Protein 8KH1 (pdb70)

Foldseek 3Di:
DKAWEKAFQAPVAPQPQLVQCVPVPDHDPQQWDKDHDHRMIIIIRHHVDDQPDRCPQPVCVVRVVCVVADVVRDPFQWDWDWTQAPHDPVSDIDTFIWGWDWDDGPRDTHTYTHGHD

B-factor: mean 0.78, std 0.84, range [0.13, 5.79]

Sequence (117 aa):
MIKAAVTKESLYRMNTLMEAFQGFLGLDLGEFTFKVKPGVFLLTDVKSYLIGDKYDDAFNALIDFVLRNDRDAVEGTETDVSIRLGLSPSDMVVKRQDKTFTFTHGDLEFEVHWINLMIKAAVTKESLYRMNTLMEAFQGFLGLDLGEFTFKVKPGVFLLTDVKSYLIGDKYDDAFNALIDFVLRNDRDAVEGTETDVSIRLGLSPSDMVVKRQDKTFTFTHGDLEFEVHWINLMIKAAVTKESLYRMNTLMEAFQGFLGLDLGEFTFKVKPGVFLLTDVKSYLIGDKYDDAFNALIDFVLRNDRDAVEGTETDVSIRLGLSPSDMVVKRQDKTFTFTHGDLEFEVHWINLMIKAAVTKESLYRMNTLMEAFQGFLGLDLGEFTFKVKPGVFLLTDVKSYLIGDKYDDAFNALIDFVLRNDRDAVEGTETDVSIRLGLSPSDMVVKRQDKTFTFTHGDLEFEVHWINLMIKAAVTKESLYRMNTLMEAFQGFLGLDLGEFTFKVKPGVFLLTDVKSYLIGDKYDDAFNALIDFVLRNDRDAVEGTETDVSIRLGLSPSDMVVKRQDKTFTFTHGDLEFEVHWINLMIKAAVTKESLYRMNTLMEAFQGFLGLDLGEFTFKVKPGVFLLTDVKSYLIGDKYDDAFNALIDFVLRNDRDAVEGTETDVSIRLGLSPSDMVVKRQDKTFTFTHGDLEFEVHWINLMIKAAVTKESLYRMNTLMEAFQGFLGLDLGEFTFKVKPGVFLLTDVKSYLIGDKYDDAFNALIDFVLRNDRDAVEGTETDVSIRLGLSPSDMVVKRQDKTFTFTHGDLEFEVHWINLMIKAAVTKESLYRMNTLMEAFQGFLGLDLGEFTFKVKPGVFLLTDVKSYLIGDKYDDAFNALIDFVLRNDRDAVEGTETDVSIRLGLSPSDMVVKRQDKTFTFTHGDLEFEVHWINLMIKAAVTKESLYRMNTLMEAFQGFLGLDLGEFTFKVKPGVFLLTDVKSYLIGDKYDDAFNALIDFVLRNDRDAVEGTETDVSIRLGLSPSDMVVKRQDKTFTFTHGDLEFEVHWINLMIKAAVTKESLYRMNTLMEAFQGFLGLDLGEFTFKVKPGVFLLTDVKSYLIGDKYDDAFNALIDFVLRNDRDAVEGTETDVSIRLGLSPSDMVVKRQDKTFTFTHGDLEFEVHWINL

Radius of gyration: 12.95 Å; Cα contacts (8 Å, |Δi|>4): 259; chains: 1; bounding box: 40×31×24 Å

Nearest PDB structures (foldseek):
  8kh1-assembly1_A  TM=9.881E-01  e=3.042E-22  Bacillus phage SPO1
  7uy5-assembly1_J  TM=4.232E-01  e=7.267E+00  Tetrahymena thermophila
  8kh1-assembly1_A  TM=9.812E-01  e=1.058E-20  Bacillus phage SPO1
  5jmv-assembly1_E  TM=4.314E-01  e=4.720E+00  Pyrococcus furiosus DSM 3638
  5jmv-assembly1_G  TM=4.301E-01  e=5.968E+00  Pyrococcus furiosus DSM 3638

Organism: Bacillus phage SP01 (NCBI:txid2884427)

Structure (mmCIF, N/CA/C/O backbone):
data_8KH1
#
_entry.id   8KH1
#
loop_
_atom_site.group_PDB
_atom_site.id
_atom_site.type_symbol
_atom_site.label_atom_id
_atom_site.label_alt_id
_atom_site.label_comp_id
_atom_site.label_asym_id
_atom_site.label_entity_id
_atom_site.label_seq_id
_atom_site.pdbx_PDB_ins_code
_atom_site.Cartn_x
_atom_site.Cartn_y
_atom_site.Cartn_z
_atom_site.occupancy
_atom_site.B_iso_or_equiv
_atom_site.auth_seq_id
_atom_site.auth_comp_id
_atom_site.auth_asym_id
_atom_site.auth_atom_id
_atom_site.pdbx_PDB_model_num
ATOM 1 N N . MET A 1 1 ? 9.679 -3.339 -11.354 1.00 1.46 1 MET A N 1
ATOM 2 C CA . MET A 1 1 ? 9.435 -4.721 -10.876 1.00 0.53 1 MET A CA 1
ATOM 3 C C . MET A 1 1 ? 8.500 -4.713 -9.677 1.00 0.43 1 MET A C 1
ATOM 4 O O . MET A 1 1 ? 7.417 -5.292 -9.717 1.00 0.55 1 MET A O 1
ATOM 20 N N . ILE A 1 2 ? 8.914 -4.038 -8.624 1.00 0.34 2 ILE A N 1
ATOM 21 C CA . ILE A 1 2 ? 8.134 -3.941 -7.403 1.00 0.30 2 ILE A CA 1
ATOM 22 C C . ILE A 1 2 ? 7.335 -2.646 -7.409 1.00 0.30 2 ILE A C 1
ATOM 23 O O . ILE A 1 2 ? 7.796 -1.618 -7.908 1.00 0.32 2 ILE A O 1
ATOM 39 N N . LYS A 1 3 ? 6.105 -2.733 -6.936 1.00 0.29 3 LYS A N 1
ATOM 40 C CA . LYS A 1 3 ? 5.202 -1.609 -6.896 1.00 0.34 3 LYS A CA 1
ATOM 41 C C . LYS A 1 3 ? 4.253 -1.773 -5.717 1.00 0.42 3 LYS A C 1
ATOM 42 O O . LYS A 1 3 ? 3.571 -2.788 -5.589 1.00 0.81 3 LYS A O 1
ATOM 61 N N . ALA A 1 4 ? 4.224 -0.777 -4.854 1.00 0.22 4 ALA A N 1
ATOM 62 C CA . ALA A 1 4 ? 3.481 -0.871 -3.609 1.00 0.19 4 ALA A CA 1
ATOM 63 C C . ALA A 1 4 ? 2.145 -0.152 -3.700 1.00 0.17 4 ALA A C 1
ATOM 64 O O . ALA A 1 4 ? 1.910 0.643 -4.610 1.00 0.19 4 ALA A O 1
ATOM 71 N N . ALA A 1 5 ? 1.283 -0.433 -2.742 1.00 0.16 5 ALA A N 1
ATOM 72 C CA . ALA A 1 5 ? 0.005 0.243 -2.624 1.00 0.17 5 ALA A CA 1
ATOM 73 C C . ALA A 1 5 ? -0.358 0.380 -1.137 1.00 0.27 5 ALA A C 1
ATOM 74 O O . ALA A 1 5 ? -0.217 -0.569 -0.386 1.00 0.51 5 ALA A O 1
ATOM 81 N N . VAL A 1 6 ? -0.810 1.547 -0.697 1.00 0.17 6 VAL A N 1
ATOM 82 C CA . VAL A 1 6 ? -0.945 1.800 0.743 1.00 0.21 6 VAL A CA 1
ATOM 83 C C . VAL A 1 6 ? -2.232 2.517 1.102 1.00 0.23 6 VAL A C 1
ATOM 84 O O . VAL A 1 6 ? -2.998 2.905 0.243 1.00 0.33 6 VAL A O 1
ATOM 97 N N . THR A 1 7 ? -2.441 2.699 2.391 1.00 0.18 7 THR A N 1
ATOM 98 C CA . THR A 1 7 ? -3.578 3.458 2.889 1.00 0.19 7 THR A CA 1
ATOM 99 C C . THR A 1 7 ? -3.240 4.124 4.221 1.00 0.17 7 THR A C 1
ATOM 100 O O . THR A 1 7 ? -2.556 3.538 5.060 1.00 0.18 7 THR A O 1
ATOM 111 N N . LYS A 1 8 ? -3.688 5.356 4.400 1.00 0.20 8 LYS A N 1
ATOM 112 C CA . LYS A 1 8 ? -3.432 6.085 5.637 1.00 0.19 8 LYS A CA 1
ATOM 113 C C . LYS A 1 8 ? -4.715 6.334 6.385 1.00 0.22 8 LYS A C 1
ATOM 114 O O . LYS A 1 8 ? -5.667 6.884 5.827 1.00 0.28 8 LYS A O 1
ATOM 133 N N . GLU A 1 9 ? -4.730 5.943 7.648 1.00 0.25 9 GLU A N 1
ATOM 134 C CA . GLU A 1 9 ? -5.860 6.217 8.510 1.00 0.30 9 GLU A CA 1
ATOM 135 C C . GLU A 1 9 ? -7.158 5.703 7.878 1.00 0.33 9 GLU A C 1
ATOM 136 O O . GLU A 1 9 ? -8.195 6.366 7.942 1.00 0.44 9 GLU A O 1
ATOM 148 N N . SER A 1 10 ? -7.074 4.528 7.254 1.00 0.30 10 SER A N 1
ATOM 149 C CA . SER A 1 10 ? -8.198 3.945 6.533 1.00 0.35 10 SER A CA 1
ATOM 150 C C . SER A 1 10 ? -9.449 3.902 7.399 1.00 0.36 10 SER A C 1
ATOM 151 O O . SER A 1 10 ? -9.404 3.496 8.565 1.00 0.36 10 SER A O 1
ATOM 159 N N . LEU A 1 11 ? -10.562 4.328 6.815 1.00 0.43 11 LEU A N 1
ATOM 160 C CA . LEU A 1 11 ? -11.838 4.363 7.511 1.00 0.49 11 LEU A CA 1
ATOM 161 C C . LEU A 1 11 ? -12.357 2.954 7.765 1.00 0.45 11 LEU A C 1
ATOM 162 O O . LEU A 1 11 ? -13.269 2.756 8.562 1.00 0.54 11 LEU A O 1
ATOM 178 N N . TYR A 1 12 ? -11.774 1.984 7.071 1.00 0.37 12 TYR A N 1
ATOM 179 C CA . TYR A 1 12 ? -12.231 0.609 7.147 1.00 0.43 12 TYR A CA 1
ATOM 180 C C . TYR A 1 12 ? -11.524 -0.167 8.245 1.00 0.45 12 TYR A C 1
ATOM 181 O O . TYR A 1 12 ? -11.977 -1.252 8.616 1.00 0.63 12 TYR A O 1
ATOM 199 N N . ARG A 1 13 ? -10.422 0.400 8.760 1.00 0.39 13 ARG A N 1
ATOM 200 C CA . ARG A 1 13 ? -9.527 -0.310 9.678 1.00 0.52 13 ARG A CA 1
ATOM 201 C C . ARG A 1 13 ? -8.796 -1.369 8.857 1.00 0.65 13 ARG A C 1
ATOM 202 O O . ARG A 1 13 ? -9.176 -1.597 7.710 1.00 1.22 13 ARG A O 1
ATOM 223 N N . MET A 1 14 ? -7.729 -1.977 9.381 1.00 0.30 14 MET A N 1
ATOM 224 C CA . MET A 1 14 ? -7.033 -3.007 8.612 1.00 0.27 14 MET A CA 1
ATOM 225 C C . MET A 1 14 ? -8.016 -4.095 8.185 1.00 0.30 14 MET A C 1
ATOM 226 O O . MET A 1 14 ? -8.343 -4.178 7.008 1.00 0.33 14 MET A O 1
ATOM 240 N N . ASN A 1 15 ? -8.539 -4.877 9.132 1.00 0.32 15 ASN A N 1
ATOM 241 C CA . ASN A 1 15 ? -9.535 -5.924 8.825 1.00 0.38 15 ASN A CA 1
ATOM 242 C C . ASN A 1 15 ? -9.125 -6.760 7.614 1.00 0.41 15 ASN A C 1
ATOM 243 O O . ASN A 1 15 ? -9.967 -7.319 6.910 1.00 0.51 15 ASN A O 1
ATOM 254 N N . THR A 1 16 ? -7.820 -6.813 7.385 1.00 0.34 16 THR A N 1
ATOM 255 C CA . THR A 1 16 ? -7.230 -7.464 6.242 1.00 0.33 16 THR A CA 1
ATOM 256 C C . THR A 1 16 ? -7.354 -6.563 5.020 1.00 0.27 16 THR A C 1
ATOM 257 O O . THR A 1 16 ? -7.889 -6.934 3.975 1.00 0.25 16 THR A O 1
ATOM 268 N N . LEU A 1 17 ? -6.832 -5.352 5.190 1.00 0.26 17 LEU A N 1
ATOM 269 C CA . LEU A 1 17 ? -6.707 -4.384 4.117 1.00 0.20 17 LEU A CA 1
ATOM 270 C C . LEU A 1 17 ? -5.752 -4.936 3.069 1.00 0.17 17 LEU A C 1
ATOM 271 O O . LEU A 1 17 ? -5.729 -4.493 1.920 1.00 0.18 17 LEU A O 1
ATOM 287 N N . MET A 1 18 ? -4.960 -5.920 3.494 1.00 0.18 18 MET A N 1
ATOM 288 C CA . MET A 1 18 ? -4.104 -6.677 2.593 1.00 0.19 18 MET A CA 1
ATOM 289 C C . MET A 1 18 ? -4.933 -7.306 1.481 1.00 0.19 18 MET A C 1
ATOM 290 O O . MET A 1 18 ? -4.517 -7.349 0.327 1.00 0.29 18 MET A O 1
ATOM 304 N N . GLU A 1 19 ? -6.119 -7.770 1.845 1.00 0.16 19 GLU A N 1
ATOM 305 C CA . GLU A 1 19 ? -7.001 -8.454 0.918 1.00 0.18 19 GLU A CA 1
ATOM 306 C C . GLU A 1 19 ? -7.951 -7.480 0.228 1.00 0.17 19 GLU A C 1
ATOM 307 O O . GLU A 1 19 ? -8.672 -7.854 -0.698 1.00 0.23 19 GLU A O 1
ATOM 319 N N . ALA A 1 20 ? -7.958 -6.236 0.690 1.00 0.17 20 ALA A N 1
ATOM 320 C CA . ALA A 1 20 ? -8.702 -5.185 0.011 1.00 0.20 20 ALA A CA 1
ATOM 321 C C . ALA A 1 20 ? -8.035 -4.873 -1.315 1.00 0.22 20 ALA A C 1
ATOM 322 O O . ALA A 1 20 ? -8.625 -5.047 -2.381 1.00 0.25 20 ALA A O 1
ATOM 329 N N . PHE A 1 21 ? -6.789 -4.444 -1.247 1.00 0.25 21 PHE A N 1
ATOM 330 C CA . PHE A 1 21 ? -6.052 -4.114 -2.452 1.00 0.31 21 PHE A CA 1
ATOM 331 C C . PHE A 1 21 ? -5.588 -5.396 -3.130 1.00 0.33 21 PHE A C 1
ATOM 332 O O . PHE A 1 21 ? -5.629 -5.506 -4.354 1.00 0.41 21 PHE A O 1
ATOM 349 N N . GLN A 1 22 ? -5.177 -6.365 -2.304 1.00 0.29 22 GLN A N 1
ATOM 350 C CA . GLN A 1 22 ? -4.725 -7.683 -2.750 1.00 0.34 22 GLN A CA 1
ATOM 351 C C . GLN A 1 22 ? -3.904 -7.610 -4.031 1.00 0.43 22 GLN A C 1
ATOM 352 O O . GLN A 1 22 ? -4.229 -8.245 -5.031 1.00 0.59 22 GLN A O 1
ATOM 366 N N . GLY A 1 23 ? -2.847 -6.814 -4.012 1.00 0.41 23 GLY A N 1
ATOM 367 C CA . GLY A 1 23 ? -1.951 -6.804 -5.138 1.00 0.51 23 GLY A CA 1
ATOM 368 C C . GLY A 1 23 ? -2.559 -6.185 -6.370 1.00 0.42 23 GLY A C 1
ATOM 369 O O . GLY A 1 23 ? -2.314 -6.656 -7.481 1.00 0.55 23 GLY A O 1
ATOM 373 N N . PHE A 1 24 ? -3.379 -5.165 -6.162 1.00 0.30 24 PHE A N 1
ATOM 374 C CA . PHE A 1 24 ? -3.981 -4.398 -7.250 1.00 0.37 24 PHE A CA 1
ATOM 375 C C . PHE A 1 24 ? -2.886 -3.595 -7.935 1.00 0.35 24 PHE A C 1
ATOM 376 O O . PHE A 1 24 ? -2.822 -2.367 -7.851 1.00 0.40 24 PHE A O 1
ATOM 393 N N . LEU A 1 25 ? -2.038 -4.339 -8.618 1.00 0.35 25 LEU A N 1
ATOM 394 C CA . LEU A 1 25 ? -0.770 -3.863 -9.125 1.00 0.34 25 LEU A CA 1
ATOM 395 C C . LEU A 1 25 ? -0.042 -5.019 -9.791 1.00 0.36 25 LEU A C 1
ATOM 396 O O . LEU A 1 25 ? 0.705 -4.827 -10.750 1.00 0.41 25 LEU A O 1
ATOM 412 N N . GLY A 1 26 ? -0.281 -6.234 -9.292 1.00 0.37 26 GLY A N 1
ATOM 413 C CA . GLY A 1 26 ? 0.255 -7.406 -9.961 1.00 0.44 26 GLY A CA 1
ATOM 414 C C . GLY A 1 26 ? 0.545 -8.587 -9.044 1.00 0.42 26 GLY A C 1
ATOM 415 O O . GLY A 1 26 ? 1.594 -9.218 -9.161 1.00 0.48 26 GLY A O 1
ATOM 419 N N . LEU A 1 27 ? -0.370 -8.904 -8.138 1.00 0.36 27 LEU A N 1
ATOM 420 C CA . LEU A 1 27 ? -0.210 -10.078 -7.280 1.00 0.35 27 LEU A CA 1
ATOM 421 C C . LEU A 1 27 ? -1.480 -10.919 -7.290 1.00 0.34 27 LEU A C 1
ATOM 422 O O . LEU A 1 27 ? -2.585 -10.381 -7.226 1.00 0.46 27 LEU A O 1
ATOM 438 N N . ASP A 1 28 ? -1.314 -12.237 -7.362 1.00 0.36 28 ASP A N 1
ATOM 439 C CA . ASP A 1 28 ? -2.444 -13.158 -7.420 1.00 0.43 28 ASP A CA 1
ATOM 440 C C . ASP A 1 28 ? -2.790 -13.678 -6.034 1.00 0.47 28 ASP A C 1
ATOM 441 O O . ASP A 1 28 ? -3.900 -13.488 -5.547 1.00 0.81 28 ASP A O 1
ATOM 450 N N . LEU A 1 29 ? -1.836 -14.351 -5.405 1.00 0.40 29 LEU A N 1
ATOM 451 C CA . LEU A 1 29 ? -2.036 -14.852 -4.045 1.00 0.45 29 LEU A CA 1
ATOM 452 C C . LEU A 1 29 ? -0.718 -15.227 -3.391 1.00 0.47 29 LEU A C 1
ATOM 453 O O . LEU A 1 29 ? 0.124 -15.894 -3.993 1.00 0.49 29 LEU A O 1
ATOM 469 N N . GLY A 1 30 ? -0.544 -14.757 -2.159 1.00 0.51 30 GLY A N 1
ATOM 470 C CA . GLY A 1 30 ? 0.685 -14.992 -1.413 1.00 0.59 30 GLY A CA 1
ATOM 471 C C . GLY A 1 30 ? 1.821 -14.142 -1.902 1.00 0.53 30 GLY A C 1
ATOM 472 O O . GLY A 1 30 ? 2.831 -13.973 -1.220 1.00 0.59 30 GLY A O 1
ATOM 476 N N . GLU A 1 31 ? 1.642 -13.603 -3.087 1.00 0.48 31 GLU A N 1
ATOM 477 C CA . GLU A 1 31 ? 2.605 -12.725 -3.694 1.00 0.50 31 GLU A CA 1
ATOM 478 C C . GLU A 1 31 ? 2.583 -11.364 -3.011 1.00 0.42 31 GLU A C 1
ATOM 479 O O . GLU A 1 31 ? 3.453 -10.529 -3.231 1.00 0.45 31 GLU A O 1
ATOM 491 N N . PHE A 1 32 ? 1.582 -11.150 -2.175 1.00 0.34 32 PHE A N 1
ATOM 492 C CA . PHE A 1 32 ? 1.425 -9.854 -1.530 1.00 0.26 32 PHE A CA 1
ATOM 493 C C . PHE A 1 32 ? 1.899 -9.863 -0.089 1.00 0.25 32 PHE A C 1
ATOM 494 O O . PHE A 1 32 ? 1.840 -10.876 0.605 1.00 0.33 32 PHE A O 1
ATOM 511 N N . THR A 1 33 ? 2.363 -8.702 0.337 1.00 0.23 33 THR A N 1
ATOM 512 C CA . THR A 1 33 ? 2.902 -8.503 1.666 1.00 0.21 33 THR A CA 1
ATOM 513 C C . THR A 1 33 ? 2.346 -7.210 2.241 1.00 0.19 33 THR A C 1
ATOM 514 O O . THR A 1 33 ? 2.261 -6.216 1.536 1.00 0.25 33 THR A O 1
ATOM 525 N N . PHE A 1 34 ? 1.958 -7.206 3.501 1.00 0.18 34 PHE A N 1
ATOM 526 C CA . PHE A 1 34 ? 1.300 -6.038 4.064 1.00 0.16 34 PHE A CA 1
ATOM 527 C C . PHE A 1 34 ? 1.696 -5.857 5.522 1.00 0.13 34 PHE A C 1
ATOM 528 O O . PHE A 1 34 ? 1.697 -6.807 6.306 1.00 0.14 34 PHE A O 1
ATOM 545 N N . LYS A 1 35 ? 2.044 -4.634 5.859 1.00 0.15 35 LYS A N 1
ATOM 546 C CA . LYS A 1 35 ? 2.419 -4.274 7.207 1.00 0.16 35 LYS A CA 1
ATOM 547 C C . LYS A 1 35 ? 1.345 -3.378 7.817 1.00 0.19 35 LYS A C 1
ATOM 548 O O . LYS A 1 35 ? 0.978 -2.359 7.230 1.00 0.20 35 LYS A O 1
ATOM 567 N N . VAL A 1 36 ? 0.841 -3.757 8.983 1.00 0.27 36 VAL A N 1
ATOM 568 C CA . VAL A 1 36 ? -0.234 -3.010 9.625 1.00 0.31 36 VAL A CA 1
ATOM 569 C C . VAL A 1 36 ? 0.312 -2.109 10.725 1.00 0.27 36 VAL A C 1
ATOM 570 O O . VAL A 1 36 ? 0.977 -2.579 11.655 1.00 0.31 36 VAL A O 1
ATOM 583 N N . LYS A 1 37 ? 0.034 -0.821 10.603 1.00 0.23 37 LYS A N 1
ATOM 584 C CA . LYS A 1 37 ? 0.473 0.172 11.570 1.00 0.23 37 LYS A CA 1
ATOM 585 C C . LYS A 1 37 ? -0.634 1.195 11.795 1.00 0.23 37 LYS A C 1
ATOM 586 O O . LYS A 1 37 ? -1.436 1.450 10.897 1.00 0.32 37 LYS A O 1
ATOM 605 N N . PRO A 1 38 ? -0.717 1.774 13.002 1.00 0.29 38 PRO A N 1
ATOM 606 C CA . PRO A 1 38 ? -1.760 2.747 13.330 1.00 0.32 38 PRO A CA 1
ATOM 607 C C . PRO A 1 38 ? -1.688 3.988 12.452 1.00 0.26 38 PRO A C 1
ATOM 608 O O . PRO A 1 38 ? -0.688 4.709 12.454 1.00 0.32 38 PRO A O 1
ATOM 619 N N . GLY A 1 39 ? -2.753 4.228 11.703 1.00 0.24 39 GLY A N 1
ATOM 620 C CA . GLY A 1 39 ? -2.837 5.405 10.865 1.00 0.27 39 GLY A CA 1
ATOM 621 C C . GLY A 1 39 ? -2.058 5.278 9.569 1.00 0.25 39 GLY A C 1
ATOM 622 O O . GLY A 1 39 ? -2.131 6.155 8.715 1.00 0.33 39 GLY A O 1
ATOM 626 N N . VAL A 1 40 ? -1.317 4.193 9.409 1.00 0.18 40 VAL A N 1
ATOM 627 C CA . VAL A 1 40 ? -0.537 3.983 8.199 1.00 0.16 40 VAL A CA 1
ATOM 628 C C . VAL A 1 40 ? -0.375 2.495 7.897 1.00 0.15 40 VAL A C 1
ATOM 629 O O . VAL A 1 40 ? 0.161 1.734 8.693 1.00 0.20 40 VAL A O 1
ATOM 642 N N . PHE A 1 41 ? -0.837 2.089 6.730 1.00 0.15 41 PHE A N 1
ATOM 643 C CA . PHE A 1 41 ? -0.858 0.688 6.362 1.00 0.16 41 PHE A CA 1
ATOM 644 C C . PHE A 1 41 ? -0.106 0.477 5.046 1.00 0.18 41 PHE A C 1
ATOM 645 O O . PHE A 1 41 ? -0.345 1.194 4.073 1.00 0.23 41 PHE A O 1
ATOM 662 N N . LEU A 1 42 ? 0.790 -0.508 5.015 1.00 0.17 42 LEU A N 1
ATOM 663 C CA . LEU A 1 42 ? 1.600 -0.764 3.823 1.00 0.16 42 LEU A CA 1
ATOM 664 C C . LEU A 1 42 ? 1.258 -2.098 3.174 1.00 0.16 42 LEU A C 1
ATOM 665 O O . LEU A 1 42 ? 1.347 -3.143 3.804 1.00 0.19 42 LEU A O 1
ATOM 681 N N . LEU A 1 43 ? 0.872 -2.043 1.911 1.00 0.15 43 LEU A N 1
ATOM 682 C CA . LEU A 1 43 ? 0.671 -3.244 1.100 1.00 0.15 43 LEU A CA 1
ATOM 683 C C . LEU A 1 43 ? 1.703 -3.247 -0.035 1.00 0.15 43 LEU A C 1
ATOM 684 O O . LEU A 1 43 ? 1.685 -2.379 -0.904 1.00 0.18 43 LEU A O 1
ATOM 700 N N . THR A 1 44 ? 2.618 -4.193 -0.019 1.00 0.17 44 THR A N 1
ATOM 701 C CA . THR A 1 44 ? 3.642 -4.257 -1.044 1.00 0.18 44 THR A CA 1
ATOM 702 C C . THR A 1 44 ? 3.611 -5.584 -1.786 1.00 0.19 44 THR A C 1
ATOM 703 O O . THR A 1 44 ? 3.002 -6.558 -1.331 1.00 0.30 44 THR A O 1
ATOM 714 N N . ASP A 1 45 ? 4.281 -5.614 -2.924 1.00 0.20 45 ASP A N 1
ATOM 715 C CA . ASP A 1 45 ? 4.232 -6.753 -3.826 1.00 0.24 45 ASP A CA 1
ATOM 716 C C . ASP A 1 45 ? 5.537 -7.543 -3.762 1.00 0.23 45 ASP A C 1
ATOM 717 O O . ASP A 1 45 ? 5.912 -8.250 -4.702 1.00 0.31 45 ASP A O 1
ATOM 726 N N . VAL A 1 46 ? 6.208 -7.441 -2.624 1.00 0.24 46 VAL A N 1
ATOM 727 C CA . VAL A 1 46 ? 7.518 -8.049 -2.442 1.00 0.24 46 VAL A CA 1
ATOM 728 C C . VAL A 1 46 ? 7.409 -9.551 -2.151 1.00 0.37 46 VAL A C 1
ATOM 729 O O . VAL A 1 46 ? 7.553 -10.016 -1.021 1.00 0.94 46 VAL A O 1
ATOM 742 N N . LYS A 1 47 ? 7.148 -10.305 -3.209 1.00 0.49 47 LYS A N 1
ATOM 743 C CA . LYS A 1 47 ? 7.023 -11.756 -3.114 1.00 0.54 47 LYS A CA 1
ATOM 744 C C . LYS A 1 47 ? 8.390 -12.372 -2.936 1.00 0.71 47 LYS A C 1
ATOM 745 O O . LYS A 1 47 ? 8.781 -12.799 -1.854 1.00 0.86 47 LYS A O 1
ATOM 764 N N . SER A 1 48 ? 9.097 -12.396 -4.041 1.00 0.81 48 SER A N 1
ATOM 765 C CA . SER A 1 48 ? 10.432 -12.930 -4.117 1.00 1.03 48 SER A CA 1
ATOM 766 C C . SER A 1 48 ? 11.443 -11.797 -4.011 1.00 0.97 48 SER A C 1
ATOM 767 O O . SER A 1 48 ? 12.501 -11.818 -4.639 1.00 1.23 48 SER A O 1
ATOM 775 N N . TYR A 1 49 ? 11.101 -10.799 -3.216 1.00 0.66 49 TYR A N 1
ATOM 776 C CA . TYR A 1 49 ? 11.907 -9.594 -3.130 1.00 0.58 49 TYR A CA 1
ATOM 777 C C . TYR A 1 49 ? 11.953 -9.052 -1.712 1.00 0.51 49 TYR A C 1
ATOM 778 O O . TYR A 1 49 ? 10.930 -8.955 -1.036 1.00 0.53 49 TYR A O 1
ATOM 796 N N . LEU A 1 50 ? 13.154 -8.713 -1.274 1.00 0.50 50 LEU A N 1
ATOM 797 C CA . LEU A 1 50 ? 13.355 -7.982 -0.041 1.00 0.47 50 LEU A CA 1
ATOM 798 C C . LEU A 1 50 ? 14.490 -6.996 -0.246 1.00 0.39 50 LEU A C 1
ATOM 799 O O . LEU A 1 50 ? 15.391 -7.232 -1.046 1.00 0.46 50 LEU A O 1
ATOM 815 N N . ILE A 1 51 ? 14.420 -5.887 0.462 1.00 0.35 51 ILE A N 1
ATOM 816 C CA . ILE A 1 51 ? 15.432 -4.844 0.382 1.00 0.32 51 ILE A CA 1
ATOM 817 C C . ILE A 1 51 ? 16.740 -5.300 1.006 1.00 0.39 51 ILE A C 1
ATOM 818 O O . ILE A 1 51 ? 17.800 -4.743 0.733 1.00 0.62 51 ILE A O 1
ATOM 834 N N . GLY A 1 52 ? 16.664 -6.315 1.844 1.00 0.64 52 GLY A N 1
ATOM 835 C CA . GLY A 1 52 ? 17.860 -6.818 2.465 1.00 0.75 52 GLY A CA 1
ATOM 836 C C . GLY A 1 52 ? 17.627 -7.374 3.849 1.00 0.68 52 GLY A C 1
ATOM 837 O O . GLY A 1 52 ? 18.266 -8.347 4.237 1.00 0.82 52 GLY A O 1
ATOM 841 N N . ASP A 1 53 ? 16.710 -6.783 4.602 1.00 0.60 53 ASP A N 1
ATOM 842 C CA . ASP A 1 53 ? 16.517 -7.206 5.986 1.00 0.68 53 ASP A CA 1
ATOM 843 C C . ASP A 1 53 ? 15.068 -7.534 6.303 1.00 0.65 53 ASP A C 1
ATOM 844 O O . ASP A 1 53 ? 14.559 -7.161 7.357 1.00 0.72 53 ASP A O 1
ATOM 853 N N . LYS A 1 54 ? 14.414 -8.233 5.379 1.00 0.61 54 LYS A N 1
ATOM 854 C CA . LYS A 1 54 ? 13.048 -8.722 5.588 1.00 0.67 54 LYS A CA 1
ATOM 855 C C . LYS A 1 54 ? 12.112 -7.601 6.014 1.00 0.71 54 LYS A C 1
ATOM 856 O O . LYS A 1 54 ? 11.628 -7.579 7.147 1.00 1.23 54 LYS A O 1
ATOM 875 N N . TYR A 1 55 ? 11.890 -6.671 5.088 1.00 0.37 55 TYR A N 1
ATOM 876 C CA . TYR A 1 55 ? 11.014 -5.516 5.292 1.00 0.33 55 TYR A CA 1
ATOM 877 C C . TYR A 1 55 ? 11.745 -4.452 6.087 1.00 0.42 55 TYR A C 1
ATOM 878 O O . TYR A 1 55 ? 11.447 -4.200 7.250 1.00 0.93 55 TYR A O 1
ATOM 896 N N . ASP A 1 56 ? 12.719 -3.845 5.439 1.00 0.27 56 ASP A N 1
ATOM 897 C CA . ASP A 1 56 ? 13.533 -2.814 6.050 1.00 0.29 56 ASP A CA 1
ATOM 898 C C . ASP A 1 56 ? 13.936 -1.821 4.976 1.00 0.26 56 ASP A C 1
ATOM 899 O O . ASP A 1 56 ? 14.369 -2.241 3.912 1.00 0.31 56 ASP A O 1
ATOM 908 N N . ASP A 1 57 ? 13.751 -0.527 5.247 1.00 0.22 57 ASP A N 1
ATOM 909 C CA . ASP A 1 57 ? 14.072 0.559 4.300 1.00 0.20 57 ASP A CA 1
ATOM 910 C C . ASP A 1 57 ? 12.942 0.873 3.314 1.00 0.17 57 ASP A C 1
ATOM 911 O O . ASP A 1 57 ? 13.116 1.717 2.450 1.00 0.21 57 ASP A O 1
ATOM 920 N N . ALA A 1 58 ? 11.789 0.220 3.427 1.00 0.17 58 ALA A N 1
ATOM 921 C CA . ALA A 1 58 ? 10.618 0.623 2.627 1.00 0.19 58 ALA A CA 1
ATOM 922 C C . ALA A 1 58 ? 9.371 -0.057 3.114 1.00 0.16 58 ALA A C 1
ATOM 923 O O . ALA A 1 58 ? 8.319 0.536 3.256 1.00 0.17 58 ALA A O 1
ATOM 930 N N . PHE A 1 59 ? 9.518 -1.301 3.410 1.00 0.16 59 PHE A N 1
ATOM 931 C CA . PHE A 1 59 ? 8.402 -2.162 3.700 1.00 0.15 59 PHE A CA 1
ATOM 932 C C . PHE A 1 59 ? 8.083 -2.105 5.191 1.00 0.16 59 PHE A C 1
ATOM 933 O O . PHE A 1 59 ? 7.976 -3.123 5.862 1.00 0.20 59 PHE A O 1
ATOM 950 N N . ASN A 1 60 ? 7.890 -0.851 5.654 1.00 0.18 60 ASN A N 1
ATOM 951 C CA . ASN A 1 60 ? 7.952 -0.409 7.067 1.00 0.28 60 ASN A CA 1
ATOM 952 C C . ASN A 1 60 ? 8.788 0.876 7.156 1.00 0.35 60 ASN A C 1
ATOM 953 O O . ASN A 1 60 ? 9.037 1.398 8.238 1.00 0.75 60 ASN A O 1
ATOM 964 N N . ALA A 1 61 ? 9.204 1.379 5.993 1.00 0.17 61 ALA A N 1
ATOM 965 C CA . ALA A 1 61 ? 9.760 2.728 5.886 1.00 0.17 61 ALA A CA 1
ATOM 966 C C . ALA A 1 61 ? 8.838 3.581 5.028 1.00 0.16 61 ALA A C 1
ATOM 967 O O . ALA A 1 61 ? 8.790 4.797 5.155 1.00 0.17 61 ALA A O 1
ATOM 974 N N . LEU A 1 62 ? 8.100 2.919 4.146 1.00 0.16 62 LEU A N 1
ATOM 975 C CA . LEU A 1 62 ? 7.050 3.569 3.384 1.00 0.17 62 LEU A CA 1
ATOM 976 C C . LEU A 1 62 ? 5.945 3.944 4.361 1.00 0.15 62 LEU A C 1
ATOM 977 O O . LEU A 1 62 ? 5.193 4.893 4.157 1.00 0.15 62 LEU A O 1
ATOM 993 N N . ILE A 1 63 ? 5.880 3.174 5.442 1.00 0.17 63 ILE A N 1
ATOM 994 C CA . ILE A 1 63 ? 5.040 3.496 6.584 1.00 0.19 63 ILE A CA 1
ATOM 995 C C . ILE A 1 63 ? 5.324 4.930 7.032 1.00 0.19 63 ILE A C 1
ATOM 996 O O . ILE A 1 63 ? 4.419 5.697 7.335 1.00 0.23 63 ILE A O 1
ATOM 1012 N N . ASP A 1 64 ? 6.601 5.271 7.026 1.00 0.19 64 ASP A N 1
ATOM 1013 C CA . ASP A 1 64 ? 7.079 6.586 7.391 1.00 0.20 64 ASP A CA 1
ATOM 1014 C C . ASP A 1 64 ? 6.732 7.591 6.314 1.00 0.20 64 ASP A C 1
ATOM 1015 O O . ASP A 1 64 ? 6.353 8.723 6.598 1.00 0.25 64 ASP A O 1
ATOM 1024 N N . PHE A 1 65 ? 6.889 7.160 5.079 1.00 0.17 65 PHE A N 1
ATOM 1025 C CA . PHE A 1 65 ? 6.471 7.963 3.934 1.00 0.16 65 PHE A CA 1
ATOM 1026 C C . PHE A 1 65 ? 5.032 8.445 4.126 1.00 0.17 65 PHE A C 1
ATOM 1027 O O . PHE A 1 65 ? 4.784 9.639 4.237 1.00 0.21 65 PHE A O 1
ATOM 1044 N N . VAL A 1 66 ? 4.092 7.521 4.219 1.00 0.18 66 VAL A N 1
ATOM 1045 C CA . VAL A 1 66 ? 2.701 7.865 4.446 1.00 0.21 66 VAL A CA 1
ATOM 1046 C C . VAL A 1 66 ? 2.527 8.643 5.756 1.00 0.26 66 VAL A C 1
ATOM 1047 O O . VAL A 1 66 ? 1.631 9.474 5.888 1.00 0.33 66 VAL A O 1
ATOM 1060 N N . LEU A 1 67 ? 3.413 8.390 6.701 1.00 0.26 67 LEU A N 1
ATOM 1061 C CA . LEU A 1 67 ? 3.285 8.935 8.045 1.00 0.34 67 LEU A CA 1
ATOM 1062 C C . LEU A 1 67 ? 3.749 10.383 8.141 1.00 0.35 67 LEU A C 1
ATOM 1063 O O . LEU A 1 67 ? 3.294 11.125 9.011 1.00 0.42 67 LEU A O 1
ATOM 1079 N N . ARG A 1 68 ? 4.659 10.793 7.273 1.00 0.32 68 ARG A N 1
ATOM 1080 C CA . ARG A 1 68 ? 5.076 12.192 7.265 1.00 0.36 68 ARG A CA 1
ATOM 1081 C C . ARG A 1 68 ? 4.222 12.978 6.286 1.00 0.35 68 ARG A C 1
ATOM 1082 O O . ARG A 1 68 ? 4.059 14.189 6.411 1.00 0.43 68 ARG A O 1
ATOM 1103 N N . ASN A 1 69 ? 3.676 12.274 5.313 1.00 0.27 69 ASN A N 1
ATOM 1104 C CA . ASN A 1 69 ? 2.765 12.857 4.363 1.00 0.26 69 ASN A CA 1
ATOM 1105 C C . ASN A 1 69 ? 1.331 12.625 4.812 1.00 0.29 69 ASN A C 1
ATOM 1106 O O . ASN A 1 69 ? 1.077 12.293 5.969 1.00 0.35 69 ASN A O 1
ATOM 1117 N N . ASP A 1 70 ? 0.402 12.825 3.899 1.00 0.26 70 ASP A N 1
ATOM 1118 C CA . ASP A 1 70 ? -0.999 12.510 4.128 1.00 0.29 70 ASP A CA 1
ATOM 1119 C C . ASP A 1 70 ? -1.656 12.400 2.772 1.00 0.26 70 ASP A C 1
ATOM 1120 O O . ASP A 1 70 ? -1.069 12.818 1.774 1.00 0.22 70 ASP A O 1
ATOM 1129 N N . ARG A 1 71 ? -2.849 11.846 2.715 1.00 0.34 71 ARG A N 1
ATOM 1130 C CA . ARG A 1 71 ? -3.525 11.709 1.444 1.00 0.35 71 ARG A CA 1
ATOM 1131 C C . ARG A 1 71 ? -3.816 13.098 0.899 1.00 0.29 71 ARG A C 1
ATOM 1132 O O . ARG A 1 71 ? -4.193 13.985 1.669 1.00 0.30 71 ARG A O 1
ATOM 1153 N N . ASP A 1 72 ? -3.584 13.287 -0.406 1.00 0.31 72 ASP A N 1
ATOM 1154 C CA . ASP A 1 72 ? -3.820 14.574 -1.081 1.00 0.34 72 ASP A CA 1
ATOM 1155 C C . ASP A 1 72 ? -2.705 15.571 -0.811 1.00 0.31 72 ASP A C 1
ATOM 1156 O O . ASP A 1 72 ? -2.317 16.349 -1.681 1.00 0.40 72 ASP A O 1
ATOM 1165 N N . ALA A 1 73 ? -2.199 15.533 0.403 1.00 0.24 73 ALA A N 1
ATOM 1166 C CA . ALA A 1 73 ? -1.095 16.384 0.828 1.00 0.27 73 ALA A CA 1
ATOM 1167 C C . ALA A 1 73 ? 0.235 15.863 0.277 1.00 0.23 73 ALA A C 1
ATOM 1168 O O . ALA A 1 73 ? 1.308 16.201 0.775 1.00 0.33 73 ALA A O 1
ATOM 1175 N N . VAL A 1 74 ? 0.142 15.027 -0.745 1.00 0.28 74 VAL A N 1
ATOM 1176 C CA . VAL A 1 74 ? 1.312 14.425 -1.385 1.00 0.24 74 VAL A CA 1
ATOM 1177 C C . VAL A 1 74 ? 1.512 14.940 -2.805 1.00 0.23 74 VAL A C 1
ATOM 1178 O O . VAL A 1 74 ? 0.579 15.438 -3.434 1.00 0.27 74 VAL A O 1
ATOM 1191 N N . GLU A 1 75 ? 2.738 14.822 -3.296 1.00 0.25 75 GLU A N 1
ATOM 1192 C CA . GLU A 1 75 ? 3.055 15.156 -4.679 1.00 0.30 75 GLU A CA 1
ATOM 1193 C C . GLU A 1 75 ? 2.787 13.944 -5.567 1.00 0.25 75 GLU A C 1
ATOM 1194 O O . GLU A 1 75 ? 3.719 13.282 -6.030 1.00 0.34 75 GLU A O 1
ATOM 1206 N N . GLY A 1 76 ? 1.516 13.646 -5.800 1.00 0.20 76 GLY A N 1
ATOM 1207 C CA . GLY A 1 76 ? 1.171 12.427 -6.499 1.00 0.24 76 GLY A CA 1
ATOM 1208 C C . GLY A 1 76 ? 0.306 12.638 -7.725 1.00 0.25 76 GLY A C 1
ATOM 1209 O O . GLY A 1 76 ? 0.157 13.758 -8.218 1.00 0.31 76 GLY A O 1
ATOM 1213 N N . THR A 1 77 ? -0.266 11.544 -8.204 1.00 0.25 77 THR A N 1
ATOM 1214 C CA . THR A 1 77 ? -1.097 11.535 -9.398 1.00 0.30 77 THR A CA 1
ATOM 1215 C C . THR A 1 77 ? -2.346 10.706 -9.132 1.00 0.31 77 THR A C 1
ATOM 1216 O O . THR A 1 77 ? -2.295 9.481 -9.098 1.00 0.47 77 THR A O 1
ATOM 1227 N N . GLU A 1 78 ? -3.459 11.378 -8.934 1.00 0.32 78 GLU A N 1
ATOM 1228 C CA . GLU A 1 78 ? -4.649 10.742 -8.408 1.00 0.31 78 GLU A CA 1
ATOM 1229 C C . GLU A 1 78 ? -5.597 10.236 -9.498 1.00 0.34 78 GLU A C 1
ATOM 1230 O O . GLU A 1 78 ? -5.894 10.938 -10.465 1.00 0.35 78 GLU A O 1
ATOM 1242 N N . THR A 1 79 ? -6.067 9.007 -9.312 1.00 0.35 79 THR A N 1
ATOM 1243 C CA . THR A 1 79 ? -7.049 8.388 -10.191 1.00 0.39 79 THR A CA 1
ATOM 1244 C C . THR A 1 79 ? -8.269 7.928 -9.383 1.00 0.39 79 THR A C 1
ATOM 1245 O O . THR A 1 79 ? -8.130 7.507 -8.239 1.00 0.39 79 THR A O 1
ATOM 1256 N N . ASP A 1 80 ? -9.458 8.023 -9.965 1.00 0.43 80 ASP A N 1
ATOM 1257 C CA . ASP A 1 80 ? -10.675 7.575 -9.292 1.00 0.46 80 ASP A CA 1
ATOM 1258 C C . ASP A 1 80 ? -10.886 6.083 -9.517 1.00 0.46 80 ASP A C 1
ATOM 1259 O O . ASP A 1 80 ? -11.126 5.649 -10.643 1.00 0.48 80 ASP A O 1
ATOM 1268 N N . VAL A 1 81 ? -10.786 5.300 -8.450 1.00 0.48 81 VAL A N 1
ATOM 1269 C CA . VAL A 1 81 ? -10.868 3.845 -8.551 1.00 0.48 81 VAL A CA 1
ATOM 1270 C C . VAL A 1 81 ? -11.757 3.240 -7.483 1.00 0.43 81 VAL A C 1
ATOM 1271 O O . VAL A 1 81 ? -12.281 3.931 -6.615 1.00 0.43 81 VAL A O 1
ATOM 1284 N N . SER A 1 82 ? -11.924 1.938 -7.555 1.00 0.41 82 SER A N 1
ATOM 1285 C CA . SER A 1 82 ? -12.725 1.231 -6.591 1.00 0.37 82 SER A CA 1
ATOM 1286 C C . SER A 1 82 ? -12.076 -0.101 -6.222 1.00 0.32 82 SER A C 1
ATOM 1287 O O . SER A 1 82 ? -11.581 -0.814 -7.091 1.00 0.38 82 SER A O 1
ATOM 1295 N N . ILE A 1 83 ? -12.055 -0.418 -4.933 1.00 0.28 83 ILE A N 1
ATOM 1296 C CA . ILE A 1 83 ? -11.408 -1.634 -4.449 1.00 0.26 83 ILE A CA 1
ATOM 1297 C C . ILE A 1 83 ? -12.371 -2.499 -3.647 1.00 0.27 83 ILE A C 1
ATOM 1298 O O . ILE A 1 83 ? -13.208 -1.984 -2.907 1.00 0.32 83 ILE A O 1
ATOM 1314 N N . ARG A 1 84 ? -12.223 -3.811 -3.792 1.00 0.27 84 ARG A N 1
ATOM 1315 C CA . ARG A 1 84 ? -13.016 -4.772 -3.047 1.00 0.30 84 ARG A CA 1
ATOM 1316 C C . ARG A 1 84 ? -12.424 -4.938 -1.654 1.00 0.27 84 ARG A C 1
ATOM 1317 O O . ARG A 1 84 ? -11.227 -5.157 -1.505 1.00 0.28 84 ARG A O 1
ATOM 1338 N N . LEU A 1 85 ? -13.257 -4.830 -0.637 1.00 0.31 85 LEU A N 1
ATOM 1339 C CA . LEU A 1 85 ? -12.773 -4.805 0.736 1.00 0.33 85 LEU A CA 1
ATOM 1340 C C . LEU A 1 85 ? -12.536 -6.199 1.297 1.00 0.35 85 LEU A C 1
ATOM 1341 O O . LEU A 1 85 ? -13.165 -6.586 2.281 1.00 0.69 85 LEU A O 1
ATOM 1357 N N . GLY A 1 86 ? -11.578 -6.909 0.701 1.00 0.52 86 GLY A N 1
ATOM 1358 C CA . GLY A 1 86 ? -11.181 -8.230 1.171 1.00 0.57 86 GLY A CA 1
ATOM 1359 C C . GLY A 1 86 ? -12.265 -9.278 1.054 1.00 1.35 86 GLY A C 1
ATOM 1360 O O . GLY A 1 86 ? -12.182 -10.210 0.249 1.00 2.40 86 GLY A O 1
ATOM 1364 N N . LEU A 1 87 ? -13.267 -9.091 1.870 1.00 1.38 87 LEU A N 1
ATOM 1365 C CA . LEU A 1 87 ? -14.370 -9.998 2.053 1.00 2.15 87 LEU A CA 1
ATOM 1366 C C . LEU A 1 87 ? -15.343 -10.003 0.872 1.00 2.02 87 LEU A C 1
ATOM 1367 O O . LEU A 1 87 ? -15.119 -9.358 -0.154 1.00 2.17 87 LEU A O 1
ATOM 1383 N N . SER A 1 88 ? -16.402 -10.775 1.040 1.00 2.57 88 SER A N 1
ATOM 1384 C CA . SER A 1 88 ? -17.332 -11.141 -0.028 1.00 3.04 88 SER A CA 1
ATOM 1385 C C . SER A 1 88 ? -18.090 -9.920 -0.599 1.00 2.92 88 SER A C 1
ATOM 1386 O O . SER A 1 88 ? -17.890 -8.806 -0.125 1.00 2.48 88 SER A O 1
ATOM 1394 N N . PRO A 1 89 ? -18.942 -10.090 -1.647 1.00 3.56 89 PRO A N 1
ATOM 1395 C CA . PRO A 1 89 ? -19.707 -8.976 -2.262 1.00 3.66 89 PRO A CA 1
ATOM 1396 C C . PRO A 1 89 ? -20.434 -8.065 -1.259 1.00 3.22 89 PRO A C 1
ATOM 1397 O O . PRO A 1 89 ? -20.640 -6.884 -1.533 1.00 2.98 89 PRO A O 1
ATOM 1408 N N . SER A 1 90 ? -20.822 -8.608 -0.105 1.00 3.32 90 SER A N 1
ATOM 1409 C CA . SER A 1 90 ? -21.442 -7.807 0.957 1.00 3.19 90 SER A CA 1
ATOM 1410 C C . SER A 1 90 ? -20.484 -6.711 1.420 1.00 2.61 90 SER A C 1
ATOM 1411 O O . SER A 1 90 ? -20.885 -5.650 1.905 1.00 2.84 90 SER A O 1
ATOM 1419 N N . ASP A 1 91 ? -19.213 -7.002 1.245 1.00 2.01 91 ASP A N 1
ATOM 1420 C CA . ASP A 1 91 ? -18.111 -6.119 1.578 1.00 1.72 91 ASP A CA 1
ATOM 1421 C C . ASP A 1 91 ? -17.673 -5.386 0.315 1.00 1.27 91 ASP A C 1
ATOM 1422 O O . ASP A 1 91 ? -16.483 -5.258 0.010 1.00 1.41 91 ASP A O 1
ATOM 1431 N N . MET A 1 92 ? -18.697 -4.982 -0.434 1.00 1.26 92 MET A N 1
ATOM 1432 C CA . MET A 1 92 ? -18.594 -4.412 -1.778 1.00 0.99 92 MET A CA 1
ATOM 1433 C C . MET A 1 92 ? -17.498 -3.364 -1.915 1.00 0.94 92 MET A C 1
ATOM 1434 O O . MET A 1 92 ? -17.165 -2.648 -0.966 1.00 1.35 92 MET A O 1
ATOM 1448 N N . VAL A 1 93 ? -16.952 -3.308 -3.127 1.00 0.68 93 VAL A N 1
ATOM 1449 C CA . VAL A 1 93 ? -15.970 -2.309 -3.520 1.00 0.62 93 VAL A CA 1
ATOM 1450 C C . VAL A 1 93 ? -16.378 -0.905 -3.074 1.00 0.65 93 VAL A C 1
ATOM 1451 O O . VAL A 1 93 ? -17.531 -0.491 -3.223 1.00 0.87 93 VAL A O 1
ATOM 1464 N N . VAL A 1 94 ? -15.420 -0.183 -2.530 1.00 0.52 94 VAL A N 1
ATOM 1465 C CA . VAL A 1 94 ? -15.626 1.183 -2.095 1.00 0.56 94 VAL A CA 1
ATOM 1466 C C . VAL A 1 94 ? -15.033 2.125 -3.132 1.00 0.53 94 VAL A C 1
ATOM 1467 O O . VAL A 1 94 ? -14.108 1.744 -3.862 1.00 0.52 94 VAL A O 1
ATOM 1480 N N . LYS A 1 95 ? -15.559 3.336 -3.221 1.00 0.58 95 LYS A N 1
ATOM 1481 C CA . LYS A 1 95 ? -14.982 4.318 -4.112 1.00 0.60 95 LYS A CA 1
ATOM 1482 C C . LYS A 1 95 ? -13.828 5.023 -3.424 1.00 0.56 95 LYS A C 1
ATOM 1483 O O . LYS A 1 95 ? -13.981 5.612 -2.353 1.00 0.66 95 LYS A O 1
ATOM 1502 N N . ARG A 1 96 ? -12.683 4.964 -4.060 1.00 0.49 96 ARG A N 1
ATOM 1503 C CA . ARG A 1 96 ? -11.443 5.447 -3.474 1.00 0.46 96 ARG A CA 1
ATOM 1504 C C . ARG A 1 96 ? -10.567 6.088 -4.531 1.00 0.38 96 ARG A C 1
ATOM 1505 O O . ARG A 1 96 ? -10.778 5.903 -5.725 1.00 0.44 96 ARG A O 1
ATOM 1526 N N . GLN A 1 97 ? -9.580 6.835 -4.092 1.00 0.32 97 GLN A N 1
ATOM 1527 C CA . GLN A 1 97 ? -8.681 7.497 -5.005 1.00 0.31 97 GLN A CA 1
ATOM 1528 C C . GLN A 1 97 ? -7.349 6.776 -5.027 1.00 0.31 97 GLN A C 1
ATOM 1529 O O . GLN A 1 97 ? -6.865 6.322 -3.988 1.00 0.51 97 GLN A O 1
ATOM 1543 N N . ASP A 1 98 ? -6.781 6.629 -6.204 1.00 0.24 98 ASP A N 1
ATOM 1544 C CA . ASP A 1 98 ? -5.454 6.067 -6.333 1.00 0.25 98 ASP A CA 1
ATOM 1545 C C . ASP A 1 98 ? -4.459 7.179 -6.549 1.00 0.24 98 ASP A C 1
ATOM 1546 O O . ASP A 1 98 ? -4.348 7.717 -7.646 1.00 0.30 98 ASP A O 1
ATOM 1555 N N . LYS A 1 99 ? -3.756 7.551 -5.499 1.00 0.21 99 LYS A N 1
ATOM 1556 C CA . LYS A 1 99 ? -2.761 8.600 -5.630 1.00 0.21 99 LYS A CA 1
ATOM 1557 C C . LYS A 1 99 ? -1.428 7.964 -6.042 1.00 0.26 99 LYS A C 1
ATOM 1558 O O . LYS A 1 99 ? -0.741 7.386 -5.209 1.00 0.46 99 LYS A O 1
ATOM 1577 N N . THR A 1 100 ? -1.084 8.029 -7.311 1.00 0.21 100 THR A N 1
ATOM 1578 C CA . THR A 1 100 ? 0.155 7.417 -7.792 1.00 0.24 100 THR A CA 1
ATOM 1579 C C . THR A 1 100 ? 1.368 8.307 -7.525 1.00 0.22 100 THR A C 1
ATOM 1580 O O . THR A 1 100 ? 1.338 9.502 -7.794 1.00 0.25 100 THR A O 1
ATOM 1591 N N . PHE A 1 101 ? 2.422 7.710 -6.986 1.00 0.20 101 PHE A N 1
ATOM 1592 C CA . PHE A 1 101 ? 3.681 8.403 -6.744 1.00 0.18 101 PHE A CA 1
ATOM 1593 C C . PHE A 1 101 ? 4.790 7.388 -6.540 1.00 0.17 101 PHE A C 1
ATOM 1594 O O . PHE A 1 101 ? 4.575 6.184 -6.667 1.00 0.19 101 PHE A O 1
ATOM 1611 N N . THR A 1 102 ? 5.977 7.869 -6.264 1.00 0.18 102 THR A N 1
ATOM 1612 C CA . THR A 1 102 ? 7.104 6.981 -6.048 1.00 0.18 102 THR A CA 1
ATOM 1613 C C . THR A 1 102 ? 7.753 7.232 -4.706 1.00 0.17 102 THR A C 1
ATOM 1614 O O . THR A 1 102 ? 8.072 8.366 -4.353 1.00 0.21 102 THR A O 1
ATOM 1625 N N . PHE A 1 103 ? 7.939 6.162 -3.965 1.00 0.16 103 PHE A N 1
ATOM 1626 C CA . PHE A 1 103 ? 8.677 6.220 -2.726 1.00 0.17 103 PHE A CA 1
ATOM 1627 C C . PHE A 1 103 ? 10.099 5.749 -2.963 1.00 0.16 103 PHE A C 1
ATOM 1628 O O . PHE A 1 103 ? 10.347 4.562 -3.160 1.00 0.19 103 PHE A O 1
ATOM 1645 N N . THR A 1 104 ? 11.028 6.682 -2.983 1.00 0.17 104 THR A N 1
ATOM 1646 C CA . THR A 1 104 ? 12.422 6.336 -3.143 1.00 0.19 104 THR A CA 1
ATOM 1647 C C . THR A 1 104 ? 13.141 6.372 -1.803 1.00 0.19 104 THR A C 1
ATOM 1648 O O . THR A 1 104 ? 13.473 7.438 -1.288 1.00 0.24 104 THR A O 1
ATOM 1659 N N . HIS A 1 105 ? 13.341 5.195 -1.227 1.00 0.17 105 HIS A N 1
ATOM 1660 C CA . HIS A 1 105 ? 14.142 5.053 -0.023 1.00 0.18 105 HIS A CA 1
ATOM 1661 C C . HIS A 1 105 ? 15.427 4.340 -0.415 1.00 0.22 105 HIS A C 1
ATOM 1662 O O . HIS A 1 105 ? 15.406 3.504 -1.318 1.00 0.23 105 HIS A O 1
ATOM 1677 N N . GLY A 1 106 ? 16.529 4.647 0.254 1.00 0.29 106 GLY A N 1
ATOM 1678 C CA . GLY A 1 106 ? 17.830 4.316 -0.297 1.00 0.37 106 GLY A CA 1
ATOM 1679 C C . GLY A 1 106 ? 18.165 2.843 -0.260 1.00 0.43 106 GLY A C 1
ATOM 1680 O O . GLY A 1 106 ? 18.621 2.327 0.763 1.00 0.74 106 GLY A O 1
ATOM 1684 N N . ASP A 1 107 ? 17.930 2.207 -1.413 1.00 0.38 107 ASP A N 1
ATOM 1685 C CA . ASP A 1 107 ? 18.286 0.813 -1.707 1.00 0.39 107 ASP A CA 1
ATOM 1686 C C . ASP A 1 107 ? 17.329 0.282 -2.762 1.00 0.32 107 ASP A C 1
ATOM 1687 O O . ASP A 1 107 ? 17.662 -0.611 -3.542 1.00 0.47 107 ASP A O 1
ATOM 1696 N N . LEU A 1 108 ? 16.132 0.853 -2.783 1.00 0.23 108 LEU A N 1
ATOM 1697 C CA . LEU A 1 108 ? 15.051 0.334 -3.612 1.00 0.20 108 LEU A CA 1
ATOM 1698 C C . LEU A 1 108 ? 14.298 1.455 -4.332 1.00 0.19 108 LEU A C 1
ATOM 1699 O O . LEU A 1 108 ? 14.343 2.615 -3.921 1.00 0.21 108 LEU A O 1
ATOM 1715 N N . GLU A 1 109 ? 13.601 1.092 -5.402 1.00 0.20 109 GLU A N 1
ATOM 1716 C CA . GLU A 1 109 ? 12.675 1.998 -6.069 1.00 0.24 109 GLU A CA 1
ATOM 1717 C C . GLU A 1 109 ? 11.472 1.206 -6.563 1.00 0.26 109 GLU A C 1
ATOM 1718 O O . GLU A 1 109 ? 11.625 0.113 -7.112 1.00 0.29 109 GLU A O 1
ATOM 1730 N N . PHE A 1 110 ? 10.283 1.753 -6.360 1.00 0.25 110 PHE A N 1
ATOM 1731 C CA . PHE A 1 110 ? 9.052 1.053 -6.693 1.00 0.26 110 PHE A CA 1
ATOM 1732 C C . PHE A 1 110 ? 7.882 2.020 -6.814 1.00 0.25 110 PHE A C 1
ATOM 1733 O O . PHE A 1 110 ? 7.835 3.050 -6.138 1.00 0.26 110 PHE A O 1
ATOM 1750 N N . GLU A 1 111 ? 6.949 1.678 -7.686 1.00 0.25 111 GLU A N 1
ATOM 1751 C CA . GLU A 1 111 ? 5.794 2.519 -7.960 1.00 0.25 111 GLU A CA 1
ATOM 1752 C C . GLU A 1 111 ? 4.713 2.298 -6.910 1.00 0.23 111 GLU A C 1
ATOM 1753 O O . GLU A 1 111 ? 4.008 1.295 -6.928 1.00 0.31 111 GLU A O 1
ATOM 1765 N N . VAL A 1 112 ? 4.585 3.247 -6.003 1.00 0.24 112 VAL A N 1
ATOM 1766 C CA . VAL A 1 112 ? 3.694 3.110 -4.866 1.00 0.22 112 VAL A CA 1
ATOM 1767 C C . VAL A 1 112 ? 2.450 3.945 -5.060 1.00 0.20 112 VAL A C 1
ATOM 1768 O O . VAL A 1 112 ? 2.441 4.957 -5.756 1.00 0.23 112 VAL A O 1
ATOM 1781 N N . HIS A 1 113 ? 1.384 3.469 -4.485 1.00 0.17 113 HIS A N 1
ATOM 1782 C CA . HIS A 1 113 ? 0.086 4.033 -4.732 1.00 0.19 113 HIS A CA 1
ATOM 1783 C C . HIS A 1 113 ? -0.630 4.298 -3.431 1.00 0.19 113 HIS A C 1
ATOM 1784 O O . HIS A 1 113 ? -0.569 3.487 -2.512 1.00 0.25 113 HIS A O 1
ATOM 1799 N N . TRP A 1 114 ? -1.300 5.428 -3.342 1.00 0.17 114 TRP A N 1
ATOM 1800 C CA . TRP A 1 114 ? -2.124 5.697 -2.190 1.00 0.16 114 TRP A CA 1
ATOM 1801 C C . TRP A 1 114 ? -3.522 5.208 -2.470 1.00 0.19 114 TRP A C 1
ATOM 1802 O O . TRP A 1 114 ? -4.246 5.750 -3.303 1.00 0.32 114 TRP A O 1
ATOM 1823 N N . ILE A 1 115 ? -3.863 4.167 -1.763 1.00 0.22 115 ILE A N 1
ATOM 1824 C CA . ILE A 1 115 ? -5.080 3.426 -1.955 1.00 0.26 115 ILE A CA 1
ATOM 1825 C C . ILE A 1 115 ? -6.057 3.778 -0.845 1.00 0.26 115 ILE A C 1
ATOM 1826 O O . ILE A 1 115 ? -6.481 2.935 -0.057 1.00 0.35 115 ILE A O 1
ATOM 1842 N N . ASN A 1 116 ? -6.390 5.050 -0.790 1.00 0.26 116 ASN A N 1
ATOM 1843 C CA . ASN A 1 116 ? -7.202 5.582 0.287 1.00 0.32 116 ASN A CA 1
ATOM 1844 C C . ASN A 1 116 ? -8.654 5.180 0.121 1.00 0.38 116 ASN A C 1
ATOM 1845 O O . ASN A 1 116 ? -9.390 5.780 -0.658 1.00 0.42 116 ASN A O 1
ATOM 1856 N N . LEU A 1 117 ? -9.044 4.143 0.850 1.00 0.45 117 LEU A N 1
ATOM 1857 C CA . LEU A 1 117 ? -10.422 3.687 0.867 1.00 0.55 117 LEU A CA 1
ATOM 1858 C C . LEU A 1 117 ? -11.298 4.759 1.514 1.00 0.75 117 LEU A C 1
ATOM 1859 O O . LEU A 1 117 ? -12.234 5.253 0.852 1.00 1.74 117 LEU A O 1
ATOM 1876 N N . MET A 1 1 ? 10.413 -4.086 -10.857 1.00 1.46 1 MET A N 2
ATOM 1877 C CA . MET A 1 1 ? 10.018 -5.422 -10.350 1.00 0.53 1 MET A CA 2
ATOM 1878 C C . MET A 1 1 ? 8.849 -5.310 -9.378 1.00 0.43 1 MET A C 2
ATOM 1879 O O . MET A 1 1 ? 7.752 -5.797 -9.650 1.00 0.55 1 MET A O 2
ATOM 1895 N N . ILE A 1 2 ? 9.091 -4.661 -8.251 1.00 0.34 2 ILE A N 2
ATOM 1896 C CA . ILE A 1 2 ? 8.100 -4.532 -7.204 1.00 0.30 2 ILE A CA 2
ATOM 1897 C C . ILE A 1 2 ? 7.351 -3.213 -7.313 1.00 0.30 2 ILE A C 2
ATOM 1898 O O . ILE A 1 2 ? 7.916 -2.188 -7.682 1.00 0.32 2 ILE A O 2
ATOM 1914 N N . LYS A 1 3 ? 6.062 -3.276 -7.039 1.00 0.29 3 LYS A N 2
ATOM 1915 C CA . LYS A 1 3 ? 5.230 -2.093 -6.957 1.00 0.34 3 LYS A CA 2
ATOM 1916 C C . LYS A 1 3 ? 4.609 -2.074 -5.568 1.00 0.42 3 LYS A C 2
ATOM 1917 O O . LYS A 1 3 ? 4.624 -3.092 -4.876 1.00 0.81 3 LYS A O 2
ATOM 1936 N N . ALA A 1 4 ? 4.081 -0.946 -5.138 1.00 0.22 4 ALA A N 2
ATOM 1937 C CA . ALA A 1 4 ? 3.511 -0.871 -3.806 1.00 0.19 4 ALA A CA 2
ATOM 1938 C C . ALA A 1 4 ? 2.198 -0.128 -3.794 1.00 0.17 4 ALA A C 2
ATOM 1939 O O . ALA A 1 4 ? 1.886 0.642 -4.703 1.00 0.19 4 ALA A O 2
ATOM 1946 N N . ALA A 1 5 ? 1.439 -0.373 -2.753 1.00 0.16 5 ALA A N 2
ATOM 1947 C CA . ALA A 1 5 ? 0.242 0.374 -2.475 1.00 0.17 5 ALA A CA 2
ATOM 1948 C C . ALA A 1 5 ? 0.188 0.660 -0.984 1.00 0.27 5 ALA A C 2
ATOM 1949 O O . ALA A 1 5 ? 0.921 0.054 -0.201 1.00 0.51 5 ALA A O 2
ATOM 1956 N N . VAL A 1 6 ? -0.659 1.579 -0.587 1.00 0.17 6 VAL A N 2
ATOM 1957 C CA . VAL A 1 6 ? -0.676 2.035 0.783 1.00 0.21 6 VAL A CA 2
ATOM 1958 C C . VAL A 1 6 ? -1.992 2.721 1.098 1.00 0.23 6 VAL A C 2
ATOM 1959 O O . VAL A 1 6 ? -2.662 3.233 0.210 1.00 0.33 6 VAL A O 2
ATOM 1972 N N . THR A 1 7 ? -2.357 2.720 2.357 1.00 0.18 7 THR A N 2
ATOM 1973 C CA . THR A 1 7 ? -3.564 3.403 2.793 1.00 0.19 7 THR A CA 2
ATOM 1974 C C . THR A 1 7 ? -3.374 4.023 4.176 1.00 0.17 7 THR A C 2
ATOM 1975 O O . THR A 1 7 ? -2.927 3.370 5.116 1.00 0.18 7 THR A O 2
ATOM 1986 N N . LYS A 1 8 ? -3.691 5.303 4.282 1.00 0.20 8 LYS A N 2
ATOM 1987 C CA . LYS A 1 8 ? -3.530 6.035 5.531 1.00 0.19 8 LYS A CA 2
ATOM 1988 C C . LYS A 1 8 ? -4.864 6.229 6.207 1.00 0.22 8 LYS A C 2
ATOM 1989 O O . LYS A 1 8 ? -5.842 6.601 5.555 1.00 0.28 8 LYS A O 2
ATOM 2008 N N . GLU A 1 9 ? -4.892 5.976 7.508 1.00 0.25 9 GLU A N 2
ATOM 2009 C CA . GLU A 1 9 ? -6.067 6.234 8.316 1.00 0.30 9 GLU A CA 2
ATOM 2010 C C . GLU A 1 9 ? -7.312 5.587 7.706 1.00 0.33 9 GLU A C 2
ATOM 2011 O O . GLU A 1 9 ? -8.379 6.202 7.672 1.00 0.44 9 GLU A O 2
ATOM 2023 N N . SER A 1 10 ? -7.162 4.357 7.203 1.00 0.30 10 SER A N 2
ATOM 2024 C CA . SER A 1 10 ? -8.265 3.664 6.544 1.00 0.35 10 SER A CA 2
ATOM 2025 C C . SER A 1 10 ? -9.495 3.633 7.436 1.00 0.36 10 SER A C 2
ATOM 2026 O O . SER A 1 10 ? -9.448 3.139 8.566 1.00 0.36 10 SER A O 2
ATOM 2034 N N . LEU A 1 11 ? -10.595 4.163 6.919 1.00 0.43 11 LEU A N 2
ATOM 2035 C CA . LEU A 1 11 ? -11.837 4.232 7.673 1.00 0.49 11 LEU A CA 2
ATOM 2036 C C . LEU A 1 11 ? -12.440 2.845 7.811 1.00 0.45 11 LEU A C 2
ATOM 2037 O O . LEU A 1 11 ? -13.416 2.640 8.532 1.00 0.54 11 LEU A O 2
ATOM 2053 N N . TYR A 1 12 ? -11.842 1.894 7.118 1.00 0.37 12 TYR A N 2
ATOM 2054 C CA . TYR A 1 12 ? -12.317 0.530 7.138 1.00 0.43 12 TYR A CA 2
ATOM 2055 C C . TYR A 1 12 ? -11.523 -0.329 8.102 1.00 0.45 12 TYR A C 2
ATOM 2056 O O . TYR A 1 12 ? -11.889 -1.480 8.344 1.00 0.63 12 TYR A O 2
ATOM 2074 N N . ARG A 1 13 ? -10.452 0.247 8.672 1.00 0.39 13 ARG A N 2
ATOM 2075 C CA . ARG A 1 13 ? -9.549 -0.487 9.565 1.00 0.52 13 ARG A CA 2
ATOM 2076 C C . ARG A 1 13 ? -8.834 -1.566 8.746 1.00 0.65 13 ARG A C 2
ATOM 2077 O O . ARG A 1 13 ? -9.236 -1.827 7.618 1.00 1.22 13 ARG A O 2
ATOM 2098 N N . MET A 1 14 ? -7.756 -2.162 9.260 1.00 0.30 14 MET A N 2
ATOM 2099 C CA . MET A 1 14 ? -7.067 -3.198 8.494 1.00 0.27 14 MET A CA 2
ATOM 2100 C C . MET A 1 14 ? -8.041 -4.318 8.110 1.00 0.30 14 MET A C 2
ATOM 2101 O O . MET A 1 14 ? -8.400 -4.420 6.944 1.00 0.33 14 MET A O 2
ATOM 2115 N N . ASN A 1 15 ? -8.520 -5.105 9.073 1.00 0.32 15 ASN A N 2
ATOM 2116 C CA . ASN A 1 15 ? -9.507 -6.173 8.789 1.00 0.38 15 ASN A CA 2
ATOM 2117 C C . ASN A 1 15 ? -9.089 -7.046 7.598 1.00 0.41 15 ASN A C 2
ATOM 2118 O O . ASN A 1 15 ? -9.925 -7.717 6.989 1.00 0.51 15 ASN A O 2
ATOM 2129 N N . THR A 1 16 ? -7.799 -7.011 7.281 1.00 0.34 16 THR A N 2
ATOM 2130 C CA . THR A 1 16 ? -7.226 -7.674 6.123 1.00 0.33 16 THR A CA 2
ATOM 2131 C C . THR A 1 16 ? -7.374 -6.781 4.897 1.00 0.27 16 THR A C 2
ATOM 2132 O O . THR A 1 16 ? -7.886 -7.173 3.849 1.00 0.25 16 THR A O 2
ATOM 2143 N N . LEU A 1 17 ? -6.881 -5.565 5.065 1.00 0.26 17 LEU A N 2
ATOM 2144 C CA . LEU A 1 17 ? -6.827 -4.568 4.010 1.00 0.20 17 LEU A CA 2
ATOM 2145 C C . LEU A 1 17 ? -5.851 -5.021 2.936 1.00 0.17 17 LEU A C 2
ATOM 2146 O O . LEU A 1 17 ? -5.833 -4.504 1.819 1.00 0.18 17 LEU A O 2
ATOM 2162 N N . MET A 1 18 ? -5.029 -5.995 3.290 1.00 0.18 18 MET A N 2
ATOM 2163 C CA . MET A 1 18 ? -4.123 -6.603 2.343 1.00 0.19 18 MET A CA 2
ATOM 2164 C C . MET A 1 18 ? -4.930 -7.281 1.253 1.00 0.19 18 MET A C 2
ATOM 2165 O O . MET A 1 18 ? -4.587 -7.226 0.077 1.00 0.29 18 MET A O 2
ATOM 2179 N N . GLU A 1 19 ? -6.023 -7.903 1.669 1.00 0.16 19 GLU A N 2
ATOM 2180 C CA . GLU A 1 19 ? -6.916 -8.576 0.750 1.00 0.18 19 GLU A CA 2
ATOM 2181 C C . GLU A 1 19 ? -7.866 -7.580 0.094 1.00 0.17 19 GLU A C 2
ATOM 2182 O O . GLU A 1 19 ? -8.543 -7.904 -0.883 1.00 0.23 19 GLU A O 2
ATOM 2194 N N . ALA A 1 20 ? -7.910 -6.366 0.640 1.00 0.17 20 ALA A N 2
ATOM 2195 C CA . ALA A 1 20 ? -8.666 -5.283 0.024 1.00 0.20 20 ALA A CA 2
ATOM 2196 C C . ALA A 1 20 ? -8.115 -4.995 -1.358 1.00 0.22 20 ALA A C 2
ATOM 2197 O O . ALA A 1 20 ? -8.850 -4.971 -2.340 1.00 0.25 20 ALA A O 2
ATOM 2204 N N . PHE A 1 21 ? -6.808 -4.798 -1.446 1.00 0.25 21 PHE A N 2
ATOM 2205 C CA . PHE A 1 21 ? -6.204 -4.536 -2.737 1.00 0.31 21 PHE A CA 2
ATOM 2206 C C . PHE A 1 21 ? -5.799 -5.845 -3.391 1.00 0.33 21 PHE A C 2
ATOM 2207 O O . PHE A 1 21 ? -6.011 -6.027 -4.589 1.00 0.41 21 PHE A O 2
ATOM 2224 N N . GLN A 1 22 ? -5.254 -6.751 -2.568 1.00 0.29 22 GLN A N 2
ATOM 2225 C CA . GLN A 1 22 ? -4.735 -8.057 -3.005 1.00 0.34 22 GLN A CA 2
ATOM 2226 C C . GLN A 1 22 ? -4.221 -8.008 -4.437 1.00 0.43 22 GLN A C 2
ATOM 2227 O O . GLN A 1 22 ? -4.686 -8.739 -5.306 1.00 0.59 22 GLN A O 2
ATOM 2241 N N . GLY A 1 23 ? -3.282 -7.118 -4.685 1.00 0.41 23 GLY A N 2
ATOM 2242 C CA . GLY A 1 23 ? -2.677 -7.055 -5.988 1.00 0.51 23 GLY A CA 2
ATOM 2243 C C . GLY A 1 23 ? -3.222 -5.953 -6.863 1.00 0.42 23 GLY A C 2
ATOM 2244 O O . GLY A 1 23 ? -3.266 -6.106 -8.081 1.00 0.55 23 GLY A O 2
ATOM 2248 N N . PHE A 1 24 ? -3.641 -4.846 -6.266 1.00 0.30 24 PHE A N 2
ATOM 2249 C CA . PHE A 1 24 ? -3.962 -3.664 -7.051 1.00 0.37 24 PHE A CA 2
ATOM 2250 C C . PHE A 1 24 ? -2.657 -2.993 -7.459 1.00 0.35 24 PHE A C 2
ATOM 2251 O O . PHE A 1 24 ? -2.320 -1.900 -7.000 1.00 0.40 24 PHE A O 2
ATOM 2268 N N . LEU A 1 25 ? -1.957 -3.695 -8.345 1.00 0.35 25 LEU A N 2
ATOM 2269 C CA . LEU A 1 25 ? -0.599 -3.383 -8.774 1.00 0.34 25 LEU A CA 2
ATOM 2270 C C . LEU A 1 25 ? 0.019 -4.640 -9.385 1.00 0.36 25 LEU A C 2
ATOM 2271 O O . LEU A 1 25 ? 0.909 -4.565 -10.231 1.00 0.41 25 LEU A O 2
ATOM 2287 N N . GLY A 1 26 ? -0.454 -5.801 -8.923 1.00 0.37 26 GLY A N 2
ATOM 2288 C CA . GLY A 1 26 ? -0.082 -7.070 -9.536 1.00 0.44 26 GLY A CA 2
ATOM 2289 C C . GLY A 1 26 ? 0.369 -8.130 -8.541 1.00 0.42 26 GLY A C 2
ATOM 2290 O O . GLY A 1 26 ? 1.559 -8.412 -8.439 1.00 0.48 26 GLY A O 2
ATOM 2294 N N . LEU A 1 27 ? -0.575 -8.710 -7.797 1.00 0.36 27 LEU A N 2
ATOM 2295 C CA . LEU A 1 27 ? -0.287 -9.800 -6.884 1.00 0.35 27 LEU A CA 2
ATOM 2296 C C . LEU A 1 27 ? -1.356 -10.879 -7.002 1.00 0.34 27 LEU A C 2
ATOM 2297 O O . LEU A 1 27 ? -2.531 -10.617 -6.771 1.00 0.46 27 LEU A O 2
ATOM 2313 N N . ASP A 1 28 ? -0.940 -12.088 -7.358 1.00 0.36 28 ASP A N 2
ATOM 2314 C CA . ASP A 1 28 ? -1.875 -13.201 -7.531 1.00 0.43 28 ASP A CA 2
ATOM 2315 C C . ASP A 1 28 ? -2.311 -13.768 -6.189 1.00 0.47 28 ASP A C 2
ATOM 2316 O O . ASP A 1 28 ? -3.472 -13.679 -5.810 1.00 0.81 28 ASP A O 2
ATOM 2325 N N . LEU A 1 29 ? -1.364 -14.379 -5.499 1.00 0.40 29 LEU A N 2
ATOM 2326 C CA . LEU A 1 29 ? -1.590 -14.911 -4.156 1.00 0.45 29 LEU A CA 2
ATOM 2327 C C . LEU A 1 29 ? -0.246 -15.252 -3.529 1.00 0.47 29 LEU A C 2
ATOM 2328 O O . LEU A 1 29 ? 0.570 -15.933 -4.144 1.00 0.49 29 LEU A O 2
ATOM 2344 N N . GLY A 1 30 ? 0.001 -14.750 -2.330 1.00 0.51 30 GLY A N 2
ATOM 2345 C CA . GLY A 1 30 ? 1.318 -14.892 -1.728 1.00 0.59 30 GLY A CA 2
ATOM 2346 C C . GLY A 1 30 ? 2.272 -13.834 -2.221 1.00 0.53 30 GLY A C 2
ATOM 2347 O O . GLY A 1 30 ? 3.238 -13.477 -1.548 1.00 0.59 30 GLY A O 2
ATOM 2351 N N . GLU A 1 31 ? 1.990 -13.347 -3.417 1.00 0.48 31 GLU A N 2
ATOM 2352 C CA . GLU A 1 31 ? 2.704 -12.247 -4.013 1.00 0.50 31 GLU A CA 2
ATOM 2353 C C . GLU A 1 31 ? 2.631 -11.000 -3.150 1.00 0.42 31 GLU A C 2
ATOM 2354 O O . GLU A 1 31 ? 3.495 -10.129 -3.204 1.00 0.45 31 GLU A O 2
ATOM 2366 N N . PHE A 1 32 ? 1.611 -10.947 -2.326 1.00 0.34 32 PHE A N 2
ATOM 2367 C CA . PHE A 1 32 ? 1.310 -9.742 -1.575 1.00 0.26 32 PHE A CA 2
ATOM 2368 C C . PHE A 1 32 ? 1.871 -9.785 -0.159 1.00 0.25 32 PHE A C 2
ATOM 2369 O O . PHE A 1 32 ? 1.950 -10.837 0.479 1.00 0.33 32 PHE A O 2
ATOM 2386 N N . THR A 1 33 ? 2.270 -8.611 0.302 1.00 0.23 33 THR A N 2
ATOM 2387 C CA . THR A 1 33 ? 2.824 -8.424 1.632 1.00 0.21 33 THR A CA 2
ATOM 2388 C C . THR A 1 33 ? 2.274 -7.126 2.218 1.00 0.19 33 THR A C 2
ATOM 2389 O O . THR A 1 33 ? 2.170 -6.136 1.506 1.00 0.25 33 THR A O 2
ATOM 2400 N N . PHE A 1 34 ? 1.903 -7.118 3.489 1.00 0.18 34 PHE A N 2
ATOM 2401 C CA . PHE A 1 34 ? 1.241 -5.951 4.062 1.00 0.16 34 PHE A CA 2
ATOM 2402 C C . PHE A 1 34 ? 1.597 -5.784 5.534 1.00 0.13 34 PHE A C 2
ATOM 2403 O O . PHE A 1 34 ? 1.643 -6.750 6.297 1.00 0.14 34 PHE A O 2
ATOM 2420 N N . LYS A 1 35 ? 1.847 -4.544 5.910 1.00 0.15 35 LYS A N 2
ATOM 2421 C CA . LYS A 1 35 ? 2.217 -4.198 7.269 1.00 0.16 35 LYS A CA 2
ATOM 2422 C C . LYS A 1 35 ? 1.138 -3.319 7.882 1.00 0.19 35 LYS A C 2
ATOM 2423 O O . LYS A 1 35 ? 0.720 -2.331 7.274 1.00 0.20 35 LYS A O 2
ATOM 2442 N N . VAL A 1 36 ? 0.685 -3.676 9.073 1.00 0.27 36 VAL A N 2
ATOM 2443 C CA . VAL A 1 36 ? -0.355 -2.916 9.736 1.00 0.31 36 VAL A CA 2
ATOM 2444 C C . VAL A 1 36 ? 0.239 -1.977 10.775 1.00 0.27 36 VAL A C 2
ATOM 2445 O O . VAL A 1 36 ? 0.950 -2.406 11.690 1.00 0.31 36 VAL A O 2
ATOM 2458 N N . LYS A 1 37 ? -0.050 -0.699 10.621 1.00 0.23 37 LYS A N 2
ATOM 2459 C CA . LYS A 1 37 ? 0.324 0.306 11.596 1.00 0.23 37 LYS A CA 2
ATOM 2460 C C . LYS A 1 37 ? -0.826 1.280 11.778 1.00 0.23 37 LYS A C 2
ATOM 2461 O O . LYS A 1 37 ? -1.570 1.557 10.835 1.00 0.32 37 LYS A O 2
ATOM 2480 N N . PRO A 1 38 ? -1.017 1.786 12.999 1.00 0.29 38 PRO A N 2
ATOM 2481 C CA . PRO A 1 38 ? -2.079 2.744 13.275 1.00 0.32 38 PRO A CA 2
ATOM 2482 C C . PRO A 1 38 ? -1.959 3.991 12.408 1.00 0.26 38 PRO A C 2
ATOM 2483 O O . PRO A 1 38 ? -0.967 4.720 12.474 1.00 0.32 38 PRO A O 2
ATOM 2494 N N . GLY A 1 39 ? -2.980 4.226 11.597 1.00 0.24 39 GLY A N 2
ATOM 2495 C CA . GLY A 1 39 ? -3.011 5.395 10.744 1.00 0.27 39 GLY A CA 2
ATOM 2496 C C . GLY A 1 39 ? -2.239 5.218 9.448 1.00 0.25 39 GLY A C 2
ATOM 2497 O O . GLY A 1 39 ? -2.382 6.023 8.533 1.00 0.33 39 GLY A O 2
ATOM 2501 N N . VAL A 1 40 ? -1.428 4.177 9.351 1.00 0.18 40 VAL A N 2
ATOM 2502 C CA . VAL A 1 40 ? -0.658 3.940 8.132 1.00 0.16 40 VAL A CA 2
ATOM 2503 C C . VAL A 1 40 ? -0.539 2.450 7.823 1.00 0.15 40 VAL A C 2
ATOM 2504 O O . VAL A 1 40 ? -0.042 1.667 8.627 1.00 0.20 40 VAL A O 2
ATOM 2517 N N . PHE A 1 41 ? -0.974 2.068 6.636 1.00 0.15 41 PHE A N 2
ATOM 2518 C CA . PHE A 1 41 ? -1.059 0.665 6.280 1.00 0.16 41 PHE A CA 2
ATOM 2519 C C . PHE A 1 41 ? -0.400 0.429 4.925 1.00 0.18 41 PHE A C 2
ATOM 2520 O O . PHE A 1 41 ? -0.694 1.129 3.960 1.00 0.23 41 PHE A O 2
ATOM 2537 N N . LEU A 1 42 ? 0.475 -0.566 4.859 1.00 0.17 42 LEU A N 2
ATOM 2538 C CA . LEU A 1 42 ? 1.285 -0.822 3.665 1.00 0.16 42 LEU A CA 2
ATOM 2539 C C . LEU A 1 42 ? 0.914 -2.136 2.992 1.00 0.16 42 LEU A C 2
ATOM 2540 O O . LEU A 1 42 ? 0.873 -3.161 3.646 1.00 0.19 42 LEU A O 2
ATOM 2556 N N . LEU A 1 43 ? 0.682 -2.092 1.683 1.00 0.15 43 LEU A N 2
ATOM 2557 C CA . LEU A 1 43 ? 0.481 -3.315 0.884 1.00 0.15 43 LEU A CA 2
ATOM 2558 C C . LEU A 1 43 ? 1.473 -3.311 -0.272 1.00 0.15 43 LEU A C 2
ATOM 2559 O O . LEU A 1 43 ? 1.369 -2.511 -1.194 1.00 0.18 43 LEU A O 2
ATOM 2575 N N . THR A 1 44 ? 2.423 -4.213 -0.226 1.00 0.17 44 THR A N 2
ATOM 2576 C CA . THR A 1 44 ? 3.501 -4.224 -1.191 1.00 0.18 44 THR A CA 2
ATOM 2577 C C . THR A 1 44 ? 3.581 -5.554 -1.927 1.00 0.19 44 THR A C 2
ATOM 2578 O O . THR A 1 44 ? 2.934 -6.534 -1.548 1.00 0.30 44 THR A O 2
ATOM 2589 N N . ASP A 1 45 ? 4.391 -5.575 -2.970 1.00 0.20 45 ASP A N 2
ATOM 2590 C CA . ASP A 1 45 ? 4.505 -6.733 -3.849 1.00 0.24 45 ASP A CA 2
ATOM 2591 C C . ASP A 1 45 ? 5.790 -7.503 -3.554 1.00 0.23 45 ASP A C 2
ATOM 2592 O O . ASP A 1 45 ? 6.150 -8.431 -4.253 1.00 0.31 45 ASP A O 2
ATOM 2601 N N . VAL A 1 46 ? 6.457 -7.139 -2.470 1.00 0.24 46 VAL A N 2
ATOM 2602 C CA . VAL A 1 46 ? 7.713 -7.781 -2.093 1.00 0.24 46 VAL A CA 2
ATOM 2603 C C . VAL A 1 46 ? 7.470 -9.148 -1.456 1.00 0.37 46 VAL A C 2
ATOM 2604 O O . VAL A 1 46 ? 7.683 -9.350 -0.261 1.00 0.94 46 VAL A O 2
ATOM 2617 N N . LYS A 1 47 ? 7.059 -10.087 -2.285 1.00 0.49 47 LYS A N 2
ATOM 2618 C CA . LYS A 1 47 ? 6.652 -11.411 -1.833 1.00 0.54 47 LYS A CA 2
ATOM 2619 C C . LYS A 1 47 ? 7.757 -12.089 -1.049 1.00 0.71 47 LYS A C 2
ATOM 2620 O O . LYS A 1 47 ? 7.577 -12.509 0.095 1.00 0.86 47 LYS A O 2
ATOM 2639 N N . SER A 1 48 ? 8.894 -12.189 -1.695 1.00 0.81 48 SER A N 2
ATOM 2640 C CA . SER A 1 48 ? 10.054 -12.839 -1.135 1.00 1.03 48 SER A CA 2
ATOM 2641 C C . SER A 1 48 ? 11.238 -11.881 -1.190 1.00 0.97 48 SER A C 2
ATOM 2642 O O . SER A 1 48 ? 12.389 -12.250 -0.948 1.00 1.23 48 SER A O 2
ATOM 2650 N N . TYR A 1 49 ? 10.918 -10.639 -1.500 1.00 0.66 49 TYR A N 2
ATOM 2651 C CA . TYR A 1 49 ? 11.915 -9.600 -1.714 1.00 0.58 49 TYR A CA 2
ATOM 2652 C C . TYR A 1 49 ? 12.035 -8.704 -0.485 1.00 0.51 49 TYR A C 2
ATOM 2653 O O . TYR A 1 49 ? 11.045 -8.146 -0.016 1.00 0.53 49 TYR A O 2
ATOM 2671 N N . LEU A 1 50 ? 13.246 -8.577 0.041 1.00 0.50 50 LEU A N 2
ATOM 2672 C CA . LEU A 1 50 ? 13.510 -7.651 1.137 1.00 0.47 50 LEU A CA 2
ATOM 2673 C C . LEU A 1 50 ? 14.633 -6.711 0.726 1.00 0.39 50 LEU A C 2
ATOM 2674 O O . LEU A 1 50 ? 15.531 -7.117 -0.009 1.00 0.46 50 LEU A O 2
ATOM 2690 N N . ILE A 1 51 ? 14.589 -5.460 1.167 1.00 0.35 51 ILE A N 2
ATOM 2691 C CA . ILE A 1 51 ? 15.682 -4.537 0.913 1.00 0.32 51 ILE A CA 2
ATOM 2692 C C . ILE A 1 51 ? 16.982 -5.052 1.521 1.00 0.39 51 ILE A C 2
ATOM 2693 O O . ILE A 1 51 ? 17.996 -5.178 0.836 1.00 0.62 51 ILE A O 2
ATOM 2709 N N . GLY A 1 52 ? 16.937 -5.378 2.798 1.00 0.64 52 GLY A N 2
ATOM 2710 C CA . GLY A 1 52 ? 18.097 -5.931 3.455 1.00 0.75 52 GLY A CA 2
ATOM 2711 C C . GLY A 1 52 ? 17.736 -6.634 4.741 1.00 0.68 52 GLY A C 2
ATOM 2712 O O . GLY A 1 52 ? 18.307 -7.673 5.071 1.00 0.82 52 GLY A O 2
ATOM 2716 N N . ASP A 1 53 ? 16.770 -6.081 5.459 1.00 0.60 53 ASP A N 2
ATOM 2717 C CA . ASP A 1 53 ? 16.393 -6.620 6.765 1.00 0.68 53 ASP A CA 2
ATOM 2718 C C . ASP A 1 53 ? 14.894 -6.850 6.884 1.00 0.65 53 ASP A C 2
ATOM 2719 O O . ASP A 1 53 ? 14.222 -6.169 7.658 1.00 0.72 53 ASP A O 2
ATOM 2728 N N . LYS A 1 54 ? 14.382 -7.801 6.104 1.00 0.61 54 LYS A N 2
ATOM 2729 C CA . LYS A 1 54 ? 12.982 -8.219 6.185 1.00 0.67 54 LYS A CA 2
ATOM 2730 C C . LYS A 1 54 ? 12.014 -7.045 6.227 1.00 0.71 54 LYS A C 2
ATOM 2731 O O . LYS A 1 54 ? 11.411 -6.767 7.260 1.00 1.23 54 LYS A O 2
ATOM 2750 N N . TYR A 1 55 ? 11.942 -6.341 5.092 1.00 0.37 55 TYR A N 2
ATOM 2751 C CA . TYR A 1 55 ? 10.995 -5.244 4.856 1.00 0.33 55 TYR A CA 2
ATOM 2752 C C . TYR A 1 55 ? 11.635 -3.899 5.138 1.00 0.42 55 TYR A C 2
ATOM 2753 O O . TYR A 1 55 ? 11.151 -2.871 4.677 1.00 0.93 55 TYR A O 2
ATOM 2771 N N . ASP A 1 56 ? 12.738 -3.914 5.866 1.00 0.27 56 ASP A N 2
ATOM 2772 C CA . ASP A 1 56 ? 13.409 -2.686 6.284 1.00 0.29 56 ASP A CA 2
ATOM 2773 C C . ASP A 1 56 ? 13.730 -1.790 5.086 1.00 0.26 56 ASP A C 2
ATOM 2774 O O . ASP A 1 56 ? 13.917 -2.279 3.973 1.00 0.31 56 ASP A O 2
ATOM 2783 N N . ASP A 1 57 ? 13.735 -0.480 5.330 1.00 0.22 57 ASP A N 2
ATOM 2784 C CA . ASP A 1 57 ? 14.095 0.535 4.331 1.00 0.20 57 ASP A CA 2
ATOM 2785 C C . ASP A 1 57 ? 13.008 0.780 3.297 1.00 0.17 57 ASP A C 2
ATOM 2786 O O . ASP A 1 57 ? 13.178 1.623 2.433 1.00 0.21 57 ASP A O 2
ATOM 2795 N N . ALA A 1 58 ? 11.888 0.083 3.364 1.00 0.17 58 ALA A N 2
ATOM 2796 C CA . ALA A 1 58 ? 10.804 0.386 2.430 1.00 0.19 58 ALA A CA 2
ATOM 2797 C C . ALA A 1 58 ? 9.469 -0.139 2.897 1.00 0.16 58 ALA A C 2
ATOM 2798 O O . ALA A 1 58 ? 8.474 0.557 2.920 1.00 0.17 58 ALA A O 2
ATOM 2805 N N . PHE A 1 59 ? 9.491 -1.354 3.319 1.00 0.16 59 PHE A N 2
ATOM 2806 C CA . PHE A 1 59 ? 8.303 -2.153 3.517 1.00 0.15 59 PHE A CA 2
ATOM 2807 C C . PHE A 1 59 ? 7.838 -2.053 4.962 1.00 0.16 59 PHE A C 2
ATOM 2808 O O . PHE A 1 59 ? 7.588 -3.055 5.629 1.00 0.20 59 PHE A O 2
ATOM 2825 N N . ASN A 1 60 ? 7.668 -0.785 5.381 1.00 0.18 60 ASN A N 2
ATOM 2826 C CA . ASN A 1 60 ? 7.624 -0.312 6.779 1.00 0.28 60 ASN A CA 2
ATOM 2827 C C . ASN A 1 60 ? 8.500 0.944 6.910 1.00 0.35 60 ASN A C 2
ATOM 2828 O O . ASN A 1 60 ? 8.619 1.522 7.986 1.00 0.75 60 ASN A O 2
ATOM 2839 N N . ALA A 1 61 ? 9.082 1.376 5.786 1.00 0.17 61 ALA A N 2
ATOM 2840 C CA . ALA A 1 61 ? 9.668 2.713 5.685 1.00 0.17 61 ALA A CA 2
ATOM 2841 C C . ALA A 1 61 ? 8.694 3.574 4.907 1.00 0.16 61 ALA A C 2
ATOM 2842 O O . ALA A 1 61 ? 8.554 4.772 5.135 1.00 0.17 61 ALA A O 2
ATOM 2849 N N . LEU A 1 62 ? 8.033 2.911 3.962 1.00 0.16 62 LEU A N 2
ATOM 2850 C CA . LEU A 1 62 ? 6.868 3.435 3.272 1.00 0.17 62 LEU A CA 2
ATOM 2851 C C . LEU A 1 62 ? 5.823 3.870 4.306 1.00 0.15 62 LEU A C 2
ATOM 2852 O O . LEU A 1 62 ? 5.036 4.792 4.083 1.00 0.15 62 LEU A O 2
ATOM 2868 N N . ILE A 1 63 ? 5.849 3.192 5.448 1.00 0.17 63 ILE A N 2
ATOM 2869 C CA . ILE A 1 63 ? 4.985 3.514 6.573 1.00 0.19 63 ILE A CA 2
ATOM 2870 C C . ILE A 1 63 ? 5.254 4.945 7.050 1.00 0.19 63 ILE A C 2
ATOM 2871 O O . ILE A 1 63 ? 4.333 5.725 7.272 1.00 0.23 63 ILE A O 2
ATOM 2887 N N . ASP A 1 64 ? 6.532 5.279 7.169 1.00 0.19 64 ASP A N 2
ATOM 2888 C CA . ASP A 1 64 ? 6.962 6.609 7.558 1.00 0.20 64 ASP A CA 2
ATOM 2889 C C . ASP A 1 64 ? 6.649 7.587 6.460 1.00 0.20 64 ASP A C 2
ATOM 2890 O O . ASP A 1 64 ? 6.234 8.713 6.708 1.00 0.25 64 ASP A O 2
ATOM 2899 N N . PHE A 1 65 ? 6.879 7.139 5.242 1.00 0.17 65 PHE A N 2
ATOM 2900 C CA . PHE A 1 65 ? 6.521 7.910 4.058 1.00 0.16 65 PHE A CA 2
ATOM 2901 C C . PHE A 1 65 ? 5.092 8.438 4.181 1.00 0.17 65 PHE A C 2
ATOM 2902 O O . PHE A 1 65 ? 4.875 9.641 4.202 1.00 0.21 65 PHE A O 2
ATOM 2919 N N . VAL A 1 66 ? 4.124 7.548 4.308 1.00 0.18 66 VAL A N 2
ATOM 2920 C CA . VAL A 1 66 ? 2.738 7.957 4.434 1.00 0.21 66 VAL A CA 2
ATOM 2921 C C . VAL A 1 66 ? 2.502 8.731 5.736 1.00 0.26 66 VAL A C 2
ATOM 2922 O O . VAL A 1 66 ? 1.623 9.585 5.814 1.00 0.33 66 VAL A O 2
ATOM 2935 N N . LEU A 1 67 ? 3.315 8.452 6.740 1.00 0.26 67 LEU A N 2
ATOM 2936 C CA . LEU A 1 67 ? 3.127 9.027 8.064 1.00 0.34 67 LEU A CA 2
ATOM 2937 C C . LEU A 1 67 ? 3.647 10.454 8.138 1.00 0.35 67 LEU A C 2
ATOM 2938 O O . LEU A 1 67 ? 3.191 11.250 8.960 1.00 0.42 67 LEU A O 2
ATOM 2954 N N . ARG A 1 68 ? 4.604 10.777 7.289 1.00 0.32 68 ARG A N 2
ATOM 2955 C CA . ARG A 1 68 ? 5.156 12.123 7.262 1.00 0.36 68 ARG A CA 2
ATOM 2956 C C . ARG A 1 68 ? 4.403 12.962 6.238 1.00 0.35 68 ARG A C 2
ATOM 2957 O O . ARG A 1 68 ? 4.490 14.185 6.223 1.00 0.43 68 ARG A O 2
ATOM 2978 N N . ASN A 1 69 ? 3.682 12.277 5.366 1.00 0.27 69 ASN A N 2
ATOM 2979 C CA . ASN A 1 69 ? 2.772 12.908 4.438 1.00 0.26 69 ASN A CA 2
ATOM 2980 C C . ASN A 1 69 ? 1.327 12.667 4.858 1.00 0.29 69 ASN A C 2
ATOM 2981 O O . ASN A 1 69 ? 1.050 12.313 6.007 1.00 0.35 69 ASN A O 2
ATOM 2992 N N . ASP A 1 70 ? 0.416 12.888 3.924 1.00 0.26 70 ASP A N 2
ATOM 2993 C CA . ASP A 1 70 ? -0.997 12.605 4.123 1.00 0.29 70 ASP A CA 2
ATOM 2994 C C . ASP A 1 70 ? -1.661 12.560 2.748 1.00 0.26 70 ASP A C 2
ATOM 2995 O O . ASP A 1 70 ? -1.096 13.075 1.785 1.00 0.22 70 ASP A O 2
ATOM 3004 N N . ARG A 1 71 ? -2.831 11.943 2.639 1.00 0.34 71 ARG A N 2
ATOM 3005 C CA . ARG A 1 71 ? -3.524 11.874 1.353 1.00 0.35 71 ARG A CA 2
ATOM 3006 C C . ARG A 1 71 ? -3.855 13.284 0.872 1.00 0.29 71 ARG A C 2
ATOM 3007 O O . ARG A 1 71 ? -4.233 14.133 1.676 1.00 0.30 71 ARG A O 2
ATOM 3028 N N . ASP A 1 72 ? -3.695 13.522 -0.434 1.00 0.31 72 ASP A N 2
ATOM 3029 C CA . ASP A 1 72 ? -3.893 14.852 -1.048 1.00 0.34 72 ASP A CA 2
ATOM 3030 C C . ASP A 1 72 ? -2.795 15.821 -0.657 1.00 0.31 72 ASP A C 2
ATOM 3031 O O . ASP A 1 72 ? -2.529 16.790 -1.370 1.00 0.40 72 ASP A O 2
ATOM 3040 N N . ALA A 1 73 ? -2.157 15.560 0.469 1.00 0.24 73 ALA A N 2
ATOM 3041 C CA . ALA A 1 73 ? -1.088 16.406 0.941 1.00 0.27 73 ALA A CA 2
ATOM 3042 C C . ALA A 1 73 ? 0.229 15.971 0.314 1.00 0.23 73 ALA A C 2
ATOM 3043 O O . ALA A 1 73 ? 1.309 16.314 0.789 1.00 0.33 73 ALA A O 2
ATOM 3050 N N . VAL A 1 74 ? 0.117 15.199 -0.757 1.00 0.28 74 VAL A N 2
ATOM 3051 C CA . VAL A 1 74 ? 1.275 14.646 -1.434 1.00 0.24 74 VAL A CA 2
ATOM 3052 C C . VAL A 1 74 ? 1.363 15.113 -2.870 1.00 0.23 74 VAL A C 2
ATOM 3053 O O . VAL A 1 74 ? 0.370 15.527 -3.467 1.00 0.27 74 VAL A O 2
ATOM 3066 N N . GLU A 1 75 ? 2.564 15.039 -3.413 1.00 0.25 75 GLU A N 2
ATOM 3067 C CA . GLU A 1 75 ? 2.797 15.341 -4.810 1.00 0.30 75 GLU A CA 2
ATOM 3068 C C . GLU A 1 75 ? 2.765 14.061 -5.631 1.00 0.25 75 GLU A C 2
ATOM 3069 O O . GLU A 1 75 ? 3.807 13.541 -6.039 1.00 0.34 75 GLU A O 2
ATOM 3081 N N . GLY A 1 76 ? 1.574 13.538 -5.846 1.00 0.20 76 GLY A N 2
ATOM 3082 C CA . GLY A 1 76 ? 1.437 12.309 -6.584 1.00 0.24 76 GLY A CA 2
ATOM 3083 C C . GLY A 1 76 ? 0.565 12.457 -7.806 1.00 0.25 76 GLY A C 2
ATOM 3084 O O . GLY A 1 76 ? 0.465 13.534 -8.387 1.00 0.31 76 GLY A O 2
ATOM 3088 N N . THR A 1 77 ? -0.062 11.366 -8.188 1.00 0.25 77 THR A N 2
ATOM 3089 C CA . THR A 1 77 ? -0.927 11.329 -9.350 1.00 0.30 77 THR A CA 2
ATOM 3090 C C . THR A 1 77 ? -2.167 10.520 -9.019 1.00 0.31 77 THR A C 2
ATOM 3091 O O . THR A 1 77 ? -2.120 9.298 -8.945 1.00 0.47 77 THR A O 2
ATOM 3102 N N . GLU A 1 78 ? -3.271 11.201 -8.819 1.00 0.32 78 GLU A N 2
ATOM 3103 C CA . GLU A 1 78 ? -4.453 10.567 -8.287 1.00 0.31 78 GLU A CA 2
ATOM 3104 C C . GLU A 1 78 ? -5.366 10.032 -9.383 1.00 0.34 78 GLU A C 2
ATOM 3105 O O . GLU A 1 78 ? -5.642 10.707 -10.377 1.00 0.35 78 GLU A O 2
ATOM 3117 N N . THR A 1 79 ? -5.807 8.804 -9.177 1.00 0.35 79 THR A N 2
ATOM 3118 C CA . THR A 1 79 ? -6.774 8.143 -10.034 1.00 0.39 79 THR A CA 2
ATOM 3119 C C . THR A 1 79 ? -7.909 7.595 -9.177 1.00 0.39 79 THR A C 2
ATOM 3120 O O . THR A 1 79 ? -7.660 6.889 -8.208 1.00 0.39 79 THR A O 2
ATOM 3131 N N . ASP A 1 80 ? -9.147 7.912 -9.506 1.00 0.43 80 ASP A N 2
ATOM 3132 C CA . ASP A 1 80 ? -10.259 7.406 -8.716 1.00 0.46 80 ASP A CA 2
ATOM 3133 C C . ASP A 1 80 ? -10.508 5.937 -9.055 1.00 0.46 80 ASP A C 2
ATOM 3134 O O . ASP A 1 80 ? -10.777 5.581 -10.200 1.00 0.48 80 ASP A O 2
ATOM 3143 N N . VAL A 1 81 ? -10.354 5.081 -8.059 1.00 0.48 81 VAL A N 2
ATOM 3144 C CA . VAL A 1 81 ? -10.554 3.649 -8.236 1.00 0.48 81 VAL A CA 2
ATOM 3145 C C . VAL A 1 81 ? -11.501 3.117 -7.202 1.00 0.43 81 VAL A C 2
ATOM 3146 O O . VAL A 1 81 ? -11.977 3.854 -6.354 1.00 0.43 81 VAL A O 2
ATOM 3159 N N . SER A 1 82 ? -11.778 1.841 -7.265 1.00 0.41 82 SER A N 2
ATOM 3160 C CA . SER A 1 82 ? -12.631 1.237 -6.285 1.00 0.37 82 SER A CA 2
ATOM 3161 C C . SER A 1 82 ? -12.085 -0.118 -5.866 1.00 0.32 82 SER A C 2
ATOM 3162 O O . SER A 1 82 ? -11.704 -0.931 -6.706 1.00 0.38 82 SER A O 2
ATOM 3170 N N . ILE A 1 83 ? -12.040 -0.343 -4.565 1.00 0.28 83 ILE A N 2
ATOM 3171 C CA . ILE A 1 83 ? -11.415 -1.522 -4.011 1.00 0.26 83 ILE A CA 2
ATOM 3172 C C . ILE A 1 83 ? -12.419 -2.348 -3.226 1.00 0.27 83 ILE A C 2
ATOM 3173 O O . ILE A 1 83 ? -13.216 -1.806 -2.450 1.00 0.32 83 ILE A O 2
ATOM 3189 N N . ARG A 1 84 ? -12.375 -3.653 -3.434 1.00 0.27 84 ARG A N 2
ATOM 3190 C CA . ARG A 1 84 ? -13.212 -4.571 -2.699 1.00 0.30 84 ARG A CA 2
ATOM 3191 C C . ARG A 1 84 ? -12.566 -4.869 -1.356 1.00 0.27 84 ARG A C 2
ATOM 3192 O O . ARG A 1 84 ? -11.361 -5.066 -1.266 1.00 0.28 84 ARG A O 2
ATOM 3213 N N . LEU A 1 85 ? -13.357 -4.850 -0.311 1.00 0.31 85 LEU A N 2
ATOM 3214 C CA . LEU A 1 85 ? -12.836 -5.055 1.033 1.00 0.33 85 LEU A CA 2
ATOM 3215 C C . LEU A 1 85 ? -12.616 -6.538 1.336 1.00 0.35 85 LEU A C 2
ATOM 3216 O O . LEU A 1 85 ? -13.315 -7.126 2.160 1.00 0.69 85 LEU A O 2
ATOM 3232 N N . GLY A 1 86 ? -11.630 -7.121 0.651 1.00 0.52 86 GLY A N 2
ATOM 3233 C CA . GLY A 1 86 ? -11.233 -8.502 0.892 1.00 0.57 86 GLY A CA 2
ATOM 3234 C C . GLY A 1 86 ? -12.390 -9.475 0.811 1.00 1.35 86 GLY A C 2
ATOM 3235 O O . GLY A 1 86 ? -13.316 -9.283 0.018 1.00 2.40 86 GLY A O 2
ATOM 3239 N N . LEU A 1 87 ? -12.346 -10.523 1.622 1.00 1.38 87 LEU A N 2
ATOM 3240 C CA . LEU A 1 87 ? -13.477 -11.419 1.719 1.00 2.15 87 LEU A CA 2
ATOM 3241 C C . LEU A 1 87 ? -14.361 -10.958 2.862 1.00 2.02 87 LEU A C 2
ATOM 3242 O O . LEU A 1 87 ? -14.090 -11.223 4.035 1.00 2.17 87 LEU A O 2
ATOM 3258 N N . SER A 1 88 ? -15.413 -10.263 2.501 1.00 2.57 88 SER A N 2
ATOM 3259 C CA . SER A 1 88 ? -16.364 -9.738 3.454 1.00 3.04 88 SER A CA 2
ATOM 3260 C C . SER A 1 88 ? -17.784 -10.091 3.031 1.00 2.92 88 SER A C 2
ATOM 3261 O O . SER A 1 88 ? -18.022 -10.412 1.867 1.00 2.48 88 SER A O 2
ATOM 3269 N N . PRO A 1 89 ? -18.746 -10.053 3.961 1.00 3.56 89 PRO A N 2
ATOM 3270 C CA . PRO A 1 89 ? -20.163 -10.096 3.609 1.00 3.66 89 PRO A CA 2
ATOM 3271 C C . PRO A 1 89 ? -20.619 -8.746 3.053 1.00 3.22 89 PRO A C 2
ATOM 3272 O O . PRO A 1 89 ? -21.596 -8.654 2.313 1.00 2.98 89 PRO A O 2
ATOM 3283 N N . SER A 1 90 ? -19.878 -7.707 3.417 1.00 3.32 90 SER A N 2
ATOM 3284 C CA . SER A 1 90 ? -20.126 -6.351 2.953 1.00 3.19 90 SER A CA 2
ATOM 3285 C C . SER A 1 90 ? -18.992 -5.896 2.038 1.00 2.61 90 SER A C 2
ATOM 3286 O O . SER A 1 90 ? -18.616 -4.726 2.032 1.00 2.84 90 SER A O 2
ATOM 3294 N N . ASP A 1 91 ? -18.437 -6.847 1.290 1.00 2.01 91 ASP A N 2
ATOM 3295 C CA . ASP A 1 91 ? -17.233 -6.634 0.476 1.00 1.72 91 ASP A CA 2
ATOM 3296 C C . ASP A 1 91 ? -17.489 -5.746 -0.749 1.00 1.27 91 ASP A C 2
ATOM 3297 O O . ASP A 1 91 ? -16.897 -5.948 -1.814 1.00 1.41 91 ASP A O 2
ATOM 3306 N N . MET A 1 92 ? -18.346 -4.752 -0.585 1.00 1.26 92 MET A N 2
ATOM 3307 C CA . MET A 1 92 ? -18.659 -3.821 -1.652 1.00 0.99 92 MET A CA 2
ATOM 3308 C C . MET A 1 92 ? -17.453 -2.960 -1.990 1.00 0.94 92 MET A C 2
ATOM 3309 O O . MET A 1 92 ? -16.829 -2.362 -1.111 1.00 1.35 92 MET A O 2
ATOM 3323 N N . VAL A 1 93 ? -17.110 -2.943 -3.268 1.00 0.68 93 VAL A N 2
ATOM 3324 C CA . VAL A 1 93 ? -16.056 -2.094 -3.769 1.00 0.62 93 VAL A CA 2
ATOM 3325 C C . VAL A 1 93 ? -16.369 -0.630 -3.487 1.00 0.65 93 VAL A C 2
ATOM 3326 O O . VAL A 1 93 ? -17.371 -0.084 -3.947 1.00 0.87 93 VAL A O 2
ATOM 3339 N N . VAL A 1 94 ? -15.533 -0.018 -2.676 1.00 0.52 94 VAL A N 2
ATOM 3340 C CA . VAL A 1 94 ? -15.688 1.372 -2.333 1.00 0.56 94 VAL A CA 2
ATOM 3341 C C . VAL A 1 94 ? -14.642 2.202 -3.048 1.00 0.53 94 VAL A C 2
ATOM 3342 O O . VAL A 1 94 ? -13.562 1.711 -3.382 1.00 0.52 94 VAL A O 2
ATOM 3355 N N . LYS A 1 95 ? -14.980 3.450 -3.272 1.00 0.58 95 LYS A N 2
ATOM 3356 C CA . LYS A 1 95 ? -14.119 4.370 -3.998 1.00 0.60 95 LYS A CA 2
ATOM 3357 C C . LYS A 1 95 ? -12.849 4.697 -3.210 1.00 0.56 95 LYS A C 2
ATOM 3358 O O . LYS A 1 95 ? -12.890 4.997 -2.016 1.00 0.66 95 LYS A O 2
ATOM 3377 N N . ARG A 1 96 ? -11.730 4.600 -3.900 1.00 0.49 96 ARG A N 2
ATOM 3378 C CA . ARG A 1 96 ? -10.418 4.949 -3.367 1.00 0.46 96 ARG A CA 2
ATOM 3379 C C . ARG A 1 96 ? -9.813 5.980 -4.297 1.00 0.38 96 ARG A C 2
ATOM 3380 O O . ARG A 1 96 ? -10.061 5.941 -5.501 1.00 0.44 96 ARG A O 2
ATOM 3401 N N . GLN A 1 97 ? -9.036 6.896 -3.771 1.00 0.32 97 GLN A N 2
ATOM 3402 C CA . GLN A 1 97 ? -8.323 7.816 -4.624 1.00 0.31 97 GLN A CA 2
ATOM 3403 C C . GLN A 1 97 ? -6.900 7.355 -4.744 1.00 0.31 97 GLN A C 2
ATOM 3404 O O . GLN A 1 97 ? -6.090 7.611 -3.864 1.00 0.51 97 GLN A O 2
ATOM 3418 N N . ASP A 1 98 ? -6.593 6.726 -5.845 1.00 0.24 98 ASP A N 2
ATOM 3419 C CA . ASP A 1 98 ? -5.291 6.112 -6.027 1.00 0.25 98 ASP A CA 2
ATOM 3420 C C . ASP A 1 98 ? -4.268 7.178 -6.322 1.00 0.24 98 ASP A C 2
ATOM 3421 O O . ASP A 1 98 ? -4.140 7.649 -7.449 1.00 0.30 98 ASP A O 2
ATOM 3430 N N . LYS A 1 99 ? -3.556 7.574 -5.296 1.00 0.21 99 LYS A N 2
ATOM 3431 C CA . LYS A 1 99 ? -2.543 8.586 -5.447 1.00 0.21 99 LYS A CA 2
ATOM 3432 C C . LYS A 1 99 ? -1.238 7.907 -5.831 1.00 0.26 99 LYS A C 2
ATOM 3433 O O . LYS A 1 99 ? -0.545 7.362 -4.979 1.00 0.46 99 LYS A O 2
ATOM 3452 N N . THR A 1 100 ? -0.925 7.894 -7.103 1.00 0.21 100 THR A N 2
ATOM 3453 C CA . THR A 1 100 ? 0.272 7.219 -7.573 1.00 0.24 100 THR A CA 2
ATOM 3454 C C . THR A 1 100 ? 1.501 8.106 -7.423 1.00 0.22 100 THR A C 2
ATOM 3455 O O . THR A 1 100 ? 1.484 9.276 -7.790 1.00 0.25 100 THR A O 2
ATOM 3466 N N . PHE A 1 101 ? 2.559 7.543 -6.875 1.00 0.20 101 PHE A N 2
ATOM 3467 C CA . PHE A 1 101 ? 3.821 8.246 -6.723 1.00 0.18 101 PHE A CA 2
ATOM 3468 C C . PHE A 1 101 ? 4.942 7.243 -6.542 1.00 0.17 101 PHE A C 2
ATOM 3469 O O . PHE A 1 101 ? 4.718 6.035 -6.582 1.00 0.19 101 PHE A O 2
ATOM 3486 N N . THR A 1 102 ? 6.141 7.741 -6.377 1.00 0.18 102 THR A N 2
ATOM 3487 C CA . THR A 1 102 ? 7.285 6.877 -6.159 1.00 0.18 102 THR A CA 2
ATOM 3488 C C . THR A 1 102 ? 7.889 7.142 -4.796 1.00 0.17 102 THR A C 2
ATOM 3489 O O . THR A 1 102 ? 8.339 8.250 -4.509 1.00 0.21 102 THR A O 2
ATOM 3500 N N . PHE A 1 103 ? 7.888 6.133 -3.957 1.00 0.16 103 PHE A N 2
ATOM 3501 C CA . PHE A 1 103 ? 8.587 6.210 -2.691 1.00 0.17 103 PHE A CA 2
ATOM 3502 C C . PHE A 1 103 ? 10.011 5.739 -2.901 1.00 0.16 103 PHE A C 2
ATOM 3503 O O . PHE A 1 103 ? 10.270 4.543 -3.014 1.00 0.19 103 PHE A O 2
ATOM 3520 N N . THR A 1 104 ? 10.930 6.666 -2.984 1.00 0.17 104 THR A N 2
ATOM 3521 C CA . THR A 1 104 ? 12.297 6.297 -3.225 1.00 0.19 104 THR A CA 2
ATOM 3522 C C . THR A 1 104 ? 13.068 6.279 -1.921 1.00 0.19 104 THR A C 2
ATOM 3523 O O . THR A 1 104 ? 13.469 7.320 -1.397 1.00 0.24 104 THR A O 2
ATOM 3534 N N . HIS A 1 105 ? 13.248 5.093 -1.387 1.00 0.17 105 HIS A N 2
ATOM 3535 C CA . HIS A 1 105 ? 14.118 4.900 -0.254 1.00 0.18 105 HIS A CA 2
ATOM 3536 C C . HIS A 1 105 ? 15.355 4.184 -0.773 1.00 0.22 105 HIS A C 2
ATOM 3537 O O . HIS A 1 105 ? 15.275 3.450 -1.749 1.00 0.23 105 HIS A O 2
ATOM 3552 N N . GLY A 1 106 ? 16.499 4.409 -0.165 1.00 0.29 106 GLY A N 2
ATOM 3553 C CA . GLY A 1 106 ? 17.742 4.039 -0.805 1.00 0.37 106 GLY A CA 2
ATOM 3554 C C . GLY A 1 106 ? 17.975 2.553 -0.879 1.00 0.43 106 GLY A C 2
ATOM 3555 O O . GLY A 1 106 ? 17.767 1.837 0.104 1.00 0.74 106 GLY A O 2
ATOM 3559 N N . ASP A 1 107 ? 18.395 2.131 -2.082 1.00 0.38 107 ASP A N 2
ATOM 3560 C CA . ASP A 1 107 ? 18.627 0.734 -2.468 1.00 0.39 107 ASP A CA 2
ATOM 3561 C C . ASP A 1 107 ? 17.397 0.188 -3.157 1.00 0.32 107 ASP A C 2
ATOM 3562 O O . ASP A 1 107 ? 17.409 -0.909 -3.720 1.00 0.47 107 ASP A O 2
ATOM 3571 N N . LEU A 1 108 ? 16.334 0.970 -3.133 1.00 0.23 108 LEU A N 2
ATOM 3572 C CA . LEU A 1 108 ? 15.092 0.530 -3.768 1.00 0.20 108 LEU A CA 2
ATOM 3573 C C . LEU A 1 108 ? 14.405 1.633 -4.572 1.00 0.19 108 LEU A C 2
ATOM 3574 O O . LEU A 1 108 ? 14.535 2.820 -4.272 1.00 0.21 108 LEU A O 2
ATOM 3590 N N . GLU A 1 109 ? 13.701 1.223 -5.621 1.00 0.20 109 GLU A N 2
ATOM 3591 C CA . GLU A 1 109 ? 12.847 2.121 -6.391 1.00 0.24 109 GLU A CA 2
ATOM 3592 C C . GLU A 1 109 ? 11.638 1.359 -6.913 1.00 0.26 109 GLU A C 2
ATOM 3593 O O . GLU A 1 109 ? 11.784 0.305 -7.535 1.00 0.29 109 GLU A O 2
ATOM 3605 N N . PHE A 1 110 ? 10.454 1.890 -6.671 1.00 0.25 110 PHE A N 2
ATOM 3606 C CA . PHE A 1 110 ? 9.225 1.201 -7.045 1.00 0.26 110 PHE A CA 2
ATOM 3607 C C . PHE A 1 110 ? 8.041 2.165 -7.091 1.00 0.25 110 PHE A C 2
ATOM 3608 O O . PHE A 1 110 ? 8.061 3.221 -6.456 1.00 0.26 110 PHE A O 2
ATOM 3625 N N . GLU A 1 111 ? 7.018 1.785 -7.843 1.00 0.25 111 GLU A N 2
ATOM 3626 C CA . GLU A 1 111 ? 5.853 2.628 -8.052 1.00 0.25 111 GLU A CA 2
ATOM 3627 C C . GLU A 1 111 ? 4.794 2.316 -7.011 1.00 0.23 111 GLU A C 2
ATOM 3628 O O . GLU A 1 111 ? 4.294 1.194 -6.929 1.00 0.31 111 GLU A O 2
ATOM 3640 N N . VAL A 1 112 ? 4.467 3.314 -6.216 1.00 0.24 112 VAL A N 2
ATOM 3641 C CA . VAL A 1 112 ? 3.625 3.131 -5.048 1.00 0.22 112 VAL A CA 2
ATOM 3642 C C . VAL A 1 112 ? 2.368 3.963 -5.135 1.00 0.20 112 VAL A C 2
ATOM 3643 O O . VAL A 1 112 ? 2.302 4.984 -5.817 1.00 0.23 112 VAL A O 2
ATOM 3656 N N . HIS A 1 113 ? 1.362 3.470 -4.465 1.00 0.17 113 HIS A N 2
ATOM 3657 C CA . HIS A 1 113 ? 0.010 3.880 -4.716 1.00 0.19 113 HIS A CA 2
ATOM 3658 C C . HIS A 1 113 ? -0.741 4.149 -3.421 1.00 0.19 113 HIS A C 2
ATOM 3659 O O . HIS A 1 113 ? -0.792 3.287 -2.557 1.00 0.25 113 HIS A O 2
ATOM 3674 N N . TRP A 1 114 ? -1.325 5.329 -3.284 1.00 0.17 114 TRP A N 2
ATOM 3675 C CA . TRP A 1 114 ? -2.164 5.615 -2.127 1.00 0.16 114 TRP A CA 2
ATOM 3676 C C . TRP A 1 114 ? -3.584 5.201 -2.427 1.00 0.19 114 TRP A C 2
ATOM 3677 O O . TRP A 1 114 ? -4.305 5.888 -3.132 1.00 0.32 114 TRP A O 2
ATOM 3698 N N . ILE A 1 115 ? -3.975 4.081 -1.878 1.00 0.22 115 ILE A N 2
ATOM 3699 C CA . ILE A 1 115 ? -5.304 3.549 -2.067 1.00 0.26 115 ILE A CA 2
ATOM 3700 C C . ILE A 1 115 ? -6.112 3.783 -0.808 1.00 0.26 115 ILE A C 2
ATOM 3701 O O . ILE A 1 115 ? -6.538 2.845 -0.140 1.00 0.35 115 ILE A O 2
ATOM 3717 N N . ASN A 1 116 ? -6.289 5.053 -0.496 1.00 0.26 116 ASN A N 2
ATOM 3718 C CA . ASN A 1 116 ? -6.970 5.487 0.714 1.00 0.32 116 ASN A CA 2
ATOM 3719 C C . ASN A 1 116 ? -8.369 4.894 0.806 1.00 0.38 116 ASN A C 2
ATOM 3720 O O . ASN A 1 116 ? -9.286 5.321 0.104 1.00 0.42 116 ASN A O 2
ATOM 3731 N N . LEU A 1 117 ? -8.491 3.860 1.633 1.00 0.45 117 LEU A N 2
ATOM 3732 C CA . LEU A 1 117 ? -9.785 3.297 1.996 1.00 0.55 117 LEU A CA 2
ATOM 3733 C C . LEU A 1 117 ? -10.684 4.377 2.586 1.00 0.75 117 LEU A C 2
ATOM 3734 O O . LEU A 1 117 ? -11.572 4.873 1.866 1.00 1.74 117 LEU A O 2
ATOM 3751 N N . MET A 1 1 ? 10.158 -5.990 -11.483 1.00 1.46 1 MET A N 3
ATOM 3752 C CA . MET A 1 1 ? 9.841 -4.690 -10.855 1.00 0.53 1 MET A CA 3
ATOM 3753 C C . MET A 1 1 ? 8.915 -4.879 -9.666 1.00 0.43 1 MET A C 3
ATOM 3754 O O . MET A 1 1 ? 7.897 -5.561 -9.763 1.00 0.55 1 MET A O 3
ATOM 3770 N N . ILE A 1 2 ? 9.269 -4.270 -8.553 1.00 0.34 2 ILE A N 3
ATOM 3771 C CA . ILE A 1 2 ? 8.403 -4.240 -7.391 1.00 0.30 2 ILE A CA 3
ATOM 3772 C C . ILE A 1 2 ? 7.634 -2.927 -7.364 1.00 0.30 2 ILE A C 3
ATOM 3773 O O . ILE A 1 2 ? 8.164 -1.875 -7.724 1.00 0.32 2 ILE A O 3
ATOM 3789 N N . LYS A 1 3 ? 6.369 -3.016 -7.006 1.00 0.29 3 LYS A N 3
ATOM 3790 C CA . LYS A 1 3 ? 5.530 -1.851 -6.829 1.00 0.34 3 LYS A CA 3
ATOM 3791 C C . LYS A 1 3 ? 4.715 -2.026 -5.559 1.00 0.42 3 LYS A C 3
ATOM 3792 O O . LYS A 1 3 ? 4.576 -3.138 -5.055 1.00 0.81 3 LYS A O 3
ATOM 3811 N N . ALA A 1 4 ? 4.203 -0.940 -5.024 1.00 0.22 4 ALA A N 3
ATOM 3812 C CA . ALA A 1 4 ? 3.509 -0.994 -3.753 1.00 0.19 4 ALA A CA 3
ATOM 3813 C C . ALA A 1 4 ? 2.225 -0.200 -3.780 1.00 0.17 4 ALA A C 3
ATOM 3814 O O . ALA A 1 4 ? 2.010 0.651 -4.644 1.00 0.19 4 ALA A O 3
ATOM 3821 N N . ALA A 1 5 ? 1.396 -0.484 -2.810 1.00 0.16 5 ALA A N 3
ATOM 3822 C CA . ALA A 1 5 ? 0.198 0.267 -2.563 1.00 0.17 5 ALA A CA 3
ATOM 3823 C C . ALA A 1 5 ? 0.160 0.624 -1.083 1.00 0.27 5 ALA A C 3
ATOM 3824 O O . ALA A 1 5 ? 0.868 0.019 -0.278 1.00 0.51 5 ALA A O 3
ATOM 3831 N N . VAL A 1 6 ? -0.639 1.598 -0.716 1.00 0.17 6 VAL A N 3
ATOM 3832 C CA . VAL A 1 6 ? -0.673 2.042 0.664 1.00 0.21 6 VAL A CA 3
ATOM 3833 C C . VAL A 1 6 ? -1.984 2.727 0.978 1.00 0.23 6 VAL A C 3
ATOM 3834 O O . VAL A 1 6 ? -2.666 3.204 0.093 1.00 0.33 6 VAL A O 3
ATOM 3847 N N . THR A 1 7 ? -2.326 2.770 2.240 1.00 0.18 7 THR A N 3
ATOM 3848 C CA . THR A 1 7 ? -3.531 3.442 2.671 1.00 0.19 7 THR A CA 3
ATOM 3849 C C . THR A 1 7 ? -3.321 4.077 4.044 1.00 0.17 7 THR A C 3
ATOM 3850 O O . THR A 1 7 ? -2.752 3.465 4.944 1.00 0.18 7 THR A O 3
ATOM 3861 N N . LYS A 1 8 ? -3.747 5.326 4.182 1.00 0.20 8 LYS A N 3
ATOM 3862 C CA . LYS A 1 8 ? -3.575 6.060 5.430 1.00 0.19 8 LYS A CA 3
ATOM 3863 C C . LYS A 1 8 ? -4.913 6.383 6.027 1.00 0.22 8 LYS A C 3
ATOM 3864 O O . LYS A 1 8 ? -5.764 6.979 5.357 1.00 0.28 8 LYS A O 3
ATOM 3883 N N . GLU A 1 9 ? -5.080 6.008 7.282 1.00 0.25 9 GLU A N 3
ATOM 3884 C CA . GLU A 1 9 ? -6.288 6.310 8.015 1.00 0.30 9 GLU A CA 3
ATOM 3885 C C . GLU A 1 9 ? -7.511 5.788 7.268 1.00 0.33 9 GLU A C 3
ATOM 3886 O O . GLU A 1 9 ? -8.520 6.480 7.132 1.00 0.44 9 GLU A O 3
ATOM 3898 N N . SER A 1 10 ? -7.389 4.570 6.753 1.00 0.30 10 SER A N 3
ATOM 3899 C CA . SER A 1 10 ? -8.468 3.924 6.027 1.00 0.35 10 SER A CA 3
ATOM 3900 C C . SER A 1 10 ? -9.698 3.803 6.917 1.00 0.36 10 SER A C 3
ATOM 3901 O O . SER A 1 10 ? -9.587 3.468 8.100 1.00 0.36 10 SER A O 3
ATOM 3909 N N . LEU A 1 11 ? -10.866 4.070 6.338 1.00 0.43 11 LEU A N 3
ATOM 3910 C CA . LEU A 1 11 ? -12.110 4.124 7.104 1.00 0.49 11 LEU A CA 3
ATOM 3911 C C . LEU A 1 11 ? -12.478 2.754 7.632 1.00 0.45 11 LEU A C 3
ATOM 3912 O O . LEU A 1 11 ? -13.271 2.617 8.562 1.00 0.54 11 LEU A O 3
ATOM 3928 N N . TYR A 1 12 ? -11.892 1.742 7.030 1.00 0.37 12 TYR A N 3
ATOM 3929 C CA . TYR A 1 12 ? -12.191 0.377 7.383 1.00 0.43 12 TYR A CA 3
ATOM 3930 C C . TYR A 1 12 ? -11.315 -0.118 8.521 1.00 0.45 12 TYR A C 3
ATOM 3931 O O . TYR A 1 12 ? -11.619 -1.153 9.107 1.00 0.63 12 TYR A O 3
ATOM 3949 N N . ARG A 1 13 ? -10.224 0.614 8.819 1.00 0.39 13 ARG A N 3
ATOM 3950 C CA . ARG A 1 13 ? -9.165 0.107 9.700 1.00 0.52 13 ARG A CA 3
ATOM 3951 C C . ARG A 1 13 ? -8.465 -0.993 8.910 1.00 0.65 13 ARG A C 3
ATOM 3952 O O . ARG A 1 13 ? -8.899 -1.280 7.797 1.00 1.22 13 ARG A O 3
ATOM 3973 N N . MET A 1 14 ? -7.375 -1.583 9.402 1.00 0.30 14 MET A N 3
ATOM 3974 C CA . MET A 1 14 ? -6.772 -2.682 8.653 1.00 0.27 14 MET A CA 3
ATOM 3975 C C . MET A 1 14 ? -7.813 -3.762 8.407 1.00 0.30 14 MET A C 3
ATOM 3976 O O . MET A 1 14 ? -8.277 -3.916 7.285 1.00 0.33 14 MET A O 3
ATOM 3990 N N . ASN A 1 15 ? -8.227 -4.450 9.463 1.00 0.32 15 ASN A N 3
ATOM 3991 C CA . ASN A 1 15 ? -9.272 -5.474 9.376 1.00 0.38 15 ASN A CA 3
ATOM 3992 C C . ASN A 1 15 ? -9.116 -6.366 8.135 1.00 0.41 15 ASN A C 3
ATOM 3993 O O . ASN A 1 15 ? -10.105 -6.860 7.589 1.00 0.51 15 ASN A O 3
ATOM 4004 N N . THR A 1 16 ? -7.861 -6.536 7.699 1.00 0.34 16 THR A N 3
ATOM 4005 C CA . THR A 1 16 ? -7.498 -7.332 6.535 1.00 0.33 16 THR A CA 3
ATOM 4006 C C . THR A 1 16 ? -7.582 -6.482 5.261 1.00 0.27 16 THR A C 3
ATOM 4007 O O . THR A 1 16 ? -8.107 -6.902 4.229 1.00 0.25 16 THR A O 3
ATOM 4018 N N . LEU A 1 17 ? -7.029 -5.270 5.363 1.00 0.26 17 LEU A N 3
ATOM 4019 C CA . LEU A 1 17 ? -6.920 -4.338 4.244 1.00 0.20 17 LEU A CA 3
ATOM 4020 C C . LEU A 1 17 ? -6.055 -4.924 3.141 1.00 0.17 17 LEU A C 3
ATOM 4021 O O . LEU A 1 17 ? -6.165 -4.549 1.973 1.00 0.18 17 LEU A O 3
ATOM 4037 N N . MET A 1 18 ? -5.178 -5.840 3.526 1.00 0.18 18 MET A N 3
ATOM 4038 C CA . MET A 1 18 ? -4.303 -6.502 2.575 1.00 0.19 18 MET A CA 3
ATOM 4039 C C . MET A 1 18 ? -5.130 -7.244 1.540 1.00 0.19 18 MET A C 3
ATOM 4040 O O . MET A 1 18 ? -4.800 -7.259 0.359 1.00 0.29 18 MET A O 3
ATOM 4054 N N . GLU A 1 19 ? -6.222 -7.845 2.000 1.00 0.16 19 GLU A N 3
ATOM 4055 C CA . GLU A 1 19 ? -7.096 -8.614 1.129 1.00 0.18 19 GLU A CA 3
ATOM 4056 C C . GLU A 1 19 ? -7.896 -7.701 0.215 1.00 0.17 19 GLU A C 3
ATOM 4057 O O . GLU A 1 19 ? -8.343 -8.118 -0.852 1.00 0.23 19 GLU A O 3
ATOM 4069 N N . ALA A 1 20 ? -8.069 -6.452 0.642 1.00 0.17 20 ALA A N 3
ATOM 4070 C CA . ALA A 1 20 ? -8.800 -5.475 -0.143 1.00 0.20 20 ALA A CA 3
ATOM 4071 C C . ALA A 1 20 ? -8.117 -5.266 -1.474 1.00 0.22 20 ALA A C 3
ATOM 4072 O O . ALA A 1 20 ? -8.724 -5.413 -2.533 1.00 0.25 20 ALA A O 3
ATOM 4079 N N . PHE A 1 21 ? -6.844 -4.924 -1.429 1.00 0.25 21 PHE A N 3
ATOM 4080 C CA . PHE A 1 21 ? -6.113 -4.718 -2.655 1.00 0.31 21 PHE A CA 3
ATOM 4081 C C . PHE A 1 21 ? -5.675 -6.059 -3.217 1.00 0.33 21 PHE A C 3
ATOM 4082 O O . PHE A 1 21 ? -5.759 -6.280 -4.424 1.00 0.41 21 PHE A O 3
ATOM 4099 N N . GLN A 1 22 ? -5.246 -6.944 -2.304 1.00 0.29 22 GLN A N 3
ATOM 4100 C CA . GLN A 1 22 ? -4.708 -8.273 -2.629 1.00 0.34 22 GLN A CA 3
ATOM 4101 C C . GLN A 1 22 ? -4.049 -8.283 -3.996 1.00 0.43 22 GLN A C 3
ATOM 4102 O O . GLN A 1 22 ? -4.542 -8.902 -4.938 1.00 0.59 22 GLN A O 3
ATOM 4116 N N . GLY A 1 23 ? -2.958 -7.552 -4.114 1.00 0.41 23 GLY A N 3
ATOM 4117 C CA . GLY A 1 23 ? -2.217 -7.565 -5.343 1.00 0.51 23 GLY A CA 3
ATOM 4118 C C . GLY A 1 23 ? -2.857 -6.742 -6.435 1.00 0.42 23 GLY A C 3
ATOM 4119 O O . GLY A 1 23 ? -2.797 -7.132 -7.600 1.00 0.55 23 GLY A O 3
ATOM 4123 N N . PHE A 1 24 ? -3.486 -5.625 -6.070 1.00 0.30 24 PHE A N 3
ATOM 4124 C CA . PHE A 1 24 ? -4.108 -4.746 -7.059 1.00 0.37 24 PHE A CA 3
ATOM 4125 C C . PHE A 1 24 ? -3.026 -3.999 -7.819 1.00 0.35 24 PHE A C 3
ATOM 4126 O O . PHE A 1 24 ? -2.842 -2.787 -7.667 1.00 0.40 24 PHE A O 3
ATOM 4143 N N . LEU A 1 25 ? -2.326 -4.764 -8.637 1.00 0.35 25 LEU A N 3
ATOM 4144 C CA . LEU A 1 25 ? -1.127 -4.325 -9.321 1.00 0.34 25 LEU A CA 3
ATOM 4145 C C . LEU A 1 25 ? -0.446 -5.527 -9.954 1.00 0.36 25 LEU A C 3
ATOM 4146 O O . LEU A 1 25 ? 0.290 -5.402 -10.934 1.00 0.41 25 LEU A O 3
ATOM 4162 N N . GLY A 1 26 ? -0.688 -6.690 -9.362 1.00 0.37 26 GLY A N 3
ATOM 4163 C CA . GLY A 1 26 ? -0.259 -7.937 -9.973 1.00 0.44 26 GLY A CA 3
ATOM 4164 C C . GLY A 1 26 ? 0.222 -9.002 -8.991 1.00 0.42 26 GLY A C 3
ATOM 4165 O O . GLY A 1 26 ? 1.342 -9.490 -9.120 1.00 0.48 26 GLY A O 3
ATOM 4169 N N . LEU A 1 27 ? -0.600 -9.360 -8.003 1.00 0.36 27 LEU A N 3
ATOM 4170 C CA . LEU A 1 27 ? -0.295 -10.468 -7.116 1.00 0.35 27 LEU A CA 3
ATOM 4171 C C . LEU A 1 27 ? -1.531 -11.345 -6.930 1.00 0.34 27 LEU A C 3
ATOM 4172 O O . LEU A 1 27 ? -2.627 -10.839 -6.691 1.00 0.46 27 LEU A O 3
ATOM 4188 N N . ASP A 1 28 ? -1.350 -12.655 -7.027 1.00 0.36 28 ASP A N 3
ATOM 4189 C CA . ASP A 1 28 ? -2.467 -13.594 -6.962 1.00 0.43 28 ASP A CA 3
ATOM 4190 C C . ASP A 1 28 ? -2.616 -14.168 -5.566 1.00 0.47 28 ASP A C 3
ATOM 4191 O O . ASP A 1 28 ? -3.680 -14.109 -4.960 1.00 0.81 28 ASP A O 3
ATOM 4200 N N . LEU A 1 29 ? -1.540 -14.752 -5.079 1.00 0.40 29 LEU A N 3
ATOM 4201 C CA . LEU A 1 29 ? -1.505 -15.301 -3.727 1.00 0.45 29 LEU A CA 3
ATOM 4202 C C . LEU A 1 29 ? -0.055 -15.514 -3.296 1.00 0.47 29 LEU A C 3
ATOM 4203 O O . LEU A 1 29 ? 0.764 -15.953 -4.097 1.00 0.49 29 LEU A O 3
ATOM 4219 N N . GLY A 1 30 ? 0.270 -15.190 -2.046 1.00 0.51 30 GLY A N 3
ATOM 4220 C CA . GLY A 1 30 ? 1.641 -15.349 -1.562 1.00 0.59 30 GLY A CA 3
ATOM 4221 C C . GLY A 1 30 ? 2.569 -14.256 -2.047 1.00 0.53 30 GLY A C 3
ATOM 4222 O O . GLY A 1 30 ? 3.420 -13.772 -1.302 1.00 0.59 30 GLY A O 3
ATOM 4226 N N . GLU A 1 31 ? 2.404 -13.888 -3.304 1.00 0.48 31 GLU A N 3
ATOM 4227 C CA . GLU A 1 31 ? 3.129 -12.795 -3.916 1.00 0.50 31 GLU A CA 3
ATOM 4228 C C . GLU A 1 31 ? 2.976 -11.492 -3.135 1.00 0.42 31 GLU A C 3
ATOM 4229 O O . GLU A 1 31 ? 3.789 -10.585 -3.266 1.00 0.45 31 GLU A O 3
ATOM 4241 N N . PHE A 1 32 ? 1.938 -11.407 -2.330 1.00 0.34 32 PHE A N 3
ATOM 4242 C CA . PHE A 1 32 ? 1.617 -10.160 -1.651 1.00 0.26 32 PHE A CA 3
ATOM 4243 C C . PHE A 1 32 ? 2.093 -10.141 -0.194 1.00 0.25 32 PHE A C 3
ATOM 4244 O O . PHE A 1 32 ? 2.134 -11.169 0.484 1.00 0.33 32 PHE A O 3
ATOM 4261 N N . THR A 1 33 ? 2.460 -8.943 0.256 1.00 0.23 33 THR A N 3
ATOM 4262 C CA . THR A 1 33 ? 2.894 -8.690 1.623 1.00 0.21 33 THR A CA 3
ATOM 4263 C C . THR A 1 33 ? 2.315 -7.357 2.090 1.00 0.19 33 THR A C 3
ATOM 4264 O O . THR A 1 33 ? 2.100 -6.468 1.275 1.00 0.25 33 THR A O 3
ATOM 4275 N N . PHE A 1 34 ? 2.058 -7.207 3.381 1.00 0.18 34 PHE A N 3
ATOM 4276 C CA . PHE A 1 34 ? 1.417 -5.992 3.879 1.00 0.16 34 PHE A CA 3
ATOM 4277 C C . PHE A 1 34 ? 1.767 -5.759 5.345 1.00 0.13 34 PHE A C 3
ATOM 4278 O O . PHE A 1 34 ? 1.752 -6.681 6.156 1.00 0.14 34 PHE A O 3
ATOM 4295 N N . LYS A 1 35 ? 2.095 -4.516 5.659 1.00 0.15 35 LYS A N 3
ATOM 4296 C CA . LYS A 1 35 ? 2.494 -4.118 6.999 1.00 0.16 35 LYS A CA 3
ATOM 4297 C C . LYS A 1 35 ? 1.402 -3.266 7.623 1.00 0.19 35 LYS A C 3
ATOM 4298 O O . LYS A 1 35 ? 0.956 -2.287 7.021 1.00 0.20 35 LYS A O 3
ATOM 4317 N N . VAL A 1 36 ? 0.969 -3.632 8.817 1.00 0.27 36 VAL A N 3
ATOM 4318 C CA . VAL A 1 36 ? -0.089 -2.897 9.488 1.00 0.31 36 VAL A CA 3
ATOM 4319 C C . VAL A 1 36 ? 0.474 -1.953 10.534 1.00 0.27 36 VAL A C 3
ATOM 4320 O O . VAL A 1 36 ? 1.145 -2.379 11.478 1.00 0.31 36 VAL A O 3
ATOM 4333 N N . LYS A 1 37 ? 0.199 -0.675 10.373 1.00 0.23 37 LYS A N 3
ATOM 4334 C CA . LYS A 1 37 ? 0.544 0.312 11.379 1.00 0.23 37 LYS A CA 3
ATOM 4335 C C . LYS A 1 37 ? -0.619 1.292 11.555 1.00 0.23 37 LYS A C 3
ATOM 4336 O O . LYS A 1 37 ? -1.357 1.552 10.608 1.00 0.32 37 LYS A O 3
ATOM 4355 N N . PRO A 1 38 ? -0.841 1.814 12.774 1.00 0.29 38 PRO A N 3
ATOM 4356 C CA . PRO A 1 38 ? -1.976 2.704 13.040 1.00 0.32 38 PRO A CA 3
ATOM 4357 C C . PRO A 1 38 ? -1.996 3.926 12.128 1.00 0.26 38 PRO A C 3
ATOM 4358 O O . PRO A 1 38 ? -1.053 4.722 12.107 1.00 0.32 38 PRO A O 3
ATOM 4369 N N . GLY A 1 39 ? -3.072 4.056 11.366 1.00 0.24 39 GLY A N 3
ATOM 4370 C CA . GLY A 1 39 ? -3.248 5.195 10.489 1.00 0.27 39 GLY A CA 3
ATOM 4371 C C . GLY A 1 39 ? -2.410 5.109 9.225 1.00 0.25 39 GLY A C 3
ATOM 4372 O O . GLY A 1 39 ? -2.515 5.966 8.357 1.00 0.33 39 GLY A O 3
ATOM 4376 N N . VAL A 1 40 ? -1.584 4.080 9.112 1.00 0.18 40 VAL A N 3
ATOM 4377 C CA . VAL A 1 40 ? -0.733 3.915 7.942 1.00 0.16 40 VAL A CA 3
ATOM 4378 C C . VAL A 1 40 ? -0.516 2.439 7.623 1.00 0.15 40 VAL A C 3
ATOM 4379 O O . VAL A 1 40 ? 0.055 1.683 8.407 1.00 0.20 40 VAL A O 3
ATOM 4392 N N . PHE A 1 41 ? -0.956 2.043 6.453 1.00 0.15 41 PHE A N 3
ATOM 4393 C CA . PHE A 1 41 ? -0.988 0.647 6.093 1.00 0.16 41 PHE A CA 3
ATOM 4394 C C . PHE A 1 41 ? -0.316 0.435 4.745 1.00 0.18 41 PHE A C 3
ATOM 4395 O O . PHE A 1 41 ? -0.634 1.120 3.775 1.00 0.23 41 PHE A O 3
ATOM 4412 N N . LEU A 1 42 ? 0.593 -0.525 4.690 1.00 0.17 42 LEU A N 3
ATOM 4413 C CA . LEU A 1 42 ? 1.390 -0.780 3.492 1.00 0.16 42 LEU A CA 3
ATOM 4414 C C . LEU A 1 42 ? 1.041 -2.113 2.849 1.00 0.16 42 LEU A C 3
ATOM 4415 O O . LEU A 1 42 ? 1.142 -3.149 3.488 1.00 0.19 42 LEU A O 3
ATOM 4431 N N . LEU A 1 43 ? 0.663 -2.085 1.578 1.00 0.15 43 LEU A N 3
ATOM 4432 C CA . LEU A 1 43 ? 0.462 -3.321 0.816 1.00 0.15 43 LEU A CA 3
ATOM 4433 C C . LEU A 1 43 ? 1.491 -3.370 -0.306 1.00 0.15 43 LEU A C 3
ATOM 4434 O O . LEU A 1 43 ? 1.473 -2.541 -1.206 1.00 0.18 43 LEU A O 3
ATOM 4450 N N . THR A 1 44 ? 2.386 -4.332 -0.262 1.00 0.17 44 THR A N 3
ATOM 4451 C CA . THR A 1 44 ? 3.462 -4.385 -1.227 1.00 0.18 44 THR A CA 3
ATOM 4452 C C . THR A 1 44 ? 3.408 -5.645 -2.057 1.00 0.19 44 THR A C 3
ATOM 4453 O O . THR A 1 44 ? 2.757 -6.629 -1.693 1.00 0.30 44 THR A O 3
ATOM 4464 N N . ASP A 1 45 ? 4.095 -5.600 -3.181 1.00 0.20 45 ASP A N 3
ATOM 4465 C CA . ASP A 1 45 ? 4.101 -6.713 -4.101 1.00 0.24 45 ASP A CA 3
ATOM 4466 C C . ASP A 1 45 ? 5.360 -7.546 -3.923 1.00 0.23 45 ASP A C 3
ATOM 4467 O O . ASP A 1 45 ? 5.548 -8.554 -4.593 1.00 0.31 45 ASP A O 3
ATOM 4476 N N . VAL A 1 46 ? 6.193 -7.146 -2.963 1.00 0.24 46 VAL A N 3
ATOM 4477 C CA . VAL A 1 46 ? 7.376 -7.921 -2.600 1.00 0.24 46 VAL A CA 3
ATOM 4478 C C . VAL A 1 46 ? 6.963 -9.274 -2.054 1.00 0.37 46 VAL A C 3
ATOM 4479 O O . VAL A 1 46 ? 6.103 -9.374 -1.186 1.00 0.94 46 VAL A O 3
ATOM 4492 N N . LYS A 1 47 ? 7.559 -10.312 -2.596 1.00 0.49 47 LYS A N 3
ATOM 4493 C CA . LYS A 1 47 ? 7.173 -11.663 -2.250 1.00 0.54 47 LYS A CA 3
ATOM 4494 C C . LYS A 1 47 ? 8.209 -12.291 -1.365 1.00 0.71 47 LYS A C 3
ATOM 4495 O O . LYS A 1 47 ? 7.974 -12.632 -0.210 1.00 0.86 47 LYS A O 3
ATOM 4514 N N . SER A 1 48 ? 9.364 -12.425 -1.954 1.00 0.81 48 SER A N 3
ATOM 4515 C CA . SER A 1 48 ? 10.483 -13.080 -1.355 1.00 1.03 48 SER A CA 3
ATOM 4516 C C . SER A 1 48 ? 11.686 -12.169 -1.547 1.00 0.97 48 SER A C 3
ATOM 4517 O O . SER A 1 48 ? 12.845 -12.582 -1.621 1.00 1.23 48 SER A O 3
ATOM 4525 N N . TYR A 1 49 ? 11.345 -10.892 -1.623 1.00 0.66 49 TYR A N 3
ATOM 4526 C CA . TYR A 1 49 ? 12.290 -9.819 -1.893 1.00 0.58 49 TYR A CA 3
ATOM 4527 C C . TYR A 1 49 ? 12.447 -8.924 -0.668 1.00 0.51 49 TYR A C 3
ATOM 4528 O O . TYR A 1 49 ? 11.478 -8.310 -0.220 1.00 0.53 49 TYR A O 3
ATOM 4546 N N . LEU A 1 50 ? 13.653 -8.854 -0.117 1.00 0.50 50 LEU A N 3
ATOM 4547 C CA . LEU A 1 50 ? 13.920 -7.929 0.976 1.00 0.47 50 LEU A CA 3
ATOM 4548 C C . LEU A 1 50 ? 15.023 -6.965 0.585 1.00 0.39 50 LEU A C 3
ATOM 4549 O O . LEU A 1 50 ? 16.032 -7.350 -0.005 1.00 0.46 50 LEU A O 3
ATOM 4565 N N . ILE A 1 51 ? 14.788 -5.704 0.901 1.00 0.35 51 ILE A N 3
ATOM 4566 C CA . ILE A 1 51 ? 15.765 -4.642 0.725 1.00 0.32 51 ILE A CA 3
ATOM 4567 C C . ILE A 1 51 ? 17.064 -4.963 1.456 1.00 0.39 51 ILE A C 3
ATOM 4568 O O . ILE A 1 51 ? 18.154 -4.728 0.937 1.00 0.62 51 ILE A O 3
ATOM 4584 N N . GLY A 1 52 ? 16.937 -5.505 2.659 1.00 0.64 52 GLY A N 3
ATOM 4585 C CA . GLY A 1 52 ? 18.104 -5.878 3.427 1.00 0.75 52 GLY A CA 3
ATOM 4586 C C . GLY A 1 52 ? 17.749 -6.514 4.754 1.00 0.68 52 GLY A C 3
ATOM 4587 O O . GLY A 1 52 ? 18.246 -7.588 5.090 1.00 0.82 52 GLY A O 3
ATOM 4591 N N . ASP A 1 53 ? 16.842 -5.883 5.480 1.00 0.60 53 ASP A N 3
ATOM 4592 C CA . ASP A 1 53 ? 16.527 -6.308 6.847 1.00 0.68 53 ASP A CA 3
ATOM 4593 C C . ASP A 1 53 ? 15.075 -6.725 6.943 1.00 0.65 53 ASP A C 3
ATOM 4594 O O . ASP A 1 53 ? 14.341 -6.261 7.814 1.00 0.72 53 ASP A O 3
ATOM 4603 N N . LYS A 1 54 ? 14.660 -7.584 6.019 1.00 0.61 54 LYS A N 3
ATOM 4604 C CA . LYS A 1 54 ? 13.294 -8.089 5.996 1.00 0.67 54 LYS A CA 3
ATOM 4605 C C . LYS A 1 54 ? 12.265 -6.964 6.005 1.00 0.71 54 LYS A C 3
ATOM 4606 O O . LYS A 1 54 ? 11.630 -6.715 7.028 1.00 1.23 54 LYS A O 3
ATOM 4625 N N . TYR A 1 55 ? 12.180 -6.243 4.873 1.00 0.37 55 TYR A N 3
ATOM 4626 C CA . TYR A 1 55 ? 11.141 -5.224 4.625 1.00 0.33 55 TYR A CA 3
ATOM 4627 C C . TYR A 1 55 ? 11.597 -3.849 5.076 1.00 0.42 55 TYR A C 3
ATOM 4628 O O . TYR A 1 55 ? 11.036 -2.833 4.675 1.00 0.93 55 TYR A O 3
ATOM 4646 N N . ASP A 1 56 ? 12.632 -3.828 5.890 1.00 0.27 56 ASP A N 3
ATOM 4647 C CA . ASP A 1 56 ? 13.205 -2.585 6.376 1.00 0.29 56 ASP A CA 3
ATOM 4648 C C . ASP A 1 56 ? 13.589 -1.677 5.209 1.00 0.26 56 ASP A C 3
ATOM 4649 O O . ASP A 1 56 ? 14.053 -2.165 4.179 1.00 0.31 56 ASP A O 3
ATOM 4658 N N . ASP A 1 57 ? 13.351 -0.376 5.379 1.00 0.22 57 ASP A N 3
ATOM 4659 C CA . ASP A 1 57 ? 13.728 0.671 4.406 1.00 0.20 57 ASP A CA 3
ATOM 4660 C C . ASP A 1 57 ? 12.653 0.945 3.361 1.00 0.17 57 ASP A C 3
ATOM 4661 O O . ASP A 1 57 ? 12.847 1.796 2.505 1.00 0.21 57 ASP A O 3
ATOM 4670 N N . ALA A 1 58 ? 11.517 0.269 3.424 1.00 0.17 58 ALA A N 3
ATOM 4671 C CA . ALA A 1 58 ? 10.389 0.628 2.557 1.00 0.19 58 ALA A CA 3
ATOM 4672 C C . ALA A 1 58 ? 9.141 -0.069 2.999 1.00 0.16 58 ALA A C 3
ATOM 4673 O O . ALA A 1 58 ? 8.110 0.528 3.257 1.00 0.17 58 ALA A O 3
ATOM 4680 N N . PHE A 1 59 ? 9.282 -1.340 3.131 1.00 0.16 59 PHE A N 3
ATOM 4681 C CA . PHE A 1 59 ? 8.196 -2.230 3.433 1.00 0.15 59 PHE A CA 3
ATOM 4682 C C . PHE A 1 59 ? 8.037 -2.258 4.944 1.00 0.16 59 PHE A C 3
ATOM 4683 O O . PHE A 1 59 ? 7.861 -3.305 5.564 1.00 0.20 59 PHE A O 3
ATOM 4700 N N . ASN A 1 60 ? 8.007 -1.037 5.476 1.00 0.18 60 ASN A N 3
ATOM 4701 C CA . ASN A 1 60 ? 8.455 -0.661 6.814 1.00 0.28 60 ASN A CA 3
ATOM 4702 C C . ASN A 1 60 ? 9.466 0.480 6.630 1.00 0.35 60 ASN A C 3
ATOM 4703 O O . ASN A 1 60 ? 10.636 0.394 6.990 1.00 0.75 60 ASN A O 3
ATOM 4714 N N . ALA A 1 61 ? 8.979 1.500 5.933 1.00 0.17 61 ALA A N 3
ATOM 4715 C CA . ALA A 1 61 ? 9.605 2.815 5.825 1.00 0.17 61 ALA A CA 3
ATOM 4716 C C . ALA A 1 61 ? 8.682 3.677 4.985 1.00 0.16 61 ALA A C 3
ATOM 4717 O O . ALA A 1 61 ? 8.592 4.891 5.150 1.00 0.17 61 ALA A O 3
ATOM 4724 N N . LEU A 1 62 ? 7.986 2.997 4.072 1.00 0.16 62 LEU A N 3
ATOM 4725 C CA . LEU A 1 62 ? 6.865 3.567 3.341 1.00 0.17 62 LEU A CA 3
ATOM 4726 C C . LEU A 1 62 ? 5.836 4.099 4.350 1.00 0.15 62 LEU A C 3
ATOM 4727 O O . LEU A 1 62 ? 5.090 5.039 4.080 1.00 0.15 62 LEU A O 3
ATOM 4743 N N . ILE A 1 63 ? 5.845 3.489 5.531 1.00 0.17 63 ILE A N 3
ATOM 4744 C CA . ILE A 1 63 ? 5.008 3.900 6.639 1.00 0.19 63 ILE A CA 3
ATOM 4745 C C . ILE A 1 63 ? 5.343 5.345 7.043 1.00 0.19 63 ILE A C 3
ATOM 4746 O O . ILE A 1 63 ? 4.460 6.182 7.171 1.00 0.23 63 ILE A O 3
ATOM 4762 N N . ASP A 1 64 ? 6.632 5.608 7.228 1.00 0.19 64 ASP A N 3
ATOM 4763 C CA . ASP A 1 64 ? 7.163 6.920 7.535 1.00 0.20 64 ASP A CA 3
ATOM 4764 C C . ASP A 1 64 ? 6.889 7.887 6.411 1.00 0.20 64 ASP A C 3
ATOM 4765 O O . ASP A 1 64 ? 6.549 9.040 6.641 1.00 0.25 64 ASP A O 3
ATOM 4774 N N . PHE A 1 65 ? 7.093 7.416 5.198 1.00 0.17 65 PHE A N 3
ATOM 4775 C CA . PHE A 1 65 ? 6.674 8.161 4.013 1.00 0.16 65 PHE A CA 3
ATOM 4776 C C . PHE A 1 65 ? 5.254 8.693 4.204 1.00 0.17 65 PHE A C 3
ATOM 4777 O O . PHE A 1 65 ? 5.039 9.896 4.244 1.00 0.21 65 PHE A O 3
ATOM 4794 N N . VAL A 1 66 ? 4.298 7.795 4.369 1.00 0.18 66 VAL A N 3
ATOM 4795 C CA . VAL A 1 66 ? 2.915 8.173 4.590 1.00 0.21 66 VAL A CA 3
ATOM 4796 C C . VAL A 1 66 ? 2.769 9.021 5.857 1.00 0.26 66 VAL A C 3
ATOM 4797 O O . VAL A 1 66 ? 1.894 9.883 5.954 1.00 0.33 66 VAL A O 3
ATOM 4810 N N . LEU A 1 67 ? 3.641 8.761 6.814 1.00 0.26 67 LEU A N 3
ATOM 4811 C CA . LEU A 1 67 ? 3.618 9.424 8.107 1.00 0.34 67 LEU A CA 3
ATOM 4812 C C . LEU A 1 67 ? 4.141 10.861 8.044 1.00 0.35 67 LEU A C 3
ATOM 4813 O O . LEU A 1 67 ? 3.750 11.700 8.855 1.00 0.42 67 LEU A O 3
ATOM 4829 N N . ARG A 1 68 ? 5.000 11.167 7.080 1.00 0.32 68 ARG A N 3
ATOM 4830 C CA . ARG A 1 68 ? 5.525 12.515 6.969 1.00 0.36 68 ARG A CA 3
ATOM 4831 C C . ARG A 1 68 ? 4.691 13.300 5.967 1.00 0.35 68 ARG A C 3
ATOM 4832 O O . ARG A 1 68 ? 4.689 14.534 5.952 1.00 0.43 68 ARG A O 3
ATOM 4853 N N . ASN A 1 69 ? 3.990 12.565 5.120 1.00 0.27 69 ASN A N 3
ATOM 4854 C CA . ASN A 1 69 ? 3.007 13.131 4.236 1.00 0.26 69 ASN A CA 3
ATOM 4855 C C . ASN A 1 69 ? 1.625 12.915 4.816 1.00 0.29 69 ASN A C 3
ATOM 4856 O O . ASN A 1 69 ? 1.470 12.688 6.015 1.00 0.35 69 ASN A O 3
ATOM 4867 N N . ASP A 1 70 ? 0.631 13.008 3.963 1.00 0.26 70 ASP A N 3
ATOM 4868 C CA . ASP A 1 70 ? -0.732 12.684 4.322 1.00 0.29 70 ASP A CA 3
ATOM 4869 C C . ASP A 1 70 ? -1.489 12.462 3.035 1.00 0.26 70 ASP A C 3
ATOM 4870 O O . ASP A 1 70 ? -1.036 12.899 1.976 1.00 0.22 70 ASP A O 3
ATOM 4879 N N . ARG A 1 71 ? -2.616 11.785 3.102 1.00 0.34 71 ARG A N 3
ATOM 4880 C CA . ARG A 1 71 ? -3.415 11.562 1.911 1.00 0.35 71 ARG A CA 3
ATOM 4881 C C . ARG A 1 71 ? -3.845 12.918 1.348 1.00 0.29 71 ARG A C 3
ATOM 4882 O O . ARG A 1 71 ? -4.257 13.788 2.118 1.00 0.30 71 ARG A O 3
ATOM 4903 N N . ASP A 1 72 ? -3.707 13.096 0.024 1.00 0.31 72 ASP A N 3
ATOM 4904 C CA . ASP A 1 72 ? -4.069 14.357 -0.662 1.00 0.34 72 ASP A CA 3
ATOM 4905 C C . ASP A 1 72 ? -2.986 15.422 -0.544 1.00 0.31 72 ASP A C 3
ATOM 4906 O O . ASP A 1 72 ? -2.730 16.171 -1.484 1.00 0.40 72 ASP A O 3
ATOM 4915 N N . ALA A 1 73 ? -2.360 15.480 0.614 1.00 0.24 73 ALA A N 3
ATOM 4916 C CA . ALA A 1 73 ? -1.307 16.454 0.892 1.00 0.27 73 ALA A CA 3
ATOM 4917 C C . ALA A 1 73 ? 0.025 16.021 0.286 1.00 0.23 73 ALA A C 3
ATOM 4918 O O . ALA A 1 73 ? 1.090 16.480 0.699 1.00 0.33 73 ALA A O 3
ATOM 4925 N N . VAL A 1 74 ? -0.052 15.125 -0.681 1.00 0.28 74 VAL A N 3
ATOM 4926 C CA . VAL A 1 74 ? 1.130 14.600 -1.356 1.00 0.24 74 VAL A CA 3
ATOM 4927 C C . VAL A 1 74 ? 1.292 15.167 -2.757 1.00 0.23 74 VAL A C 3
ATOM 4928 O O . VAL A 1 74 ? 0.321 15.585 -3.391 1.00 0.27 74 VAL A O 3
ATOM 4941 N N . GLU A 1 75 ? 2.530 15.158 -3.234 1.00 0.25 75 GLU A N 3
ATOM 4942 C CA . GLU A 1 75 ? 2.836 15.543 -4.600 1.00 0.30 75 GLU A CA 3
ATOM 4943 C C . GLU A 1 75 ? 2.764 14.311 -5.492 1.00 0.25 75 GLU A C 3
ATOM 4944 O O . GLU A 1 75 ? 3.789 13.725 -5.845 1.00 0.34 75 GLU A O 3
ATOM 4956 N N . GLY A 1 76 ? 1.549 13.900 -5.819 1.00 0.20 76 GLY A N 3
ATOM 4957 C CA . GLY A 1 76 ? 1.359 12.708 -6.611 1.00 0.24 76 GLY A CA 3
ATOM 4958 C C . GLY A 1 76 ? 0.368 12.894 -7.736 1.00 0.25 76 GLY A C 3
ATOM 4959 O O . GLY A 1 76 ? 0.241 13.984 -8.300 1.00 0.31 76 GLY A O 3
ATOM 4963 N N . THR A 1 77 ? -0.322 11.816 -8.073 1.00 0.25 77 THR A N 3
ATOM 4964 C CA . THR A 1 77 ? -1.286 11.824 -9.163 1.00 0.30 77 THR A CA 3
ATOM 4965 C C . THR A 1 77 ? -2.509 10.993 -8.786 1.00 0.31 77 THR A C 3
ATOM 4966 O O . THR A 1 77 ? -2.432 9.774 -8.684 1.00 0.47 77 THR A O 3
ATOM 4977 N N . GLU A 1 78 ? -3.631 11.657 -8.582 1.00 0.32 78 GLU A N 3
ATOM 4978 C CA . GLU A 1 78 ? -4.814 11.001 -8.056 1.00 0.31 78 GLU A CA 3
ATOM 4979 C C . GLU A 1 78 ? -5.741 10.501 -9.159 1.00 0.34 78 GLU A C 3
ATOM 4980 O O . GLU A 1 78 ? -5.975 11.178 -10.156 1.00 0.35 78 GLU A O 3
ATOM 4992 N N . THR A 1 79 ? -6.239 9.295 -8.965 1.00 0.35 79 THR A N 3
ATOM 4993 C CA . THR A 1 79 ? -7.228 8.700 -9.841 1.00 0.39 79 THR A CA 3
ATOM 4994 C C . THR A 1 79 ? -8.387 8.151 -9.005 1.00 0.39 79 THR A C 3
ATOM 4995 O O . THR A 1 79 ? -8.160 7.595 -7.935 1.00 0.39 79 THR A O 3
ATOM 5006 N N . ASP A 1 80 ? -9.623 8.323 -9.462 1.00 0.43 80 ASP A N 3
ATOM 5007 C CA . ASP A 1 80 ? -10.762 7.759 -8.742 1.00 0.46 80 ASP A CA 3
ATOM 5008 C C . ASP A 1 80 ? -10.854 6.259 -9.006 1.00 0.46 80 ASP A C 3
ATOM 5009 O O . ASP A 1 80 ? -10.896 5.808 -10.155 1.00 0.48 80 ASP A O 3
ATOM 5018 N N . VAL A 1 81 ? -10.832 5.491 -7.928 1.00 0.48 81 VAL A N 3
ATOM 5019 C CA . VAL A 1 81 ? -10.835 4.041 -8.011 1.00 0.48 81 VAL A CA 3
ATOM 5020 C C . VAL A 1 81 ? -11.716 3.394 -6.958 1.00 0.43 81 VAL A C 3
ATOM 5021 O O . VAL A 1 81 ? -12.249 4.057 -6.068 1.00 0.43 81 VAL A O 3
ATOM 5034 N N . SER A 1 82 ? -11.871 2.090 -7.078 1.00 0.41 82 SER A N 3
ATOM 5035 C CA . SER A 1 82 ? -12.686 1.329 -6.161 1.00 0.37 82 SER A CA 3
ATOM 5036 C C . SER A 1 82 ? -12.036 -0.026 -5.872 1.00 0.32 82 SER A C 3
ATOM 5037 O O . SER A 1 82 ? -11.420 -0.618 -6.756 1.00 0.38 82 SER A O 3
ATOM 5045 N N . ILE A 1 83 ? -12.091 -0.475 -4.626 1.00 0.28 83 ILE A N 3
ATOM 5046 C CA . ILE A 1 83 ? -11.497 -1.761 -4.256 1.00 0.26 83 ILE A CA 3
ATOM 5047 C C . ILE A 1 83 ? -12.506 -2.668 -3.553 1.00 0.27 83 ILE A C 3
ATOM 5048 O O . ILE A 1 83 ? -13.309 -2.199 -2.748 1.00 0.32 83 ILE A O 3
ATOM 5064 N N . ARG A 1 84 ? -12.461 -3.965 -3.878 1.00 0.27 84 ARG A N 3
ATOM 5065 C CA . ARG A 1 84 ? -13.260 -4.962 -3.194 1.00 0.30 84 ARG A CA 3
ATOM 5066 C C . ARG A 1 84 ? -12.568 -5.376 -1.893 1.00 0.27 84 ARG A C 3
ATOM 5067 O O . ARG A 1 84 ? -11.375 -5.656 -1.873 1.00 0.28 84 ARG A O 3
ATOM 5088 N N . LEU A 1 85 ? -13.319 -5.396 -0.810 1.00 0.31 85 LEU A N 3
ATOM 5089 C CA . LEU A 1 85 ? -12.757 -5.615 0.516 1.00 0.33 85 LEU A CA 3
ATOM 5090 C C . LEU A 1 85 ? -12.519 -7.104 0.798 1.00 0.35 85 LEU A C 3
ATOM 5091 O O . LEU A 1 85 ? -13.179 -7.693 1.656 1.00 0.69 85 LEU A O 3
ATOM 5107 N N . GLY A 1 86 ? -11.563 -7.704 0.074 1.00 0.52 86 GLY A N 3
ATOM 5108 C CA . GLY A 1 86 ? -11.225 -9.110 0.277 1.00 0.57 86 GLY A CA 3
ATOM 5109 C C . GLY A 1 86 ? -12.410 -10.020 0.035 1.00 1.35 86 GLY A C 3
ATOM 5110 O O . GLY A 1 86 ? -13.333 -9.656 -0.700 1.00 2.40 86 GLY A O 3
ATOM 5114 N N . LEU A 1 87 ? -12.403 -11.206 0.628 1.00 1.38 87 LEU A N 3
ATOM 5115 C CA . LEU A 1 87 ? -13.628 -11.971 0.686 1.00 2.15 87 LEU A CA 3
ATOM 5116 C C . LEU A 1 87 ? -14.203 -11.829 2.082 1.00 2.02 87 LEU A C 3
ATOM 5117 O O . LEU A 1 87 ? -13.813 -12.518 3.024 1.00 2.17 87 LEU A O 3
ATOM 5133 N N . SER A 1 88 ? -15.137 -10.915 2.180 1.00 2.57 88 SER A N 3
ATOM 5134 C CA . SER A 1 88 ? -15.797 -10.582 3.423 1.00 3.04 88 SER A CA 3
ATOM 5135 C C . SER A 1 88 ? -17.308 -10.550 3.209 1.00 2.92 88 SER A C 3
ATOM 5136 O O . SER A 1 88 ? -17.765 -10.413 2.074 1.00 2.48 88 SER A O 3
ATOM 5144 N N . PRO A 1 89 ? -18.111 -10.668 4.276 1.00 3.56 89 PRO A N 3
ATOM 5145 C CA . PRO A 1 89 ? -19.537 -10.355 4.198 1.00 3.66 89 PRO A CA 3
ATOM 5146 C C . PRO A 1 89 ? -19.746 -8.875 3.875 1.00 3.22 89 PRO A C 3
ATOM 5147 O O . PRO A 1 89 ? -20.787 -8.476 3.359 1.00 2.98 89 PRO A O 3
ATOM 5158 N N . SER A 1 90 ? -18.724 -8.077 4.172 1.00 3.32 90 SER A N 3
ATOM 5159 C CA . SER A 1 90 ? -18.745 -6.646 3.913 1.00 3.19 90 SER A CA 3
ATOM 5160 C C . SER A 1 90 ? -17.742 -6.283 2.816 1.00 2.61 90 SER A C 3
ATOM 5161 O O . SER A 1 90 ? -17.166 -5.198 2.819 1.00 2.84 90 SER A O 3
ATOM 5169 N N . ASP A 1 91 ? -17.545 -7.213 1.883 1.00 2.01 91 ASP A N 3
ATOM 5170 C CA . ASP A 1 91 ? -16.533 -7.073 0.825 1.00 1.72 91 ASP A CA 3
ATOM 5171 C C . ASP A 1 91 ? -16.872 -5.959 -0.166 1.00 1.27 91 ASP A C 3
ATOM 5172 O O . ASP A 1 91 ? -16.100 -5.699 -1.093 1.00 1.41 91 ASP A O 3
ATOM 5181 N N . MET A 1 92 ? -18.015 -5.312 0.040 1.00 1.26 92 MET A N 3
ATOM 5182 C CA . MET A 1 92 ? -18.521 -4.296 -0.876 1.00 0.99 92 MET A CA 3
ATOM 5183 C C . MET A 1 92 ? -17.458 -3.267 -1.197 1.00 0.94 92 MET A C 3
ATOM 5184 O O . MET A 1 92 ? -16.887 -2.639 -0.300 1.00 1.35 92 MET A O 3
ATOM 5198 N N . VAL A 1 93 ? -17.193 -3.139 -2.491 1.00 0.68 93 VAL A N 3
ATOM 5199 C CA . VAL A 1 93 ? -16.239 -2.177 -3.008 1.00 0.62 93 VAL A CA 3
ATOM 5200 C C . VAL A 1 93 ? -16.461 -0.796 -2.409 1.00 0.65 93 VAL A C 3
ATOM 5201 O O . VAL A 1 93 ? -17.588 -0.300 -2.330 1.00 0.87 93 VAL A O 3
ATOM 5214 N N . VAL A 1 94 ? -15.377 -0.202 -1.964 1.00 0.52 94 VAL A N 3
ATOM 5215 C CA . VAL A 1 94 ? -15.406 1.118 -1.376 1.00 0.56 94 VAL A CA 3
ATOM 5216 C C . VAL A 1 94 ? -14.783 2.114 -2.343 1.00 0.53 94 VAL A C 3
ATOM 5217 O O . VAL A 1 94 ? -13.980 1.735 -3.208 1.00 0.52 94 VAL A O 3
ATOM 5230 N N . LYS A 1 95 ? -15.162 3.372 -2.223 1.00 0.58 95 LYS A N 3
ATOM 5231 C CA . LYS A 1 95 ? -14.627 4.388 -3.100 1.00 0.60 95 LYS A CA 3
ATOM 5232 C C . LYS A 1 95 ? -13.345 4.950 -2.519 1.00 0.56 95 LYS A C 3
ATOM 5233 O O . LYS A 1 95 ? -13.288 5.343 -1.355 1.00 0.66 95 LYS A O 3
ATOM 5252 N N . ARG A 1 96 ? -12.327 4.973 -3.347 1.00 0.49 96 ARG A N 3
ATOM 5253 C CA . ARG A 1 96 ? -10.984 5.351 -2.930 1.00 0.46 96 ARG A CA 3
ATOM 5254 C C . ARG A 1 96 ? -10.315 6.187 -4.005 1.00 0.38 96 ARG A C 3
ATOM 5255 O O . ARG A 1 96 ? -10.692 6.137 -5.174 1.00 0.44 96 ARG A O 3
ATOM 5276 N N . GLN A 1 97 ? -9.334 6.961 -3.603 1.00 0.32 97 GLN A N 3
ATOM 5277 C CA . GLN A 1 97 ? -8.523 7.715 -4.533 1.00 0.31 97 GLN A CA 3
ATOM 5278 C C . GLN A 1 97 ? -7.178 7.040 -4.667 1.00 0.31 97 GLN A C 3
ATOM 5279 O O . GLN A 1 97 ? -6.592 6.648 -3.667 1.00 0.51 97 GLN A O 3
ATOM 5293 N N . ASP A 1 98 ? -6.713 6.865 -5.888 1.00 0.24 98 ASP A N 3
ATOM 5294 C CA . ASP A 1 98 ? -5.383 6.332 -6.116 1.00 0.25 98 ASP A CA 3
ATOM 5295 C C . ASP A 1 98 ? -4.424 7.479 -6.280 1.00 0.24 98 ASP A C 3
ATOM 5296 O O . ASP A 1 98 ? -4.463 8.184 -7.280 1.00 0.30 98 ASP A O 3
ATOM 5305 N N . LYS A 1 99 ? -3.598 7.702 -5.289 1.00 0.21 99 LYS A N 3
ATOM 5306 C CA . LYS A 1 99 ? -2.615 8.752 -5.385 1.00 0.21 99 LYS A CA 3
ATOM 5307 C C . LYS A 1 99 ? -1.279 8.151 -5.817 1.00 0.26 99 LYS A C 3
ATOM 5308 O O . LYS A 1 99 ? -0.567 7.551 -5.015 1.00 0.46 99 LYS A O 3
ATOM 5327 N N . THR A 1 100 ? -0.963 8.268 -7.089 1.00 0.21 100 THR A N 3
ATOM 5328 C CA . THR A 1 100 ? 0.265 7.692 -7.623 1.00 0.24 100 THR A CA 3
ATOM 5329 C C . THR A 1 100 ? 1.466 8.584 -7.348 1.00 0.22 100 THR A C 3
ATOM 5330 O O . THR A 1 100 ? 1.408 9.792 -7.554 1.00 0.25 100 THR A O 3
ATOM 5341 N N . PHE A 1 101 ? 2.545 7.974 -6.875 1.00 0.20 101 PHE A N 3
ATOM 5342 C CA . PHE A 1 101 ? 3.800 8.668 -6.628 1.00 0.18 101 PHE A CA 3
ATOM 5343 C C . PHE A 1 101 ? 4.902 7.649 -6.424 1.00 0.17 101 PHE A C 3
ATOM 5344 O O . PHE A 1 101 ? 4.678 6.444 -6.522 1.00 0.19 101 PHE A O 3
ATOM 5361 N N . THR A 1 102 ? 6.087 8.135 -6.160 1.00 0.18 102 THR A N 3
ATOM 5362 C CA . THR A 1 102 ? 7.220 7.255 -5.925 1.00 0.18 102 THR A CA 3
ATOM 5363 C C . THR A 1 102 ? 7.781 7.452 -4.528 1.00 0.17 102 THR A C 3
ATOM 5364 O O . THR A 1 102 ? 8.044 8.577 -4.109 1.00 0.21 102 THR A O 3
ATOM 5375 N N . PHE A 1 103 ? 7.936 6.360 -3.806 1.00 0.16 103 PHE A N 3
ATOM 5376 C CA . PHE A 1 103 ? 8.670 6.379 -2.559 1.00 0.17 103 PHE A CA 3
ATOM 5377 C C . PHE A 1 103 ? 10.073 5.862 -2.815 1.00 0.16 103 PHE A C 3
ATOM 5378 O O . PHE A 1 103 ? 10.272 4.668 -3.029 1.00 0.19 103 PHE A O 3
ATOM 5395 N N . THR A 1 104 ? 11.038 6.754 -2.830 1.00 0.17 104 THR A N 3
ATOM 5396 C CA . THR A 1 104 ? 12.400 6.355 -3.084 1.00 0.19 104 THR A CA 3
ATOM 5397 C C . THR A 1 104 ? 13.183 6.281 -1.782 1.00 0.19 104 THR A C 3
ATOM 5398 O O . THR A 1 104 ? 13.569 7.304 -1.215 1.00 0.24 104 THR A O 3
ATOM 5409 N N . HIS A 1 105 ? 13.366 5.071 -1.286 1.00 0.17 105 HIS A N 3
ATOM 5410 C CA . HIS A 1 105 ? 14.203 4.845 -0.126 1.00 0.18 105 HIS A CA 3
ATOM 5411 C C . HIS A 1 105 ? 15.380 3.986 -0.557 1.00 0.22 105 HIS A C 3
ATOM 5412 O O . HIS A 1 105 ? 15.256 3.175 -1.467 1.00 0.23 105 HIS A O 3
ATOM 5427 N N . GLY A 1 106 ? 16.518 4.171 0.078 1.00 0.29 106 GLY A N 3
ATOM 5428 C CA . GLY A 1 106 ? 17.757 3.656 -0.465 1.00 0.37 106 GLY A CA 3
ATOM 5429 C C . GLY A 1 106 ? 17.877 2.160 -0.401 1.00 0.43 106 GLY A C 3
ATOM 5430 O O . GLY A 1 106 ? 17.533 1.544 0.611 1.00 0.74 106 GLY A O 3
ATOM 5434 N N . ASP A 1 107 ? 18.337 1.617 -1.535 1.00 0.38 107 ASP A N 3
ATOM 5435 C CA . ASP A 1 107 ? 18.490 0.186 -1.795 1.00 0.39 107 ASP A CA 3
ATOM 5436 C C . ASP A 1 107 ? 17.291 -0.329 -2.560 1.00 0.32 107 ASP A C 3
ATOM 5437 O O . ASP A 1 107 ? 17.298 -1.456 -3.053 1.00 0.47 107 ASP A O 3
ATOM 5446 N N . LEU A 1 108 ? 16.264 0.506 -2.686 1.00 0.23 108 LEU A N 3
ATOM 5447 C CA . LEU A 1 108 ? 15.061 0.094 -3.407 1.00 0.20 108 LEU A CA 3
ATOM 5448 C C . LEU A 1 108 ? 14.434 1.236 -4.215 1.00 0.19 108 LEU A C 3
ATOM 5449 O O . LEU A 1 108 ? 14.612 2.409 -3.902 1.00 0.21 108 LEU A O 3
ATOM 5465 N N . GLU A 1 109 ? 13.721 0.880 -5.274 1.00 0.20 109 GLU A N 3
ATOM 5466 C CA . GLU A 1 109 ? 12.845 1.821 -5.963 1.00 0.24 109 GLU A CA 3
ATOM 5467 C C . GLU A 1 109 ? 11.609 1.092 -6.474 1.00 0.26 109 GLU A C 3
ATOM 5468 O O . GLU A 1 109 ? 11.713 0.009 -7.060 1.00 0.29 109 GLU A O 3
ATOM 5480 N N . PHE A 1 110 ? 10.445 1.681 -6.250 1.00 0.25 110 PHE A N 3
ATOM 5481 C CA . PHE A 1 110 ? 9.185 1.040 -6.596 1.00 0.26 110 PHE A CA 3
ATOM 5482 C C . PHE A 1 110 ? 8.067 2.065 -6.725 1.00 0.25 110 PHE A C 3
ATOM 5483 O O . PHE A 1 110 ? 8.082 3.109 -6.070 1.00 0.26 110 PHE A O 3
ATOM 5500 N N . GLU A 1 111 ? 7.109 1.765 -7.585 1.00 0.25 111 GLU A N 3
ATOM 5501 C CA . GLU A 1 111 ? 5.996 2.662 -7.838 1.00 0.25 111 GLU A CA 3
ATOM 5502 C C . GLU A 1 111 ? 4.889 2.423 -6.821 1.00 0.23 111 GLU A C 3
ATOM 5503 O O . GLU A 1 111 ? 4.253 1.371 -6.813 1.00 0.31 111 GLU A O 3
ATOM 5515 N N . VAL A 1 112 ? 4.673 3.400 -5.965 1.00 0.24 112 VAL A N 3
ATOM 5516 C CA . VAL A 1 112 ? 3.739 3.266 -4.862 1.00 0.22 112 VAL A CA 3
ATOM 5517 C C . VAL A 1 112 ? 2.491 4.093 -5.090 1.00 0.20 112 VAL A C 3
ATOM 5518 O O . VAL A 1 112 ? 2.489 5.102 -5.794 1.00 0.23 112 VAL A O 3
ATOM 5531 N N . HIS A 1 113 ? 1.421 3.609 -4.522 1.00 0.17 113 HIS A N 3
ATOM 5532 C CA . HIS A 1 113 ? 0.103 4.113 -4.804 1.00 0.19 113 HIS A CA 3
ATOM 5533 C C . HIS A 1 113 ? -0.673 4.312 -3.516 1.00 0.19 113 HIS A C 3
ATOM 5534 O O . HIS A 1 113 ? -0.802 3.379 -2.731 1.00 0.25 113 HIS A O 3
ATOM 5549 N N . TRP A 1 114 ? -1.190 5.507 -3.289 1.00 0.17 114 TRP A N 3
ATOM 5550 C CA . TRP A 1 114 ? -2.047 5.727 -2.138 1.00 0.16 114 TRP A CA 3
ATOM 5551 C C . TRP A 1 114 ? -3.446 5.255 -2.469 1.00 0.19 114 TRP A C 3
ATOM 5552 O O . TRP A 1 114 ? -4.209 5.946 -3.123 1.00 0.32 114 TRP A O 3
ATOM 5573 N N . ILE A 1 115 ? -3.736 4.067 -1.999 1.00 0.22 115 ILE A N 3
ATOM 5574 C CA . ILE A 1 115 ? -4.975 3.363 -2.244 1.00 0.26 115 ILE A CA 3
ATOM 5575 C C . ILE A 1 115 ? -5.861 3.471 -1.009 1.00 0.26 115 ILE A C 3
ATOM 5576 O O . ILE A 1 115 ? -6.088 2.500 -0.296 1.00 0.35 115 ILE A O 3
ATOM 5592 N N . ASN A 1 116 ? -6.340 4.668 -0.758 1.00 0.26 116 ASN A N 3
ATOM 5593 C CA . ASN A 1 116 ? -7.013 4.974 0.495 1.00 0.32 116 ASN A CA 3
ATOM 5594 C C . ASN A 1 116 ? -8.458 4.491 0.508 1.00 0.38 116 ASN A C 3
ATOM 5595 O O . ASN A 1 116 ? -9.336 5.159 -0.030 1.00 0.42 116 ASN A O 3
ATOM 5606 N N . LEU A 1 117 ? -8.699 3.327 1.126 1.00 0.45 117 LEU A N 3
ATOM 5607 C CA . LEU A 1 117 ? -10.063 2.845 1.331 1.00 0.55 117 LEU A CA 3
ATOM 5608 C C . LEU A 1 117 ? -10.765 3.755 2.339 1.00 0.75 117 LEU A C 3
ATOM 5609 O O . LEU A 1 117 ? -10.498 3.606 3.553 1.00 1.74 117 LEU A O 3
ATOM 5626 N N . MET A 1 1 ? 9.079 -5.783 -11.978 1.00 1.46 1 MET A N 4
ATOM 5627 C CA . MET A 1 1 ? 9.532 -4.866 -10.909 1.00 0.53 1 MET A CA 4
ATOM 5628 C C . MET A 1 1 ? 8.633 -4.997 -9.690 1.00 0.43 1 MET A C 4
ATOM 5629 O O . MET A 1 1 ? 7.562 -5.601 -9.759 1.00 0.55 1 MET A O 4
ATOM 5645 N N . ILE A 1 2 ? 9.077 -4.433 -8.577 1.00 0.34 2 ILE A N 4
ATOM 5646 C CA . ILE A 1 2 ? 8.258 -4.329 -7.393 1.00 0.30 2 ILE A CA 4
ATOM 5647 C C . ILE A 1 2 ? 7.573 -2.975 -7.362 1.00 0.30 2 ILE A C 4
ATOM 5648 O O . ILE A 1 2 ? 8.157 -1.956 -7.733 1.00 0.32 2 ILE A O 4
ATOM 5664 N N . LYS A 1 3 ? 6.318 -3.000 -6.971 1.00 0.29 3 LYS A N 4
ATOM 5665 C CA . LYS A 1 3 ? 5.510 -1.814 -6.837 1.00 0.34 3 LYS A CA 4
ATOM 5666 C C . LYS A 1 3 ? 4.659 -1.958 -5.587 1.00 0.42 3 LYS A C 4
ATOM 5667 O O . LYS A 1 3 ? 4.351 -3.070 -5.167 1.00 0.81 3 LYS A O 4
ATOM 5686 N N . ALA A 1 4 ? 4.295 -0.853 -4.979 1.00 0.22 4 ALA A N 4
ATOM 5687 C CA . ALA A 1 4 ? 3.650 -0.899 -3.682 1.00 0.19 4 ALA A CA 4
ATOM 5688 C C . ALA A 1 4 ? 2.334 -0.154 -3.666 1.00 0.17 4 ALA A C 4
ATOM 5689 O O . ALA A 1 4 ? 2.014 0.619 -4.571 1.00 0.19 4 ALA A O 4
ATOM 5696 N N . ALA A 1 5 ? 1.587 -0.402 -2.619 1.00 0.16 5 ALA A N 4
ATOM 5697 C CA . ALA A 1 5 ? 0.359 0.297 -2.355 1.00 0.17 5 ALA A CA 4
ATOM 5698 C C . ALA A 1 5 ? 0.287 0.606 -0.864 1.00 0.27 5 ALA A C 4
ATOM 5699 O O . ALA A 1 5 ? 0.892 -0.088 -0.051 1.00 0.51 5 ALA A O 4
ATOM 5706 N N . VAL A 1 6 ? -0.424 1.650 -0.497 1.00 0.17 6 VAL A N 4
ATOM 5707 C CA . VAL A 1 6 ? -0.485 2.063 0.895 1.00 0.21 6 VAL A CA 4
ATOM 5708 C C . VAL A 1 6 ? -1.734 2.882 1.156 1.00 0.23 6 VAL A C 4
ATOM 5709 O O . VAL A 1 6 ? -2.270 3.521 0.259 1.00 0.33 6 VAL A O 4
ATOM 5722 N N . THR A 1 7 ? -2.185 2.857 2.384 1.00 0.18 7 THR A N 4
ATOM 5723 C CA . THR A 1 7 ? -3.353 3.622 2.782 1.00 0.19 7 THR A CA 4
ATOM 5724 C C . THR A 1 7 ? -3.178 4.156 4.203 1.00 0.17 7 THR A C 4
ATOM 5725 O O . THR A 1 7 ? -2.621 3.484 5.067 1.00 0.18 7 THR A O 4
ATOM 5736 N N . LYS A 1 8 ? -3.601 5.390 4.426 1.00 0.20 8 LYS A N 4
ATOM 5737 C CA . LYS A 1 8 ? -3.375 6.061 5.701 1.00 0.19 8 LYS A CA 4
ATOM 5738 C C . LYS A 1 8 ? -4.665 6.274 6.459 1.00 0.22 8 LYS A C 4
ATOM 5739 O O . LYS A 1 8 ? -5.615 6.840 5.919 1.00 0.28 8 LYS A O 4
ATOM 5758 N N . GLU A 1 9 ? -4.680 5.838 7.712 1.00 0.25 9 GLU A N 4
ATOM 5759 C CA . GLU A 1 9 ? -5.777 6.143 8.618 1.00 0.30 9 GLU A CA 4
ATOM 5760 C C . GLU A 1 9 ? -7.120 5.740 8.013 1.00 0.33 9 GLU A C 4
ATOM 5761 O O . GLU A 1 9 ? -8.127 6.426 8.202 1.00 0.44 9 GLU A O 4
ATOM 5773 N N . SER A 1 10 ? -7.119 4.633 7.279 1.00 0.30 10 SER A N 4
ATOM 5774 C CA . SER A 1 10 ? -8.315 4.163 6.598 1.00 0.35 10 SER A CA 4
ATOM 5775 C C . SER A 1 10 ? -9.456 3.956 7.585 1.00 0.36 10 SER A C 4
ATOM 5776 O O . SER A 1 10 ? -9.255 3.469 8.700 1.00 0.36 10 SER A O 4
ATOM 5784 N N . LEU A 1 11 ? -10.652 4.344 7.155 1.00 0.43 11 LEU A N 4
ATOM 5785 C CA . LEU A 1 11 ? -11.852 4.246 7.981 1.00 0.49 11 LEU A CA 4
ATOM 5786 C C . LEU A 1 11 ? -12.207 2.784 8.219 1.00 0.45 11 LEU A C 4
ATOM 5787 O O . LEU A 1 11 ? -12.995 2.454 9.098 1.00 0.54 11 LEU A O 4
ATOM 5803 N N . TYR A 1 12 ? -11.611 1.923 7.412 1.00 0.37 12 TYR A N 4
ATOM 5804 C CA . TYR A 1 12 ? -11.849 0.500 7.489 1.00 0.43 12 TYR A CA 4
ATOM 5805 C C . TYR A 1 12 ? -10.820 -0.155 8.402 1.00 0.45 12 TYR A C 4
ATOM 5806 O O . TYR A 1 12 ? -10.866 -1.359 8.649 1.00 0.63 12 TYR A O 4
ATOM 5824 N N . ARG A 1 13 ? -9.876 0.662 8.862 1.00 0.39 13 ARG A N 4
ATOM 5825 C CA . ARG A 1 13 ? -8.839 0.248 9.807 1.00 0.52 13 ARG A CA 4
ATOM 5826 C C . ARG A 1 13 ? -7.874 -0.630 9.043 1.00 0.65 13 ARG A C 4
ATOM 5827 O O . ARG A 1 13 ? -7.356 -0.190 8.036 1.00 1.22 13 ARG A O 4
ATOM 5848 N N . MET A 1 14 ? -7.602 -1.831 9.513 1.00 0.30 14 MET A N 4
ATOM 5849 C CA . MET A 1 14 ? -6.974 -2.824 8.662 1.00 0.27 14 MET A CA 4
ATOM 5850 C C . MET A 1 14 ? -8.057 -3.777 8.177 1.00 0.30 14 MET A C 4
ATOM 5851 O O . MET A 1 14 ? -8.378 -3.778 6.995 1.00 0.33 14 MET A O 4
ATOM 5865 N N . ASN A 1 15 ? -8.654 -4.545 9.095 1.00 0.32 15 ASN A N 4
ATOM 5866 C CA . ASN A 1 15 ? -9.747 -5.482 8.773 1.00 0.38 15 ASN A CA 4
ATOM 5867 C C . ASN A 1 15 ? -9.458 -6.267 7.504 1.00 0.41 15 ASN A C 4
ATOM 5868 O O . ASN A 1 15 ? -10.363 -6.636 6.751 1.00 0.51 15 ASN A O 4
ATOM 5879 N N . THR A 1 16 ? -8.174 -6.478 7.279 1.00 0.34 16 THR A N 4
ATOM 5880 C CA . THR A 1 16 ? -7.674 -7.234 6.159 1.00 0.33 16 THR A CA 4
ATOM 5881 C C . THR A 1 16 ? -7.676 -6.363 4.913 1.00 0.27 16 THR A C 4
ATOM 5882 O O . THR A 1 16 ? -8.204 -6.725 3.860 1.00 0.25 16 THR A O 4
ATOM 5893 N N . LEU A 1 17 ? -7.056 -5.202 5.057 1.00 0.26 17 LEU A N 4
ATOM 5894 C CA . LEU A 1 17 ? -6.834 -4.290 3.952 1.00 0.20 17 LEU A CA 4
ATOM 5895 C C . LEU A 1 17 ? -5.904 -4.956 2.946 1.00 0.17 17 LEU A C 4
ATOM 5896 O O . LEU A 1 17 ? -5.864 -4.601 1.767 1.00 0.18 17 LEU A O 4
ATOM 5912 N N . MET A 1 18 ? -5.153 -5.934 3.444 1.00 0.18 18 MET A N 4
ATOM 5913 C CA . MET A 1 18 ? -4.289 -6.759 2.612 1.00 0.19 18 MET A CA 4
ATOM 5914 C C . MET A 1 18 ? -5.098 -7.453 1.519 1.00 0.19 18 MET A C 4
ATOM 5915 O O . MET A 1 18 ? -4.620 -7.634 0.402 1.00 0.29 18 MET A O 4
ATOM 5929 N N . GLU A 1 19 ? -6.332 -7.817 1.850 1.00 0.16 19 GLU A N 4
ATOM 5930 C CA . GLU A 1 19 ? -7.216 -8.497 0.908 1.00 0.18 19 GLU A CA 4
ATOM 5931 C C . GLU A 1 19 ? -8.033 -7.493 0.099 1.00 0.17 19 GLU A C 4
ATOM 5932 O O . GLU A 1 19 ? -8.572 -7.827 -0.955 1.00 0.23 19 GLU A O 4
ATOM 5944 N N . ALA A 1 20 ? -8.124 -6.264 0.599 1.00 0.17 20 ALA A N 4
ATOM 5945 C CA . ALA A 1 20 ? -8.792 -5.196 -0.131 1.00 0.20 20 ALA A CA 4
ATOM 5946 C C . ALA A 1 20 ? -8.038 -4.906 -1.417 1.00 0.22 20 ALA A C 4
ATOM 5947 O O . ALA A 1 20 ? -8.580 -5.028 -2.513 1.00 0.25 20 ALA A O 4
ATOM 5954 N N . PHE A 1 21 ? -6.774 -4.538 -1.284 1.00 0.25 21 PHE A N 4
ATOM 5955 C CA . PHE A 1 21 ? -5.971 -4.201 -2.449 1.00 0.31 21 PHE A CA 4
ATOM 5956 C C . PHE A 1 21 ? -5.483 -5.477 -3.115 1.00 0.33 21 PHE A C 4
ATOM 5957 O O . PHE A 1 21 ? -5.489 -5.585 -4.337 1.00 0.41 21 PHE A O 4
ATOM 5974 N N . GLN A 1 22 ? -5.100 -6.443 -2.277 1.00 0.29 22 GLN A N 4
ATOM 5975 C CA . GLN A 1 22 ? -4.660 -7.775 -2.705 1.00 0.34 22 GLN A CA 4
ATOM 5976 C C . GLN A 1 22 ? -3.819 -7.734 -3.985 1.00 0.43 22 GLN A C 4
ATOM 5977 O O . GLN A 1 22 ? -4.123 -8.416 -4.962 1.00 0.59 22 GLN A O 4
ATOM 5991 N N . GLY A 1 23 ? -2.771 -6.917 -3.985 1.00 0.41 23 GLY A N 4
ATOM 5992 C CA . GLY A 1 23 ? -1.877 -6.888 -5.123 1.00 0.51 23 GLY A CA 4
ATOM 5993 C C . GLY A 1 23 ? -2.491 -6.249 -6.346 1.00 0.42 23 GLY A C 4
ATOM 5994 O O . GLY A 1 23 ? -2.236 -6.692 -7.464 1.00 0.55 23 GLY A O 4
ATOM 5998 N N . PHE A 1 24 ? -3.322 -5.238 -6.126 1.00 0.30 24 PHE A N 4
ATOM 5999 C CA . PHE A 1 24 ? -3.908 -4.449 -7.210 1.00 0.37 24 PHE A CA 4
ATOM 6000 C C . PHE A 1 24 ? -2.816 -3.622 -7.868 1.00 0.35 24 PHE A C 4
ATOM 6001 O O . PHE A 1 24 ? -2.760 -2.396 -7.741 1.00 0.40 24 PHE A O 4
ATOM 6018 N N . LEU A 1 25 ? -1.969 -4.329 -8.585 1.00 0.35 25 LEU A N 4
ATOM 6019 C CA . LEU A 1 25 ? -0.700 -3.822 -9.054 1.00 0.34 25 LEU A CA 4
ATOM 6020 C C . LEU A 1 25 ? 0.059 -4.956 -9.714 1.00 0.36 25 LEU A C 4
ATOM 6021 O O . LEU A 1 25 ? 0.886 -4.749 -10.601 1.00 0.41 25 LEU A O 4
ATOM 6037 N N . GLY A 1 26 ? -0.233 -6.164 -9.253 1.00 0.37 26 GLY A N 4
ATOM 6038 C CA . GLY A 1 26 ? 0.271 -7.347 -9.924 1.00 0.44 26 GLY A CA 4
ATOM 6039 C C . GLY A 1 26 ? 0.693 -8.475 -8.995 1.00 0.42 26 GLY A C 4
ATOM 6040 O O . GLY A 1 26 ? 1.826 -8.947 -9.084 1.00 0.48 26 GLY A O 4
ATOM 6044 N N . LEU A 1 27 ? -0.188 -8.904 -8.090 1.00 0.36 27 LEU A N 4
ATOM 6045 C CA . LEU A 1 27 ? 0.057 -10.112 -7.318 1.00 0.35 27 LEU A CA 4
ATOM 6046 C C . LEU A 1 27 ? -1.141 -11.048 -7.352 1.00 0.34 27 LEU A C 4
ATOM 6047 O O . LEU A 1 27 ? -2.237 -10.661 -7.763 1.00 0.46 27 LEU A O 4
ATOM 6063 N N . ASP A 1 28 ? -0.924 -12.280 -6.915 1.00 0.36 28 ASP A N 4
ATOM 6064 C CA . ASP A 1 28 ? -1.999 -13.231 -6.758 1.00 0.43 28 ASP A CA 4
ATOM 6065 C C . ASP A 1 28 ? -2.253 -13.431 -5.266 1.00 0.47 28 ASP A C 4
ATOM 6066 O O . ASP A 1 28 ? -2.600 -12.490 -4.565 1.00 0.81 28 ASP A O 4
ATOM 6075 N N . LEU A 1 29 ? -2.018 -14.625 -4.777 1.00 0.40 29 LEU A N 4
ATOM 6076 C CA . LEU A 1 29 ? -2.211 -14.935 -3.368 1.00 0.45 29 LEU A CA 4
ATOM 6077 C C . LEU A 1 29 ? -0.877 -15.330 -2.747 1.00 0.47 29 LEU A C 4
ATOM 6078 O O . LEU A 1 29 ? -0.103 -16.072 -3.350 1.00 0.49 29 LEU A O 4
ATOM 6094 N N . GLY A 1 30 ? -0.589 -14.798 -1.562 1.00 0.51 30 GLY A N 4
ATOM 6095 C CA . GLY A 1 30 ? 0.700 -15.040 -0.924 1.00 0.59 30 GLY A CA 4
ATOM 6096 C C . GLY A 1 30 ? 1.796 -14.174 -1.504 1.00 0.53 30 GLY A C 4
ATOM 6097 O O . GLY A 1 30 ? 2.754 -13.813 -0.822 1.00 0.59 30 GLY A O 4
ATOM 6101 N N . GLU A 1 31 ? 1.650 -13.867 -2.781 1.00 0.48 31 GLU A N 4
ATOM 6102 C CA . GLU A 1 31 ? 2.529 -12.966 -3.492 1.00 0.50 31 GLU A CA 4
ATOM 6103 C C . GLU A 1 31 ? 2.568 -11.593 -2.835 1.00 0.42 31 GLU A C 4
ATOM 6104 O O . GLU A 1 31 ? 3.517 -10.834 -2.988 1.00 0.45 31 GLU A O 4
ATOM 6116 N N . PHE A 1 32 ? 1.533 -11.287 -2.093 1.00 0.34 32 PHE A N 4
ATOM 6117 C CA . PHE A 1 32 ? 1.410 -9.969 -1.495 1.00 0.26 32 PHE A CA 4
ATOM 6118 C C . PHE A 1 32 ? 1.852 -9.948 -0.039 1.00 0.25 32 PHE A C 4
ATOM 6119 O O . PHE A 1 32 ? 1.774 -10.945 0.680 1.00 0.33 32 PHE A O 4
ATOM 6136 N N . THR A 1 33 ? 2.310 -8.781 0.369 1.00 0.23 33 THR A N 4
ATOM 6137 C CA . THR A 1 33 ? 2.816 -8.546 1.705 1.00 0.21 33 THR A CA 4
ATOM 6138 C C . THR A 1 33 ? 2.201 -7.260 2.241 1.00 0.19 33 THR A C 4
ATOM 6139 O O . THR A 1 33 ? 2.020 -6.314 1.484 1.00 0.25 33 THR A O 4
ATOM 6150 N N . PHE A 1 34 ? 1.872 -7.205 3.518 1.00 0.18 34 PHE A N 4
ATOM 6151 C CA . PHE A 1 34 ? 1.167 -6.046 4.051 1.00 0.16 34 PHE A CA 4
ATOM 6152 C C . PHE A 1 34 ? 1.564 -5.809 5.503 1.00 0.13 34 PHE A C 4
ATOM 6153 O O . PHE A 1 34 ? 1.603 -6.738 6.311 1.00 0.14 34 PHE A O 4
ATOM 6170 N N . LYS A 1 35 ? 1.863 -4.565 5.819 1.00 0.15 35 LYS A N 4
ATOM 6171 C CA . LYS A 1 35 ? 2.254 -4.181 7.157 1.00 0.16 35 LYS A CA 4
ATOM 6172 C C . LYS A 1 35 ? 1.153 -3.343 7.780 1.00 0.19 35 LYS A C 4
ATOM 6173 O O . LYS A 1 35 ? 0.688 -2.376 7.174 1.00 0.20 35 LYS A O 4
ATOM 6192 N N . VAL A 1 36 ? 0.735 -3.703 8.979 1.00 0.27 36 VAL A N 4
ATOM 6193 C CA . VAL A 1 36 ? -0.333 -2.982 9.632 1.00 0.31 36 VAL A CA 4
ATOM 6194 C C . VAL A 1 36 ? 0.214 -2.078 10.727 1.00 0.27 36 VAL A C 4
ATOM 6195 O O . VAL A 1 36 ? 0.828 -2.545 11.690 1.00 0.31 36 VAL A O 4
ATOM 6208 N N . LYS A 1 37 ? -0.006 -0.783 10.564 1.00 0.23 37 LYS A N 4
ATOM 6209 C CA . LYS A 1 37 ? 0.377 0.204 11.558 1.00 0.23 37 LYS A CA 4
ATOM 6210 C C . LYS A 1 37 ? -0.782 1.169 11.788 1.00 0.23 37 LYS A C 4
ATOM 6211 O O . LYS A 1 37 ? -1.564 1.434 10.874 1.00 0.32 37 LYS A O 4
ATOM 6230 N N . PRO A 1 38 ? -0.934 1.690 13.013 1.00 0.29 38 PRO A N 4
ATOM 6231 C CA . PRO A 1 38 ? -2.006 2.634 13.323 1.00 0.32 38 PRO A CA 4
ATOM 6232 C C . PRO A 1 38 ? -1.867 3.918 12.517 1.00 0.26 38 PRO A C 4
ATOM 6233 O O . PRO A 1 38 ? -0.865 4.624 1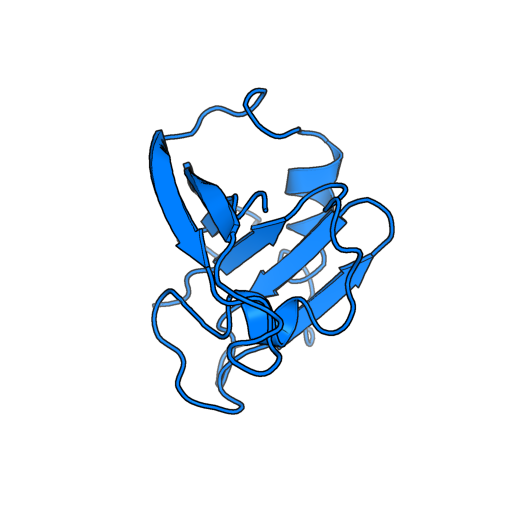2.623 1.00 0.32 38 PRO A O 4
ATOM 6244 N N . GLY A 1 39 ? -2.869 4.205 11.703 1.00 0.24 39 GLY A N 4
ATOM 6245 C CA . GLY A 1 39 ? -2.859 5.415 10.914 1.00 0.27 39 GLY A CA 4
ATOM 6246 C C . GLY A 1 39 ? -2.041 5.299 9.641 1.00 0.25 39 GLY A C 4
ATOM 6247 O O . GLY A 1 39 ? -1.965 6.249 8.865 1.00 0.33 39 GLY A O 4
ATOM 6251 N N . VAL A 1 40 ? -1.424 4.152 9.414 1.00 0.18 40 VAL A N 4
ATOM 6252 C CA . VAL A 1 40 ? -0.654 3.948 8.197 1.00 0.16 40 VAL A CA 4
ATOM 6253 C C . VAL A 1 40 ? -0.537 2.464 7.864 1.00 0.15 40 VAL A C 4
ATOM 6254 O O . VAL A 1 40 ? -0.014 1.673 8.640 1.00 0.20 40 VAL A O 4
ATOM 6267 N N . PHE A 1 41 ? -1.023 2.105 6.691 1.00 0.15 41 PHE A N 4
ATOM 6268 C CA . PHE A 1 41 ? -1.181 0.712 6.316 1.00 0.16 41 PHE A CA 4
ATOM 6269 C C . PHE A 1 41 ? -0.508 0.442 4.972 1.00 0.18 41 PHE A C 4
ATOM 6270 O O . PHE A 1 41 ? -0.864 1.038 3.955 1.00 0.23 41 PHE A O 4
ATOM 6287 N N . LEU A 1 42 ? 0.440 -0.479 4.979 1.00 0.17 42 LEU A N 4
ATOM 6288 C CA . LEU A 1 42 ? 1.302 -0.738 3.825 1.00 0.16 42 LEU A CA 4
ATOM 6289 C C . LEU A 1 42 ? 0.969 -2.074 3.163 1.00 0.16 42 LEU A C 4
ATOM 6290 O O . LEU A 1 42 ? 0.891 -3.092 3.835 1.00 0.19 42 LEU A O 4
ATOM 6306 N N . LEU A 1 43 ? 0.779 -2.059 1.848 1.00 0.15 43 LEU A N 4
ATOM 6307 C CA . LEU A 1 43 ? 0.600 -3.285 1.066 1.00 0.15 43 LEU A CA 4
ATOM 6308 C C . LEU A 1 43 ? 1.633 -3.320 -0.067 1.00 0.15 43 LEU A C 4
ATOM 6309 O O . LEU A 1 43 ? 1.570 -2.523 -0.998 1.00 0.18 43 LEU A O 4
ATOM 6325 N N . THR A 1 44 ? 2.571 -4.242 -0.006 1.00 0.17 44 THR A N 4
ATOM 6326 C CA . THR A 1 44 ? 3.628 -4.298 -0.996 1.00 0.18 44 THR A CA 4
ATOM 6327 C C . THR A 1 44 ? 3.608 -5.607 -1.769 1.00 0.19 44 THR A C 4
ATOM 6328 O O . THR A 1 44 ? 3.006 -6.596 -1.340 1.00 0.30 44 THR A O 4
ATOM 6339 N N . ASP A 1 45 ? 4.279 -5.603 -2.908 1.00 0.20 45 ASP A N 4
ATOM 6340 C CA . ASP A 1 45 ? 4.270 -6.738 -3.812 1.00 0.24 45 ASP A CA 4
ATOM 6341 C C . ASP A 1 45 ? 5.596 -7.491 -3.719 1.00 0.23 45 ASP A C 4
ATOM 6342 O O . ASP A 1 45 ? 5.953 -8.288 -4.577 1.00 0.31 45 ASP A O 4
ATOM 6351 N N . VAL A 1 46 ? 6.282 -7.282 -2.601 1.00 0.24 46 VAL A N 4
ATOM 6352 C CA . VAL A 1 46 ? 7.605 -7.852 -2.369 1.00 0.24 46 VAL A CA 4
ATOM 6353 C C . VAL A 1 46 ? 7.529 -9.356 -2.065 1.00 0.37 46 VAL A C 4
ATOM 6354 O O . VAL A 1 46 ? 7.920 -9.816 -0.993 1.00 0.94 46 VAL A O 4
ATOM 6367 N N . LYS A 1 47 ? 7.044 -10.120 -3.032 1.00 0.49 47 LYS A N 4
ATOM 6368 C CA . LYS A 1 47 ? 6.858 -11.559 -2.862 1.00 0.54 47 LYS A CA 4
ATOM 6369 C C . LYS A 1 47 ? 8.179 -12.222 -2.561 1.00 0.71 47 LYS A C 4
ATOM 6370 O O . LYS A 1 47 ? 8.464 -12.629 -1.438 1.00 0.86 47 LYS A O 4
ATOM 6389 N N . SER A 1 48 ? 8.970 -12.332 -3.603 1.00 0.81 48 SER A N 4
ATOM 6390 C CA . SER A 1 48 ? 10.284 -12.909 -3.515 1.00 1.03 48 SER A CA 4
ATOM 6391 C C . SER A 1 48 ? 11.340 -11.813 -3.518 1.00 0.97 48 SER A C 4
ATOM 6392 O O . SER A 1 48 ? 12.423 -11.972 -4.076 1.00 1.23 48 SER A O 4
ATOM 6400 N N . TYR A 1 49 ? 11.004 -10.696 -2.896 1.00 0.66 49 TYR A N 4
ATOM 6401 C CA . TYR A 1 49 ? 11.860 -9.519 -2.918 1.00 0.58 49 TYR A CA 4
ATOM 6402 C C . TYR A 1 49 ? 11.966 -8.892 -1.539 1.00 0.51 49 TYR A C 4
ATOM 6403 O O . TYR A 1 49 ? 10.962 -8.705 -0.856 1.00 0.53 49 TYR A O 4
ATOM 6421 N N . LEU A 1 50 ? 13.188 -8.574 -1.135 1.00 0.50 50 LEU A N 4
ATOM 6422 C CA . LEU A 1 50 ? 13.419 -7.791 0.068 1.00 0.47 50 LEU A CA 4
ATOM 6423 C C . LEU A 1 50 ? 14.615 -6.877 -0.154 1.00 0.39 50 LEU A C 4
ATOM 6424 O O . LEU A 1 50 ? 15.629 -7.324 -0.682 1.00 0.46 50 LEU A O 4
ATOM 6440 N N . ILE A 1 51 ? 14.475 -5.606 0.205 1.00 0.35 51 ILE A N 4
ATOM 6441 C CA . ILE A 1 51 ? 15.526 -4.610 -0.001 1.00 0.32 51 ILE A CA 4
ATOM 6442 C C . ILE A 1 51 ? 16.887 -5.129 0.471 1.00 0.39 51 ILE A C 4
ATOM 6443 O O . ILE A 1 51 ? 17.776 -5.379 -0.347 1.00 0.62 51 ILE A O 4
ATOM 6459 N N . GLY A 1 52 ? 17.036 -5.320 1.773 1.00 0.64 52 GLY A N 4
ATOM 6460 C CA . GLY A 1 52 ? 18.266 -5.883 2.296 1.00 0.75 52 GLY A CA 4
ATOM 6461 C C . GLY A 1 52 ? 18.057 -6.677 3.569 1.00 0.68 52 GLY A C 4
ATOM 6462 O O . GLY A 1 52 ? 18.769 -7.649 3.820 1.00 0.82 52 GLY A O 4
ATOM 6466 N N . ASP A 1 53 ? 17.065 -6.293 4.370 1.00 0.60 53 ASP A N 4
ATOM 6467 C CA . ASP A 1 53 ? 16.856 -6.934 5.663 1.00 0.68 53 ASP A CA 4
ATOM 6468 C C . ASP A 1 53 ? 15.380 -7.111 5.986 1.00 0.65 53 ASP A C 4
ATOM 6469 O O . ASP A 1 53 ? 14.874 -6.523 6.940 1.00 0.72 53 ASP A O 4
ATOM 6478 N N . LYS A 1 54 ? 14.699 -7.924 5.183 1.00 0.61 54 LYS A N 4
ATOM 6479 C CA . LYS A 1 54 ? 13.312 -8.312 5.455 1.00 0.67 54 LYS A CA 4
ATOM 6480 C C . LYS A 1 54 ? 12.405 -7.111 5.692 1.00 0.71 54 LYS A C 4
ATOM 6481 O O . LYS A 1 54 ? 11.984 -6.858 6.820 1.00 1.23 54 LYS A O 4
ATOM 6500 N N . TYR A 1 55 ? 12.185 -6.345 4.620 1.00 0.37 55 TYR A N 4
ATOM 6501 C CA . TYR A 1 55 ? 11.221 -5.233 4.586 1.00 0.33 55 TYR A CA 4
ATOM 6502 C C . TYR A 1 55 ? 11.892 -3.920 4.948 1.00 0.42 55 TYR A C 4
ATOM 6503 O O . TYR A 1 55 ? 11.441 -2.845 4.546 1.00 0.93 55 TYR A O 4
ATOM 6521 N N . ASP A 1 56 ? 12.979 -4.033 5.687 1.00 0.27 56 ASP A N 4
ATOM 6522 C CA . ASP A 1 56 ? 13.780 -2.890 6.108 1.00 0.29 56 ASP A CA 4
ATOM 6523 C C . ASP A 1 56 ? 14.069 -1.952 4.936 1.00 0.26 56 ASP A C 4
ATOM 6524 O O . ASP A 1 56 ? 14.469 -2.414 3.871 1.00 0.31 56 ASP A O 4
ATOM 6533 N N . ASP A 1 57 ? 13.823 -0.649 5.154 1.00 0.22 57 ASP A N 4
ATOM 6534 C CA . ASP A 1 57 ? 14.141 0.436 4.202 1.00 0.20 57 ASP A CA 4
ATOM 6535 C C . ASP A 1 57 ? 12.974 0.849 3.302 1.00 0.17 57 ASP A C 4
ATOM 6536 O O . ASP A 1 57 ? 13.091 1.821 2.572 1.00 0.21 57 ASP A O 4
ATOM 6545 N N . ALA A 1 58 ? 11.849 0.153 3.339 1.00 0.17 58 ALA A N 4
ATOM 6546 C CA . ALA A 1 58 ? 10.680 0.614 2.571 1.00 0.19 58 ALA A CA 4
ATOM 6547 C C . ALA A 1 58 ? 9.406 -0.038 3.038 1.00 0.16 58 ALA A C 4
ATOM 6548 O O . ALA A 1 58 ? 8.364 0.582 3.152 1.00 0.17 58 ALA A O 4
ATOM 6555 N N . PHE A 1 59 ? 9.521 -1.279 3.352 1.00 0.16 59 PHE A N 4
ATOM 6556 C CA . PHE A 1 59 ? 8.382 -2.132 3.583 1.00 0.15 59 PHE A CA 4
ATOM 6557 C C . PHE A 1 59 ? 8.013 -2.104 5.065 1.00 0.16 59 PHE A C 4
ATOM 6558 O O . PHE A 1 59 ? 7.874 -3.135 5.717 1.00 0.20 59 PHE A O 4
ATOM 6575 N N . ASN A 1 60 ? 7.812 -0.856 5.539 1.00 0.18 60 ASN A N 4
ATOM 6576 C CA . ASN A 1 60 ? 7.799 -0.425 6.955 1.00 0.28 60 ASN A CA 4
ATOM 6577 C C . ASN A 1 60 ? 8.639 0.859 7.094 1.00 0.35 60 ASN A C 4
ATOM 6578 O O . ASN A 1 60 ? 8.793 1.398 8.185 1.00 0.75 60 ASN A O 4
ATOM 6589 N N . ALA A 1 61 ? 9.144 1.357 5.955 1.00 0.17 61 ALA A N 4
ATOM 6590 C CA . ALA A 1 61 ? 9.717 2.704 5.876 1.00 0.17 61 ALA A CA 4
ATOM 6591 C C . ALA A 1 61 ? 8.754 3.587 5.096 1.00 0.16 61 ALA A C 4
ATOM 6592 O O . ALA A 1 61 ? 8.669 4.797 5.298 1.00 0.17 61 ALA A O 4
ATOM 6599 N N . LEU A 1 62 ? 8.019 2.935 4.197 1.00 0.16 62 LEU A N 4
ATOM 6600 C CA . LEU A 1 62 ? 6.933 3.557 3.452 1.00 0.17 62 LEU A CA 4
ATOM 6601 C C . LEU A 1 62 ? 5.868 4.006 4.441 1.00 0.15 62 LEU A C 4
ATOM 6602 O O . LEU A 1 62 ? 5.096 4.929 4.194 1.00 0.15 62 LEU A O 4
ATOM 6618 N N . ILE A 1 63 ? 5.852 3.313 5.574 1.00 0.17 63 ILE A N 4
ATOM 6619 C CA . ILE A 1 63 ? 5.011 3.663 6.699 1.00 0.19 63 ILE A CA 4
ATOM 6620 C C . ILE A 1 63 ? 5.296 5.104 7.118 1.00 0.19 63 ILE A C 4
ATOM 6621 O O . ILE A 1 63 ? 4.386 5.894 7.356 1.00 0.23 63 ILE A O 4
ATOM 6637 N N . ASP A 1 64 ? 6.579 5.427 7.160 1.00 0.19 64 ASP A N 4
ATOM 6638 C CA . ASP A 1 64 ? 7.049 6.746 7.515 1.00 0.20 64 ASP A CA 4
ATOM 6639 C C . ASP A 1 64 ? 6.762 7.711 6.391 1.00 0.20 64 ASP A C 4
ATOM 6640 O O . ASP A 1 64 ? 6.405 8.860 6.617 1.00 0.25 64 ASP A O 4
ATOM 6649 N N . PHE A 1 65 ? 6.942 7.222 5.177 1.00 0.17 65 PHE A N 4
ATOM 6650 C CA . PHE A 1 65 ? 6.555 7.974 3.985 1.00 0.16 65 PHE A CA 4
ATOM 6651 C C . PHE A 1 65 ? 5.132 8.519 4.136 1.00 0.17 65 PHE A C 4
ATOM 6652 O O . PHE A 1 65 ? 4.923 9.726 4.140 1.00 0.21 65 PHE A O 4
ATOM 6669 N N . VAL A 1 66 ? 4.163 7.636 4.312 1.00 0.18 66 VAL A N 4
ATOM 6670 C CA . VAL A 1 66 ? 2.780 8.040 4.492 1.00 0.21 66 VAL A CA 4
ATOM 6671 C C . VAL A 1 66 ? 2.596 8.837 5.791 1.00 0.26 66 VAL A C 4
ATOM 6672 O O . VAL A 1 66 ? 1.665 9.627 5.931 1.00 0.33 66 VAL A O 4
ATOM 6685 N N . LEU A 1 67 ? 3.503 8.640 6.728 1.00 0.26 67 LEU A N 4
ATOM 6686 C CA . LEU A 1 67 ? 3.414 9.278 8.034 1.00 0.34 67 LEU A CA 4
ATOM 6687 C C . LEU A 1 67 ? 3.922 10.713 8.005 1.00 0.35 67 LEU A C 4
ATOM 6688 O O . LEU A 1 67 ? 3.480 11.550 8.794 1.00 0.42 67 LEU A O 4
ATOM 6704 N N . ARG A 1 68 ? 4.834 11.007 7.093 1.00 0.32 68 ARG A N 4
ATOM 6705 C CA . ARG A 1 68 ? 5.360 12.358 6.985 1.00 0.36 68 ARG A CA 4
ATOM 6706 C C . ARG A 1 68 ? 4.536 13.135 5.977 1.00 0.35 68 ARG A C 4
ATOM 6707 O O . ARG A 1 68 ? 4.586 14.363 5.907 1.00 0.43 68 ARG A O 4
ATOM 6728 N N . ASN A 1 69 ? 3.809 12.390 5.168 1.00 0.27 69 ASN A N 4
ATOM 6729 C CA . ASN A 1 69 ? 2.827 12.946 4.278 1.00 0.26 69 ASN A CA 4
ATOM 6730 C C . ASN A 1 69 ? 1.423 12.687 4.806 1.00 0.29 69 ASN A C 4
ATOM 6731 O O . ASN A 1 69 ? 1.233 12.391 5.988 1.00 0.35 69 ASN A O 4
ATOM 6742 N N . ASP A 1 70 ? 0.446 12.832 3.928 1.00 0.26 70 ASP A N 4
ATOM 6743 C CA . ASP A 1 70 ? -0.936 12.498 4.230 1.00 0.29 70 ASP A CA 4
ATOM 6744 C C . ASP A 1 70 ? -1.671 12.368 2.905 1.00 0.26 70 ASP A C 4
ATOM 6745 O O . ASP A 1 70 ? -1.108 12.715 1.864 1.00 0.22 70 ASP A O 4
ATOM 6754 N N . ARG A 1 71 ? -2.898 11.876 2.914 1.00 0.34 71 ARG A N 4
ATOM 6755 C CA . ARG A 1 71 ? -3.630 11.701 1.667 1.00 0.35 71 ARG A CA 4
ATOM 6756 C C . ARG A 1 71 ? -3.889 13.056 1.032 1.00 0.29 71 ARG A C 4
ATOM 6757 O O . ARG A 1 71 ? -4.273 13.998 1.724 1.00 0.30 71 ARG A O 4
ATOM 6778 N N . ASP A 1 72 ? -3.648 13.144 -0.278 1.00 0.31 72 ASP A N 4
ATOM 6779 C CA . ASP A 1 72 ? -3.809 14.389 -1.054 1.00 0.34 72 ASP A CA 4
ATOM 6780 C C . ASP A 1 72 ? -2.723 15.400 -0.722 1.00 0.31 72 ASP A C 4
ATOM 6781 O O . ASP A 1 72 ? -2.366 16.229 -1.557 1.00 0.40 72 ASP A O 4
ATOM 6790 N N . ALA A 1 73 ? -2.197 15.324 0.492 1.00 0.24 73 ALA A N 4
ATOM 6791 C CA . ALA A 1 73 ? -1.134 16.212 0.919 1.00 0.27 73 ALA A CA 4
ATOM 6792 C C . ALA A 1 73 ? 0.155 15.903 0.161 1.00 0.23 73 ALA A C 4
ATOM 6793 O O . ALA A 1 73 ? 1.119 16.665 0.207 1.00 0.33 73 ALA A O 4
ATOM 6800 N N . VAL A 1 74 ? 0.153 14.771 -0.532 1.00 0.28 74 VAL A N 4
ATOM 6801 C CA . VAL A 1 74 ? 1.287 14.338 -1.333 1.00 0.24 74 VAL A CA 4
ATOM 6802 C C . VAL A 1 74 ? 1.262 14.956 -2.723 1.00 0.23 74 VAL A C 4
ATOM 6803 O O . VAL A 1 74 ? 0.213 15.368 -3.220 1.00 0.27 74 VAL A O 4
ATOM 6816 N N . GLU A 1 75 ? 2.428 15.006 -3.342 1.00 0.25 75 GLU A N 4
ATOM 6817 C CA . GLU A 1 75 ? 2.550 15.474 -4.709 1.00 0.30 75 GLU A CA 4
ATOM 6818 C C . GLU A 1 75 ? 2.532 14.282 -5.661 1.00 0.25 75 GLU A C 4
ATOM 6819 O O . GLU A 1 75 ? 3.565 13.898 -6.212 1.00 0.34 75 GLU A O 4
ATOM 6831 N N . GLY A 1 76 ? 1.361 13.687 -5.835 1.00 0.20 76 GLY A N 4
ATOM 6832 C CA . GLY A 1 76 ? 1.246 12.522 -6.685 1.00 0.24 76 GLY A CA 4
ATOM 6833 C C . GLY A 1 76 ? 0.168 12.665 -7.741 1.00 0.25 76 GLY A C 4
ATOM 6834 O O . GLY A 1 76 ? -0.275 13.774 -8.045 1.00 0.31 76 GLY A O 4
ATOM 6838 N N . THR A 1 77 ? -0.277 11.541 -8.279 1.00 0.25 77 THR A N 4
ATOM 6839 C CA . THR A 1 77 ? -1.236 11.542 -9.369 1.00 0.30 77 THR A CA 4
ATOM 6840 C C . THR A 1 77 ? -2.443 10.700 -8.999 1.00 0.31 77 THR A C 4
ATOM 6841 O O . THR A 1 77 ? -2.365 9.478 -8.935 1.00 0.47 77 THR A O 4
ATOM 6852 N N . GLU A 1 78 ? -3.556 11.356 -8.757 1.00 0.32 78 GLU A N 4
ATOM 6853 C CA . GLU A 1 78 ? -4.730 10.688 -8.242 1.00 0.31 78 GLU A CA 4
ATOM 6854 C C . GLU A 1 78 ? -5.666 10.212 -9.354 1.00 0.34 78 GLU A C 4
ATOM 6855 O O . GLU A 1 78 ? -5.970 10.948 -10.291 1.00 0.35 78 GLU A O 4
ATOM 6867 N N . THR A 1 79 ? -6.105 8.969 -9.233 1.00 0.35 79 THR A N 4
ATOM 6868 C CA . THR A 1 79 ? -7.061 8.377 -10.153 1.00 0.39 79 THR A CA 4
ATOM 6869 C C . THR A 1 79 ? -8.291 7.885 -9.387 1.00 0.39 79 THR A C 4
ATOM 6870 O O . THR A 1 79 ? -8.163 7.370 -8.283 1.00 0.39 79 THR A O 4
ATOM 6881 N N . ASP A 1 80 ? -9.477 8.055 -9.957 1.00 0.43 80 ASP A N 4
ATOM 6882 C CA . ASP A 1 80 ? -10.696 7.554 -9.325 1.00 0.46 80 ASP A CA 4
ATOM 6883 C C . ASP A 1 80 ? -10.821 6.049 -9.545 1.00 0.46 80 ASP A C 4
ATOM 6884 O O . ASP A 1 80 ? -10.988 5.591 -10.677 1.00 0.48 80 ASP A O 4
ATOM 6893 N N . VAL A 1 81 ? -10.716 5.286 -8.463 1.00 0.48 81 VAL A N 4
ATOM 6894 C CA . VAL A 1 81 ? -10.692 3.828 -8.539 1.00 0.48 81 VAL A CA 4
ATOM 6895 C C . VAL A 1 81 ? -11.582 3.174 -7.502 1.00 0.43 81 VAL A C 4
ATOM 6896 O O . VAL A 1 81 ? -12.058 3.816 -6.576 1.00 0.43 81 VAL A O 4
ATOM 6909 N N . SER A 1 82 ? -11.790 1.884 -7.652 1.00 0.41 82 SER A N 4
ATOM 6910 C CA . SER A 1 82 ? -12.669 1.156 -6.767 1.00 0.37 82 SER A CA 4
ATOM 6911 C C . SER A 1 82 ? -12.086 -0.223 -6.430 1.00 0.32 82 SER A C 4
ATOM 6912 O O . SER A 1 82 ? -11.506 -0.885 -7.290 1.00 0.38 82 SER A O 4
ATOM 6920 N N . ILE A 1 83 ? -12.189 -0.628 -5.167 1.00 0.28 83 ILE A N 4
ATOM 6921 C CA . ILE A 1 83 ? -11.547 -1.860 -4.693 1.00 0.26 83 ILE A CA 4
ATOM 6922 C C . ILE A 1 83 ? -12.521 -2.750 -3.918 1.00 0.27 83 ILE A C 4
ATOM 6923 O O . ILE A 1 83 ? -13.438 -2.258 -3.262 1.00 0.32 83 ILE A O 4
ATOM 6939 N N . ARG A 1 84 ? -12.311 -4.065 -4.011 1.00 0.27 84 ARG A N 4
ATOM 6940 C CA . ARG A 1 84 ? -13.094 -5.028 -3.270 1.00 0.30 84 ARG A CA 4
ATOM 6941 C C . ARG A 1 84 ? -12.558 -5.157 -1.843 1.00 0.27 84 ARG A C 4
ATOM 6942 O O . ARG A 1 84 ? -11.350 -5.211 -1.633 1.00 0.28 84 ARG A O 4
ATOM 6963 N N . LEU A 1 85 ? -13.437 -5.179 -0.858 1.00 0.31 85 LEU A N 4
ATOM 6964 C CA . LEU A 1 85 ? -12.981 -5.141 0.525 1.00 0.33 85 LEU A CA 4
ATOM 6965 C C . LEU A 1 85 ? -12.870 -6.531 1.146 1.00 0.35 85 LEU A C 4
ATOM 6966 O O . LEU A 1 85 ? -13.605 -6.870 2.078 1.00 0.69 85 LEU A O 4
ATOM 6982 N N . GLY A 1 86 ? -11.953 -7.327 0.623 1.00 0.52 86 GLY A N 4
ATOM 6983 C CA . GLY A 1 86 ? -11.534 -8.531 1.320 1.00 0.57 86 GLY A CA 4
ATOM 6984 C C . GLY A 1 86 ? -11.672 -9.770 0.478 1.00 1.35 86 GLY A C 4
ATOM 6985 O O . GLY A 1 86 ? -10.754 -10.157 -0.247 1.00 2.40 86 GLY A O 4
ATOM 6989 N N . LEU A 1 87 ? -12.822 -10.393 0.593 1.00 1.38 87 LEU A N 4
ATOM 6990 C CA . LEU A 1 87 ? -13.174 -11.557 -0.208 1.00 2.15 87 LEU A CA 4
ATOM 6991 C C . LEU A 1 87 ? -13.261 -11.153 -1.686 1.00 2.02 87 LEU A C 4
ATOM 6992 O O . LEU A 1 87 ? -13.062 -9.980 -2.009 1.00 2.17 87 LEU A O 4
ATOM 7008 N N . SER A 1 88 ? -13.519 -12.123 -2.565 1.00 2.57 88 SER A N 4
ATOM 7009 C CA . SER A 1 88 ? -13.595 -11.909 -4.012 1.00 3.04 88 SER A CA 4
ATOM 7010 C C . SER A 1 88 ? -14.260 -10.578 -4.388 1.00 2.92 88 SER A C 4
ATOM 7011 O O . SER A 1 88 ? -15.105 -10.080 -3.653 1.00 2.48 88 SER A O 4
ATOM 7019 N N . PRO A 1 89 ? -13.884 -9.995 -5.546 1.00 3.56 89 PRO A N 4
ATOM 7020 C CA . PRO A 1 89 ? -14.352 -8.670 -5.988 1.00 3.66 89 PRO A CA 4
ATOM 7021 C C . PRO A 1 89 ? -15.825 -8.382 -5.683 1.00 3.22 89 PRO A C 4
ATOM 7022 O O . PRO A 1 89 ? -16.179 -7.277 -5.268 1.00 2.98 89 PRO A O 4
ATOM 7033 N N . SER A 1 90 ? -16.666 -9.389 -5.849 1.00 3.32 90 SER A N 4
ATOM 7034 C CA . SER A 1 90 ? -18.100 -9.234 -5.671 1.00 3.19 90 SER A CA 4
ATOM 7035 C C . SER A 1 90 ? -18.524 -9.210 -4.198 1.00 2.61 90 SER A C 4
ATOM 7036 O O . SER A 1 90 ? -19.716 -9.098 -3.902 1.00 2.84 90 SER A O 4
ATOM 7044 N N . ASP A 1 91 ? -17.576 -9.314 -3.272 1.00 2.01 91 ASP A N 4
ATOM 7045 C CA . ASP A 1 91 ? -17.937 -9.375 -1.858 1.00 1.72 91 ASP A CA 4
ATOM 7046 C C . ASP A 1 91 ? -18.231 -7.990 -1.304 1.00 1.27 91 ASP A C 4
ATOM 7047 O O . ASP A 1 91 ? -19.152 -7.805 -0.505 1.00 1.41 91 ASP A O 4
ATOM 7056 N N . MET A 1 92 ? -17.457 -7.021 -1.753 1.00 1.26 92 MET A N 4
ATOM 7057 C CA . MET A 1 92 ? -17.624 -5.643 -1.349 1.00 0.99 92 MET A CA 4
ATOM 7058 C C . MET A 1 92 ? -16.862 -4.748 -2.304 1.00 0.94 92 MET A C 4
ATOM 7059 O O . MET A 1 92 ? -15.849 -5.171 -2.840 1.00 1.35 92 MET A O 4
ATOM 7073 N N . VAL A 1 93 ? -17.318 -3.527 -2.514 1.00 0.68 93 VAL A N 4
ATOM 7074 C CA . VAL A 1 93 ? -16.529 -2.562 -3.266 1.00 0.62 93 VAL A CA 4
ATOM 7075 C C . VAL A 1 93 ? -16.626 -1.184 -2.625 1.00 0.65 93 VAL A C 4
ATOM 7076 O O . VAL A 1 93 ? -17.669 -0.803 -2.090 1.00 0.87 93 VAL A O 4
ATOM 7089 N N . VAL A 1 94 ? -15.527 -0.464 -2.650 1.00 0.52 94 VAL A N 4
ATOM 7090 C CA . VAL A 1 94 ? -15.492 0.902 -2.164 1.00 0.56 94 VAL A CA 4
ATOM 7091 C C . VAL A 1 94 ? -14.915 1.794 -3.249 1.00 0.53 94 VAL A C 4
ATOM 7092 O O . VAL A 1 94 ? -14.175 1.320 -4.118 1.00 0.52 94 VAL A O 4
ATOM 7105 N N . LYS A 1 95 ? -15.255 3.067 -3.222 1.00 0.58 95 LYS A N 4
ATOM 7106 C CA . LYS A 1 95 ? -14.664 4.009 -4.145 1.00 0.60 95 LYS A CA 4
ATOM 7107 C C . LYS A 1 95 ? -13.541 4.764 -3.460 1.00 0.56 95 LYS A C 4
ATOM 7108 O O . LYS A 1 95 ? -13.727 5.383 -2.413 1.00 0.66 95 LYS A O 4
ATOM 7127 N N . ARG A 1 96 ? -12.389 4.703 -4.078 1.00 0.49 96 ARG A N 4
ATOM 7128 C CA . ARG A 1 96 ? -11.147 5.176 -3.495 1.00 0.46 96 ARG A CA 4
ATOM 7129 C C . ARG A 1 96 ? -10.397 5.993 -4.521 1.00 0.38 96 ARG A C 4
ATOM 7130 O O . ARG A 1 96 ? -10.675 5.915 -5.715 1.00 0.44 96 ARG A O 4
ATOM 7151 N N . GLN A 1 97 ? -9.464 6.779 -4.063 1.00 0.32 97 GLN A N 4
ATOM 7152 C CA . GLN A 1 97 ? -8.643 7.552 -4.955 1.00 0.31 97 GLN A CA 4
ATOM 7153 C C . GLN A 1 97 ? -7.258 6.960 -5.001 1.00 0.31 97 GLN A C 4
ATOM 7154 O O . GLN A 1 97 ? -6.640 6.732 -3.971 1.00 0.51 97 GLN A O 4
ATOM 7168 N N . ASP A 1 98 ? -6.777 6.688 -6.184 1.00 0.24 98 ASP A N 4
ATOM 7169 C CA . ASP A 1 98 ? -5.458 6.116 -6.324 1.00 0.25 98 ASP A CA 4
ATOM 7170 C C . ASP A 1 98 ? -4.457 7.226 -6.492 1.00 0.24 98 ASP A C 4
ATOM 7171 O O . ASP A 1 98 ? -4.310 7.776 -7.578 1.00 0.30 98 ASP A O 4
ATOM 7180 N N . LYS A 1 99 ? -3.792 7.575 -5.417 1.00 0.21 99 LYS A N 4
ATOM 7181 C CA . LYS A 1 99 ? -2.786 8.611 -5.492 1.00 0.21 99 LYS A CA 4
ATOM 7182 C C . LYS A 1 99 ? -1.468 7.959 -5.871 1.00 0.26 99 LYS A C 4
ATOM 7183 O O . LYS A 1 99 ? -0.835 7.305 -5.048 1.00 0.46 99 LYS A O 4
ATOM 7202 N N . THR A 1 100 ? -1.080 8.106 -7.099 1.00 0.21 100 THR A N 4
ATOM 7203 C CA . THR A 1 100 ? 0.132 7.480 -7.599 1.00 0.24 100 THR A CA 4
ATOM 7204 C C . THR A 1 100 ? 1.353 8.349 -7.316 1.00 0.22 100 THR A C 4
ATOM 7205 O O . THR A 1 100 ? 1.326 9.553 -7.549 1.00 0.25 100 THR A O 4
ATOM 7216 N N . PHE A 1 101 ? 2.406 7.735 -6.802 1.00 0.20 101 PHE A N 4
ATOM 7217 C CA . PHE A 1 101 ? 3.656 8.429 -6.543 1.00 0.18 101 PHE A CA 4
ATOM 7218 C C . PHE A 1 101 ? 4.776 7.423 -6.373 1.00 0.17 101 PHE A C 4
ATOM 7219 O O . PHE A 1 101 ? 4.583 6.220 -6.534 1.00 0.19 101 PHE A O 4
ATOM 7236 N N . THR A 1 102 ? 5.950 7.916 -6.094 1.00 0.18 102 THR A N 4
ATOM 7237 C CA . THR A 1 102 ? 7.089 7.048 -5.874 1.00 0.18 102 THR A CA 4
ATOM 7238 C C . THR A 1 102 ? 7.705 7.289 -4.516 1.00 0.17 102 THR A C 4
ATOM 7239 O O . THR A 1 102 ? 7.962 8.427 -4.124 1.00 0.21 102 THR A O 4
ATOM 7250 N N . PHE A 1 103 ? 7.919 6.208 -3.804 1.00 0.16 103 PHE A N 4
ATOM 7251 C CA . PHE A 1 103 ? 8.681 6.249 -2.583 1.00 0.17 103 PHE A CA 4
ATOM 7252 C C . PHE A 1 103 ? 10.093 5.789 -2.876 1.00 0.16 103 PHE A C 4
ATOM 7253 O O . PHE A 1 103 ? 10.334 4.607 -3.103 1.00 0.19 103 PHE A O 4
ATOM 7270 N N . THR A 1 104 ? 11.025 6.711 -2.901 1.00 0.17 104 THR A N 4
ATOM 7271 C CA . THR A 1 104 ? 12.383 6.345 -3.195 1.00 0.19 104 THR A CA 4
ATOM 7272 C C . THR A 1 104 ? 13.213 6.333 -1.920 1.00 0.19 104 THR A C 4
ATOM 7273 O O . THR A 1 104 ? 13.644 7.375 -1.428 1.00 0.24 104 THR A O 4
ATOM 7284 N N . HIS A 1 105 ? 13.405 5.141 -1.380 1.00 0.17 105 HIS A N 4
ATOM 7285 C CA . HIS A 1 105 ? 14.286 4.943 -0.249 1.00 0.18 105 HIS A CA 4
ATOM 7286 C C . HIS A 1 105 ? 15.452 4.093 -0.730 1.00 0.22 105 HIS A C 4
ATOM 7287 O O . HIS A 1 105 ? 15.291 3.278 -1.629 1.00 0.23 105 HIS A O 4
ATOM 7302 N N . GLY A 1 106 ? 16.614 4.277 -0.145 1.00 0.29 106 GLY A N 4
ATOM 7303 C CA . GLY A 1 106 ? 17.839 3.816 -0.766 1.00 0.37 106 GLY A CA 4
ATOM 7304 C C . GLY A 1 106 ? 18.024 2.322 -0.766 1.00 0.43 106 GLY A C 4
ATOM 7305 O O . GLY A 1 106 ? 17.764 1.657 0.242 1.00 0.74 106 GLY A O 4
ATOM 7309 N N . ASP A 1 107 ? 18.454 1.832 -1.940 1.00 0.38 107 ASP A N 4
ATOM 7310 C CA . ASP A 1 107 ? 18.665 0.413 -2.242 1.00 0.39 107 ASP A CA 4
ATOM 7311 C C . ASP A 1 107 ? 17.426 -0.147 -2.910 1.00 0.32 107 ASP A C 4
ATOM 7312 O O . ASP A 1 107 ? 17.412 -1.283 -3.391 1.00 0.47 107 ASP A O 4
ATOM 7321 N N . LEU A 1 108 ? 16.386 0.674 -2.966 1.00 0.23 108 LEU A N 4
ATOM 7322 C CA . LEU A 1 108 ? 15.136 0.243 -3.596 1.00 0.20 108 LEU A CA 4
ATOM 7323 C C . LEU A 1 108 ? 14.448 1.366 -4.378 1.00 0.19 108 LEU A C 4
ATOM 7324 O O . LEU A 1 108 ? 14.601 2.546 -4.066 1.00 0.21 108 LEU A O 4
ATOM 7340 N N . GLU A 1 109 ? 13.701 0.989 -5.410 1.00 0.20 109 GLU A N 4
ATOM 7341 C CA . GLU A 1 109 ? 12.812 1.914 -6.104 1.00 0.24 109 GLU A CA 4
ATOM 7342 C C . GLU A 1 109 ? 11.566 1.172 -6.586 1.00 0.26 109 GLU A C 4
ATOM 7343 O O . GLU A 1 109 ? 11.665 0.076 -7.144 1.00 0.29 109 GLU A O 4
ATOM 7355 N N . PHE A 1 110 ? 10.400 1.768 -6.378 1.00 0.25 110 PHE A N 4
ATOM 7356 C CA . PHE A 1 110 ? 9.133 1.123 -6.713 1.00 0.26 110 PHE A CA 4
ATOM 7357 C C . PHE A 1 110 ? 8.011 2.149 -6.829 1.00 0.25 110 PHE A C 4
ATOM 7358 O O . PHE A 1 110 ? 8.053 3.207 -6.198 1.00 0.26 110 PHE A O 4
ATOM 7375 N N . GLU A 1 111 ? 7.021 1.834 -7.652 1.00 0.25 111 GLU A N 4
ATOM 7376 C CA . GLU A 1 111 ? 5.876 2.707 -7.854 1.00 0.25 111 GLU A CA 4
ATOM 7377 C C . GLU A 1 111 ? 4.837 2.427 -6.785 1.00 0.23 111 GLU A C 4
ATOM 7378 O O . GLU A 1 111 ? 4.286 1.333 -6.704 1.00 0.31 111 GLU A O 4
ATOM 7390 N N . VAL A 1 112 ? 4.585 3.417 -5.957 1.00 0.24 112 VAL A N 4
ATOM 7391 C CA . VAL A 1 112 ? 3.721 3.247 -4.805 1.00 0.22 112 VAL A CA 4
ATOM 7392 C C . VAL A 1 112 ? 2.468 4.087 -4.930 1.00 0.20 112 VAL A C 4
ATOM 7393 O O . VAL A 1 112 ? 2.434 5.128 -5.583 1.00 0.23 112 VAL A O 4
ATOM 7406 N N . HIS A 1 113 ? 1.421 3.583 -4.337 1.00 0.17 113 HIS A N 4
ATOM 7407 C CA . HIS A 1 113 ? 0.094 4.071 -4.604 1.00 0.19 113 HIS A CA 4
ATOM 7408 C C . HIS A 1 113 ? -0.679 4.289 -3.317 1.00 0.19 113 HIS A C 4
ATOM 7409 O O . HIS A 1 113 ? -0.681 3.422 -2.447 1.00 0.25 113 HIS A O 4
ATOM 7424 N N . TRP A 1 114 ? -1.335 5.431 -3.187 1.00 0.17 114 TRP A N 4
ATOM 7425 C CA . TRP A 1 114 ? -2.232 5.642 -2.065 1.00 0.16 114 TRP A CA 4
ATOM 7426 C C . TRP A 1 114 ? -3.581 5.067 -2.405 1.00 0.19 114 TRP A C 4
ATOM 7427 O O . TRP A 1 114 ? -4.262 5.525 -3.318 1.00 0.32 114 TRP A O 4
ATOM 7448 N N . ILE A 1 115 ? -3.952 4.072 -1.654 1.00 0.22 115 ILE A N 4
ATOM 7449 C CA . ILE A 1 115 ? -5.154 3.334 -1.897 1.00 0.26 115 ILE A CA 4
ATOM 7450 C C . ILE A 1 115 ? -6.154 3.641 -0.799 1.00 0.26 115 ILE A C 4
ATOM 7451 O O . ILE A 1 115 ? -6.575 2.767 -0.040 1.00 0.35 115 ILE A O 4
ATOM 7467 N N . ASN A 1 116 ? -6.500 4.908 -0.712 1.00 0.26 116 ASN A N 4
ATOM 7468 C CA . ASN A 1 116 ? -7.351 5.404 0.350 1.00 0.32 116 ASN A CA 4
ATOM 7469 C C . ASN A 1 116 ? -8.791 4.973 0.134 1.00 0.38 116 ASN A C 4
ATOM 7470 O O . ASN A 1 116 ? -9.523 5.577 -0.646 1.00 0.42 116 ASN A O 4
ATOM 7481 N N . LEU A 1 117 ? -9.182 3.922 0.834 1.00 0.45 117 LEU A N 4
ATOM 7482 C CA . LEU A 1 117 ? -10.531 3.405 0.748 1.00 0.55 117 LEU A CA 4
ATOM 7483 C C . LEU A 1 117 ? -11.487 4.407 1.382 1.00 0.75 117 LEU A C 4
ATOM 7484 O O . LEU A 1 117 ? -12.380 4.922 0.681 1.00 1.74 117 LEU A O 4
ATOM 7501 N N . MET A 1 1 ? 8.865 -4.171 -11.802 1.00 1.46 1 MET A N 5
ATOM 7502 C CA . MET A 1 1 ? 9.101 -5.387 -10.989 1.00 0.53 1 MET A CA 5
ATOM 7503 C C . MET A 1 1 ? 8.360 -5.296 -9.660 1.00 0.43 1 MET A C 5
ATOM 7504 O O . MET A 1 1 ? 7.383 -6.007 -9.439 1.00 0.55 1 MET A O 5
ATOM 7520 N N . ILE A 1 2 ? 8.821 -4.417 -8.780 1.00 0.34 2 ILE A N 5
ATOM 7521 C CA . ILE A 1 2 ? 8.174 -4.219 -7.492 1.00 0.30 2 ILE A CA 5
ATOM 7522 C C . ILE A 1 2 ? 7.375 -2.923 -7.513 1.00 0.30 2 ILE A C 5
ATOM 7523 O O . ILE A 1 2 ? 7.795 -1.921 -8.099 1.00 0.32 2 ILE A O 5
ATOM 7539 N N . LYS A 1 3 ? 6.198 -2.980 -6.930 1.00 0.29 3 LYS A N 5
ATOM 7540 C CA . LYS A 1 3 ? 5.311 -1.850 -6.845 1.00 0.34 3 LYS A CA 5
ATOM 7541 C C . LYS A 1 3 ? 4.501 -1.956 -5.561 1.00 0.42 3 LYS A C 5
ATOM 7542 O O . LYS A 1 3 ? 4.126 -3.049 -5.143 1.00 0.81 3 LYS A O 5
ATOM 7561 N N . ALA A 1 4 ? 4.248 -0.832 -4.933 1.00 0.22 4 ALA A N 5
ATOM 7562 C CA . ALA A 1 4 ? 3.635 -0.820 -3.627 1.00 0.19 4 ALA A CA 5
ATOM 7563 C C . ALA A 1 4 ? 2.340 -0.051 -3.636 1.00 0.17 4 ALA A C 5
ATOM 7564 O O . ALA A 1 4 ? 2.092 0.790 -4.503 1.00 0.19 4 ALA A O 5
ATOM 7571 N N . ALA A 1 5 ? 1.525 -0.342 -2.657 1.00 0.16 5 ALA A N 5
ATOM 7572 C CA . ALA A 1 5 ? 0.300 0.373 -2.439 1.00 0.17 5 ALA A CA 5
ATOM 7573 C C . ALA A 1 5 ? 0.165 0.660 -0.948 1.00 0.27 5 ALA A C 5
ATOM 7574 O O . ALA A 1 5 ? 0.850 0.044 -0.134 1.00 0.51 5 ALA A O 5
ATOM 7581 N N . VAL A 1 6 ? -0.706 1.578 -0.581 1.00 0.17 6 VAL A N 5
ATOM 7582 C CA . VAL A 1 6 ? -0.799 1.987 0.809 1.00 0.21 6 VAL A CA 5
ATOM 7583 C C . VAL A 1 6 ? -2.124 2.674 1.101 1.00 0.23 6 VAL A C 5
ATOM 7584 O O . VAL A 1 6 ? -2.762 3.211 0.211 1.00 0.33 6 VAL A O 5
ATOM 7597 N N . THR A 1 7 ? -2.522 2.641 2.350 1.00 0.18 7 THR A N 5
ATOM 7598 C CA . THR A 1 7 ? -3.755 3.286 2.791 1.00 0.19 7 THR A CA 5
ATOM 7599 C C . THR A 1 7 ? -3.553 3.912 4.168 1.00 0.17 7 THR A C 5
ATOM 7600 O O . THR A 1 7 ? -2.884 3.339 5.024 1.00 0.18 7 THR A O 5
ATOM 7611 N N . LYS A 1 8 ? -4.086 5.112 4.364 1.00 0.20 8 LYS A N 5
ATOM 7612 C CA . LYS A 1 8 ? -3.857 5.849 5.603 1.00 0.19 8 LYS A CA 5
ATOM 7613 C C . LYS A 1 8 ? -5.157 6.167 6.311 1.00 0.22 8 LYS A C 5
ATOM 7614 O O . LYS A 1 8 ? -6.075 6.722 5.711 1.00 0.28 8 LYS A O 5
ATOM 7633 N N . GLU A 1 9 ? -5.211 5.810 7.588 1.00 0.25 9 GLU A N 5
ATOM 7634 C CA . GLU A 1 9 ? -6.324 6.162 8.455 1.00 0.30 9 GLU A CA 5
ATOM 7635 C C . GLU A 1 9 ? -7.665 5.750 7.845 1.00 0.33 9 GLU A C 5
ATOM 7636 O O . GLU A 1 9 ? -8.657 6.483 7.930 1.00 0.44 9 GLU A O 5
ATOM 7648 N N . SER A 1 10 ? -7.679 4.571 7.232 1.00 0.30 10 SER A N 5
ATOM 7649 C CA . SER A 1 10 ? -8.860 4.061 6.555 1.00 0.35 10 SER A CA 5
ATOM 7650 C C . SER A 1 10 ? -9.991 3.786 7.547 1.00 0.36 10 SER A C 5
ATOM 7651 O O . SER A 1 10 ? -9.755 3.414 8.699 1.00 0.36 10 SER A O 5
ATOM 7659 N N . LEU A 1 11 ? -11.223 3.994 7.075 1.00 0.43 11 LEU A N 5
ATOM 7660 C CA . LEU A 1 11 ? -12.431 3.819 7.885 1.00 0.49 11 LEU A CA 5
ATOM 7661 C C . LEU A 1 11 ? -12.567 2.375 8.360 1.00 0.45 11 LEU A C 5
ATOM 7662 O O . LEU A 1 11 ? -13.244 2.092 9.348 1.00 0.54 11 LEU A O 5
ATOM 7678 N N . TYR A 1 12 ? -11.919 1.473 7.641 1.00 0.37 12 TYR A N 5
ATOM 7679 C CA . TYR A 1 12 ? -11.987 0.052 7.929 1.00 0.43 12 TYR A CA 5
ATOM 7680 C C . TYR A 1 12 ? -10.864 -0.363 8.863 1.00 0.45 12 TYR A C 5
ATOM 7681 O O . TYR A 1 12 ? -10.759 -1.526 9.247 1.00 0.63 12 TYR A O 5
ATOM 7699 N N . ARG A 1 13 ? -10.032 0.606 9.215 1.00 0.39 13 ARG A N 5
ATOM 7700 C CA . ARG A 1 13 ? -8.865 0.376 10.053 1.00 0.52 13 ARG A CA 5
ATOM 7701 C C . ARG A 1 13 ? -7.902 -0.497 9.268 1.00 0.65 13 ARG A C 5
ATOM 7702 O O . ARG A 1 13 ? -7.310 -0.020 8.315 1.00 1.22 13 ARG A O 5
ATOM 7723 N N . MET A 1 14 ? -7.711 -1.739 9.674 1.00 0.30 14 MET A N 5
ATOM 7724 C CA . MET A 1 14 ? -7.103 -2.721 8.798 1.00 0.27 14 MET A CA 5
ATOM 7725 C C . MET A 1 14 ? -8.178 -3.676 8.284 1.00 0.30 14 MET A C 5
ATOM 7726 O O . MET A 1 14 ? -8.519 -3.643 7.109 1.00 0.33 14 MET A O 5
ATOM 7740 N N . ASN A 1 15 ? -8.749 -4.479 9.187 1.00 0.32 15 ASN A N 5
ATOM 7741 C CA . ASN A 1 15 ? -9.777 -5.475 8.841 1.00 0.38 15 ASN A CA 5
ATOM 7742 C C . ASN A 1 15 ? -9.468 -6.193 7.527 1.00 0.41 15 ASN A C 5
ATOM 7743 O O . ASN A 1 15 ? -10.368 -6.506 6.749 1.00 0.51 15 ASN A O 5
ATOM 7754 N N . THR A 1 16 ? -8.179 -6.407 7.282 1.00 0.34 16 THR A N 5
ATOM 7755 C CA . THR A 1 16 ? -7.707 -7.202 6.163 1.00 0.33 16 THR A CA 5
ATOM 7756 C C . THR A 1 16 ? -7.701 -6.350 4.903 1.00 0.27 16 THR A C 5
ATOM 7757 O O . THR A 1 16 ? -8.102 -6.777 3.819 1.00 0.25 16 THR A O 5
ATOM 7768 N N . LEU A 1 17 ? -7.216 -5.124 5.074 1.00 0.26 17 LEU A N 5
ATOM 7769 C CA . LEU A 1 17 ? -7.002 -4.203 3.972 1.00 0.20 17 LEU A CA 5
ATOM 7770 C C . LEU A 1 17 ? -5.979 -4.777 2.985 1.00 0.17 17 LEU A C 5
ATOM 7771 O O . LEU A 1 17 ? -5.869 -4.325 1.846 1.00 0.18 17 LEU A O 5
ATOM 7787 N N . MET A 1 18 ? -5.234 -5.783 3.439 1.00 0.18 18 MET A N 5
ATOM 7788 C CA . MET A 1 18 ? -4.313 -6.515 2.579 1.00 0.19 18 MET A CA 5
ATOM 7789 C C . MET A 1 18 ? -5.073 -7.163 1.434 1.00 0.19 18 MET A C 5
ATOM 7790 O O . MET A 1 18 ? -4.737 -6.983 0.264 1.00 0.29 18 MET A O 5
ATOM 7804 N N . GLU A 1 19 ? -6.122 -7.888 1.790 1.00 0.16 19 GLU A N 5
ATOM 7805 C CA . GLU A 1 19 ? -6.910 -8.640 0.828 1.00 0.18 19 GLU A CA 5
ATOM 7806 C C . GLU A 1 19 ? -7.796 -7.728 -0.006 1.00 0.17 19 GLU A C 5
ATOM 7807 O O . GLU A 1 19 ? -8.350 -8.142 -1.022 1.00 0.23 19 GLU A O 5
ATOM 7819 N N . ALA A 1 20 ? -7.939 -6.492 0.442 1.00 0.17 20 ALA A N 5
ATOM 7820 C CA . ALA A 1 20 ? -8.667 -5.489 -0.318 1.00 0.20 20 ALA A CA 5
ATOM 7821 C C . ALA A 1 20 ? -8.004 -5.265 -1.668 1.00 0.22 20 ALA A C 5
ATOM 7822 O O . ALA A 1 20 ? -8.637 -5.390 -2.715 1.00 0.25 20 ALA A O 5
ATOM 7829 N N . PHE A 1 21 ? -6.724 -4.946 -1.644 1.00 0.25 21 PHE A N 5
ATOM 7830 C CA . PHE A 1 21 ? -5.985 -4.758 -2.880 1.00 0.31 21 PHE A CA 5
ATOM 7831 C C . PHE A 1 21 ? -5.511 -6.103 -3.377 1.00 0.33 21 PHE A C 5
ATOM 7832 O O . PHE A 1 21 ? -5.600 -6.391 -4.568 1.00 0.41 21 PHE A O 5
ATOM 7849 N N . GLN A 1 22 ? -5.059 -6.937 -2.440 1.00 0.29 22 GLN A N 5
ATOM 7850 C CA . GLN A 1 22 ? -4.513 -8.248 -2.748 1.00 0.34 22 GLN A CA 5
ATOM 7851 C C . GLN A 1 22 ? -3.607 -8.191 -3.981 1.00 0.43 22 GLN A C 5
ATOM 7852 O O . GLN A 1 22 ? -3.737 -8.981 -4.920 1.00 0.59 22 GLN A O 5
ATOM 7866 N N . GLY A 1 23 ? -2.701 -7.228 -3.979 1.00 0.41 23 GLY A N 5
ATOM 7867 C CA . GLY A 1 23 ? -1.808 -7.081 -5.098 1.00 0.51 23 GLY A CA 5
ATOM 7868 C C . GLY A 1 23 ? -2.468 -6.443 -6.292 1.00 0.42 23 GLY A C 5
ATOM 7869 O O . GLY A 1 23 ? -2.212 -6.853 -7.421 1.00 0.55 23 GLY A O 5
ATOM 7873 N N . PHE A 1 24 ? -3.359 -5.487 -6.038 1.00 0.30 24 PHE A N 5
ATOM 7874 C CA . PHE A 1 24 ? -3.958 -4.676 -7.099 1.00 0.37 24 PHE A CA 5
ATOM 7875 C C . PHE A 1 24 ? -2.872 -3.811 -7.727 1.00 0.35 24 PHE A C 5
ATOM 7876 O O . PHE A 1 24 ? -2.822 -2.594 -7.532 1.00 0.40 24 PHE A O 5
ATOM 7893 N N . LEU A 1 25 ? -2.012 -4.480 -8.477 1.00 0.35 25 LEU A N 5
ATOM 7894 C CA . LEU A 1 25 ? -0.744 -3.943 -8.933 1.00 0.34 25 LEU A CA 5
ATOM 7895 C C . LEU A 1 25 ? 0.061 -5.059 -9.576 1.00 0.36 25 LEU A C 5
ATOM 7896 O O . LEU A 1 25 ? 0.861 -4.830 -10.484 1.00 0.41 25 LEU A O 5
ATOM 7912 N N . GLY A 1 26 ? -0.154 -6.273 -9.085 1.00 0.37 26 GLY A N 5
ATOM 7913 C CA . GLY A 1 26 ? 0.400 -7.433 -9.757 1.00 0.44 26 GLY A CA 5
ATOM 7914 C C . GLY A 1 26 ? 0.790 -8.591 -8.852 1.00 0.42 26 GLY A C 5
ATOM 7915 O O . GLY A 1 26 ? 1.898 -9.107 -8.973 1.00 0.48 26 GLY A O 5
ATOM 7919 N N . LEU A 1 27 ? -0.094 -9.025 -7.955 1.00 0.36 27 LEU A N 5
ATOM 7920 C CA . LEU A 1 27 ? 0.180 -10.204 -7.155 1.00 0.35 27 LEU A CA 5
ATOM 7921 C C . LEU A 1 27 ? -0.981 -11.183 -7.174 1.00 0.34 27 LEU A C 5
ATOM 7922 O O . LEU A 1 27 ? -2.130 -10.791 -7.361 1.00 0.46 27 LEU A O 5
ATOM 7938 N N . ASP A 1 28 ? -0.673 -12.462 -6.991 1.00 0.36 28 ASP A N 5
ATOM 7939 C CA . ASP A 1 28 ? -1.702 -13.466 -6.784 1.00 0.43 28 ASP A CA 5
ATOM 7940 C C . ASP A 1 28 ? -1.783 -13.808 -5.306 1.00 0.47 28 ASP A C 5
ATOM 7941 O O . ASP A 1 28 ? -2.303 -13.033 -4.522 1.00 0.81 28 ASP A O 5
ATOM 7950 N N . LEU A 1 29 ? -1.219 -14.932 -4.908 1.00 0.40 29 LEU A N 5
ATOM 7951 C CA . LEU A 1 29 ? -1.284 -15.343 -3.518 1.00 0.45 29 LEU A CA 5
ATOM 7952 C C . LEU A 1 29 ? 0.115 -15.571 -2.970 1.00 0.47 29 LEU A C 5
ATOM 7953 O O . LEU A 1 29 ? 0.940 -16.231 -3.603 1.00 0.49 29 LEU A O 5
ATOM 7969 N N . GLY A 1 30 ? 0.392 -14.985 -1.813 1.00 0.51 30 GLY A N 5
ATOM 7970 C CA . GLY A 1 30 ? 1.705 -15.116 -1.210 1.00 0.59 30 GLY A CA 5
ATOM 7971 C C . GLY A 1 30 ? 2.694 -14.149 -1.783 1.00 0.53 30 GLY A C 5
ATOM 7972 O O . GLY A 1 30 ? 3.688 -13.807 -1.143 1.00 0.59 30 GLY A O 5
ATOM 7976 N N . GLU A 1 31 ? 2.420 -13.706 -2.991 1.00 0.48 31 GLU A N 5
ATOM 7977 C CA . GLU A 1 31 ? 3.244 -12.720 -3.638 1.00 0.50 31 GLU A CA 5
ATOM 7978 C C . GLU A 1 31 ? 3.096 -11.378 -2.937 1.00 0.42 31 GLU A C 5
ATOM 7979 O O . GLU A 1 31 ? 3.930 -10.493 -3.080 1.00 0.45 31 GLU A O 5
ATOM 7991 N N . PHE A 1 32 ? 2.023 -11.246 -2.171 1.00 0.34 32 PHE A N 5
ATOM 7992 C CA . PHE A 1 32 ? 1.710 -9.998 -1.513 1.00 0.26 32 PHE A CA 5
ATOM 7993 C C . PHE A 1 32 ? 2.090 -10.027 -0.037 1.00 0.25 32 PHE A C 5
ATOM 7994 O O . PHE A 1 32 ? 1.958 -11.051 0.629 1.00 0.33 32 PHE A O 5
ATOM 8011 N N . THR A 1 33 ? 2.580 -8.894 0.455 1.00 0.23 33 THR A N 5
ATOM 8012 C CA . THR A 1 33 ? 2.896 -8.726 1.865 1.00 0.21 33 THR A CA 5
ATOM 8013 C C . THR A 1 33 ? 2.397 -7.368 2.352 1.00 0.19 33 THR A C 5
ATOM 8014 O O . THR A 1 33 ? 2.569 -6.356 1.671 1.00 0.25 33 THR A O 5
ATOM 8025 N N . PHE A 1 34 ? 1.774 -7.345 3.518 1.00 0.18 34 PHE A N 5
ATOM 8026 C CA . PHE A 1 34 ? 1.133 -6.136 4.011 1.00 0.16 34 PHE A CA 5
ATOM 8027 C C . PHE A 1 34 ? 1.523 -5.885 5.464 1.00 0.13 34 PHE A C 5
ATOM 8028 O O . PHE A 1 34 ? 1.655 -6.819 6.256 1.00 0.14 34 PHE A O 5
ATOM 8045 N N . LYS A 1 35 ? 1.724 -4.625 5.796 1.00 0.15 35 LYS A N 5
ATOM 8046 C CA . LYS A 1 35 ? 2.129 -4.235 7.131 1.00 0.16 35 LYS A CA 5
ATOM 8047 C C . LYS A 1 35 ? 1.070 -3.349 7.765 1.00 0.19 35 LYS A C 5
ATOM 8048 O O . LYS A 1 35 ? 0.644 -2.360 7.165 1.00 0.20 35 LYS A O 5
ATOM 8067 N N . VAL A 1 36 ? 0.651 -3.696 8.972 1.00 0.27 36 VAL A N 5
ATOM 8068 C CA . VAL A 1 36 ? -0.376 -2.931 9.658 1.00 0.31 36 VAL A CA 5
ATOM 8069 C C . VAL A 1 36 ? 0.245 -2.024 10.713 1.00 0.27 36 VAL A C 5
ATOM 8070 O O . VAL A 1 36 ? 0.926 -2.490 11.631 1.00 0.31 36 VAL A O 5
ATOM 8083 N N . LYS A 1 37 ? 0.018 -0.729 10.560 1.00 0.23 37 LYS A N 5
ATOM 8084 C CA . LYS A 1 37 ? 0.483 0.271 11.506 1.00 0.23 37 LYS A CA 5
ATOM 8085 C C . LYS A 1 37 ? -0.631 1.280 11.770 1.00 0.23 37 LYS A C 5
ATOM 8086 O O . LYS A 1 37 ? -1.527 1.441 10.942 1.00 0.32 37 LYS A O 5
ATOM 8105 N N . PRO A 1 38 ? -0.623 1.955 12.935 1.00 0.29 38 PRO A N 5
ATOM 8106 C CA . PRO A 1 38 ? -1.679 2.910 13.280 1.00 0.32 38 PRO A CA 5
ATOM 8107 C C . PRO A 1 38 ? -1.761 4.065 12.293 1.00 0.26 38 PRO A C 5
ATOM 8108 O O . PRO A 1 38 ? -0.802 4.825 12.125 1.00 0.32 38 PRO A O 5
ATOM 8119 N N . GLY A 1 39 ? -2.910 4.188 11.642 1.00 0.24 39 GLY A N 5
ATOM 8120 C CA . GLY A 1 39 ? -3.146 5.279 10.713 1.00 0.27 39 GLY A CA 5
ATOM 8121 C C . GLY A 1 39 ? -2.386 5.141 9.405 1.00 0.25 39 GLY A C 5
ATOM 8122 O O . GLY A 1 39 ? -2.583 5.933 8.493 1.00 0.33 39 GLY A O 5
ATOM 8126 N N . VAL A 1 40 ? -1.531 4.139 9.298 1.00 0.18 40 VAL A N 5
ATOM 8127 C CA . VAL A 1 40 ? -0.762 3.933 8.082 1.00 0.16 40 VAL A CA 5
ATOM 8128 C C . VAL A 1 40 ? -0.594 2.447 7.795 1.00 0.15 40 VAL A C 5
ATOM 8129 O O . VAL A 1 40 ? -0.067 1.693 8.607 1.00 0.20 40 VAL A O 5
ATOM 8142 N N . PHE A 1 41 ? -1.045 2.032 6.628 1.00 0.15 41 PHE A N 5
ATOM 8143 C CA . PHE A 1 41 ? -1.136 0.621 6.306 1.00 0.16 41 PHE A CA 5
ATOM 8144 C C . PHE A 1 41 ? -0.493 0.347 4.948 1.00 0.18 41 PHE A C 5
ATOM 8145 O O . PHE A 1 41 ? -0.902 0.911 3.934 1.00 0.23 41 PHE A O 5
ATOM 8162 N N . LEU A 1 42 ? 0.497 -0.531 4.943 1.00 0.17 42 LEU A N 5
ATOM 8163 C CA . LEU A 1 42 ? 1.315 -0.785 3.757 1.00 0.16 42 LEU A CA 5
ATOM 8164 C C . LEU A 1 42 ? 0.952 -2.101 3.079 1.00 0.16 42 LEU A C 5
ATOM 8165 O O . LEU A 1 42 ? 0.890 -3.133 3.733 1.00 0.19 42 LEU A O 5
ATOM 8181 N N . LEU A 1 43 ? 0.732 -2.059 1.770 1.00 0.15 43 LEU A N 5
ATOM 8182 C CA . LEU A 1 43 ? 0.554 -3.281 0.977 1.00 0.15 43 LEU A CA 5
ATOM 8183 C C . LEU A 1 43 ? 1.607 -3.304 -0.135 1.00 0.15 43 LEU A C 5
ATOM 8184 O O . LEU A 1 43 ? 1.546 -2.507 -1.068 1.00 0.18 43 LEU A O 5
ATOM 8200 N N . THR A 1 44 ? 2.564 -4.210 -0.052 1.00 0.17 44 THR A N 5
ATOM 8201 C CA . THR A 1 44 ? 3.615 -4.277 -1.056 1.00 0.18 44 THR A CA 5
ATOM 8202 C C . THR A 1 44 ? 3.580 -5.587 -1.810 1.00 0.19 44 THR A C 5
ATOM 8203 O O . THR A 1 44 ? 2.989 -6.573 -1.358 1.00 0.30 44 THR A O 5
ATOM 8214 N N . ASP A 1 45 ? 4.241 -5.594 -2.955 1.00 0.20 45 ASP A N 5
ATOM 8215 C CA . ASP A 1 45 ? 4.207 -6.736 -3.839 1.00 0.24 45 ASP A CA 5
ATOM 8216 C C . ASP A 1 45 ? 5.459 -7.582 -3.683 1.00 0.23 45 ASP A C 5
ATOM 8217 O O . ASP A 1 45 ? 5.677 -8.517 -4.439 1.00 0.31 45 ASP A O 5
ATOM 8226 N N . VAL A 1 46 ? 6.280 -7.249 -2.696 1.00 0.24 46 VAL A N 5
ATOM 8227 C CA . VAL A 1 46 ? 7.471 -8.034 -2.408 1.00 0.24 46 VAL A CA 5
ATOM 8228 C C . VAL A 1 46 ? 7.093 -9.434 -1.966 1.00 0.37 46 VAL A C 5
ATOM 8229 O O . VAL A 1 46 ? 6.347 -9.626 -1.002 1.00 0.94 46 VAL A O 5
ATOM 8242 N N . LYS A 1 47 ? 7.606 -10.406 -2.696 1.00 0.49 47 LYS A N 5
ATOM 8243 C CA . LYS A 1 47 ? 7.238 -11.793 -2.494 1.00 0.54 47 LYS A CA 5
ATOM 8244 C C . LYS A 1 47 ? 8.386 -12.546 -1.857 1.00 0.71 47 LYS A C 5
ATOM 8245 O O . LYS A 1 47 ? 8.277 -13.087 -0.759 1.00 0.86 47 LYS A O 5
ATOM 8264 N N . SER A 1 48 ? 9.487 -12.562 -2.580 1.00 0.81 48 SER A N 5
ATOM 8265 C CA . SER A 1 48 ? 10.700 -13.211 -2.149 1.00 1.03 48 SER A CA 5
ATOM 8266 C C . SER A 1 48 ? 11.787 -12.150 -2.067 1.00 0.97 48 SER A C 5
ATOM 8267 O O . SER A 1 48 ? 12.983 -12.439 -2.016 1.00 1.23 48 SER A O 5
ATOM 8275 N N . TYR A 1 49 ? 11.325 -10.908 -2.041 1.00 0.66 49 TYR A N 5
ATOM 8276 C CA . TYR A 1 49 ? 12.194 -9.745 -2.104 1.00 0.58 49 TYR A CA 5
ATOM 8277 C C . TYR A 1 49 ? 12.194 -9.000 -0.782 1.00 0.51 49 TYR A C 5
ATOM 8278 O O . TYR A 1 49 ? 11.137 -8.716 -0.217 1.00 0.53 49 TYR A O 5
ATOM 8296 N N . LEU A 1 50 ? 13.381 -8.674 -0.300 1.00 0.50 50 LEU A N 5
ATOM 8297 C CA . LEU A 1 50 ? 13.521 -7.792 0.842 1.00 0.47 50 LEU A CA 5
ATOM 8298 C C . LEU A 1 50 ? 14.756 -6.929 0.655 1.00 0.39 50 LEU A C 5
ATOM 8299 O O . LEU A 1 50 ? 15.828 -7.443 0.361 1.00 0.46 50 LEU A O 5
ATOM 8315 N N . ILE A 1 51 ? 14.578 -5.629 0.818 1.00 0.35 51 ILE A N 5
ATOM 8316 C CA . ILE A 1 51 ? 15.601 -4.633 0.503 1.00 0.32 51 ILE A CA 5
ATOM 8317 C C . ILE A 1 51 ? 16.980 -4.979 1.064 1.00 0.39 51 ILE A C 5
ATOM 8318 O O . ILE A 1 51 ? 17.821 -5.554 0.370 1.00 0.62 51 ILE A O 5
ATOM 8334 N N . GLY A 1 52 ? 17.215 -4.613 2.312 1.00 0.64 52 GLY A N 5
ATOM 8335 C CA . GLY A 1 52 ? 18.511 -4.841 2.905 1.00 0.75 52 GLY A CA 5
ATOM 8336 C C . GLY A 1 52 ? 18.433 -5.645 4.179 1.00 0.68 52 GLY A C 5
ATOM 8337 O O . GLY A 1 52 ? 19.301 -6.472 4.451 1.00 0.82 52 GLY A O 5
ATOM 8341 N N . ASP A 1 53 ? 17.378 -5.433 4.947 1.00 0.60 53 ASP A N 5
ATOM 8342 C CA . ASP A 1 53 ? 17.256 -6.056 6.256 1.00 0.68 53 ASP A CA 5
ATOM 8343 C C . ASP A 1 53 ? 15.829 -6.498 6.496 1.00 0.65 53 ASP A C 5
ATOM 8344 O O . ASP A 1 53 ? 15.185 -6.058 7.446 1.00 0.72 53 ASP A O 5
ATOM 8353 N N . LYS A 1 54 ? 15.336 -7.354 5.605 1.00 0.61 54 LYS A N 5
ATOM 8354 C CA . LYS A 1 54 ? 13.990 -7.906 5.713 1.00 0.67 54 LYS A CA 5
ATOM 8355 C C . LYS A 1 54 ? 12.931 -6.810 5.836 1.00 0.71 54 LYS A C 5
ATOM 8356 O O . LYS A 1 54 ? 12.345 -6.634 6.901 1.00 1.23 54 LYS A O 5
ATOM 8375 N N . TYR A 1 55 ? 12.754 -6.041 4.751 1.00 0.37 55 TYR A N 5
ATOM 8376 C CA . TYR A 1 55 ? 11.674 -5.044 4.631 1.00 0.33 55 TYR A CA 5
ATOM 8377 C C . TYR A 1 55 ? 12.115 -3.690 5.136 1.00 0.42 55 TYR A C 5
ATOM 8378 O O . TYR A 1 55 ? 11.548 -2.663 4.758 1.00 0.93 55 TYR A O 5
ATOM 8396 N N . ASP A 1 56 ? 13.148 -3.695 5.953 1.00 0.27 56 ASP A N 5
ATOM 8397 C CA . ASP A 1 56 ? 13.799 -2.470 6.385 1.00 0.29 56 ASP A CA 5
ATOM 8398 C C . ASP A 1 56 ? 14.122 -1.594 5.172 1.00 0.26 56 ASP A C 5
ATOM 8399 O O . ASP A 1 56 ? 14.595 -2.111 4.158 1.00 0.31 56 ASP A O 5
ATOM 8408 N N . ASP A 1 57 ? 13.824 -0.296 5.292 1.00 0.22 57 ASP A N 5
ATOM 8409 C CA . ASP A 1 57 ? 14.120 0.727 4.267 1.00 0.20 57 ASP A CA 5
ATOM 8410 C C . ASP A 1 57 ? 12.979 0.989 3.288 1.00 0.17 57 ASP A C 5
ATOM 8411 O O . ASP A 1 57 ? 13.143 1.791 2.384 1.00 0.21 57 ASP A O 5
ATOM 8420 N N . ALA A 1 58 ? 11.826 0.354 3.452 1.00 0.17 58 ALA A N 5
ATOM 8421 C CA . ALA A 1 58 ? 10.656 0.712 2.630 1.00 0.19 58 ALA A CA 5
ATOM 8422 C C . ALA A 1 58 ? 9.422 -0.015 3.076 1.00 0.16 58 ALA A C 5
ATOM 8423 O O . ALA A 1 58 ? 8.352 0.552 3.212 1.00 0.17 58 ALA A O 5
ATOM 8430 N N . PHE A 1 59 ? 9.600 -1.262 3.348 1.00 0.16 59 PHE A N 5
ATOM 8431 C CA . PHE A 1 59 ? 8.514 -2.167 3.629 1.00 0.15 59 PHE A CA 5
ATOM 8432 C C . PHE A 1 59 ? 8.141 -2.093 5.104 1.00 0.16 59 PHE A C 5
ATOM 8433 O O . PHE A 1 59 ? 8.050 -3.100 5.797 1.00 0.20 59 PHE A O 5
ATOM 8450 N N . ASN A 1 60 ? 7.889 -0.836 5.526 1.00 0.18 60 ASN A N 5
ATOM 8451 C CA . ASN A 1 60 ? 7.802 -0.364 6.923 1.00 0.28 60 ASN A CA 5
ATOM 8452 C C . ASN A 1 60 ? 8.602 0.930 7.084 1.00 0.35 60 ASN A C 5
ATOM 8453 O O . ASN A 1 60 ? 8.690 1.484 8.174 1.00 0.75 60 ASN A O 5
ATOM 8464 N N . ALA A 1 61 ? 9.151 1.421 5.977 1.00 0.17 61 ALA A N 5
ATOM 8465 C CA . ALA A 1 61 ? 9.660 2.788 5.919 1.00 0.17 61 ALA A CA 5
ATOM 8466 C C . ALA A 1 61 ? 8.653 3.623 5.158 1.00 0.16 61 ALA A C 5
ATOM 8467 O O . ALA A 1 61 ? 8.515 4.827 5.363 1.00 0.17 61 ALA A O 5
ATOM 8474 N N . LEU A 1 62 ? 7.946 2.933 4.265 1.00 0.16 62 LEU A N 5
ATOM 8475 C CA . LEU A 1 62 ? 6.819 3.487 3.538 1.00 0.17 62 LEU A CA 5
ATOM 8476 C C . LEU A 1 62 ? 5.796 4.007 4.539 1.00 0.15 62 LEU A C 5
ATOM 8477 O O . LEU A 1 62 ? 5.133 5.019 4.315 1.00 0.15 62 LEU A O 5
ATOM 8493 N N . ILE A 1 63 ? 5.701 3.293 5.653 1.00 0.17 63 ILE A N 5
ATOM 8494 C CA . ILE A 1 63 ? 4.813 3.645 6.739 1.00 0.19 63 ILE A CA 5
ATOM 8495 C C . ILE A 1 63 ? 5.079 5.085 7.176 1.00 0.19 63 ILE A C 5
ATOM 8496 O O . ILE A 1 63 ? 4.166 5.894 7.321 1.00 0.23 63 ILE A O 5
ATOM 8512 N N . ASP A 1 64 ? 6.353 5.388 7.346 1.00 0.19 64 ASP A N 5
ATOM 8513 C CA . ASP A 1 64 ? 6.797 6.695 7.773 1.00 0.20 64 ASP A CA 5
ATOM 8514 C C . ASP A 1 64 ? 6.659 7.705 6.653 1.00 0.20 64 ASP A C 5
ATOM 8515 O O . ASP A 1 64 ? 6.348 8.873 6.886 1.00 0.25 64 ASP A O 5
ATOM 8524 N N . PHE A 1 65 ? 6.933 7.248 5.441 1.00 0.17 65 PHE A N 5
ATOM 8525 C CA . PHE A 1 65 ? 6.699 8.055 4.239 1.00 0.16 65 PHE A CA 5
ATOM 8526 C C . PHE A 1 65 ? 5.274 8.585 4.247 1.00 0.17 65 PHE A C 5
ATOM 8527 O O . PHE A 1 65 ? 5.046 9.786 4.187 1.00 0.21 65 PHE A O 5
ATOM 8544 N N . VAL A 1 66 ? 4.322 7.681 4.369 1.00 0.18 66 VAL A N 5
ATOM 8545 C CA . VAL A 1 66 ? 2.920 8.035 4.419 1.00 0.21 66 VAL A CA 5
ATOM 8546 C C . VAL A 1 66 ? 2.627 8.978 5.580 1.00 0.26 66 VAL A C 5
ATOM 8547 O O . VAL A 1 66 ? 1.699 9.776 5.528 1.00 0.33 66 VAL A O 5
ATOM 8560 N N . LEU A 1 67 ? 3.443 8.885 6.609 1.00 0.26 67 LEU A N 5
ATOM 8561 C CA . LEU A 1 67 ? 3.252 9.646 7.822 1.00 0.34 67 LEU A CA 5
ATOM 8562 C C . LEU A 1 67 ? 3.924 11.019 7.782 1.00 0.35 67 LEU A C 5
ATOM 8563 O O . LEU A 1 67 ? 3.590 11.888 8.588 1.00 0.42 67 LEU A O 5
ATOM 8579 N N . ARG A 1 68 ? 4.864 11.237 6.867 1.00 0.32 68 ARG A N 5
ATOM 8580 C CA . ARG A 1 68 ? 5.401 12.576 6.691 1.00 0.36 68 ARG A CA 5
ATOM 8581 C C . ARG A 1 68 ? 4.554 13.272 5.647 1.00 0.35 68 ARG A C 5
ATOM 8582 O O . ARG A 1 68 ? 4.500 14.497 5.561 1.00 0.43 68 ARG A O 5
ATOM 8603 N N . ASN A 1 69 ? 3.895 12.445 4.856 1.00 0.27 69 ASN A N 5
ATOM 8604 C CA . ASN A 1 69 ? 2.902 12.876 3.918 1.00 0.26 69 ASN A CA 5
ATOM 8605 C C . ASN A 1 69 ? 1.518 12.594 4.469 1.00 0.29 69 ASN A C 5
ATOM 8606 O O . ASN A 1 69 ? 1.351 12.364 5.667 1.00 0.35 69 ASN A O 5
ATOM 8617 N N . ASP A 1 70 ? 0.533 12.678 3.600 1.00 0.26 70 ASP A N 5
ATOM 8618 C CA . ASP A 1 70 ? -0.822 12.244 3.893 1.00 0.29 70 ASP A CA 5
ATOM 8619 C C . ASP A 1 70 ? -1.583 12.169 2.577 1.00 0.26 70 ASP A C 5
ATOM 8620 O O . ASP A 1 70 ? -1.112 12.706 1.575 1.00 0.22 70 ASP A O 5
ATOM 8629 N N . ARG A 1 71 ? -2.715 11.479 2.542 1.00 0.34 71 ARG A N 5
ATOM 8630 C CA . ARG A 1 71 ? -3.485 11.400 1.313 1.00 0.35 71 ARG A CA 5
ATOM 8631 C C . ARG A 1 71 ? -3.900 12.807 0.917 1.00 0.29 71 ARG A C 5
ATOM 8632 O O . ARG A 1 71 ? -4.461 13.525 1.741 1.00 0.30 71 ARG A O 5
ATOM 8653 N N . ASP A 1 72 ? -3.585 13.193 -0.330 1.00 0.31 72 ASP A N 5
ATOM 8654 C CA . ASP A 1 72 ? -3.776 14.575 -0.816 1.00 0.34 72 ASP A CA 5
ATOM 8655 C C . ASP A 1 72 ? -2.629 15.475 -0.399 1.00 0.31 72 ASP A C 5
ATOM 8656 O O . ASP A 1 72 ? -2.210 16.359 -1.148 1.00 0.40 72 ASP A O 5
ATOM 8665 N N . ALA A 1 73 ? -2.132 15.245 0.800 1.00 0.24 73 ALA A N 5
ATOM 8666 C CA . ALA A 1 73 ? -0.989 15.983 1.320 1.00 0.27 73 ALA A CA 5
ATOM 8667 C C . ALA A 1 73 ? 0.276 15.654 0.522 1.00 0.23 73 ALA A C 5
ATOM 8668 O O . ALA A 1 73 ? 1.319 16.284 0.699 1.00 0.33 73 ALA A O 5
ATOM 8675 N N . VAL A 1 74 ? 0.160 14.667 -0.359 1.00 0.28 74 VAL A N 5
ATOM 8676 C CA . VAL A 1 74 ? 1.260 14.247 -1.218 1.00 0.24 74 VAL A CA 5
ATOM 8677 C C . VAL A 1 74 ? 1.280 15.008 -2.524 1.00 0.23 74 VAL A C 5
ATOM 8678 O O . VAL A 1 74 ? 0.262 15.544 -2.968 1.00 0.27 74 VAL A O 5
ATOM 8691 N N . GLU A 1 75 ? 2.442 15.037 -3.141 1.00 0.25 75 GLU A N 5
ATOM 8692 C CA . GLU A 1 75 ? 2.583 15.605 -4.460 1.00 0.30 75 GLU A CA 5
ATOM 8693 C C . GLU A 1 75 ? 2.634 14.482 -5.489 1.00 0.25 75 GLU A C 5
ATOM 8694 O O . GLU A 1 75 ? 3.686 14.175 -6.050 1.00 0.34 75 GLU A O 5
ATOM 8706 N N . GLY A 1 76 ? 1.486 13.858 -5.709 1.00 0.20 76 GLY A N 5
ATOM 8707 C CA . GLY A 1 76 ? 1.403 12.750 -6.636 1.00 0.24 76 GLY A CA 5
ATOM 8708 C C . GLY A 1 76 ? 0.356 12.968 -7.704 1.00 0.25 76 GLY A C 5
ATOM 8709 O O . GLY A 1 76 ? 0.045 14.106 -8.057 1.00 0.31 76 GLY A O 5
ATOM 8713 N N . THR A 1 77 ? -0.192 11.875 -8.205 1.00 0.25 77 THR A N 5
ATOM 8714 C CA . THR A 1 77 ? -1.188 11.932 -9.263 1.00 0.30 77 THR A CA 5
ATOM 8715 C C . THR A 1 77 ? -2.392 11.081 -8.886 1.00 0.31 77 THR A C 5
ATOM 8716 O O . THR A 1 77 ? -2.318 9.857 -8.877 1.00 0.47 77 THR A O 5
ATOM 8727 N N . GLU A 1 78 ? -3.488 11.740 -8.569 1.00 0.32 78 GLU A N 5
ATOM 8728 C CA . GLU A 1 78 ? -4.647 11.072 -8.011 1.00 0.31 78 GLU A CA 5
ATOM 8729 C C . GLU A 1 78 ? -5.668 10.668 -9.076 1.00 0.34 78 GLU A C 5
ATOM 8730 O O . GLU A 1 78 ? -5.951 11.418 -10.006 1.00 0.35 78 GLU A O 5
ATOM 8742 N N . THR A 1 79 ? -6.203 9.467 -8.919 1.00 0.35 79 THR A N 5
ATOM 8743 C CA . THR A 1 79 ? -7.231 8.938 -9.795 1.00 0.39 79 THR A CA 5
ATOM 8744 C C . THR A 1 79 ? -8.390 8.371 -8.964 1.00 0.39 79 THR A C 5
ATOM 8745 O O . THR A 1 79 ? -8.174 7.852 -7.873 1.00 0.39 79 THR A O 5
ATOM 8756 N N . ASP A 1 80 ? -9.616 8.489 -9.463 1.00 0.43 80 ASP A N 5
ATOM 8757 C CA . ASP A 1 80 ? -10.778 7.977 -8.741 1.00 0.46 80 ASP A CA 5
ATOM 8758 C C . ASP A 1 80 ? -10.963 6.489 -9.010 1.00 0.46 80 ASP A C 5
ATOM 8759 O O . ASP A 1 80 ? -11.113 6.072 -10.159 1.00 0.48 80 ASP A O 5
ATOM 8768 N N . VAL A 1 81 ? -10.942 5.696 -7.944 1.00 0.48 81 VAL A N 5
ATOM 8769 C CA . VAL A 1 81 ? -10.978 4.238 -8.049 1.00 0.48 81 VAL A CA 5
ATOM 8770 C C . VAL A 1 81 ? -11.769 3.609 -6.896 1.00 0.43 81 VAL A C 5
ATOM 8771 O O . VAL A 1 81 ? -12.064 4.275 -5.906 1.00 0.43 81 VAL A O 5
ATOM 8784 N N . SER A 1 82 ? -12.120 2.333 -7.028 1.00 0.41 82 SER A N 5
ATOM 8785 C CA . SER A 1 82 ? -12.804 1.611 -5.957 1.00 0.37 82 SER A CA 5
ATOM 8786 C C . SER A 1 82 ? -12.283 0.174 -5.838 1.00 0.32 82 SER A C 5
ATOM 8787 O O . SER A 1 82 ? -12.088 -0.505 -6.843 1.00 0.38 82 SER A O 5
ATOM 8795 N N . ILE A 1 83 ? -12.041 -0.278 -4.609 1.00 0.28 83 ILE A N 5
ATOM 8796 C CA . ILE A 1 83 ? -11.493 -1.615 -4.370 1.00 0.26 83 ILE A CA 5
ATOM 8797 C C . ILE A 1 83 ? -12.474 -2.476 -3.599 1.00 0.27 83 ILE A C 5
ATOM 8798 O O . ILE A 1 83 ? -13.239 -1.976 -2.778 1.00 0.32 83 ILE A O 5
ATOM 8814 N N . ARG A 1 84 ? -12.423 -3.770 -3.862 1.00 0.27 84 ARG A N 5
ATOM 8815 C CA . ARG A 1 84 ? -13.198 -4.734 -3.117 1.00 0.30 84 ARG A CA 5
ATOM 8816 C C . ARG A 1 84 ? -12.476 -5.064 -1.819 1.00 0.27 84 ARG A C 5
ATOM 8817 O O . ARG A 1 84 ? -11.318 -5.470 -1.831 1.00 0.28 84 ARG A O 5
ATOM 8838 N N . LEU A 1 85 ? -13.163 -4.874 -0.708 1.00 0.31 85 LEU A N 5
ATOM 8839 C CA . LEU A 1 85 ? -12.585 -5.130 0.603 1.00 0.33 85 LEU A CA 5
ATOM 8840 C C . LEU A 1 85 ? -12.443 -6.633 0.833 1.00 0.35 85 LEU A C 5
ATOM 8841 O O . LEU A 1 85 ? -13.404 -7.372 0.697 1.00 0.69 85 LEU A O 5
ATOM 8857 N N . GLY A 1 86 ? -11.235 -7.081 1.147 1.00 0.52 86 GLY A N 5
ATOM 8858 C CA . GLY A 1 86 ? -11.001 -8.493 1.407 1.00 0.57 86 GLY A CA 5
ATOM 8859 C C . GLY A 1 86 ? -11.583 -8.913 2.727 1.00 1.35 86 GLY A C 5
ATOM 8860 O O . GLY A 1 86 ? -10.874 -9.050 3.722 1.00 2.40 86 GLY A O 5
ATOM 8864 N N . LEU A 1 87 ? -12.876 -9.116 2.722 1.00 1.38 87 LEU A N 5
ATOM 8865 C CA . LEU A 1 87 ? -13.632 -9.295 3.927 1.00 2.15 87 LEU A CA 5
ATOM 8866 C C . LEU A 1 87 ? -14.815 -10.240 3.738 1.00 2.02 87 LEU A C 5
ATOM 8867 O O . LEU A 1 87 ? -15.013 -10.829 2.672 1.00 2.17 87 LEU A O 5
ATOM 8883 N N . SER A 1 88 ? -15.558 -10.385 4.818 1.00 2.57 88 SER A N 5
ATOM 8884 C CA . SER A 1 88 ? -16.757 -11.213 4.887 1.00 3.04 88 SER A CA 5
ATOM 8885 C C . SER A 1 88 ? -17.839 -10.637 3.959 1.00 2.92 88 SER A C 5
ATOM 8886 O O . SER A 1 88 ? -17.589 -9.632 3.326 1.00 2.48 88 SER A O 5
ATOM 8894 N N . PRO A 1 89 ? -19.036 -11.257 3.834 1.00 3.56 89 PRO A N 5
ATOM 8895 C CA . PRO A 1 89 ? -20.097 -10.795 2.907 1.00 3.66 89 PRO A CA 5
ATOM 8896 C C . PRO A 1 89 ? -20.292 -9.265 2.818 1.00 3.22 89 PRO A C 5
ATOM 8897 O O . PRO A 1 89 ? -20.717 -8.755 1.783 1.00 2.98 89 PRO A O 5
ATOM 8908 N N . SER A 1 90 ? -19.977 -8.535 3.886 1.00 3.32 90 SER A N 5
ATOM 8909 C CA . SER A 1 90 ? -20.067 -7.073 3.876 1.00 3.19 90 SER A CA 5
ATOM 8910 C C . SER A 1 90 ? -18.778 -6.449 3.326 1.00 2.61 90 SER A C 5
ATOM 8911 O O . SER A 1 90 ? -18.397 -5.331 3.686 1.00 2.84 90 SER A O 5
ATOM 8919 N N . ASP A 1 91 ? -18.128 -7.177 2.438 1.00 2.01 91 ASP A N 5
ATOM 8920 C CA . ASP A 1 91 ? -16.837 -6.797 1.876 1.00 1.72 91 ASP A CA 5
ATOM 8921 C C . ASP A 1 91 ? -17.018 -5.900 0.652 1.00 1.27 91 ASP A C 5
ATOM 8922 O O . ASP A 1 91 ? -16.291 -6.005 -0.343 1.00 1.41 91 ASP A O 5
ATOM 8931 N N . MET A 1 92 ? -18.003 -5.019 0.738 1.00 1.26 92 MET A N 5
ATOM 8932 C CA . MET A 1 92 ? -18.371 -4.148 -0.367 1.00 0.99 92 MET A CA 5
ATOM 8933 C C . MET A 1 92 ? -17.225 -3.225 -0.758 1.00 0.94 92 MET A C 5
ATOM 8934 O O . MET A 1 92 ? -16.460 -2.765 0.088 1.00 1.35 92 MET A O 5
ATOM 8948 N N . VAL A 1 93 ? -17.120 -2.984 -2.059 1.00 0.68 93 VAL A N 5
ATOM 8949 C CA . VAL A 1 93 ? -16.121 -2.086 -2.607 1.00 0.62 93 VAL A CA 5
ATOM 8950 C C . VAL A 1 93 ? -16.288 -0.677 -2.050 1.00 0.65 93 VAL A C 5
ATOM 8951 O O . VAL A 1 93 ? -17.408 -0.179 -1.911 1.00 0.87 93 VAL A O 5
ATOM 8964 N N . VAL A 1 94 ? -15.176 -0.049 -1.719 1.00 0.52 94 VAL A N 5
ATOM 8965 C CA . VAL A 1 94 ? -15.199 1.284 -1.156 1.00 0.56 94 VAL A CA 5
ATOM 8966 C C . VAL A 1 94 ? -14.463 2.249 -2.079 1.00 0.53 94 VAL A C 5
ATOM 8967 O O . VAL A 1 94 ? -13.499 1.866 -2.759 1.00 0.52 94 VAL A O 5
ATOM 8980 N N . LYS A 1 95 ? -14.942 3.486 -2.123 1.00 0.58 95 LYS A N 5
ATOM 8981 C CA . LYS A 1 95 ? -14.351 4.507 -2.963 1.00 0.60 95 LYS A CA 5
ATOM 8982 C C . LYS A 1 95 ? -12.992 4.934 -2.430 1.00 0.56 95 LYS A C 5
ATOM 8983 O O . LYS A 1 95 ? -12.839 5.234 -1.246 1.00 0.66 95 LYS A O 5
ATOM 9002 N N . ARG A 1 96 ? -12.019 4.967 -3.320 1.00 0.49 96 ARG A N 5
ATOM 9003 C CA . ARG A 1 96 ? -10.651 5.290 -2.966 1.00 0.46 96 ARG A CA 5
ATOM 9004 C C . ARG A 1 96 ? -10.123 6.370 -3.881 1.00 0.38 96 ARG A C 5
ATOM 9005 O O . ARG A 1 96 ? -10.654 6.590 -4.970 1.00 0.44 96 ARG A O 5
ATOM 9026 N N . GLN A 1 97 ? -9.074 7.029 -3.444 1.00 0.32 97 GLN A N 5
ATOM 9027 C CA . GLN A 1 97 ? -8.376 7.979 -4.277 1.00 0.31 97 GLN A CA 5
ATOM 9028 C C . GLN A 1 97 ? -6.982 7.477 -4.578 1.00 0.31 97 GLN A C 5
ATOM 9029 O O . GLN A 1 97 ? -6.103 7.517 -3.722 1.00 0.51 97 GLN A O 5
ATOM 9043 N N . ASP A 1 98 ? -6.790 7.024 -5.794 1.00 0.24 98 ASP A N 5
ATOM 9044 C CA . ASP A 1 98 ? -5.537 6.402 -6.201 1.00 0.25 98 ASP A CA 5
ATOM 9045 C C . ASP A 1 98 ? -4.487 7.463 -6.408 1.00 0.24 98 ASP A C 5
ATOM 9046 O O . ASP A 1 98 ? -4.449 8.120 -7.441 1.00 0.30 98 ASP A O 5
ATOM 9055 N N . LYS A 1 99 ? -3.649 7.651 -5.419 1.00 0.21 99 LYS A N 5
ATOM 9056 C CA . LYS A 1 99 ? -2.620 8.665 -5.514 1.00 0.21 99 LYS A CA 5
ATOM 9057 C C . LYS A 1 99 ? -1.335 8.029 -6.013 1.00 0.26 99 LYS A C 5
ATOM 9058 O O . LYS A 1 99 ? -0.738 7.200 -5.328 1.00 0.46 99 LYS A O 5
ATOM 9077 N N . THR A 1 100 ? -0.918 8.409 -7.187 1.00 0.21 100 THR A N 5
ATOM 9078 C CA . THR A 1 100 ? 0.272 7.847 -7.794 1.00 0.24 100 THR A CA 5
ATOM 9079 C C . THR A 1 100 ? 1.505 8.665 -7.450 1.00 0.22 100 THR A C 5
ATOM 9080 O O . THR A 1 100 ? 1.547 9.871 -7.683 1.00 0.25 100 THR A O 5
ATOM 9091 N N . PHE A 1 101 ? 2.495 8.007 -6.887 1.00 0.20 101 PHE A N 5
ATOM 9092 C CA . PHE A 1 101 ? 3.768 8.630 -6.592 1.00 0.18 101 PHE A CA 5
ATOM 9093 C C . PHE A 1 101 ? 4.828 7.566 -6.471 1.00 0.17 101 PHE A C 5
ATOM 9094 O O . PHE A 1 101 ? 4.574 6.387 -6.694 1.00 0.19 101 PHE A O 5
ATOM 9111 N N . THR A 1 102 ? 6.017 7.982 -6.162 1.00 0.18 102 THR A N 5
ATOM 9112 C CA . THR A 1 102 ? 7.097 7.041 -5.992 1.00 0.18 102 THR A CA 5
ATOM 9113 C C . THR A 1 102 ? 7.784 7.241 -4.662 1.00 0.17 102 THR A C 5
ATOM 9114 O O . THR A 1 102 ? 8.235 8.338 -4.336 1.00 0.21 102 THR A O 5
ATOM 9125 N N . PHE A 1 103 ? 7.844 6.179 -3.897 1.00 0.16 103 PHE A N 5
ATOM 9126 C CA . PHE A 1 103 ? 8.601 6.176 -2.674 1.00 0.17 103 PHE A CA 5
ATOM 9127 C C . PHE A 1 103 ? 9.978 5.615 -2.949 1.00 0.16 103 PHE A C 5
ATOM 9128 O O . PHE A 1 103 ? 10.173 4.409 -3.005 1.00 0.19 103 PHE A O 5
ATOM 9145 N N . THR A 1 104 ? 10.933 6.486 -3.136 1.00 0.17 104 THR A N 5
ATOM 9146 C CA . THR A 1 104 ? 12.267 6.040 -3.423 1.00 0.19 104 THR A CA 5
ATOM 9147 C C . THR A 1 104 ? 13.110 6.089 -2.163 1.00 0.19 104 THR A C 5
ATOM 9148 O O . THR A 1 104 ? 13.609 7.143 -1.770 1.00 0.24 104 THR A O 5
ATOM 9159 N N . HIS A 1 105 ? 13.255 4.946 -1.525 1.00 0.17 105 HIS A N 5
ATOM 9160 C CA . HIS A 1 105 ? 14.126 4.827 -0.385 1.00 0.18 105 HIS A CA 5
ATOM 9161 C C . HIS A 1 105 ? 15.320 3.986 -0.814 1.00 0.22 105 HIS A C 5
ATOM 9162 O O . HIS A 1 105 ? 15.201 3.163 -1.715 1.00 0.23 105 HIS A O 5
ATOM 9177 N N . GLY A 1 106 ? 16.469 4.207 -0.216 1.00 0.29 106 GLY A N 5
ATOM 9178 C CA . GLY A 1 106 ? 17.706 3.768 -0.822 1.00 0.37 106 GLY A CA 5
ATOM 9179 C C . GLY A 1 106 ? 17.914 2.278 -0.835 1.00 0.43 106 GLY A C 5
ATOM 9180 O O . GLY A 1 106 ? 17.686 1.589 0.166 1.00 0.74 106 GLY A O 5
ATOM 9184 N N . ASP A 1 107 ? 18.330 1.820 -2.021 1.00 0.38 107 ASP A N 5
ATOM 9185 C CA . ASP A 1 107 ? 18.610 0.423 -2.352 1.00 0.39 107 ASP A CA 5
ATOM 9186 C C . ASP A 1 107 ? 17.382 -0.197 -2.983 1.00 0.32 107 ASP A C 5
ATOM 9187 O O . ASP A 1 107 ? 17.410 -1.332 -3.458 1.00 0.47 107 ASP A O 5
ATOM 9196 N N . LEU A 1 108 ? 16.300 0.573 -3.014 1.00 0.23 108 LEU A N 5
ATOM 9197 C CA . LEU A 1 108 ? 15.067 0.100 -3.652 1.00 0.20 108 LEU A CA 5
ATOM 9198 C C . LEU A 1 108 ? 14.396 1.191 -4.488 1.00 0.19 108 LEU A C 5
ATOM 9199 O O . LEU A 1 108 ? 14.524 2.380 -4.202 1.00 0.21 108 LEU A O 5
ATOM 9215 N N . GLU A 1 109 ? 13.699 0.771 -5.533 1.00 0.20 109 GLU A N 5
ATOM 9216 C CA . GLU A 1 109 ? 12.901 1.676 -6.348 1.00 0.24 109 GLU A CA 5
ATOM 9217 C C . GLU A 1 109 ? 11.648 0.952 -6.829 1.00 0.26 109 GLU A C 5
ATOM 9218 O O . GLU A 1 109 ? 11.737 -0.139 -7.399 1.00 0.29 109 GLU A O 5
ATOM 9230 N N . PHE A 1 110 ? 10.487 1.552 -6.599 1.00 0.25 110 PHE A N 5
ATOM 9231 C CA . PHE A 1 110 ? 9.220 0.893 -6.912 1.00 0.26 110 PHE A CA 5
ATOM 9232 C C . PHE A 1 110 ? 8.062 1.886 -7.034 1.00 0.25 110 PHE A C 5
ATOM 9233 O O . PHE A 1 110 ? 8.106 2.984 -6.481 1.00 0.26 110 PHE A O 5
ATOM 9250 N N . GLU A 1 111 ? 7.035 1.480 -7.779 1.00 0.25 111 GLU A N 5
ATOM 9251 C CA . GLU A 1 111 ? 5.868 2.323 -8.053 1.00 0.25 111 GLU A CA 5
ATOM 9252 C C . GLU A 1 111 ? 4.871 2.235 -6.903 1.00 0.23 111 GLU A C 5
ATOM 9253 O O . GLU A 1 111 ? 4.362 1.167 -6.599 1.00 0.31 111 GLU A O 5
ATOM 9265 N N . VAL A 1 112 ? 4.592 3.364 -6.277 1.00 0.24 112 VAL A N 5
ATOM 9266 C CA . VAL A 1 112 ? 3.786 3.409 -5.072 1.00 0.22 112 VAL A CA 5
ATOM 9267 C C . VAL A 1 112 ? 2.496 4.168 -5.299 1.00 0.20 112 VAL A C 5
ATOM 9268 O O . VAL A 1 112 ? 2.441 5.184 -5.985 1.00 0.23 112 VAL A O 5
ATOM 9281 N N . HIS A 1 113 ? 1.454 3.634 -4.725 1.00 0.17 113 HIS A N 5
ATOM 9282 C CA . HIS A 1 113 ? 0.128 4.141 -4.929 1.00 0.19 113 HIS A CA 5
ATOM 9283 C C . HIS A 1 113 ? -0.610 4.260 -3.612 1.00 0.19 113 HIS A C 5
ATOM 9284 O O . HIS A 1 113 ? -0.589 3.335 -2.804 1.00 0.25 113 HIS A O 5
ATOM 9299 N N . TRP A 1 114 ? -1.264 5.385 -3.390 1.00 0.17 114 TRP A N 5
ATOM 9300 C CA . TRP A 1 114 ? -2.120 5.508 -2.232 1.00 0.16 114 TRP A CA 5
ATOM 9301 C C . TRP A 1 114 ? -3.497 5.003 -2.590 1.00 0.19 114 TRP A C 5
ATOM 9302 O O . TRP A 1 114 ? -4.228 5.608 -3.366 1.00 0.32 114 TRP A O 5
ATOM 9323 N N . ILE A 1 115 ? -3.813 3.883 -2.006 1.00 0.22 115 ILE A N 5
ATOM 9324 C CA . ILE A 1 115 ? -4.998 3.128 -2.295 1.00 0.26 115 ILE A CA 5
ATOM 9325 C C . ILE A 1 115 ? -5.934 3.214 -1.089 1.00 0.26 115 ILE A C 5
ATOM 9326 O O . ILE A 1 115 ? -6.456 2.219 -0.587 1.00 0.35 115 ILE A O 5
ATOM 9342 N N . ASN A 1 116 ? -6.109 4.439 -0.634 1.00 0.26 116 ASN A N 5
ATOM 9343 C CA . ASN A 1 116 ? -6.813 4.740 0.605 1.00 0.32 116 ASN A CA 5
ATOM 9344 C C . ASN A 1 116 ? -8.290 4.342 0.552 1.00 0.38 116 ASN A C 5
ATOM 9345 O O . ASN A 1 116 ? -9.057 4.899 -0.228 1.00 0.42 116 ASN A O 5
ATOM 9356 N N . LEU A 1 117 ? -8.674 3.353 1.366 1.00 0.45 117 LEU A N 5
ATOM 9357 C CA . LEU A 1 117 ? -10.085 3.018 1.551 1.00 0.55 117 LEU A CA 5
ATOM 9358 C C . LEU A 1 117 ? -10.749 4.081 2.415 1.00 0.75 117 LEU A C 5
ATOM 9359 O O . LEU A 1 117 ? -10.711 3.940 3.658 1.00 1.74 117 LEU A O 5
ATOM 9376 N N . MET A 1 1 ? 10.426 -6.980 -10.576 1.00 1.46 1 MET A N 6
ATOM 9377 C CA . MET A 1 1 ? 10.302 -5.578 -10.121 1.00 0.53 1 MET A CA 6
ATOM 9378 C C . MET A 1 1 ? 9.364 -5.513 -8.931 1.00 0.43 1 MET A C 6
ATOM 9379 O O . MET A 1 1 ? 8.585 -6.435 -8.697 1.00 0.55 1 MET A O 6
ATOM 9395 N N . ILE A 1 2 ? 9.454 -4.437 -8.173 1.00 0.34 2 ILE A N 6
ATOM 9396 C CA . ILE A 1 2 ? 8.618 -4.262 -6.999 1.00 0.30 2 ILE A CA 6
ATOM 9397 C C . ILE A 1 2 ? 7.876 -2.936 -7.048 1.00 0.30 2 ILE A C 6
ATOM 9398 O O . ILE A 1 2 ? 8.400 -1.932 -7.526 1.00 0.32 2 ILE A O 6
ATOM 9414 N N . LYS A 1 3 ? 6.624 -2.979 -6.621 1.00 0.29 3 LYS A N 6
ATOM 9415 C CA . LYS A 1 3 ? 5.826 -1.796 -6.390 1.00 0.34 3 LYS A CA 6
ATOM 9416 C C . LYS A 1 3 ? 5.188 -1.921 -5.012 1.00 0.42 3 LYS A C 6
ATOM 9417 O O . LYS A 1 3 ? 5.422 -2.901 -4.301 1.00 0.81 3 LYS A O 6
ATOM 9436 N N . ALA A 1 4 ? 4.391 -0.945 -4.630 1.00 0.22 4 ALA A N 6
ATOM 9437 C CA . ALA A 1 4 ? 3.678 -1.010 -3.365 1.00 0.19 4 ALA A CA 6
ATOM 9438 C C . ALA A 1 4 ? 2.401 -0.194 -3.413 1.00 0.17 4 ALA A C 6
ATOM 9439 O O . ALA A 1 4 ? 2.208 0.648 -4.288 1.00 0.19 4 ALA A O 6
ATOM 9446 N N . ALA A 1 5 ? 1.543 -0.453 -2.457 1.00 0.16 5 ALA A N 6
ATOM 9447 C CA . ALA A 1 5 ? 0.325 0.294 -2.272 1.00 0.17 5 ALA A CA 6
ATOM 9448 C C . ALA A 1 5 ? 0.202 0.642 -0.795 1.00 0.27 5 ALA A C 6
ATOM 9449 O O . ALA A 1 5 ? 0.853 0.021 0.044 1.00 0.51 5 ALA A O 6
ATOM 9456 N N . VAL A 1 6 ? -0.611 1.623 -0.465 1.00 0.17 6 VAL A N 6
ATOM 9457 C CA . VAL A 1 6 ? -0.705 2.068 0.912 1.00 0.21 6 VAL A CA 6
ATOM 9458 C C . VAL A 1 6 ? -2.005 2.803 1.158 1.00 0.23 6 VAL A C 6
ATOM 9459 O O . VAL A 1 6 ? -2.599 3.349 0.247 1.00 0.33 6 VAL A O 6
ATOM 9472 N N . THR A 1 7 ? -2.431 2.809 2.394 1.00 0.18 7 THR A N 6
ATOM 9473 C CA . THR A 1 7 ? -3.632 3.521 2.786 1.00 0.19 7 THR A CA 6
ATOM 9474 C C . THR A 1 7 ? -3.454 4.096 4.191 1.00 0.17 7 THR A C 6
ATOM 9475 O O . THR A 1 7 ? -2.878 3.450 5.064 1.00 0.18 7 THR A O 6
ATOM 9486 N N . LYS A 1 8 ? -3.912 5.322 4.404 1.00 0.20 8 LYS A N 6
ATOM 9487 C CA . LYS A 1 8 ? -3.620 6.029 5.646 1.00 0.19 8 LYS A CA 6
ATOM 9488 C C . LYS A 1 8 ? -4.873 6.287 6.447 1.00 0.22 8 LYS A C 6
ATOM 9489 O O . LYS A 1 8 ? -5.860 6.802 5.924 1.00 0.28 8 LYS A O 6
ATOM 9508 N N . GLU A 1 9 ? -4.810 5.927 7.724 1.00 0.25 9 GLU A N 6
ATOM 9509 C CA . GLU A 1 9 ? -5.881 6.204 8.665 1.00 0.30 9 GLU A CA 6
ATOM 9510 C C . GLU A 1 9 ? -7.212 5.660 8.152 1.00 0.33 9 GLU A C 6
ATOM 9511 O O . GLU A 1 9 ? -8.275 6.228 8.409 1.00 0.44 9 GLU A O 6
ATOM 9523 N N . SER A 1 10 ? -7.120 4.555 7.425 1.00 0.30 10 SER A N 6
ATOM 9524 C CA . SER A 1 10 ? -8.253 3.922 6.789 1.00 0.35 10 SER A CA 6
ATOM 9525 C C . SER A 1 10 ? -9.353 3.632 7.803 1.00 0.36 10 SER A C 6
ATOM 9526 O O . SER A 1 10 ? -9.092 3.090 8.878 1.00 0.36 10 SER A O 6
ATOM 9534 N N . LEU A 1 11 ? -10.581 4.011 7.451 1.00 0.43 11 LEU A N 6
ATOM 9535 C CA . LEU A 1 11 ? -11.728 3.884 8.351 1.00 0.49 11 LEU A CA 6
ATOM 9536 C C . LEU A 1 11 ? -11.999 2.431 8.687 1.00 0.45 11 LEU A C 6
ATOM 9537 O O . LEU A 1 11 ? -12.606 2.116 9.707 1.00 0.54 11 LEU A O 6
ATOM 9553 N N . TYR A 1 12 ? -11.545 1.556 7.812 1.00 0.37 12 TYR A N 6
ATOM 9554 C CA . TYR A 1 12 ? -11.706 0.133 8.003 1.00 0.43 12 TYR A CA 6
ATOM 9555 C C . TYR A 1 12 ? -10.650 -0.414 8.955 1.00 0.45 12 TYR A C 6
ATOM 9556 O O . TYR A 1 12 ? -10.681 -1.589 9.313 1.00 0.63 12 TYR A O 6
ATOM 9574 N N . ARG A 1 13 ? -9.704 0.445 9.328 1.00 0.39 13 ARG A N 6
ATOM 9575 C CA . ARG A 1 13 ? -8.578 0.068 10.172 1.00 0.52 13 ARG A CA 6
ATOM 9576 C C . ARG A 1 13 ? -7.674 -0.793 9.320 1.00 0.65 13 ARG A C 6
ATOM 9577 O O . ARG A 1 13 ? -7.118 -0.295 8.364 1.00 1.22 13 ARG A O 6
ATOM 9598 N N . MET A 1 14 ? -7.492 -2.054 9.680 1.00 0.30 14 MET A N 6
ATOM 9599 C CA . MET A 1 14 ? -6.949 -3.031 8.758 1.00 0.27 14 MET A CA 6
ATOM 9600 C C . MET A 1 14 ? -8.084 -3.926 8.263 1.00 0.30 14 MET A C 6
ATOM 9601 O O . MET A 1 14 ? -8.481 -3.838 7.110 1.00 0.33 14 MET A O 6
ATOM 9615 N N . ASN A 1 15 ? -8.648 -4.728 9.166 1.00 0.32 15 ASN A N 6
ATOM 9616 C CA . ASN A 1 15 ? -9.735 -5.673 8.834 1.00 0.38 15 ASN A CA 6
ATOM 9617 C C . ASN A 1 15 ? -9.509 -6.392 7.500 1.00 0.41 15 ASN A C 6
ATOM 9618 O O . ASN A 1 15 ? -10.461 -6.701 6.780 1.00 0.51 15 ASN A O 6
ATOM 9629 N N . THR A 1 16 ? -8.239 -6.624 7.181 1.00 0.34 16 THR A N 6
ATOM 9630 C CA . THR A 1 16 ? -7.825 -7.377 6.006 1.00 0.33 16 THR A CA 6
ATOM 9631 C C . THR A 1 16 ? -7.759 -6.450 4.797 1.00 0.27 16 THR A C 6
ATOM 9632 O O . THR A 1 16 ? -8.157 -6.798 3.683 1.00 0.25 16 THR A O 6
ATOM 9643 N N . LEU A 1 17 ? -7.229 -5.252 5.047 1.00 0.26 17 LEU A N 6
ATOM 9644 C CA . LEU A 1 17 ? -6.964 -4.269 4.000 1.00 0.20 17 LEU A CA 6
ATOM 9645 C C . LEU A 1 17 ? -6.045 -4.860 2.935 1.00 0.17 17 LEU A C 6
ATOM 9646 O O . LEU A 1 17 ? -6.043 -4.425 1.784 1.00 0.18 17 LEU A O 6
ATOM 9662 N N . MET A 1 18 ? -5.245 -5.838 3.344 1.00 0.18 18 MET A N 6
ATOM 9663 C CA . MET A 1 18 ? -4.374 -6.562 2.428 1.00 0.19 18 MET A CA 6
ATOM 9664 C C . MET A 1 18 ? -5.168 -7.140 1.267 1.00 0.19 18 MET A C 6
ATOM 9665 O O . MET A 1 18 ? -4.829 -6.938 0.102 1.00 0.29 18 MET A O 6
ATOM 9679 N N . GLU A 1 19 ? -6.233 -7.854 1.605 1.00 0.16 19 GLU A N 6
ATOM 9680 C CA . GLU A 1 19 ? -7.031 -8.567 0.621 1.00 0.18 19 GLU A CA 6
ATOM 9681 C C . GLU A 1 19 ? -8.002 -7.641 -0.089 1.00 0.17 19 GLU A C 6
ATOM 9682 O O . GLU A 1 19 ? -8.677 -8.044 -1.034 1.00 0.23 19 GLU A O 6
ATOM 9694 N N . ALA A 1 20 ? -8.080 -6.412 0.385 1.00 0.17 20 ALA A N 6
ATOM 9695 C CA . ALA A 1 20 ? -8.821 -5.376 -0.314 1.00 0.20 20 ALA A CA 6
ATOM 9696 C C . ALA A 1 20 ? -8.167 -5.098 -1.657 1.00 0.22 20 ALA A C 6
ATOM 9697 O O . ALA A 1 20 ? -8.776 -5.277 -2.710 1.00 0.25 20 ALA A O 6
ATOM 9704 N N . PHE A 1 21 ? -6.914 -4.674 -1.616 1.00 0.25 21 PHE A N 6
ATOM 9705 C CA . PHE A 1 21 ? -6.184 -4.402 -2.842 1.00 0.31 21 PHE A CA 6
ATOM 9706 C C . PHE A 1 21 ? -5.761 -5.721 -3.464 1.00 0.33 21 PHE A C 6
ATOM 9707 O O . PHE A 1 21 ? -5.850 -5.904 -4.678 1.00 0.41 21 PHE A O 6
ATOM 9724 N N . GLN A 1 22 ? -5.350 -6.642 -2.588 1.00 0.29 22 GLN A N 6
ATOM 9725 C CA . GLN A 1 22 ? -4.867 -7.967 -2.961 1.00 0.34 22 GLN A CA 6
ATOM 9726 C C . GLN A 1 22 ? -4.101 -7.939 -4.275 1.00 0.43 22 GLN A C 6
ATOM 9727 O O . GLN A 1 22 ? -4.522 -8.524 -5.273 1.00 0.59 22 GLN A O 6
ATOM 9741 N N . GLY A 1 23 ? -2.985 -7.234 -4.284 1.00 0.41 23 GLY A N 6
ATOM 9742 C CA . GLY A 1 23 ? -2.179 -7.206 -5.472 1.00 0.51 23 GLY A CA 6
ATOM 9743 C C . GLY A 1 23 ? -2.731 -6.301 -6.539 1.00 0.42 23 GLY A C 6
ATOM 9744 O O . GLY A 1 23 ? -2.623 -6.619 -7.722 1.00 0.55 23 GLY A O 6
ATOM 9748 N N . PHE A 1 24 ? -3.340 -5.194 -6.133 1.00 0.30 24 PHE A N 6
ATOM 9749 C CA . PHE A 1 24 ? -3.872 -4.232 -7.085 1.00 0.37 24 PHE A CA 6
ATOM 9750 C C . PHE A 1 24 ? -2.708 -3.459 -7.691 1.00 0.35 24 PHE A C 6
ATOM 9751 O O . PHE A 1 24 ? -2.515 -2.270 -7.439 1.00 0.40 24 PHE A O 6
ATOM 9768 N N . LEU A 1 25 ? -1.941 -4.192 -8.489 1.00 0.35 25 LEU A N 6
ATOM 9769 C CA . LEU A 1 25 ? -0.692 -3.740 -9.077 1.00 0.34 25 LEU A CA 6
ATOM 9770 C C . LEU A 1 25 ? 0.035 -4.931 -9.701 1.00 0.36 25 LEU A C 6
ATOM 9771 O O . LEU A 1 25 ? 0.868 -4.759 -10.590 1.00 0.41 25 LEU A O 6
ATOM 9787 N N . GLY A 1 26 ? -0.276 -6.137 -9.215 1.00 0.37 26 GLY A N 6
ATOM 9788 C CA . GLY A 1 26 ? 0.200 -7.348 -9.873 1.00 0.44 26 GLY A CA 6
ATOM 9789 C C . GLY A 1 26 ? 0.563 -8.500 -8.937 1.00 0.42 26 GLY A C 6
ATOM 9790 O O . GLY A 1 26 ? 1.614 -9.121 -9.105 1.00 0.48 26 GLY A O 6
ATOM 9794 N N . LEU A 1 27 ? -0.295 -8.824 -7.971 1.00 0.36 27 LEU A N 6
ATOM 9795 C CA . LEU A 1 27 ? -0.025 -9.931 -7.065 1.00 0.35 27 LEU A CA 6
ATOM 9796 C C . LEU A 1 27 ? -1.200 -10.905 -7.005 1.00 0.34 27 LEU A C 6
ATOM 9797 O O . LEU A 1 27 ? -2.337 -10.504 -6.759 1.00 0.46 27 LEU A O 6
ATOM 9813 N N . ASP A 1 28 ? -0.906 -12.187 -7.222 1.00 0.36 28 ASP A N 6
ATOM 9814 C CA . ASP A 1 28 ? -1.929 -13.240 -7.227 1.00 0.43 28 ASP A CA 6
ATOM 9815 C C . ASP A 1 28 ? -2.191 -13.762 -5.820 1.00 0.47 28 ASP A C 6
ATOM 9816 O O . ASP A 1 28 ? -3.245 -13.537 -5.244 1.00 0.81 28 ASP A O 6
ATOM 9825 N N . LEU A 1 29 ? -1.227 -14.490 -5.297 1.00 0.40 29 LEU A N 6
ATOM 9826 C CA . LEU A 1 29 ? -1.286 -14.994 -3.933 1.00 0.45 29 LEU A CA 6
ATOM 9827 C C . LEU A 1 29 ? 0.132 -15.247 -3.446 1.00 0.47 29 LEU A C 6
ATOM 9828 O O . LEU A 1 29 ? 0.951 -15.785 -4.185 1.00 0.49 29 LEU A O 6
ATOM 9844 N N . GLY A 1 30 ? 0.434 -14.832 -2.224 1.00 0.51 30 GLY A N 6
ATOM 9845 C CA . GLY A 1 30 ? 1.805 -14.917 -1.726 1.00 0.59 30 GLY A CA 6
ATOM 9846 C C . GLY A 1 30 ? 2.672 -13.813 -2.248 1.00 0.53 30 GLY A C 6
ATOM 9847 O O . GLY A 1 30 ? 3.596 -13.359 -1.572 1.00 0.59 30 GLY A O 6
ATOM 9851 N N . GLU A 1 31 ? 2.372 -13.390 -3.453 1.00 0.48 31 GLU A N 6
ATOM 9852 C CA . GLU A 1 31 ? 3.042 -12.273 -4.057 1.00 0.50 31 GLU A CA 6
ATOM 9853 C C . GLU A 1 31 ? 2.821 -11.003 -3.240 1.00 0.42 31 GLU A C 6
ATOM 9854 O O . GLU A 1 31 ? 3.587 -10.055 -3.340 1.00 0.45 31 GLU A O 6
ATOM 9866 N N . PHE A 1 32 ? 1.776 -10.990 -2.425 1.00 0.34 32 PHE A N 6
ATOM 9867 C CA . PHE A 1 32 ? 1.447 -9.788 -1.666 1.00 0.26 32 PHE A CA 6
ATOM 9868 C C . PHE A 1 32 ? 1.867 -9.883 -0.205 1.00 0.25 32 PHE A C 6
ATOM 9869 O O . PHE A 1 32 ? 1.791 -10.941 0.421 1.00 0.33 32 PHE A O 6
ATOM 9886 N N . THR A 1 33 ? 2.321 -8.754 0.313 1.00 0.23 33 THR A N 6
ATOM 9887 C CA . THR A 1 33 ? 2.699 -8.606 1.710 1.00 0.21 33 THR A CA 6
ATOM 9888 C C . THR A 1 33 ? 2.104 -7.312 2.250 1.00 0.19 33 THR A C 6
ATOM 9889 O O . THR A 1 33 ? 2.045 -6.326 1.531 1.00 0.25 33 THR A O 6
ATOM 9900 N N . PHE A 1 34 ? 1.662 -7.289 3.493 1.00 0.18 34 PHE A N 6
ATOM 9901 C CA . PHE A 1 34 ? 1.021 -6.092 4.016 1.00 0.16 34 PHE A CA 6
ATOM 9902 C C . PHE A 1 34 ? 1.456 -5.828 5.454 1.00 0.13 34 PHE A C 6
ATOM 9903 O O . PHE A 1 34 ? 1.404 -6.710 6.306 1.00 0.14 34 PHE A O 6
ATOM 9920 N N . LYS A 1 35 ? 1.887 -4.603 5.705 1.00 0.15 35 LYS A N 6
ATOM 9921 C CA . LYS A 1 35 ? 2.293 -4.182 7.033 1.00 0.16 35 LYS A CA 6
ATOM 9922 C C . LYS A 1 35 ? 1.167 -3.396 7.663 1.00 0.19 35 LYS A C 6
ATOM 9923 O O . LYS A 1 35 ? 0.744 -2.366 7.129 1.00 0.20 35 LYS A O 6
ATOM 9942 N N . VAL A 1 36 ? 0.663 -3.879 8.778 1.00 0.27 36 VAL A N 6
ATOM 9943 C CA . VAL A 1 36 ? -0.394 -3.184 9.464 1.00 0.31 36 VAL A CA 6
ATOM 9944 C C . VAL A 1 36 ? 0.196 -2.286 10.528 1.00 0.27 36 VAL A C 6
ATOM 9945 O O . VAL A 1 36 ? 0.749 -2.749 11.524 1.00 0.31 36 VAL A O 6
ATOM 9958 N N . LYS A 1 37 ? 0.085 -1.001 10.298 1.00 0.23 37 LYS A N 6
ATOM 9959 C CA . LYS A 1 37 ? 0.616 -0.012 11.207 1.00 0.23 37 LYS A CA 6
ATOM 9960 C C . LYS A 1 37 ? -0.483 1.002 11.485 1.00 0.23 37 LYS A C 6
ATOM 9961 O O . LYS A 1 37 ? -1.056 1.563 10.557 1.00 0.32 37 LYS A O 6
ATOM 9980 N N . PRO A 1 38 ? -0.852 1.201 12.755 1.00 0.29 38 PRO A N 6
ATOM 9981 C CA . PRO A 1 38 ? -1.920 2.132 13.113 1.00 0.32 38 PRO A CA 6
ATOM 9982 C C . PRO A 1 38 ? -1.778 3.482 12.417 1.00 0.26 38 PRO A C 6
ATOM 9983 O O . PRO A 1 38 ? -0.762 4.165 12.557 1.00 0.32 38 PRO A O 6
ATOM 9994 N N . GLY A 1 39 ? -2.793 3.840 11.643 1.00 0.24 39 GLY A N 6
ATOM 9995 C CA . GLY A 1 39 ? -2.806 5.113 10.950 1.00 0.27 39 GLY A CA 6
ATOM 9996 C C . GLY A 1 39 ? -2.112 5.078 9.597 1.00 0.25 39 GLY A C 6
ATOM 9997 O O . GLY A 1 39 ? -2.284 5.986 8.791 1.00 0.33 39 GLY A O 6
ATOM 10001 N N . VAL A 1 40 ? -1.337 4.039 9.334 1.00 0.18 40 VAL A N 6
ATOM 10002 C CA . VAL A 1 40 ? -0.652 3.913 8.054 1.00 0.16 40 VAL A CA 6
ATOM 10003 C C . VAL A 1 40 ? -0.482 2.448 7.676 1.00 0.15 40 VAL A C 6
ATOM 10004 O O . VAL A 1 40 ? 0.226 1.691 8.329 1.00 0.20 40 VAL A O 6
ATOM 10017 N N . PHE A 1 41 ? -1.098 2.066 6.582 1.00 0.15 41 PHE A N 6
ATOM 10018 C CA . PHE A 1 41 ? -1.255 0.669 6.255 1.00 0.16 41 PHE A CA 6
ATOM 10019 C C . PHE A 1 41 ? -0.647 0.377 4.891 1.00 0.18 41 PHE A C 6
ATOM 10020 O O . PHE A 1 41 ? -1.045 0.958 3.884 1.00 0.23 41 PHE A O 6
ATOM 10037 N N . LEU A 1 42 ? 0.298 -0.544 4.870 1.00 0.17 42 LEU A N 6
ATOM 10038 C CA . LEU A 1 42 ? 1.135 -0.776 3.703 1.00 0.16 42 LEU A CA 6
ATOM 10039 C C . LEU A 1 42 ? 0.830 -2.117 3.048 1.00 0.16 42 LEU A C 6
ATOM 10040 O O . LEU A 1 42 ? 0.885 -3.148 3.702 1.00 0.19 42 LEU A O 6
ATOM 10056 N N . LEU A 1 43 ? 0.520 -2.095 1.760 1.00 0.15 43 LEU A N 6
ATOM 10057 C CA . LEU A 1 43 ? 0.383 -3.330 0.986 1.00 0.15 43 LEU A CA 6
ATOM 10058 C C . LEU A 1 43 ? 1.471 -3.347 -0.075 1.00 0.15 43 LEU A C 6
ATOM 10059 O O . LEU A 1 43 ? 1.406 -2.611 -1.050 1.00 0.18 43 LEU A O 6
ATOM 10075 N N . THR A 1 44 ? 2.449 -4.196 0.092 1.00 0.17 44 THR A N 6
ATOM 10076 C CA . THR A 1 44 ? 3.552 -4.238 -0.830 1.00 0.18 44 THR A CA 6
ATOM 10077 C C . THR A 1 44 ? 3.460 -5.441 -1.734 1.00 0.19 44 THR A C 6
ATOM 10078 O O . THR A 1 44 ? 2.722 -6.394 -1.465 1.00 0.30 44 THR A O 6
ATOM 10089 N N . ASP A 1 45 ? 4.207 -5.382 -2.813 1.00 0.20 45 ASP A N 6
ATOM 10090 C CA . ASP A 1 45 ? 4.194 -6.433 -3.796 1.00 0.24 45 ASP A CA 6
ATOM 10091 C C . ASP A 1 45 ? 5.404 -7.336 -3.613 1.00 0.23 45 ASP A C 6
ATOM 10092 O O . ASP A 1 45 ? 5.618 -8.274 -4.366 1.00 0.31 45 ASP A O 6
ATOM 10101 N N . VAL A 1 46 ? 6.159 -7.081 -2.549 1.00 0.24 46 VAL A N 6
ATOM 10102 C CA . VAL A 1 46 ? 7.332 -7.884 -2.240 1.00 0.24 46 VAL A CA 6
ATOM 10103 C C . VAL A 1 46 ? 6.912 -9.281 -1.790 1.00 0.37 46 VAL A C 6
ATOM 10104 O O . VAL A 1 46 ? 5.996 -9.434 -0.990 1.00 0.94 46 VAL A O 6
ATOM 10117 N N . LYS A 1 47 ? 7.556 -10.294 -2.345 1.00 0.49 47 LYS A N 6
ATOM 10118 C CA . LYS A 1 47 ? 7.217 -11.673 -2.030 1.00 0.54 47 LYS A CA 6
ATOM 10119 C C . LYS A 1 47 ? 8.424 -12.383 -1.452 1.00 0.71 47 LYS A C 6
ATOM 10120 O O . LYS A 1 47 ? 8.489 -12.685 -0.262 1.00 0.86 47 LYS A O 6
ATOM 10139 N N . SER A 1 48 ? 9.388 -12.617 -2.319 1.00 0.81 48 SER A N 6
ATOM 10140 C CA . SER A 1 48 ? 10.640 -13.232 -1.946 1.00 1.03 48 SER A CA 6
ATOM 10141 C C . SER A 1 48 ? 11.735 -12.181 -2.014 1.00 0.97 48 SER A C 6
ATOM 10142 O O . SER A 1 48 ? 12.919 -12.485 -2.166 1.00 1.23 48 SER A O 6
ATOM 10150 N N . TYR A 1 49 ? 11.307 -10.936 -1.885 1.00 0.66 49 TYR A N 6
ATOM 10151 C CA . TYR A 1 49 ? 12.178 -9.793 -2.085 1.00 0.58 49 TYR A CA 6
ATOM 10152 C C . TYR A 1 49 ? 12.348 -9.004 -0.799 1.00 0.51 49 TYR A C 6
ATOM 10153 O O . TYR A 1 49 ? 11.373 -8.644 -0.137 1.00 0.53 49 TYR A O 6
ATOM 10171 N N . LEU A 1 50 ? 13.595 -8.736 -0.459 1.00 0.50 50 LEU A N 6
ATOM 10172 C CA . LEU A 1 50 ? 13.925 -7.958 0.716 1.00 0.47 50 LEU A CA 6
ATOM 10173 C C . LEU A 1 50 ? 14.992 -6.949 0.340 1.00 0.39 50 LEU A C 6
ATOM 10174 O O . LEU A 1 50 ? 15.954 -7.280 -0.342 1.00 0.46 50 LEU A O 6
ATOM 10190 N N . ILE A 1 51 ? 14.794 -5.719 0.772 1.00 0.35 51 ILE A N 6
ATOM 10191 C CA . ILE A 1 51 ? 15.770 -4.651 0.596 1.00 0.32 51 ILE A CA 6
ATOM 10192 C C . ILE A 1 51 ? 17.108 -5.008 1.242 1.00 0.39 51 ILE A C 6
ATOM 10193 O O . ILE A 1 51 ? 18.147 -4.447 0.906 1.00 0.62 51 ILE A O 6
ATOM 10209 N N . GLY A 1 52 ? 17.071 -5.961 2.159 1.00 0.64 52 GLY A N 6
ATOM 10210 C CA . GLY A 1 52 ? 18.285 -6.423 2.785 1.00 0.75 52 GLY A CA 6
ATOM 10211 C C . GLY A 1 52 ? 18.052 -6.922 4.189 1.00 0.68 52 GLY A C 6
ATOM 10212 O O . GLY A 1 52 ? 18.579 -7.958 4.580 1.00 0.82 52 GLY A O 6
ATOM 10216 N N . ASP A 1 53 ? 17.235 -6.205 4.944 1.00 0.60 53 ASP A N 6
ATOM 10217 C CA . ASP A 1 53 ? 17.013 -6.541 6.338 1.00 0.68 53 ASP A CA 6
ATOM 10218 C C . ASP A 1 53 ? 15.561 -6.943 6.548 1.00 0.65 53 ASP A C 6
ATOM 10219 O O . ASP A 1 53 ? 14.967 -6.669 7.589 1.00 0.72 53 ASP A O 6
ATOM 10228 N N . LYS A 1 54 ? 14.994 -7.591 5.529 1.00 0.61 54 LYS A N 6
ATOM 10229 C CA . LYS A 1 54 ? 13.612 -8.073 5.577 1.00 0.67 54 LYS A CA 6
ATOM 10230 C C . LYS A 1 54 ? 12.601 -6.933 5.678 1.00 0.71 54 LYS A C 6
ATOM 10231 O O . LYS A 1 54 ? 11.991 -6.738 6.728 1.00 1.23 54 LYS A O 6
ATOM 10250 N N . TYR A 1 55 ? 12.486 -6.151 4.590 1.00 0.37 55 TYR A N 6
ATOM 10251 C CA . TYR A 1 55 ? 11.429 -5.129 4.425 1.00 0.33 55 TYR A CA 6
ATOM 10252 C C . TYR A 1 55 ? 11.904 -3.774 4.905 1.00 0.42 55 TYR A C 6
ATOM 10253 O O . TYR A 1 55 ? 11.397 -2.736 4.475 1.00 0.93 55 TYR A O 6
ATOM 10271 N N . ASP A 1 56 ? 12.893 -3.803 5.777 1.00 0.27 56 ASP A N 6
ATOM 10272 C CA . ASP A 1 56 ? 13.565 -2.603 6.251 1.00 0.29 56 ASP A CA 6
ATOM 10273 C C . ASP A 1 56 ? 13.913 -1.682 5.082 1.00 0.26 56 ASP A C 6
ATOM 10274 O O . ASP A 1 56 ? 14.382 -2.164 4.054 1.00 0.31 56 ASP A O 6
ATOM 10283 N N . ASP A 1 57 ? 13.644 -0.380 5.243 1.00 0.22 57 ASP A N 6
ATOM 10284 C CA . ASP A 1 57 ? 13.988 0.666 4.257 1.00 0.20 57 ASP A CA 6
ATOM 10285 C C . ASP A 1 57 ? 12.870 0.991 3.261 1.00 0.17 57 ASP A C 6
ATOM 10286 O O . ASP A 1 57 ? 12.995 1.952 2.513 1.00 0.21 57 ASP A O 6
ATOM 10295 N N . ALA A 1 58 ? 11.778 0.237 3.238 1.00 0.17 58 ALA A N 6
ATOM 10296 C CA . ALA A 1 58 ? 10.626 0.645 2.415 1.00 0.19 58 ALA A CA 6
ATOM 10297 C C . ALA A 1 58 ? 9.363 -0.040 2.855 1.00 0.16 58 ALA A C 6
ATOM 10298 O O . ALA A 1 58 ? 8.308 0.553 2.972 1.00 0.17 58 ALA A O 6
ATOM 10305 N N . PHE A 1 59 ? 9.508 -1.284 3.149 1.00 0.16 59 PHE A N 6
ATOM 10306 C CA . PHE A 1 59 ? 8.400 -2.168 3.390 1.00 0.15 59 PHE A CA 6
ATOM 10307 C C . PHE A 1 59 ? 8.018 -2.116 4.869 1.00 0.16 59 PHE A C 6
ATOM 10308 O O . PHE A 1 59 ? 7.913 -3.136 5.545 1.00 0.20 59 PHE A O 6
ATOM 10325 N N . ASN A 1 60 ? 7.781 -0.861 5.311 1.00 0.18 60 ASN A N 6
ATOM 10326 C CA . ASN A 1 60 ? 7.712 -0.398 6.715 1.00 0.28 60 ASN A CA 6
ATOM 10327 C C . ASN A 1 60 ? 8.539 0.888 6.872 1.00 0.35 60 ASN A C 6
ATOM 10328 O O . ASN A 1 60 ? 8.707 1.404 7.973 1.00 0.75 60 ASN A O 6
ATOM 10339 N N . ALA A 1 61 ? 9.018 1.411 5.742 1.00 0.17 61 ALA A N 6
ATOM 10340 C CA . ALA A 1 61 ? 9.565 2.770 5.680 1.00 0.17 61 ALA A CA 6
ATOM 10341 C C . ALA A 1 61 ? 8.601 3.619 4.889 1.00 0.16 61 ALA A C 6
ATOM 10342 O O . ALA A 1 61 ? 8.495 4.831 5.061 1.00 0.17 61 ALA A O 6
ATOM 10349 N N . LEU A 1 62 ? 7.916 2.931 3.988 1.00 0.16 62 LEU A N 6
ATOM 10350 C CA . LEU A 1 62 ? 6.782 3.465 3.272 1.00 0.17 62 LEU A CA 6
ATOM 10351 C C . LEU A 1 62 ? 5.776 3.985 4.290 1.00 0.15 62 LEU A C 6
ATOM 10352 O O . LEU A 1 62 ? 5.060 4.959 4.067 1.00 0.15 62 LEU A O 6
ATOM 10368 N N . ILE A 1 63 ? 5.747 3.282 5.412 1.00 0.17 63 ILE A N 6
ATOM 10369 C CA . ILE A 1 63 ? 4.941 3.641 6.556 1.00 0.19 63 ILE A CA 6
ATOM 10370 C C . ILE A 1 63 ? 5.270 5.071 6.995 1.00 0.19 63 ILE A C 6
ATOM 10371 O O . ILE A 1 63 ? 4.382 5.881 7.229 1.00 0.23 63 ILE A O 6
ATOM 10387 N N . ASP A 1 64 ? 6.562 5.366 7.046 1.00 0.19 64 ASP A N 6
ATOM 10388 C CA . ASP A 1 64 ? 7.068 6.666 7.446 1.00 0.20 64 ASP A CA 6
ATOM 10389 C C . ASP A 1 64 ? 6.786 7.690 6.371 1.00 0.20 64 ASP A C 6
ATOM 10390 O O . ASP A 1 64 ? 6.452 8.839 6.656 1.00 0.25 64 ASP A O 6
ATOM 10399 N N . PHE A 1 65 ? 6.961 7.259 5.136 1.00 0.17 65 PHE A N 6
ATOM 10400 C CA . PHE A 1 65 ? 6.553 8.050 3.979 1.00 0.16 65 PHE A CA 6
ATOM 10401 C C . PHE A 1 65 ? 5.122 8.560 4.162 1.00 0.17 65 PHE A C 6
ATOM 10402 O O . PHE A 1 65 ? 4.895 9.760 4.239 1.00 0.21 65 PHE A O 6
ATOM 10419 N N . VAL A 1 66 ? 4.162 7.656 4.279 1.00 0.18 66 VAL A N 6
ATOM 10420 C CA . VAL A 1 66 ? 2.777 8.039 4.463 1.00 0.21 66 VAL A CA 6
ATOM 10421 C C . VAL A 1 66 ? 2.587 8.794 5.778 1.00 0.26 66 VAL A C 6
ATOM 10422 O O . VAL A 1 66 ? 1.698 9.627 5.913 1.00 0.33 66 VAL A O 6
ATOM 10435 N N . LEU A 1 67 ? 3.458 8.517 6.731 1.00 0.26 67 LEU A N 6
ATOM 10436 C CA . LEU A 1 67 ? 3.356 9.090 8.062 1.00 0.34 67 LEU A CA 6
ATOM 10437 C C . LEU A 1 67 ? 3.780 10.555 8.079 1.00 0.35 67 LEU A C 6
ATOM 10438 O O . LEU A 1 67 ? 3.327 11.327 8.924 1.00 0.42 67 LEU A O 6
ATOM 10454 N N . ARG A 1 68 ? 4.642 10.942 7.149 1.00 0.32 68 ARG A N 6
ATOM 10455 C CA . ARG A 1 68 ? 5.051 12.338 7.059 1.00 0.36 68 ARG A CA 6
ATOM 10456 C C . ARG A 1 68 ? 4.125 13.082 6.115 1.00 0.35 68 ARG A C 6
ATOM 10457 O O . ARG A 1 68 ? 3.922 14.290 6.241 1.00 0.43 68 ARG A O 6
ATOM 10478 N N . ASN A 1 69 ? 3.564 12.347 5.170 1.00 0.27 69 ASN A N 6
ATOM 10479 C CA . ASN A 1 69 ? 2.613 12.886 4.232 1.00 0.26 69 ASN A CA 6
ATOM 10480 C C . ASN A 1 69 ? 1.190 12.572 4.661 1.00 0.29 69 ASN A C 6
ATOM 10481 O O . ASN A 1 69 ? 0.923 12.254 5.819 1.00 0.35 69 ASN A O 6
ATOM 10492 N N . ASP A 1 70 ? 0.290 12.693 3.710 1.00 0.26 70 ASP A N 6
ATOM 10493 C CA . ASP A 1 70 ? -1.111 12.364 3.887 1.00 0.29 70 ASP A CA 6
ATOM 10494 C C . ASP A 1 70 ? -1.700 12.223 2.502 1.00 0.26 70 ASP A C 6
ATOM 10495 O O . ASP A 1 70 ? -1.072 12.674 1.540 1.00 0.22 70 ASP A O 6
ATOM 10504 N N . ARG A 1 71 ? -2.860 11.590 2.357 1.00 0.34 71 ARG A N 6
ATOM 10505 C CA . ARG A 1 71 ? -3.500 11.568 1.054 1.00 0.35 71 ARG A CA 6
ATOM 10506 C C . ARG A 1 71 ? -3.679 13.003 0.593 1.00 0.29 71 ARG A C 6
ATOM 10507 O O . ARG A 1 71 ? -3.999 13.868 1.413 1.00 0.30 71 ARG A O 6
ATOM 10528 N N . ASP A 1 72 ? -3.428 13.254 -0.695 1.00 0.31 72 ASP A N 6
ATOM 10529 C CA . ASP A 1 72 ? -3.564 14.596 -1.283 1.00 0.34 72 ASP A CA 6
ATOM 10530 C C . ASP A 1 72 ? -2.392 15.488 -0.936 1.00 0.31 72 ASP A C 6
ATOM 10531 O O . ASP A 1 72 ? -1.914 16.262 -1.762 1.00 0.40 72 ASP A O 6
ATOM 10540 N N . ALA A 1 73 ? -1.944 15.376 0.296 1.00 0.24 73 ALA A N 6
ATOM 10541 C CA . ALA A 1 73 ? -0.818 16.151 0.793 1.00 0.27 73 ALA A CA 6
ATOM 10542 C C . ALA A 1 73 ? 0.498 15.669 0.175 1.00 0.23 73 ALA A C 6
ATOM 10543 O O . ALA A 1 73 ? 1.582 16.076 0.585 1.00 0.33 73 ALA A O 6
ATOM 10550 N N . VAL A 1 74 ? 0.379 14.796 -0.814 1.00 0.28 74 VAL A N 6
ATOM 10551 C CA . VAL A 1 74 ? 1.526 14.245 -1.522 1.00 0.24 74 VAL A CA 6
ATOM 10552 C C . VAL A 1 74 ? 1.654 14.826 -2.923 1.00 0.23 74 VAL A C 6
ATOM 10553 O O . VAL A 1 74 ? 0.685 15.326 -3.494 1.00 0.27 74 VAL A O 6
ATOM 10566 N N . GLU A 1 75 ? 2.858 14.753 -3.466 1.00 0.25 75 GLU A N 6
ATOM 10567 C CA . GLU A 1 75 ? 3.102 15.156 -4.843 1.00 0.30 75 GLU A CA 6
ATOM 10568 C C . GLU A 1 75 ? 2.900 13.969 -5.784 1.00 0.25 75 GLU A C 6
ATOM 10569 O O . GLU A 1 75 ? 3.867 13.385 -6.274 1.00 0.34 75 GLU A O 6
ATOM 10581 N N . GLY A 1 76 ? 1.647 13.608 -6.028 1.00 0.20 76 GLY A N 6
ATOM 10582 C CA . GLY A 1 76 ? 1.370 12.447 -6.848 1.00 0.24 76 GLY A CA 6
ATOM 10583 C C . GLY A 1 76 ? 0.313 12.691 -7.907 1.00 0.25 76 GLY A C 6
ATOM 10584 O O . GLY A 1 76 ? 0.056 13.833 -8.291 1.00 0.31 76 GLY A O 6
ATOM 10588 N N . THR A 1 77 ? -0.307 11.610 -8.363 1.00 0.25 77 THR A N 6
ATOM 10589 C CA . THR A 1 77 ? -1.301 11.673 -9.424 1.00 0.30 77 THR A CA 6
ATOM 10590 C C . THR A 1 77 ? -2.520 10.837 -9.046 1.00 0.31 77 THR A C 6
ATOM 10591 O O . THR A 1 77 ? -2.439 9.617 -8.958 1.00 0.47 77 THR A O 6
ATOM 10602 N N . GLU A 1 78 ? -3.638 11.494 -8.821 1.00 0.32 78 GLU A N 6
ATOM 10603 C CA . GLU A 1 78 ? -4.809 10.840 -8.261 1.00 0.31 78 GLU A CA 6
ATOM 10604 C C . GLU A 1 78 ? -5.786 10.368 -9.331 1.00 0.34 78 GLU A C 6
ATOM 10605 O O . GLU A 1 78 ? -6.025 11.051 -10.325 1.00 0.35 78 GLU A O 6
ATOM 10617 N N . THR A 1 79 ? -6.314 9.173 -9.122 1.00 0.35 79 THR A N 6
ATOM 10618 C CA . THR A 1 79 ? -7.338 8.607 -9.982 1.00 0.39 79 THR A CA 6
ATOM 10619 C C . THR A 1 79 ? -8.507 8.083 -9.141 1.00 0.39 79 THR A C 6
ATOM 10620 O O . THR A 1 79 ? -8.291 7.494 -8.084 1.00 0.39 79 THR A O 6
ATOM 10631 N N . ASP A 1 80 ? -9.737 8.314 -9.592 1.00 0.43 80 ASP A N 6
ATOM 10632 C CA . ASP A 1 80 ? -10.915 7.803 -8.890 1.00 0.46 80 ASP A CA 6
ATOM 10633 C C . ASP A 1 80 ? -11.011 6.289 -9.045 1.00 0.46 80 ASP A C 6
ATOM 10634 O O . ASP A 1 80 ? -11.076 5.773 -10.163 1.00 0.48 80 ASP A O 6
ATOM 10643 N N . VAL A 1 81 ? -11.008 5.588 -7.919 1.00 0.48 81 VAL A N 6
ATOM 10644 C CA . VAL A 1 81 ? -10.987 4.132 -7.910 1.00 0.48 81 VAL A CA 6
ATOM 10645 C C . VAL A 1 81 ? -11.867 3.536 -6.824 1.00 0.43 81 VAL A C 6
ATOM 10646 O O . VAL A 1 81 ? -12.301 4.221 -5.902 1.00 0.43 81 VAL A O 6
ATOM 10659 N N . SER A 1 82 ? -12.120 2.247 -6.941 1.00 0.41 82 SER A N 6
ATOM 10660 C CA . SER A 1 82 ? -12.902 1.536 -5.960 1.00 0.37 82 SER A CA 6
ATOM 10661 C C . SER A 1 82 ? -12.320 0.142 -5.713 1.00 0.32 82 SER A C 6
ATOM 10662 O O . SER A 1 82 ? -11.951 -0.557 -6.655 1.00 0.38 82 SER A O 6
ATOM 10670 N N . ILE A 1 83 ? -12.227 -0.247 -4.451 1.00 0.28 83 ILE A N 6
ATOM 10671 C CA . ILE A 1 83 ? -11.623 -1.523 -4.077 1.00 0.26 83 ILE A CA 6
ATOM 10672 C C . ILE A 1 83 ? -12.583 -2.347 -3.212 1.00 0.27 83 ILE A C 6
ATOM 10673 O O . ILE A 1 83 ? -13.288 -1.792 -2.368 1.00 0.32 83 ILE A O 6
ATOM 10689 N N . ARG A 1 84 ? -12.625 -3.663 -3.437 1.00 0.27 84 ARG A N 6
ATOM 10690 C CA . ARG A 1 84 ? -13.391 -4.553 -2.590 1.00 0.30 84 ARG A CA 6
ATOM 10691 C C . ARG A 1 84 ? -12.593 -4.891 -1.340 1.00 0.27 84 ARG A C 6
ATOM 10692 O O . ARG A 1 84 ? -11.403 -5.163 -1.408 1.00 0.28 84 ARG A O 6
ATOM 10713 N N . LEU A 1 85 ? -13.249 -4.840 -0.202 1.00 0.31 85 LEU A N 6
ATOM 10714 C CA . LEU A 1 85 ? -12.605 -5.107 1.073 1.00 0.33 85 LEU A CA 6
ATOM 10715 C C . LEU A 1 85 ? -12.488 -6.606 1.308 1.00 0.35 85 LEU A C 6
ATOM 10716 O O . LEU A 1 85 ? -13.460 -7.227 1.649 1.00 0.69 85 LEU A O 6
ATOM 10732 N N . GLY A 1 86 ? -11.294 -7.165 1.114 1.00 0.52 86 GLY A N 6
ATOM 10733 C CA . GLY A 1 86 ? -11.069 -8.606 1.266 1.00 0.57 86 GLY A CA 6
ATOM 10734 C C . GLY A 1 86 ? -11.540 -9.156 2.596 1.00 1.35 86 GLY A C 6
ATOM 10735 O O . GLY A 1 86 ? -10.761 -9.305 3.533 1.00 2.40 86 GLY A O 6
ATOM 10739 N N . LEU A 1 87 ? -12.807 -9.493 2.649 1.00 1.38 87 LEU A N 6
ATOM 10740 C CA . LEU A 1 87 ? -13.476 -9.825 3.890 1.00 2.15 87 LEU A CA 6
ATOM 10741 C C . LEU A 1 87 ? -14.673 -10.740 3.617 1.00 2.02 87 LEU A C 6
ATOM 10742 O O . LEU A 1 87 ? -14.922 -11.135 2.475 1.00 2.17 87 LEU A O 6
ATOM 10758 N N . SER A 1 88 ? -15.365 -11.104 4.676 1.00 2.57 88 SER A N 6
ATOM 10759 C CA . SER A 1 88 ? -16.579 -11.918 4.611 1.00 3.04 88 SER A CA 6
ATOM 10760 C C . SER A 1 88 ? -17.672 -11.163 3.826 1.00 2.92 88 SER A C 6
ATOM 10761 O O . SER A 1 88 ? -17.420 -10.053 3.401 1.00 2.48 88 SER A O 6
ATOM 10769 N N . PRO A 1 89 ? -18.882 -11.741 3.595 1.00 3.56 89 PRO A N 6
ATOM 10770 C CA . PRO A 1 89 ? -19.931 -11.117 2.750 1.00 3.66 89 PRO A CA 6
ATOM 10771 C C . PRO A 1 89 ? -20.119 -9.600 2.941 1.00 3.22 89 PRO A C 6
ATOM 10772 O O . PRO A 1 89 ? -20.556 -8.907 2.021 1.00 2.98 89 PRO A O 6
ATOM 10783 N N . SER A 1 90 ? -19.788 -9.081 4.118 1.00 3.32 90 SER A N 6
ATOM 10784 C CA . SER A 1 90 ? -19.842 -7.642 4.369 1.00 3.19 90 SER A CA 6
ATOM 10785 C C . SER A 1 90 ? -18.582 -6.940 3.848 1.00 2.61 90 SER A C 6
ATOM 10786 O O . SER A 1 90 ? -18.173 -5.899 4.362 1.00 2.84 90 SER A O 6
ATOM 10794 N N . ASP A 1 91 ? -17.994 -7.505 2.806 1.00 2.01 91 ASP A N 6
ATOM 10795 C CA . ASP A 1 91 ? -16.716 -7.049 2.274 1.00 1.72 91 ASP A CA 6
ATOM 10796 C C . ASP A 1 91 ? -16.930 -5.978 1.203 1.00 1.27 91 ASP A C 6
ATOM 10797 O O . ASP A 1 91 ? -16.174 -5.878 0.235 1.00 1.41 91 ASP A O 6
ATOM 10806 N N . MET A 1 92 ? -17.951 -5.156 1.417 1.00 1.26 92 MET A N 6
ATOM 10807 C CA . MET A 1 92 ? -18.415 -4.205 0.413 1.00 0.99 92 MET A CA 6
ATOM 10808 C C . MET A 1 92 ? -17.305 -3.281 -0.071 1.00 0.94 92 MET A C 6
ATOM 10809 O O . MET A 1 92 ? -16.486 -2.793 0.712 1.00 1.35 92 MET A O 6
ATOM 10823 N N . VAL A 1 93 ? -17.288 -3.074 -1.383 1.00 0.68 93 VAL A N 6
ATOM 10824 C CA . VAL A 1 93 ? -16.339 -2.184 -2.026 1.00 0.62 93 VAL A CA 6
ATOM 10825 C C . VAL A 1 93 ? -16.471 -0.768 -1.483 1.00 0.65 93 VAL A C 6
ATOM 10826 O O . VAL A 1 93 ? -17.569 -0.310 -1.160 1.00 0.87 93 VAL A O 6
ATOM 10839 N N . VAL A 1 94 ? -15.349 -0.087 -1.377 1.00 0.52 94 VAL A N 6
ATOM 10840 C CA . VAL A 1 94 ? -15.327 1.279 -0.896 1.00 0.56 94 VAL A CA 6
ATOM 10841 C C . VAL A 1 94 ? -14.750 2.185 -1.980 1.00 0.53 94 VAL A C 6
ATOM 10842 O O . VAL A 1 94 ? -13.933 1.743 -2.799 1.00 0.52 94 VAL A O 6
ATOM 10855 N N . LYS A 1 95 ? -15.198 3.428 -2.016 1.00 0.58 95 LYS A N 6
ATOM 10856 C CA . LYS A 1 95 ? -14.690 4.381 -2.989 1.00 0.60 95 LYS A CA 6
ATOM 10857 C C . LYS A 1 95 ? -13.447 5.072 -2.448 1.00 0.56 95 LYS A C 6
ATOM 10858 O O . LYS A 1 95 ? -13.445 5.586 -1.328 1.00 0.66 95 LYS A O 6
ATOM 10877 N N . ARG A 1 96 ? -12.405 5.088 -3.258 1.00 0.49 96 ARG A N 6
ATOM 10878 C CA . ARG A 1 96 ? -11.088 5.547 -2.830 1.00 0.46 96 ARG A CA 6
ATOM 10879 C C . ARG A 1 96 ? -10.414 6.339 -3.946 1.00 0.38 96 ARG A C 6
ATOM 10880 O O . ARG A 1 96 ? -10.858 6.320 -5.091 1.00 0.44 96 ARG A O 6
ATOM 10901 N N . GLN A 1 97 ? -9.348 7.036 -3.601 1.00 0.32 97 GLN A N 6
ATOM 10902 C CA . GLN A 1 97 ? -8.535 7.746 -4.579 1.00 0.31 97 GLN A CA 6
ATOM 10903 C C . GLN A 1 97 ? -7.198 7.046 -4.754 1.00 0.31 97 GLN A C 6
ATOM 10904 O O . GLN A 1 97 ? -6.535 6.714 -3.774 1.00 0.51 97 GLN A O 6
ATOM 10918 N N . ASP A 1 98 ? -6.807 6.818 -5.990 1.00 0.24 98 ASP A N 6
ATOM 10919 C CA . ASP A 1 98 ? -5.542 6.161 -6.274 1.00 0.25 98 ASP A CA 6
ATOM 10920 C C . ASP A 1 98 ? -4.497 7.208 -6.535 1.00 0.24 98 ASP A C 6
ATOM 10921 O O . ASP A 1 98 ? -4.419 7.765 -7.627 1.00 0.30 98 ASP A O 6
ATOM 10930 N N . LYS A 1 99 ? -3.707 7.497 -5.528 1.00 0.21 99 LYS A N 6
ATOM 10931 C CA . LYS A 1 99 ? -2.683 8.507 -5.679 1.00 0.21 99 LYS A CA 6
ATOM 10932 C C . LYS A 1 99 ? -1.391 7.852 -6.145 1.00 0.26 99 LYS A C 6
ATOM 10933 O O . LYS A 1 99 ? -0.794 7.049 -5.430 1.00 0.46 99 LYS A O 6
ATOM 10952 N N . THR A 1 100 ? -0.983 8.183 -7.338 1.00 0.21 100 THR A N 6
ATOM 10953 C CA . THR A 1 100 ? 0.205 7.607 -7.941 1.00 0.24 100 THR A CA 6
ATOM 10954 C C . THR A 1 100 ? 1.442 8.450 -7.645 1.00 0.22 100 THR A C 6
ATOM 10955 O O . THR A 1 100 ? 1.487 9.632 -7.967 1.00 0.25 100 THR A O 6
ATOM 10966 N N . PHE A 1 101 ? 2.433 7.834 -7.032 1.00 0.20 101 PHE A N 6
ATOM 10967 C CA . PHE A 1 101 ? 3.695 8.493 -6.747 1.00 0.18 101 PHE A CA 6
ATOM 10968 C C . PHE A 1 101 ? 4.789 7.457 -6.606 1.00 0.17 101 PHE A C 6
ATOM 10969 O O . PHE A 1 101 ? 4.568 6.264 -6.804 1.00 0.19 101 PHE A O 6
ATOM 10986 N N . THR A 1 102 ? 5.972 7.919 -6.304 1.00 0.18 102 THR A N 6
ATOM 10987 C CA . THR A 1 102 ? 7.090 7.024 -6.107 1.00 0.18 102 THR A CA 6
ATOM 10988 C C . THR A 1 102 ? 7.789 7.315 -4.797 1.00 0.17 102 THR A C 6
ATOM 10989 O O . THR A 1 102 ? 8.174 8.450 -4.517 1.00 0.21 102 THR A O 6
ATOM 11000 N N . PHE A 1 103 ? 7.937 6.280 -4.005 1.00 0.16 103 PHE A N 6
ATOM 11001 C CA . PHE A 1 103 ? 8.705 6.353 -2.786 1.00 0.17 103 PHE A CA 6
ATOM 11002 C C . PHE A 1 103 ? 10.083 5.802 -3.058 1.00 0.16 103 PHE A C 6
ATOM 11003 O O . PHE A 1 103 ? 10.254 4.600 -3.230 1.00 0.19 103 PHE A O 6
ATOM 11020 N N . THR A 1 104 ? 11.062 6.670 -3.126 1.00 0.17 104 THR A N 6
ATOM 11021 C CA . THR A 1 104 ? 12.402 6.222 -3.403 1.00 0.19 104 THR A CA 6
ATOM 11022 C C . THR A 1 104 ? 13.236 6.309 -2.138 1.00 0.19 104 THR A C 6
ATOM 11023 O O . THR A 1 104 ? 13.732 7.377 -1.773 1.00 0.24 104 THR A O 6
ATOM 11034 N N . HIS A 1 105 ? 13.384 5.178 -1.466 1.00 0.17 105 HIS A N 6
ATOM 11035 C CA . HIS A 1 105 ? 14.201 5.118 -0.277 1.00 0.18 105 HIS A CA 6
ATOM 11036 C C . HIS A 1 105 ? 15.495 4.403 -0.638 1.00 0.22 105 HIS A C 6
ATOM 11037 O O . HIS A 1 105 ? 15.487 3.494 -1.466 1.00 0.23 105 HIS A O 6
ATOM 11052 N N . GLY A 1 106 ? 16.595 4.804 -0.024 1.00 0.29 106 GLY A N 6
ATOM 11053 C CA . GLY A 1 106 ? 17.901 4.488 -0.575 1.00 0.37 106 GLY A CA 6
ATOM 11054 C C . GLY A 1 106 ? 18.296 3.041 -0.429 1.00 0.43 106 GLY A C 6
ATOM 11055 O O . GLY A 1 106 ? 18.740 2.619 0.638 1.00 0.74 106 GLY A O 6
ATOM 11059 N N . ASP A 1 107 ? 18.112 2.316 -1.534 1.00 0.38 107 ASP A N 6
ATOM 11060 C CA . ASP A 1 107 ? 18.503 0.913 -1.706 1.00 0.39 107 ASP A CA 6
ATOM 11061 C C . ASP A 1 107 ? 17.565 0.302 -2.732 1.00 0.32 107 ASP A C 6
ATOM 11062 O O . ASP A 1 107 ? 17.917 -0.621 -3.463 1.00 0.47 107 ASP A O 6
ATOM 11071 N N . LEU A 1 108 ? 16.368 0.867 -2.790 1.00 0.23 108 LEU A N 6
ATOM 11072 C CA . LEU A 1 108 ? 15.287 0.303 -3.576 1.00 0.20 108 LEU A CA 6
ATOM 11073 C C . LEU A 1 108 ? 14.541 1.390 -4.347 1.00 0.19 108 LEU A C 6
ATOM 11074 O O . LEU A 1 108 ? 14.632 2.574 -4.017 1.00 0.21 108 LEU A O 6
ATOM 11090 N N . GLU A 1 109 ? 13.801 0.984 -5.366 1.00 0.20 109 GLU A N 6
ATOM 11091 C CA . GLU A 1 109 ? 12.924 1.894 -6.088 1.00 0.24 109 GLU A CA 6
ATOM 11092 C C . GLU A 1 109 ? 11.681 1.139 -6.520 1.00 0.26 109 GLU A C 6
ATOM 11093 O O . GLU A 1 109 ? 11.781 0.049 -7.088 1.00 0.29 109 GLU A O 6
ATOM 11105 N N . PHE A 1 110 ? 10.519 1.701 -6.250 1.00 0.25 110 PHE A N 6
ATOM 11106 C CA . PHE A 1 110 ? 9.268 1.005 -6.513 1.00 0.26 110 PHE A CA 6
ATOM 11107 C C . PHE A 1 110 ? 8.093 1.972 -6.588 1.00 0.25 110 PHE A C 6
ATOM 11108 O O . PHE A 1 110 ? 8.080 3.016 -5.930 1.00 0.26 110 PHE A O 6
ATOM 11125 N N . GLU A 1 111 ? 7.110 1.607 -7.393 1.00 0.25 111 GLU A N 6
ATOM 11126 C CA . GLU A 1 111 ? 5.952 2.453 -7.638 1.00 0.25 111 GLU A CA 6
ATOM 11127 C C . GLU A 1 111 ? 4.904 2.262 -6.550 1.00 0.23 111 GLU A C 6
ATOM 11128 O O . GLU A 1 111 ? 4.199 1.255 -6.517 1.00 0.31 111 GLU A O 6
ATOM 11140 N N . VAL A 1 112 ? 4.811 3.233 -5.660 1.00 0.24 112 VAL A N 6
ATOM 11141 C CA . VAL A 1 112 ? 3.890 3.161 -4.544 1.00 0.22 112 VAL A CA 6
ATOM 11142 C C . VAL A 1 112 ? 2.666 4.002 -4.816 1.00 0.20 112 VAL A C 6
ATOM 11143 O O . VAL A 1 112 ? 2.712 5.014 -5.508 1.00 0.23 112 VAL A O 6
ATOM 11156 N N . HIS A 1 113 ? 1.559 3.539 -4.307 1.00 0.17 113 HIS A N 6
ATOM 11157 C CA . HIS A 1 113 ? 0.277 4.104 -4.641 1.00 0.19 113 HIS A CA 6
ATOM 11158 C C . HIS A 1 113 ? -0.558 4.313 -3.394 1.00 0.19 113 HIS A C 6
ATOM 11159 O O . HIS A 1 113 ? -0.572 3.459 -2.512 1.00 0.25 113 HIS A O 6
ATOM 11174 N N . TRP A 1 114 ? -1.251 5.436 -3.311 1.00 0.17 114 TRP A N 6
ATOM 11175 C CA . TRP A 1 114 ? -2.178 5.635 -2.216 1.00 0.16 114 TRP A CA 6
ATOM 11176 C C . TRP A 1 114 ? -3.506 5.030 -2.589 1.00 0.19 114 TRP A C 6
ATOM 11177 O O . TRP A 1 114 ? -4.139 5.409 -3.573 1.00 0.32 114 TRP A O 6
ATOM 11198 N N . ILE A 1 115 ? -3.895 4.078 -1.790 1.00 0.22 115 ILE A N 6
ATOM 11199 C CA . ILE A 1 115 ? -5.059 3.271 -2.019 1.00 0.26 115 ILE A CA 6
ATOM 11200 C C . ILE A 1 115 ? -5.998 3.444 -0.834 1.00 0.26 115 ILE A C 6
ATOM 11201 O O . ILE A 1 115 ? -6.475 2.483 -0.238 1.00 0.35 115 ILE A O 6
ATOM 11217 N N . ASN A 1 116 ? -6.226 4.705 -0.506 1.00 0.26 116 ASN A N 6
ATOM 11218 C CA . ASN A 1 116 ? -6.950 5.106 0.697 1.00 0.32 116 ASN A CA 6
ATOM 11219 C C . ASN A 1 116 ? -8.367 4.551 0.747 1.00 0.38 116 ASN A C 6
ATOM 11220 O O . ASN A 1 116 ? -9.264 5.080 0.104 1.00 0.42 116 ASN A O 6
ATOM 11231 N N . LEU A 1 117 ? -8.562 3.484 1.510 1.00 0.45 117 LEU A N 6
ATOM 11232 C CA . LEU A 1 117 ? -9.897 2.943 1.722 1.00 0.55 117 LEU A CA 6
ATOM 11233 C C . LEU A 1 117 ? -10.620 3.770 2.789 1.00 0.75 117 LEU A C 6
ATOM 11234 O O . LEU A 1 117 ? -10.371 3.543 3.993 1.00 1.74 117 LEU A O 6
ATOM 11251 N N . MET A 1 1 ? 9.076 -5.950 -11.705 1.00 1.46 1 MET A N 7
ATOM 11252 C CA . MET A 1 1 ? 9.640 -5.054 -10.671 1.00 0.53 1 MET A CA 7
ATOM 11253 C C . MET A 1 1 ? 8.658 -4.913 -9.515 1.00 0.43 1 MET A C 7
ATOM 11254 O O . MET A 1 1 ? 7.575 -5.501 -9.536 1.00 0.55 1 MET A O 7
ATOM 11270 N N . ILE A 1 2 ? 9.045 -4.141 -8.512 1.00 0.34 2 ILE A N 7
ATOM 11271 C CA . ILE A 1 2 ? 8.218 -3.911 -7.338 1.00 0.30 2 ILE A CA 7
ATOM 11272 C C . ILE A 1 2 ? 7.428 -2.603 -7.486 1.00 0.30 2 ILE A C 7
ATOM 11273 O O . ILE A 1 2 ? 7.950 -1.595 -7.966 1.00 0.32 2 ILE A O 7
ATOM 11289 N N . LYS A 1 3 ? 6.153 -2.662 -7.114 1.00 0.29 3 LYS A N 7
ATOM 11290 C CA . LYS A 1 3 ? 5.248 -1.522 -7.155 1.00 0.34 3 LYS A CA 7
ATOM 11291 C C . LYS A 1 3 ? 4.234 -1.653 -6.016 1.00 0.42 3 LYS A C 7
ATOM 11292 O O . LYS A 1 3 ? 3.519 -2.647 -5.917 1.00 0.81 3 LYS A O 7
ATOM 11311 N N . ALA A 1 4 ? 4.165 -0.643 -5.166 1.00 0.22 4 ALA A N 7
ATOM 11312 C CA . ALA A 1 4 ? 3.446 -0.751 -3.904 1.00 0.19 4 ALA A CA 7
ATOM 11313 C C . ALA A 1 4 ? 2.119 -0.018 -3.915 1.00 0.17 4 ALA A C 7
ATOM 11314 O O . ALA A 1 4 ? 1.813 0.754 -4.825 1.00 0.19 4 ALA A O 7
ATOM 11321 N N . ALA A 1 5 ? 1.334 -0.292 -2.890 1.00 0.16 5 ALA A N 7
ATOM 11322 C CA . ALA A 1 5 ? 0.151 0.479 -2.589 1.00 0.17 5 ALA A CA 7
ATOM 11323 C C . ALA A 1 5 ? 0.122 0.762 -1.092 1.00 0.27 5 ALA A C 7
ATOM 11324 O O . ALA A 1 5 ? 0.809 0.099 -0.316 1.00 0.51 5 ALA A O 7
ATOM 11331 N N . VAL A 1 6 ? -0.644 1.745 -0.679 1.00 0.17 6 VAL A N 7
ATOM 11332 C CA . VAL A 1 6 ? -0.683 2.109 0.724 1.00 0.21 6 VAL A CA 7
ATOM 11333 C C . VAL A 1 6 ? -1.985 2.813 1.059 1.00 0.23 6 VAL A C 7
ATOM 11334 O O . VAL A 1 6 ? -2.636 3.379 0.187 1.00 0.33 6 VAL A O 7
ATOM 11347 N N . THR A 1 7 ? -2.355 2.765 2.316 1.00 0.18 7 THR A N 7
ATOM 11348 C CA . THR A 1 7 ? -3.564 3.415 2.779 1.00 0.19 7 THR A CA 7
ATOM 11349 C C . THR A 1 7 ? -3.342 3.998 4.166 1.00 0.17 7 THR A C 7
ATOM 11350 O O . THR A 1 7 ? -2.871 3.320 5.078 1.00 0.18 7 THR A O 7
ATOM 11361 N N . LYS A 1 8 ? -3.643 5.274 4.306 1.00 0.20 8 LYS A N 7
ATOM 11362 C CA . LYS A 1 8 ? -3.439 5.976 5.559 1.00 0.19 8 LYS A CA 7
ATOM 11363 C C . LYS A 1 8 ? -4.763 6.262 6.221 1.00 0.22 8 LYS A C 7
ATOM 11364 O O . LYS A 1 8 ? -5.740 6.580 5.537 1.00 0.28 8 LYS A O 7
ATOM 11383 N N . GLU A 1 9 ? -4.770 6.176 7.548 1.00 0.25 9 GLU A N 7
ATOM 11384 C CA . GLU A 1 9 ? -5.944 6.467 8.343 1.00 0.30 9 GLU A CA 7
ATOM 11385 C C . GLU A 1 9 ? -7.182 5.816 7.742 1.00 0.33 9 GLU A C 7
ATOM 11386 O O . GLU A 1 9 ? -8.239 6.439 7.633 1.00 0.44 9 GLU A O 7
ATOM 11398 N N . SER A 1 10 ? -7.018 4.564 7.326 1.00 0.30 10 SER A N 7
ATOM 11399 C CA . SER A 1 10 ? -8.083 3.820 6.688 1.00 0.35 10 SER A CA 7
ATOM 11400 C C . SER A 1 10 ? -9.301 3.769 7.590 1.00 0.36 10 SER A C 7
ATOM 11401 O O . SER A 1 10 ? -9.251 3.242 8.704 1.00 0.36 10 SER A O 7
ATOM 11409 N N . LEU A 1 11 ? -10.396 4.327 7.099 1.00 0.43 11 LEU A N 7
ATOM 11410 C CA . LEU A 1 11 ? -11.636 4.387 7.856 1.00 0.49 11 LEU A CA 7
ATOM 11411 C C . LEU A 1 11 ? -12.208 2.997 8.020 1.00 0.45 11 LEU A C 7
ATOM 11412 O O . LEU A 1 11 ? -12.981 2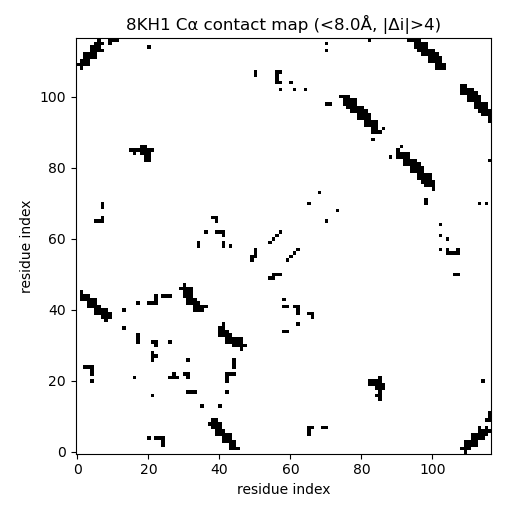.724 8.934 1.00 0.54 11 LEU A O 7
ATOM 11428 N N . TYR A 1 12 ? -11.801 2.125 7.125 1.00 0.37 12 TYR A N 7
ATOM 11429 C CA . TYR A 1 12 ? -12.272 0.767 7.114 1.00 0.43 12 TYR A CA 7
ATOM 11430 C C . TYR A 1 12 ? -11.530 -0.081 8.131 1.00 0.45 12 TYR A C 7
ATOM 11431 O O . TYR A 1 12 ? -11.987 -1.174 8.469 1.00 0.63 12 TYR A O 7
ATOM 11449 N N . ARG A 1 13 ? -10.379 0.427 8.599 1.00 0.39 13 ARG A N 7
ATOM 11450 C CA . ARG A 1 13 ? -9.503 -0.306 9.510 1.00 0.52 13 ARG A CA 7
ATOM 11451 C C . ARG A 1 13 ? -8.811 -1.415 8.721 1.00 0.65 13 ARG A C 7
ATOM 11452 O O . ARG A 1 13 ? -9.191 -1.659 7.581 1.00 1.22 13 ARG A O 7
ATOM 11473 N N . MET A 1 14 ? -7.782 -2.065 9.285 1.00 0.30 14 MET A N 7
ATOM 11474 C CA . MET A 1 14 ? -7.100 -3.122 8.548 1.00 0.27 14 MET A CA 7
ATOM 11475 C C . MET A 1 14 ? -8.100 -4.191 8.122 1.00 0.30 14 MET A C 7
ATOM 11476 O O . MET A 1 14 ? -8.430 -4.273 6.947 1.00 0.33 14 MET A O 7
ATOM 11490 N N . ASN A 1 15 ? -8.643 -4.943 9.078 1.00 0.32 15 ASN A N 7
ATOM 11491 C CA . ASN A 1 15 ? -9.624 -6.005 8.782 1.00 0.38 15 ASN A CA 7
ATOM 11492 C C . ASN A 1 15 ? -9.251 -6.797 7.529 1.00 0.41 15 ASN A C 7
ATOM 11493 O O . ASN A 1 15 ? -10.123 -7.271 6.796 1.00 0.51 15 ASN A O 7
ATOM 11504 N N . THR A 1 16 ? -7.949 -6.903 7.288 1.00 0.34 16 THR A N 7
ATOM 11505 C CA . THR A 1 16 ? -7.394 -7.589 6.141 1.00 0.33 16 THR A CA 7
ATOM 11506 C C . THR A 1 16 ? -7.434 -6.676 4.919 1.00 0.27 16 THR A C 7
ATOM 11507 O O . THR A 1 16 ? -7.873 -7.060 3.834 1.00 0.25 16 THR A O 7
ATOM 11518 N N . LEU A 1 17 ? -6.947 -5.457 5.126 1.00 0.26 17 LEU A N 7
ATOM 11519 C CA . LEU A 1 17 ? -6.789 -4.475 4.066 1.00 0.20 17 LEU A CA 7
ATOM 11520 C C . LEU A 1 17 ? -5.860 -5.023 2.990 1.00 0.17 17 LEU A C 7
ATOM 11521 O O . LEU A 1 17 ? -5.886 -4.589 1.839 1.00 0.18 17 LEU A O 7
ATOM 11537 N N . MET A 1 18 ? -5.034 -5.986 3.387 1.00 0.18 18 MET A N 7
ATOM 11538 C CA . MET A 1 18 ? -4.134 -6.655 2.464 1.00 0.19 18 MET A CA 7
ATOM 11539 C C . MET A 1 18 ? -4.939 -7.373 1.388 1.00 0.19 18 MET A C 7
ATOM 11540 O O . MET A 1 18 ? -4.518 -7.461 0.240 1.00 0.29 18 MET A O 7
ATOM 11554 N N . GLU A 1 19 ? -6.109 -7.877 1.777 1.00 0.16 19 GLU A N 7
ATOM 11555 C CA . GLU A 1 19 ? -6.987 -8.587 0.858 1.00 0.18 19 GLU A CA 7
ATOM 11556 C C . GLU A 1 19 ? -7.909 -7.623 0.122 1.00 0.17 19 GLU A C 7
ATOM 11557 O O . GLU A 1 19 ? -8.559 -8.000 -0.851 1.00 0.23 19 GLU A O 7
ATOM 11569 N N . ALA A 1 20 ? -7.978 -6.385 0.603 1.00 0.17 20 ALA A N 7
ATOM 11570 C CA . ALA A 1 20 ? -8.727 -5.350 -0.094 1.00 0.20 20 ALA A CA 7
ATOM 11571 C C . ALA A 1 20 ? -8.108 -5.111 -1.452 1.00 0.22 20 ALA A C 7
ATOM 11572 O O . ALA A 1 20 ? -8.746 -5.303 -2.484 1.00 0.25 20 ALA A O 7
ATOM 11579 N N . PHE A 1 21 ? -6.854 -4.711 -1.455 1.00 0.25 21 PHE A N 7
ATOM 11580 C CA . PHE A 1 21 ? -6.158 -4.520 -2.707 1.00 0.31 21 PHE A CA 7
ATOM 11581 C C . PHE A 1 21 ? -5.786 -5.882 -3.263 1.00 0.33 21 PHE A C 7
ATOM 11582 O O . PHE A 1 21 ? -5.905 -6.112 -4.463 1.00 0.41 21 PHE A O 7
ATOM 11599 N N . GLN A 1 22 ? -5.378 -6.781 -2.353 1.00 0.29 22 GLN A N 7
ATOM 11600 C CA . GLN A 1 22 ? -5.003 -8.161 -2.680 1.00 0.34 22 GLN A CA 7
ATOM 11601 C C . GLN A 1 22 ? -4.280 -8.218 -4.017 1.00 0.43 22 GLN A C 7
ATOM 11602 O O . GLN A 1 22 ? -4.693 -8.919 -4.937 1.00 0.59 22 GLN A O 7
ATOM 11616 N N . GLY A 1 23 ? -3.218 -7.441 -4.131 1.00 0.41 23 GLY A N 7
ATOM 11617 C CA . GLY A 1 23 ? -2.470 -7.432 -5.358 1.00 0.51 23 GLY A CA 7
ATOM 11618 C C . GLY A 1 23 ? -3.043 -6.490 -6.389 1.00 0.42 23 GLY A C 7
ATOM 11619 O O . GLY A 1 23 ? -2.984 -6.781 -7.581 1.00 0.55 23 GLY A O 7
ATOM 11623 N N . PHE A 1 24 ? -3.618 -5.376 -5.939 1.00 0.30 24 PHE A N 7
ATOM 11624 C CA . PHE A 1 24 ? -4.135 -4.351 -6.849 1.00 0.37 24 PHE A CA 7
ATOM 11625 C C . PHE A 1 24 ? -2.971 -3.629 -7.521 1.00 0.35 24 PHE A C 7
ATOM 11626 O O . PHE A 1 24 ? -2.745 -2.435 -7.312 1.00 0.40 24 PHE A O 7
ATOM 11643 N N . LEU A 1 25 ? -2.276 -4.385 -8.361 1.00 0.35 25 LEU A N 7
ATOM 11644 C CA . LEU A 1 25 ? -1.025 -3.984 -8.983 1.00 0.34 25 LEU A CA 7
ATOM 11645 C C . LEU A 1 25 ? -0.371 -5.209 -9.608 1.00 0.36 25 LEU A C 7
ATOM 11646 O O . LEU A 1 25 ? 0.330 -5.113 -10.614 1.00 0.41 25 LEU A O 7
ATOM 11662 N N . GLY A 1 26 ? -0.606 -6.365 -8.997 1.00 0.37 26 GLY A N 7
ATOM 11663 C CA . GLY A 1 26 ? -0.236 -7.617 -9.640 1.00 0.44 26 GLY A CA 7
ATOM 11664 C C . GLY A 1 26 ? 0.260 -8.706 -8.699 1.00 0.42 26 GLY A C 7
ATOM 11665 O O . GLY A 1 26 ? 1.386 -9.180 -8.844 1.00 0.48 26 GLY A O 7
ATOM 11669 N N . LEU A 1 27 ? -0.568 -9.128 -7.748 1.00 0.36 27 LEU A N 7
ATOM 11670 C CA . LEU A 1 27 ? -0.211 -10.215 -6.860 1.00 0.35 27 LEU A CA 7
ATOM 11671 C C . LEU A 1 27 ? -1.343 -11.232 -6.755 1.00 0.34 27 LEU A C 7
ATOM 11672 O O . LEU A 1 27 ? -2.488 -10.868 -6.486 1.00 0.46 27 LEU A O 7
ATOM 11688 N N . ASP A 1 28 ? -1.017 -12.507 -6.962 1.00 0.36 28 ASP A N 7
ATOM 11689 C CA . ASP A 1 28 ? -2.009 -13.577 -6.867 1.00 0.43 28 ASP A CA 7
ATOM 11690 C C . ASP A 1 28 ? -2.141 -14.036 -5.428 1.00 0.47 28 ASP A C 7
ATOM 11691 O O . ASP A 1 28 ? -3.134 -13.757 -4.762 1.00 0.81 28 ASP A O 7
ATOM 11700 N N . LEU A 1 29 ? -1.130 -14.747 -4.961 1.00 0.40 29 LEU A N 7
ATOM 11701 C CA . LEU A 1 29 ? -1.060 -15.163 -3.568 1.00 0.45 29 LEU A CA 7
ATOM 11702 C C . LEU A 1 29 ? 0.370 -15.346 -3.133 1.00 0.47 29 LEU A C 7
ATOM 11703 O O . LEU A 1 29 ? 1.211 -15.804 -3.904 1.00 0.49 29 LEU A O 7
ATOM 11719 N N . GLY A 1 30 ? 0.646 -14.944 -1.904 1.00 0.51 30 GLY A N 7
ATOM 11720 C CA . GLY A 1 30 ? 1.995 -15.024 -1.390 1.00 0.59 30 GLY A CA 7
ATOM 11721 C C . GLY A 1 30 ? 2.868 -13.897 -1.870 1.00 0.53 30 GLY A C 7
ATOM 11722 O O . GLY A 1 30 ? 3.776 -13.457 -1.163 1.00 0.59 30 GLY A O 7
ATOM 11726 N N . GLU A 1 31 ? 2.595 -13.432 -3.074 1.00 0.48 31 GLU A N 7
ATOM 11727 C CA . GLU A 1 31 ? 3.352 -12.350 -3.659 1.00 0.50 31 GLU A CA 7
ATOM 11728 C C . GLU A 1 31 ? 3.083 -11.047 -2.935 1.00 0.42 31 GLU A C 7
ATOM 11729 O O . GLU A 1 31 ? 3.819 -10.078 -3.091 1.00 0.45 31 GLU A O 7
ATOM 11741 N N . PHE A 1 32 ? 2.030 -11.018 -2.142 1.00 0.34 32 PHE A N 7
ATOM 11742 C CA . PHE A 1 32 ? 1.668 -9.791 -1.464 1.00 0.26 32 PHE A CA 7
ATOM 11743 C C . PHE A 1 32 ? 2.132 -9.775 -0.017 1.00 0.25 32 PHE A C 7
ATOM 11744 O O . PHE A 1 32 ? 2.032 -10.763 0.710 1.00 0.33 32 PHE A O 7
ATOM 11761 N N . THR A 1 33 ? 2.663 -8.631 0.359 1.00 0.23 33 THR A N 7
ATOM 11762 C CA . THR A 1 33 ? 3.183 -8.389 1.686 1.00 0.21 33 THR A CA 7
ATOM 11763 C C . THR A 1 33 ? 2.557 -7.111 2.243 1.00 0.19 33 THR A C 7
ATOM 11764 O O . THR A 1 33 ? 2.463 -6.115 1.532 1.00 0.25 33 THR A O 7
ATOM 11775 N N . PHE A 1 34 ? 2.108 -7.128 3.488 1.00 0.18 34 PHE A N 7
ATOM 11776 C CA . PHE A 1 34 ? 1.393 -5.980 4.041 1.00 0.16 34 PHE A CA 7
ATOM 11777 C C . PHE A 1 34 ? 1.715 -5.797 5.518 1.00 0.13 34 PHE A C 7
ATOM 11778 O O . PHE A 1 34 ? 1.777 -6.759 6.282 1.00 0.14 34 PHE A O 7
ATOM 11795 N N . LYS A 1 35 ? 1.929 -4.550 5.895 1.00 0.15 35 LYS A N 7
ATOM 11796 C CA . LYS A 1 35 ? 2.266 -4.187 7.258 1.00 0.16 35 LYS A CA 7
ATOM 11797 C C . LYS A 1 35 ? 1.132 -3.374 7.863 1.00 0.19 35 LYS A C 7
ATOM 11798 O O . LYS A 1 35 ? 0.689 -2.386 7.272 1.00 0.20 35 LYS A O 7
ATOM 11817 N N . VAL A 1 36 ? 0.650 -3.793 9.021 1.00 0.27 36 VAL A N 7
ATOM 11818 C CA . VAL A 1 36 ? -0.412 -3.072 9.704 1.00 0.31 36 VAL A CA 7
ATOM 11819 C C . VAL A 1 36 ? 0.176 -2.184 10.788 1.00 0.27 36 VAL A C 7
ATOM 11820 O O . VAL A 1 36 ? 0.851 -2.668 11.699 1.00 0.31 36 VAL A O 7
ATOM 11833 N N . LYS A 1 37 ? -0.073 -0.889 10.678 1.00 0.23 37 LYS A N 7
ATOM 11834 C CA . LYS A 1 37 ? 0.433 0.082 11.634 1.00 0.23 37 LYS A CA 7
ATOM 11835 C C . LYS A 1 37 ? -0.629 1.136 11.921 1.00 0.23 37 LYS A C 7
ATOM 11836 O O . LYS A 1 37 ? -1.559 1.309 11.129 1.00 0.32 37 LYS A O 7
ATOM 11855 N N . PRO A 1 38 ? -0.521 1.852 13.057 1.00 0.29 38 PRO A N 7
ATOM 11856 C CA . PRO A 1 38 ? -1.491 2.885 13.418 1.00 0.32 38 PRO A CA 7
ATOM 11857 C C . PRO A 1 38 ? -1.530 4.015 12.403 1.00 0.26 38 PRO A C 7
ATOM 11858 O O . PRO A 1 38 ? -0.526 4.691 12.170 1.00 0.32 38 PRO A O 7
ATOM 11869 N N . GLY A 1 39 ? -2.691 4.199 11.794 1.00 0.24 39 GLY A N 7
ATOM 11870 C CA . GLY A 1 39 ? -2.903 5.309 10.892 1.00 0.27 39 GLY A CA 7
ATOM 11871 C C . GLY A 1 39 ? -2.177 5.167 9.566 1.00 0.25 39 GLY A C 7
ATOM 11872 O O . GLY A 1 39 ? -2.344 5.997 8.679 1.00 0.33 39 GLY A O 7
ATOM 11876 N N . VAL A 1 40 ? -1.372 4.129 9.423 1.00 0.18 40 VAL A N 7
ATOM 11877 C CA . VAL A 1 40 ? -0.646 3.899 8.184 1.00 0.16 40 VAL A CA 7
ATOM 11878 C C . VAL A 1 40 ? -0.535 2.407 7.891 1.00 0.15 40 VAL A C 7
ATOM 11879 O O . VAL A 1 40 ? -0.035 1.630 8.702 1.00 0.20 40 VAL A O 7
ATOM 11892 N N . PHE A 1 41 ? -1.015 2.017 6.723 1.00 0.15 41 PHE A N 7
ATOM 11893 C CA . PHE A 1 41 ? -1.101 0.617 6.352 1.00 0.16 41 PHE A CA 7
ATOM 11894 C C . PHE A 1 41 ? -0.408 0.394 5.010 1.00 0.18 41 PHE A C 7
ATOM 11895 O O . PHE A 1 41 ? -0.666 1.118 4.051 1.00 0.23 41 PHE A O 7
ATOM 11912 N N . LEU A 1 42 ? 0.439 -0.621 4.941 1.00 0.17 42 LEU A N 7
ATOM 11913 C CA . LEU A 1 42 ? 1.303 -0.839 3.780 1.00 0.16 42 LEU A CA 7
ATOM 11914 C C . LEU A 1 42 ? 0.960 -2.132 3.042 1.00 0.16 42 LEU A C 7
ATOM 11915 O O . LEU A 1 42 ? 0.999 -3.194 3.639 1.00 0.19 42 LEU A O 7
ATOM 11931 N N . LEU A 1 43 ? 0.667 -2.045 1.742 1.00 0.15 43 LEU A N 7
ATOM 11932 C CA . LEU A 1 43 ? 0.459 -3.252 0.927 1.00 0.15 43 LEU A CA 7
ATOM 11933 C C . LEU A 1 43 ? 1.440 -3.238 -0.231 1.00 0.15 43 LEU A C 7
ATOM 11934 O O . LEU A 1 43 ? 1.339 -2.415 -1.139 1.00 0.18 43 LEU A O 7
ATOM 11950 N N . THR A 1 44 ? 2.377 -4.145 -0.208 1.00 0.17 44 THR A N 7
ATOM 11951 C CA . THR A 1 44 ? 3.389 -4.177 -1.228 1.00 0.18 44 THR A CA 7
ATOM 11952 C C . THR A 1 44 ? 3.339 -5.467 -2.018 1.00 0.19 44 THR A C 7
ATOM 11953 O O . THR A 1 44 ? 2.491 -6.332 -1.784 1.00 0.30 44 THR A O 7
ATOM 11964 N N . ASP A 1 45 ? 4.270 -5.582 -2.938 1.00 0.20 45 ASP A N 7
ATOM 11965 C CA . ASP A 1 45 ? 4.293 -6.663 -3.898 1.00 0.24 45 ASP A CA 7
ATOM 11966 C C . ASP A 1 45 ? 5.626 -7.373 -3.819 1.00 0.23 45 ASP A C 7
ATOM 11967 O O . ASP A 1 45 ? 5.994 -8.148 -4.703 1.00 0.31 45 ASP A O 7
ATOM 11976 N N . VAL A 1 46 ? 6.364 -7.076 -2.759 1.00 0.24 46 VAL A N 7
ATOM 11977 C CA . VAL A 1 46 ? 7.637 -7.716 -2.525 1.00 0.24 46 VAL A CA 7
ATOM 11978 C C . VAL A 1 46 ? 7.389 -9.178 -2.186 1.00 0.37 46 VAL A C 7
ATOM 11979 O O . VAL A 1 46 ? 6.524 -9.505 -1.373 1.00 0.94 46 VAL A O 7
ATOM 11992 N N . LYS A 1 47 ? 8.087 -10.060 -2.870 1.00 0.49 47 LYS A N 7
ATOM 11993 C CA . LYS A 1 47 ? 7.919 -11.485 -2.655 1.00 0.54 47 LYS A CA 7
ATOM 11994 C C . LYS A 1 47 ? 9.264 -12.134 -2.529 1.00 0.71 47 LYS A C 7
ATOM 11995 O O . LYS A 1 47 ? 9.733 -12.483 -1.449 1.00 0.86 47 LYS A O 7
ATOM 12014 N N . SER A 1 48 ? 9.878 -12.248 -3.677 1.00 0.81 48 SER A N 7
ATOM 12015 C CA . SER A 1 48 ? 11.150 -12.889 -3.832 1.00 1.03 48 SER A CA 7
ATOM 12016 C C . SER A 1 48 ? 12.253 -11.846 -3.795 1.00 0.97 48 SER A C 7
ATOM 12017 O O . SER A 1 48 ? 13.343 -12.036 -4.330 1.00 1.23 48 SER A O 7
ATOM 12025 N N . TYR A 1 49 ? 11.939 -10.744 -3.144 1.00 0.66 49 TYR A N 7
ATOM 12026 C CA . TYR A 1 49 ? 12.800 -9.583 -3.116 1.00 0.58 49 TYR A CA 7
ATOM 12027 C C . TYR A 1 49 ? 12.725 -8.915 -1.754 1.00 0.51 49 TYR A C 7
ATOM 12028 O O . TYR A 1 49 ? 11.643 -8.532 -1.311 1.00 0.53 49 TYR A O 7
ATOM 12046 N N . LEU A 1 50 ? 13.864 -8.780 -1.094 1.00 0.50 50 LEU A N 7
ATOM 12047 C CA . LEU A 1 50 ? 13.915 -8.113 0.197 1.00 0.47 50 LEU A CA 7
ATOM 12048 C C . LEU A 1 50 ? 14.984 -7.011 0.157 1.00 0.39 50 LEU A C 7
ATOM 12049 O O . LEU A 1 50 ? 15.964 -7.132 -0.579 1.00 0.46 50 LEU A O 7
ATOM 12065 N N . ILE A 1 51 ? 14.796 -5.935 0.920 1.00 0.35 51 ILE A N 7
ATOM 12066 C CA . ILE A 1 51 ? 15.756 -4.830 0.927 1.00 0.32 51 ILE A CA 7
ATOM 12067 C C . ILE A 1 51 ? 16.976 -5.166 1.782 1.00 0.39 51 ILE A C 7
ATOM 12068 O O . ILE A 1 51 ? 18.024 -5.545 1.260 1.00 0.62 51 ILE A O 7
ATOM 12084 N N . GLY A 1 52 ? 16.833 -5.032 3.097 1.00 0.64 52 GLY A N 7
ATOM 12085 C CA . GLY A 1 52 ? 17.927 -5.364 3.991 1.00 0.75 52 GLY A CA 7
ATOM 12086 C C . GLY A 1 52 ? 17.531 -6.340 5.082 1.00 0.68 52 GLY A C 7
ATOM 12087 O O . GLY A 1 52 ? 18.388 -6.850 5.798 1.00 0.82 52 GLY A O 7
ATOM 12091 N N . ASP A 1 53 ? 16.239 -6.613 5.201 1.00 0.60 53 ASP A N 7
ATOM 12092 C CA . ASP A 1 53 ? 15.740 -7.512 6.245 1.00 0.68 53 ASP A CA 7
ATOM 12093 C C . ASP A 1 53 ? 14.273 -7.812 6.000 1.00 0.65 53 ASP A C 7
ATOM 12094 O O . ASP A 1 53 ? 13.403 -7.412 6.770 1.00 0.72 53 ASP A O 7
ATOM 12103 N N . LYS A 1 54 ? 14.028 -8.465 4.874 1.00 0.61 54 LYS A N 7
ATOM 12104 C CA . LYS A 1 54 ? 12.693 -8.857 4.400 1.00 0.67 54 LYS A CA 7
ATOM 12105 C C . LYS A 1 54 ? 11.726 -7.678 4.184 1.00 0.71 54 LYS A C 7
ATOM 12106 O O . LYS A 1 54 ? 10.782 -7.805 3.414 1.00 1.23 54 LYS A O 7
ATOM 12125 N N . TYR A 1 55 ? 11.995 -6.528 4.791 1.00 0.37 55 TYR A N 7
ATOM 12126 C CA . TYR A 1 55 ? 11.133 -5.359 4.660 1.00 0.33 55 TYR A CA 7
ATOM 12127 C C . TYR A 1 55 ? 11.901 -4.070 4.931 1.00 0.42 55 TYR A C 7
ATOM 12128 O O . TYR A 1 55 ? 11.586 -3.022 4.361 1.00 0.93 55 TYR A O 7
ATOM 12146 N N . ASP A 1 56 ? 12.884 -4.159 5.829 1.00 0.27 56 ASP A N 7
ATOM 12147 C CA . ASP A 1 56 ? 13.667 -3.002 6.284 1.00 0.29 56 ASP A CA 7
ATOM 12148 C C . ASP A 1 56 ? 14.016 -2.041 5.152 1.00 0.26 56 ASP A C 7
ATOM 12149 O O . ASP A 1 56 ? 14.544 -2.464 4.126 1.00 0.31 56 ASP A O 7
ATOM 12158 N N . ASP A 1 57 ? 13.681 -0.760 5.363 1.00 0.22 57 ASP A N 7
ATOM 12159 C CA . ASP A 1 57 ? 14.066 0.364 4.484 1.00 0.20 57 ASP A CA 7
ATOM 12160 C C . ASP A 1 57 ? 13.042 0.712 3.403 1.00 0.17 57 ASP A C 7
ATOM 12161 O O . ASP A 1 57 ? 13.344 1.503 2.517 1.00 0.21 57 ASP A O 7
ATOM 12170 N N . ALA A 1 58 ? 11.833 0.165 3.476 1.00 0.17 58 ALA A N 7
ATOM 12171 C CA . ALA A 1 58 ? 10.735 0.625 2.611 1.00 0.19 58 ALA A CA 7
ATOM 12172 C C . ALA A 1 58 ? 9.455 -0.055 2.981 1.00 0.16 58 ALA A C 7
ATOM 12173 O O . ALA A 1 58 ? 8.423 0.565 3.142 1.00 0.17 58 ALA A O 7
ATOM 12180 N N . PHE A 1 59 ? 9.551 -1.327 3.170 1.00 0.16 59 PHE A N 7
ATOM 12181 C CA . PHE A 1 59 ? 8.401 -2.168 3.405 1.00 0.15 59 PHE A CA 7
ATOM 12182 C C . PHE A 1 59 ? 8.045 -2.140 4.878 1.00 0.16 59 PHE A C 7
ATOM 12183 O O . PHE A 1 59 ? 7.847 -3.166 5.508 1.00 0.20 59 PHE A O 7
ATOM 12200 N N . ASN A 1 60 ? 7.906 -0.897 5.370 1.00 0.18 60 ASN A N 7
ATOM 12201 C CA . ASN A 1 60 ? 7.917 -0.512 6.793 1.00 0.28 60 ASN A CA 7
ATOM 12202 C C . ASN A 1 60 ? 8.809 0.713 7.008 1.00 0.35 60 ASN A C 7
ATOM 12203 O O . ASN A 1 60 ? 9.088 1.104 8.138 1.00 0.75 60 ASN A O 7
ATOM 12214 N N . ALA A 1 61 ? 9.219 1.327 5.907 1.00 0.17 61 ALA A N 7
ATOM 12215 C CA . ALA A 1 61 ? 9.754 2.682 5.937 1.00 0.17 61 ALA A CA 7
ATOM 12216 C C . ALA A 1 61 ? 8.808 3.567 5.142 1.00 0.16 61 ALA A C 7
ATOM 12217 O O . ALA A 1 61 ? 8.717 4.773 5.346 1.00 0.17 61 ALA A O 7
ATOM 12224 N N . LEU A 1 62 ? 8.102 2.913 4.224 1.00 0.16 62 LEU A N 7
ATOM 12225 C CA . LEU A 1 62 ? 6.967 3.490 3.522 1.00 0.17 62 LEU A CA 7
ATOM 12226 C C . LEU A 1 62 ? 5.941 3.976 4.546 1.00 0.15 62 LEU A C 7
ATOM 12227 O O . LEU A 1 62 ? 5.209 4.940 4.316 1.00 0.15 62 LEU A O 7
ATOM 12243 N N . ILE A 1 63 ? 5.907 3.283 5.681 1.00 0.17 63 ILE A N 7
ATOM 12244 C CA . ILE A 1 63 ? 5.041 3.638 6.790 1.00 0.19 63 ILE A CA 7
ATOM 12245 C C . ILE A 1 63 ? 5.323 5.076 7.231 1.00 0.19 63 ILE A C 7
ATOM 12246 O O . ILE A 1 63 ? 4.409 5.875 7.419 1.00 0.23 63 ILE A O 7
ATOM 12262 N N . ASP A 1 64 ? 6.605 5.389 7.361 1.00 0.19 64 ASP A N 7
ATOM 12263 C CA . ASP A 1 64 ? 7.070 6.725 7.677 1.00 0.20 64 ASP A CA 7
ATOM 12264 C C . ASP A 1 64 ? 6.687 7.690 6.587 1.00 0.20 64 ASP A C 7
ATOM 12265 O O . ASP A 1 64 ? 6.191 8.776 6.853 1.00 0.25 64 ASP A O 7
ATOM 12274 N N . PHE A 1 65 ? 6.961 7.281 5.364 1.00 0.17 65 PHE A N 7
ATOM 12275 C CA . PHE A 1 65 ? 6.568 8.044 4.182 1.00 0.16 65 PHE A CA 7
ATOM 12276 C C . PHE A 1 65 ? 5.137 8.561 4.322 1.00 0.17 65 PHE A C 7
ATOM 12277 O O . PHE A 1 65 ? 4.919 9.759 4.450 1.00 0.21 65 PHE A O 7
ATOM 12294 N N . VAL A 1 66 ? 4.174 7.654 4.356 1.00 0.18 66 VAL A N 7
ATOM 12295 C CA . VAL A 1 66 ? 2.774 8.019 4.471 1.00 0.21 66 VAL A CA 7
ATOM 12296 C C . VAL A 1 66 ? 2.530 8.865 5.723 1.00 0.26 66 VAL A C 7
ATOM 12297 O O . VAL A 1 66 ? 1.616 9.687 5.774 1.00 0.33 66 VAL A O 7
ATOM 12310 N N . LEU A 1 67 ? 3.371 8.667 6.715 1.00 0.26 67 LEU A N 7
ATOM 12311 C CA . LEU A 1 67 ? 3.187 9.284 8.010 1.00 0.34 67 LEU A CA 7
ATOM 12312 C C . LEU A 1 67 ? 3.798 10.685 8.091 1.00 0.35 67 LEU A C 7
ATOM 12313 O O . LEU A 1 67 ? 3.361 11.504 8.895 1.00 0.42 67 LEU A O 7
ATOM 12329 N N . ARG A 1 68 ? 4.805 10.969 7.277 1.00 0.32 68 ARG A N 7
ATOM 12330 C CA . ARG A 1 68 ? 5.337 12.329 7.211 1.00 0.36 68 ARG A CA 7
ATOM 12331 C C . ARG A 1 68 ? 4.579 13.108 6.156 1.00 0.35 68 ARG A C 7
ATOM 12332 O O . ARG A 1 68 ? 4.568 14.337 6.145 1.00 0.43 68 ARG A O 7
ATOM 12353 N N . ASN A 1 69 ? 3.951 12.367 5.267 1.00 0.27 69 ASN A N 7
ATOM 12354 C CA . ASN A 1 69 ? 3.048 12.917 4.294 1.00 0.26 69 ASN A CA 7
ATOM 12355 C C . ASN A 1 69 ? 1.626 12.732 4.788 1.00 0.29 69 ASN A C 7
ATOM 12356 O O . ASN A 1 69 ? 1.408 12.484 5.974 1.00 0.35 69 ASN A O 7
ATOM 12367 N N . ASP A 1 70 ? 0.666 12.869 3.901 1.00 0.26 70 ASP A N 7
ATOM 12368 C CA . ASP A 1 70 ? -0.707 12.515 4.216 1.00 0.29 70 ASP A CA 7
ATOM 12369 C C . ASP A 1 70 ? -1.474 12.335 2.923 1.00 0.26 70 ASP A C 7
ATOM 12370 O O . ASP A 1 70 ? -0.957 12.641 1.847 1.00 0.22 70 ASP A O 7
ATOM 12379 N N . ARG A 1 71 ? -2.687 11.837 3.023 1.00 0.34 71 ARG A N 7
ATOM 12380 C CA . ARG A 1 71 ? -3.482 11.557 1.849 1.00 0.35 71 ARG A CA 7
ATOM 12381 C C . ARG A 1 71 ? -3.784 12.864 1.133 1.00 0.29 71 ARG A C 7
ATOM 12382 O O . ARG A 1 71 ? -4.199 13.832 1.775 1.00 0.30 71 ARG A O 7
ATOM 12403 N N . ASP A 1 72 ? -3.530 12.895 -0.180 1.00 0.31 72 ASP A N 7
ATOM 12404 C CA . ASP A 1 72 ? -3.726 14.103 -0.996 1.00 0.34 72 ASP A CA 7
ATOM 12405 C C . ASP A 1 72 ? -2.622 15.131 -0.780 1.00 0.31 72 ASP A C 7
ATOM 12406 O O . ASP A 1 72 ? -2.282 15.889 -1.683 1.00 0.40 72 ASP A O 7
ATOM 12415 N N . ALA A 1 73 ? -2.069 15.145 0.422 1.00 0.24 73 ALA A N 7
ATOM 12416 C CA . ALA A 1 73 ? -0.983 16.059 0.785 1.00 0.27 73 ALA A CA 7
ATOM 12417 C C . ALA A 1 73 ? 0.332 15.653 0.119 1.00 0.23 73 ALA A C 7
ATOM 12418 O O . ALA A 1 73 ? 1.402 16.154 0.465 1.00 0.33 73 ALA A O 7
ATOM 12425 N N . VAL A 1 74 ? 0.235 14.726 -0.818 1.00 0.28 74 VAL A N 7
ATOM 12426 C CA . VAL A 1 74 ? 1.380 14.269 -1.593 1.00 0.24 74 VAL A CA 7
ATOM 12427 C C . VAL A 1 74 ? 1.399 14.912 -2.976 1.00 0.23 74 VAL A C 7
ATOM 12428 O O . VAL A 1 74 ? 0.370 15.371 -3.473 1.00 0.27 74 VAL A O 7
ATOM 12441 N N . GLU A 1 75 ? 2.574 14.949 -3.586 1.00 0.25 75 GLU A N 7
ATOM 12442 C CA . GLU A 1 75 ? 2.723 15.449 -4.943 1.00 0.30 75 GLU A CA 7
ATOM 12443 C C . GLU A 1 75 ? 2.717 14.281 -5.919 1.00 0.25 75 GLU A C 7
ATOM 12444 O O . GLU A 1 75 ? 3.763 13.886 -6.437 1.00 0.34 75 GLU A O 7
ATOM 12456 N N . GLY A 1 76 ? 1.545 13.719 -6.154 1.00 0.20 76 GLY A N 7
ATOM 12457 C CA . GLY A 1 76 ? 1.452 12.536 -6.980 1.00 0.24 76 GLY A CA 7
ATOM 12458 C C . GLY A 1 76 ? 0.474 12.680 -8.121 1.00 0.25 76 GLY A C 7
ATOM 12459 O O . GLY A 1 76 ? 0.233 13.782 -8.617 1.00 0.31 76 GLY A O 7
ATOM 12463 N N . THR A 1 77 ? -0.093 11.559 -8.527 1.00 0.25 77 THR A N 7
ATOM 12464 C CA . THR A 1 77 ? -1.035 11.523 -9.631 1.00 0.30 77 THR A CA 7
ATOM 12465 C C . THR A 1 77 ? -2.243 10.688 -9.243 1.00 0.31 77 THR A C 7
ATOM 12466 O O . THR A 1 77 ? -2.167 9.465 -9.170 1.00 0.47 77 THR A O 7
ATOM 12477 N N . GLU A 1 78 ? -3.348 11.356 -8.985 1.00 0.32 78 GLU A N 7
ATOM 12478 C CA . GLU A 1 78 ? -4.524 10.705 -8.455 1.00 0.31 78 GLU A CA 7
ATOM 12479 C C . GLU A 1 78 ? -5.474 10.250 -9.559 1.00 0.34 78 GLU A C 7
ATOM 12480 O O . GLU A 1 78 ? -5.708 10.959 -10.536 1.00 0.35 78 GLU A O 7
ATOM 12492 N N . THR A 1 79 ? -5.997 9.046 -9.391 1.00 0.35 79 THR A N 7
ATOM 12493 C CA . THR A 1 79 ? -6.918 8.443 -10.337 1.00 0.39 79 THR A CA 7
ATOM 12494 C C . THR A 1 79 ? -8.082 7.786 -9.595 1.00 0.39 79 THR A C 7
ATOM 12495 O O . THR A 1 79 ? -7.895 7.226 -8.524 1.00 0.39 79 THR A O 7
ATOM 12506 N N . ASP A 1 80 ? -9.281 7.864 -10.150 1.00 0.43 80 ASP A N 7
ATOM 12507 C CA . ASP A 1 80 ? -10.441 7.241 -9.523 1.00 0.46 80 ASP A CA 7
ATOM 12508 C C . ASP A 1 80 ? -10.429 5.731 -9.738 1.00 0.46 80 ASP A C 7
ATOM 12509 O O . ASP A 1 80 ? -10.760 5.241 -10.820 1.00 0.48 80 ASP A O 7
ATOM 12518 N N . VAL A 1 81 ? -10.032 4.998 -8.709 1.00 0.48 81 VAL A N 7
ATOM 12519 C CA . VAL A 1 81 ? -10.055 3.539 -8.736 1.00 0.48 81 VAL A CA 7
ATOM 12520 C C . VAL A 1 81 ? -11.027 3.035 -7.680 1.00 0.43 81 VAL A C 7
ATOM 12521 O O . VAL A 1 81 ? -11.507 3.813 -6.871 1.00 0.43 81 VAL A O 7
ATOM 12534 N N . SER A 1 82 ? -11.348 1.759 -7.692 1.00 0.41 82 SER A N 7
ATOM 12535 C CA . SER A 1 82 ? -12.245 1.215 -6.689 1.00 0.37 82 SER A CA 7
ATOM 12536 C C . SER A 1 82 ? -11.782 -0.162 -6.230 1.00 0.32 82 SER A C 7
ATOM 12537 O O . SER A 1 82 ? -11.377 -0.997 -7.040 1.00 0.38 82 SER A O 7
ATOM 12545 N N . ILE A 1 83 ? -11.827 -0.383 -4.923 1.00 0.28 83 ILE A N 7
ATOM 12546 C CA . ILE A 1 83 ? -11.287 -1.597 -4.326 1.00 0.26 83 ILE A CA 7
ATOM 12547 C C . ILE A 1 83 ? -12.363 -2.437 -3.644 1.00 0.27 83 ILE A C 7
ATOM 12548 O O . ILE A 1 83 ? -13.270 -1.905 -3.008 1.00 0.32 83 ILE A O 7
ATOM 12564 N N . ARG A 1 84 ? -12.247 -3.753 -3.804 1.00 0.27 84 ARG A N 7
ATOM 12565 C CA . ARG A 1 84 ? -13.068 -4.708 -3.096 1.00 0.30 84 ARG A CA 7
ATOM 12566 C C . ARG A 1 84 ? -12.494 -4.936 -1.697 1.00 0.27 84 ARG A C 7
ATOM 12567 O O . ARG A 1 84 ? -11.310 -5.210 -1.543 1.00 0.28 84 ARG A O 7
ATOM 12588 N N . LEU A 1 85 ? -13.335 -4.813 -0.687 1.00 0.31 85 LEU A N 7
ATOM 12589 C CA . LEU A 1 85 ? -12.872 -4.746 0.695 1.00 0.33 85 LEU A CA 7
ATOM 12590 C C . LEU A 1 85 ? -12.592 -6.117 1.316 1.00 0.35 85 LEU A C 7
ATOM 12591 O O . LEU A 1 85 ? -13.252 -6.518 2.282 1.00 0.69 85 LEU A O 7
ATOM 12607 N N . GLY A 1 86 ? -11.589 -6.809 0.781 1.00 0.52 86 GLY A N 7
ATOM 12608 C CA . GLY A 1 86 ? -11.110 -8.046 1.379 1.00 0.57 86 GLY A CA 7
ATOM 12609 C C . GLY A 1 86 ? -12.068 -9.182 1.134 1.00 1.35 86 GLY A C 7
ATOM 12610 O O . GLY A 1 86 ? -13.264 -8.944 1.024 1.00 2.40 86 GLY A O 7
ATOM 12614 N N . LEU A 1 87 ? -11.581 -10.421 1.037 1.00 1.38 87 LEU A N 7
ATOM 12615 C CA . LEU A 1 87 ? -12.493 -11.517 0.755 1.00 2.15 87 LEU A CA 7
ATOM 12616 C C . LEU A 1 87 ? -13.452 -11.648 1.925 1.00 2.02 87 LEU A C 7
ATOM 12617 O O . LEU A 1 87 ? -13.124 -12.207 2.972 1.00 2.17 87 LEU A O 7
ATOM 12633 N N . SER A 1 88 ? -14.617 -11.070 1.728 1.00 2.57 88 SER A N 7
ATOM 12634 C CA . SER A 1 88 ? -15.617 -10.935 2.758 1.00 3.04 88 SER A CA 7
ATOM 12635 C C . SER A 1 88 ? -16.996 -11.316 2.235 1.00 2.92 88 SER A C 7
ATOM 12636 O O . SER A 1 88 ? -17.182 -11.491 1.029 1.00 2.48 88 SER A O 7
ATOM 12644 N N . PRO A 1 89 ? -17.984 -11.437 3.132 1.00 3.56 89 PRO A N 7
ATOM 12645 C CA . PRO A 1 89 ? -19.391 -11.339 2.753 1.00 3.66 89 PRO A CA 7
ATOM 12646 C C . PRO A 1 89 ? -19.788 -9.871 2.586 1.00 3.22 89 PRO A C 7
ATOM 12647 O O . PRO A 1 89 ? -20.832 -9.547 2.022 1.00 2.98 89 PRO A O 7
ATOM 12658 N N . SER A 1 90 ? -18.925 -8.994 3.098 1.00 3.32 90 SER A N 7
ATOM 12659 C CA . SER A 1 90 ? -19.119 -7.552 3.025 1.00 3.19 90 SER A CA 7
ATOM 12660 C C . SER A 1 90 ? -18.072 -6.910 2.113 1.00 2.61 90 SER A C 7
ATOM 12661 O O . SER A 1 90 ? -17.671 -5.762 2.314 1.00 2.84 90 SER A O 7
ATOM 12669 N N . ASP A 1 91 ? -17.634 -7.663 1.114 1.00 2.01 91 ASP A N 7
ATOM 12670 C CA . ASP A 1 91 ? -16.592 -7.222 0.179 1.00 1.72 91 ASP A CA 7
ATOM 12671 C C . ASP A 1 91 ? -17.159 -6.227 -0.857 1.00 1.27 91 ASP A C 7
ATOM 12672 O O . ASP A 1 91 ? -16.841 -6.260 -2.041 1.00 1.41 91 ASP A O 7
ATOM 12681 N N . MET A 1 92 ? -18.034 -5.351 -0.389 1.00 1.26 92 MET A N 7
ATOM 12682 C CA . MET A 1 92 ? -18.611 -4.311 -1.228 1.00 0.99 92 MET A CA 7
ATOM 12683 C C . MET A 1 92 ? -17.535 -3.320 -1.663 1.00 0.94 92 MET A C 7
ATOM 12684 O O . MET A 1 92 ? -16.963 -2.605 -0.837 1.00 1.35 92 MET A O 7
ATOM 12698 N N . VAL A 1 93 ? -17.252 -3.316 -2.961 1.00 0.68 93 VAL A N 7
ATOM 12699 C CA . VAL A 1 93 ? -16.261 -2.432 -3.559 1.00 0.62 93 VAL A CA 7
ATOM 12700 C C . VAL A 1 93 ? -16.546 -0.965 -3.252 1.00 0.65 93 VAL A C 7
ATOM 12701 O O . VAL A 1 93 ? -17.684 -0.502 -3.332 1.00 0.87 93 VAL A O 7
ATOM 12714 N N . VAL A 1 94 ? -15.486 -0.256 -2.919 1.00 0.52 94 VAL A N 7
ATOM 12715 C CA . VAL A 1 94 ? -15.551 1.137 -2.508 1.00 0.56 94 VAL A CA 7
ATOM 12716 C C . VAL A 1 94 ? -14.707 2.002 -3.464 1.00 0.53 94 VAL A C 7
ATOM 12717 O O . VAL A 1 94 ? -13.706 1.529 -4.009 1.00 0.52 94 VAL A O 7
ATOM 12730 N N . LYS A 1 95 ? -15.111 3.256 -3.672 1.00 0.58 95 LYS A N 7
ATOM 12731 C CA . LYS A 1 95 ? -14.402 4.151 -4.594 1.00 0.60 95 LYS A CA 7
ATOM 12732 C C . LYS A 1 95 ? -13.226 4.819 -3.909 1.00 0.56 95 LYS A C 7
ATOM 12733 O O . LYS A 1 95 ? -13.390 5.545 -2.932 1.00 0.66 95 LYS A O 7
ATOM 12752 N N . ARG A 1 96 ? -12.059 4.608 -4.473 1.00 0.49 96 ARG A N 7
ATOM 12753 C CA . ARG A 1 96 ? -10.796 5.044 -3.880 1.00 0.46 96 ARG A CA 7
ATOM 12754 C C . ARG A 1 96 ? -10.088 6.013 -4.809 1.00 0.38 96 ARG A C 7
ATOM 12755 O O . ARG A 1 96 ? -10.259 5.964 -6.025 1.00 0.44 96 ARG A O 7
ATOM 12776 N N . GLN A 1 97 ? -9.304 6.902 -4.246 1.00 0.32 97 GLN A N 7
ATOM 12777 C CA . GLN A 1 97 ? -8.541 7.828 -5.050 1.00 0.31 97 GLN A CA 7
ATOM 12778 C C . GLN A 1 97 ? -7.106 7.366 -5.123 1.00 0.31 97 GLN A C 7
ATOM 12779 O O . GLN A 1 97 ? -6.353 7.519 -4.168 1.00 0.51 97 GLN A O 7
ATOM 12793 N N . ASP A 1 98 ? -6.740 6.820 -6.257 1.00 0.24 98 ASP A N 7
ATOM 12794 C CA . ASP A 1 98 ? -5.420 6.236 -6.434 1.00 0.25 98 ASP A CA 7
ATOM 12795 C C . ASP A 1 98 ? -4.406 7.333 -6.605 1.00 0.24 98 ASP A C 7
ATOM 12796 O O . ASP A 1 98 ? -4.256 7.893 -7.685 1.00 0.30 98 ASP A O 7
ATOM 12805 N N . LYS A 1 99 ? -3.731 7.661 -5.532 1.00 0.21 99 LYS A N 7
ATOM 12806 C CA . LYS A 1 99 ? -2.704 8.671 -5.596 1.00 0.21 99 LYS A CA 7
ATOM 12807 C C . LYS A 1 99 ? -1.391 8.003 -5.950 1.00 0.26 99 LYS A C 7
ATOM 12808 O O . LYS A 1 99 ? -0.781 7.336 -5.116 1.00 0.46 99 LYS A O 7
ATOM 12827 N N . THR A 1 100 ? -0.980 8.153 -7.171 1.00 0.21 100 THR A N 7
ATOM 12828 C CA . THR A 1 100 ? 0.250 7.539 -7.638 1.00 0.24 100 THR A CA 7
ATOM 12829 C C . THR A 1 100 ? 1.455 8.413 -7.321 1.00 0.22 100 THR A C 7
ATOM 12830 O O . THR A 1 100 ? 1.408 9.626 -7.485 1.00 0.25 100 THR A O 7
ATOM 12841 N N . PHE A 1 101 ? 2.515 7.784 -6.852 1.00 0.20 101 PHE A N 7
ATOM 12842 C CA . PHE A 1 101 ? 3.767 8.455 -6.562 1.00 0.18 101 PHE A CA 7
ATOM 12843 C C . PHE A 1 101 ? 4.833 7.413 -6.332 1.00 0.17 101 PHE A C 7
ATOM 12844 O O . PHE A 1 101 ? 4.584 6.218 -6.444 1.00 0.19 101 PHE A O 7
ATOM 12861 N N . THR A 1 102 ? 6.011 7.862 -6.017 1.00 0.18 102 THR A N 7
ATOM 12862 C CA . THR A 1 102 ? 7.105 6.947 -5.759 1.00 0.18 102 THR A CA 7
ATOM 12863 C C . THR A 1 102 ? 7.737 7.220 -4.416 1.00 0.17 102 THR A C 7
ATOM 12864 O O . THR A 1 102 ? 8.100 8.350 -4.096 1.00 0.21 102 THR A O 7
ATOM 12875 N N . PHE A 1 103 ? 7.861 6.175 -3.637 1.00 0.16 103 PHE A N 7
ATOM 12876 C CA . PHE A 1 103 ? 8.604 6.238 -2.409 1.00 0.17 103 PHE A CA 7
ATOM 12877 C C . PHE A 1 103 ? 10.006 5.712 -2.652 1.00 0.16 103 PHE A C 7
ATOM 12878 O O . PHE A 1 103 ? 10.225 4.509 -2.725 1.00 0.19 103 PHE A O 7
ATOM 12895 N N . THR A 1 104 ? 10.953 6.603 -2.819 1.00 0.17 104 THR A N 7
ATOM 12896 C CA . THR A 1 104 ? 12.307 6.174 -3.053 1.00 0.19 104 THR A CA 7
ATOM 12897 C C . THR A 1 104 ? 13.122 6.275 -1.774 1.00 0.19 104 THR A C 7
ATOM 12898 O O . THR A 1 104 ? 13.567 7.357 -1.389 1.00 0.24 104 THR A O 7
ATOM 12909 N N . HIS A 1 105 ? 13.286 5.141 -1.108 1.00 0.17 105 HIS A N 7
ATOM 12910 C CA . HIS A 1 105 ? 14.181 5.050 0.025 1.00 0.18 105 HIS A CA 7
ATOM 12911 C C . HIS A 1 105 ? 15.411 4.297 -0.467 1.00 0.22 105 HIS A C 7
ATOM 12912 O O . HIS A 1 105 ? 15.282 3.390 -1.289 1.00 0.23 105 HIS A O 7
ATOM 12927 N N . GLY A 1 106 ? 16.587 4.659 0.016 1.00 0.29 106 GLY A N 7
ATOM 12928 C CA . GLY A 1 106 ? 17.804 4.352 -0.719 1.00 0.37 106 GLY A CA 7
ATOM 12929 C C . GLY A 1 106 ? 18.210 2.898 -0.701 1.00 0.43 106 GLY A C 7
ATOM 12930 O O . GLY A 1 106 ? 18.834 2.433 0.250 1.00 0.74 106 GLY A O 7
ATOM 12934 N N . ASP A 1 107 ? 17.862 2.223 -1.797 1.00 0.38 107 ASP A N 7
ATOM 12935 C CA . ASP A 1 107 ? 18.223 0.832 -2.082 1.00 0.39 107 ASP A CA 7
ATOM 12936 C C . ASP A 1 107 ? 17.182 0.255 -3.021 1.00 0.32 107 ASP A C 7
ATOM 12937 O O . ASP A 1 107 ? 17.420 -0.728 -3.726 1.00 0.47 107 ASP A O 7
ATOM 12946 N N . LEU A 1 108 ? 16.018 0.893 -3.026 1.00 0.23 108 LEU A N 7
ATOM 12947 C CA . LEU A 1 108 ? 14.869 0.389 -3.757 1.00 0.20 108 LEU A CA 7
ATOM 12948 C C . LEU A 1 108 ? 14.137 1.491 -4.518 1.00 0.19 108 LEU A C 7
ATOM 12949 O O . LEU A 1 108 ? 14.306 2.681 -4.246 1.00 0.21 108 LEU A O 7
ATOM 12965 N N . GLU A 1 109 ? 13.340 1.075 -5.490 1.00 0.20 109 GLU A N 7
ATOM 12966 C CA . GLU A 1 109 ? 12.410 1.962 -6.165 1.00 0.24 109 GLU A CA 7
ATOM 12967 C C . GLU A 1 109 ? 11.145 1.192 -6.512 1.00 0.26 109 GLU A C 7
ATOM 12968 O O . GLU A 1 109 ? 11.218 0.053 -6.977 1.00 0.29 109 GLU A O 7
ATOM 12980 N N . PHE A 1 110 ? 9.996 1.800 -6.275 1.00 0.25 110 PHE A N 7
ATOM 12981 C CA . PHE A 1 110 ? 8.724 1.160 -6.569 1.00 0.26 110 PHE A CA 7
ATOM 12982 C C . PHE A 1 110 ? 7.612 2.190 -6.710 1.00 0.25 110 PHE A C 7
ATOM 12983 O O . PHE A 1 110 ? 7.614 3.221 -6.035 1.00 0.26 110 PHE A O 7
ATOM 13000 N N . GLU A 1 111 ? 6.679 1.913 -7.608 1.00 0.25 111 GLU A N 7
ATOM 13001 C CA . GLU A 1 111 ? 5.580 2.826 -7.876 1.00 0.25 111 GLU A CA 7
ATOM 13002 C C . GLU A 1 111 ? 4.499 2.636 -6.828 1.00 0.23 111 GLU A C 7
ATOM 13003 O O . GLU A 1 111 ? 3.775 1.644 -6.836 1.00 0.31 111 GLU A O 7
ATOM 13015 N N . VAL A 1 112 ? 4.416 3.590 -5.932 1.00 0.24 112 VAL A N 7
ATOM 13016 C CA . VAL A 1 112 ? 3.541 3.522 -4.791 1.00 0.22 112 VAL A CA 7
ATOM 13017 C C . VAL A 1 112 ? 2.207 4.168 -5.103 1.00 0.20 112 VAL A C 7
ATOM 13018 O O . VAL A 1 112 ? 2.117 5.131 -5.862 1.00 0.23 112 VAL A O 7
ATOM 13031 N N . HIS A 1 113 ? 1.170 3.605 -4.526 1.00 0.17 113 HIS A N 7
ATOM 13032 C CA . HIS A 1 113 ? -0.185 3.979 -4.849 1.00 0.19 113 HIS A CA 7
ATOM 13033 C C . HIS A 1 113 ? -0.988 4.171 -3.580 1.00 0.19 113 HIS A C 7
ATOM 13034 O O . HIS A 1 113 ? -1.173 3.228 -2.816 1.00 0.25 113 HIS A O 7
ATOM 13049 N N . TRP A 1 114 ? -1.466 5.372 -3.347 1.00 0.17 114 TRP A N 7
ATOM 13050 C CA . TRP A 1 114 ? -2.237 5.635 -2.151 1.00 0.16 114 TRP A CA 7
ATOM 13051 C C . TRP A 1 114 ? -3.684 5.224 -2.369 1.00 0.19 114 TRP A C 7
ATOM 13052 O O . TRP A 1 114 ? -4.506 6.015 -2.824 1.00 0.32 114 TRP A O 7
ATOM 13073 N N . ILE A 1 115 ? -3.982 3.980 -2.031 1.00 0.22 115 ILE A N 7
ATOM 13074 C CA . ILE A 1 115 ? -5.324 3.446 -2.157 1.00 0.26 115 ILE A CA 7
ATOM 13075 C C . ILE A 1 115 ? -6.052 3.665 -0.852 1.00 0.26 115 ILE A C 7
ATOM 13076 O O . ILE A 1 115 ? -6.197 2.748 -0.043 1.00 0.35 115 ILE A O 7
ATOM 13092 N N . ASN A 1 116 ? -6.484 4.880 -0.643 1.00 0.26 116 ASN A N 7
ATOM 13093 C CA . ASN A 1 116 ? -7.082 5.258 0.615 1.00 0.32 116 ASN A CA 7
ATOM 13094 C C . ASN A 1 116 ? -8.465 4.643 0.792 1.00 0.38 116 ASN A C 7
ATOM 13095 O O . ASN A 1 116 ? -9.462 5.190 0.323 1.00 0.42 116 ASN A O 7
ATOM 13106 N N . LEU A 1 117 ? -8.512 3.497 1.478 1.00 0.45 117 LEU A N 7
ATOM 13107 C CA . LEU A 1 117 ? -9.775 2.903 1.889 1.00 0.55 117 LEU A CA 7
ATOM 13108 C C . LEU A 1 117 ? -10.305 3.658 3.106 1.00 0.75 117 LEU A C 7
ATOM 13109 O O . LEU A 1 117 ? -10.052 3.205 4.244 1.00 1.74 117 LEU A O 7
ATOM 13126 N N . MET A 1 1 ? 10.808 -4.145 -10.530 1.00 1.46 1 MET A N 8
ATOM 13127 C CA . MET A 1 1 ? 9.809 -5.240 -10.575 1.00 0.53 1 MET A CA 8
ATOM 13128 C C . MET A 1 1 ? 8.812 -5.118 -9.424 1.00 0.43 1 MET A C 8
ATOM 13129 O O . MET A 1 1 ? 7.677 -5.591 -9.518 1.00 0.55 1 MET A O 8
ATOM 13145 N N . ILE A 1 2 ? 9.228 -4.464 -8.352 1.00 0.34 2 ILE A N 8
ATOM 13146 C CA . ILE A 1 2 ? 8.390 -4.313 -7.177 1.00 0.30 2 ILE A CA 8
ATOM 13147 C C . ILE A 1 2 ? 7.671 -2.974 -7.190 1.00 0.30 2 ILE A C 8
ATOM 13148 O O . ILE A 1 2 ? 8.200 -1.967 -7.663 1.00 0.32 2 ILE A O 8
ATOM 13164 N N . LYS A 1 3 ? 6.430 -3.007 -6.747 1.00 0.29 3 LYS A N 8
ATOM 13165 C CA . LYS A 1 3 ? 5.628 -1.821 -6.551 1.00 0.34 3 LYS A CA 8
ATOM 13166 C C . LYS A 1 3 ? 4.821 -1.981 -5.268 1.00 0.42 3 LYS A C 8
ATOM 13167 O O . LYS A 1 3 ? 4.722 -3.081 -4.723 1.00 0.81 3 LYS A O 8
ATOM 13186 N N . ALA A 1 4 ? 4.265 -0.894 -4.776 1.00 0.22 4 ALA A N 8
ATOM 13187 C CA . ALA A 1 4 ? 3.525 -0.919 -3.525 1.00 0.19 4 ALA A CA 8
ATOM 13188 C C . ALA A 1 4 ? 2.235 -0.131 -3.641 1.00 0.17 4 ALA A C 8
ATOM 13189 O O . ALA A 1 4 ? 2.047 0.648 -4.577 1.00 0.19 4 ALA A O 8
ATOM 13196 N N . ALA A 1 5 ? 1.360 -0.333 -2.680 1.00 0.16 5 ALA A N 8
ATOM 13197 C CA . ALA A 1 5 ? 0.082 0.339 -2.640 1.00 0.17 5 ALA A CA 8
ATOM 13198 C C . ALA A 1 5 ? -0.360 0.478 -1.184 1.00 0.27 5 ALA A C 8
ATOM 13199 O O . ALA A 1 5 ? -0.225 -0.457 -0.411 1.00 0.51 5 ALA A O 8
ATOM 13206 N N . VAL A 1 6 ? -0.869 1.634 -0.791 1.00 0.17 6 VAL A N 8
ATOM 13207 C CA . VAL A 1 6 ? -1.091 1.894 0.628 1.00 0.21 6 VAL A CA 8
ATOM 13208 C C . VAL A 1 6 ? -2.457 2.464 0.937 1.00 0.23 6 VAL A C 8
ATOM 13209 O O . VAL A 1 6 ? -3.236 2.773 0.053 1.00 0.33 6 VAL A O 8
ATOM 13222 N N . THR A 1 7 ? -2.715 2.600 2.222 1.00 0.18 7 THR A N 8
ATOM 13223 C CA . THR A 1 7 ? -3.891 3.289 2.721 1.00 0.19 7 THR A CA 8
ATOM 13224 C C . THR A 1 7 ? -3.566 3.894 4.090 1.00 0.17 7 THR A C 8
ATOM 13225 O O . THR A 1 7 ? -2.881 3.274 4.900 1.00 0.18 7 THR A O 8
ATOM 13236 N N . LYS A 1 8 ? -4.001 5.115 4.333 1.00 0.20 8 LYS A N 8
ATOM 13237 C CA . LYS A 1 8 ? -3.667 5.799 5.576 1.00 0.19 8 LYS A CA 8
ATOM 13238 C C . LYS A 1 8 ? -4.899 6.115 6.398 1.00 0.22 8 LYS A C 8
ATOM 13239 O O . LYS A 1 8 ? -5.877 6.646 5.875 1.00 0.28 8 LYS A O 8
ATOM 13258 N N . GLU A 1 9 ? -4.840 5.782 7.683 1.00 0.25 9 GLU A N 8
ATOM 13259 C CA . GLU A 1 9 ? -5.882 6.167 8.628 1.00 0.30 9 GLU A CA 8
ATOM 13260 C C . GLU A 1 9 ? -7.263 5.716 8.144 1.00 0.33 9 GLU A C 8
ATOM 13261 O O . GLU A 1 9 ? -8.270 6.363 8.434 1.00 0.44 9 GLU A O 8
ATOM 13273 N N . SER A 1 10 ? -7.298 4.609 7.406 1.00 0.30 10 SER A N 8
ATOM 13274 C CA . SER A 1 10 ? -8.519 4.140 6.764 1.00 0.35 10 SER A CA 8
ATOM 13275 C C . SER A 1 10 ? -9.628 3.908 7.788 1.00 0.36 10 SER A C 8
ATOM 13276 O O . SER A 1 10 ? -9.378 3.434 8.898 1.00 0.36 10 SER A O 8
ATOM 13284 N N . LEU A 1 11 ? -10.856 4.261 7.404 1.00 0.43 11 LEU A N 8
ATOM 13285 C CA . LEU A 1 11 ? -12.021 4.110 8.274 1.00 0.49 11 LEU A CA 8
ATOM 13286 C C . LEU A 1 11 ? -12.311 2.645 8.543 1.00 0.45 11 LEU A C 8
ATOM 13287 O O . LEU A 1 11 ? -13.036 2.295 9.475 1.00 0.54 11 LEU A O 8
ATOM 13303 N N . TYR A 1 12 ? -11.748 1.798 7.704 1.00 0.37 12 TYR A N 8
ATOM 13304 C CA . TYR A 1 12 ? -11.926 0.371 7.823 1.00 0.43 12 TYR A CA 8
ATOM 13305 C C . TYR A 1 12 ? -10.923 -0.213 8.806 1.00 0.45 12 TYR A C 8
ATOM 13306 O O . TYR A 1 12 ? -10.930 -1.412 9.071 1.00 0.63 12 TYR A O 8
ATOM 13324 N N . ARG A 1 13 ? -10.048 0.652 9.318 1.00 0.39 13 ARG A N 8
ATOM 13325 C CA . ARG A 1 13 ? -9.007 0.262 10.256 1.00 0.52 13 ARG A CA 8
ATOM 13326 C C . ARG A 1 13 ? -7.980 -0.523 9.460 1.00 0.65 13 ARG A C 8
ATOM 13327 O O . ARG A 1 13 ? -7.407 0.028 8.536 1.00 1.22 13 ARG A O 8
ATOM 13348 N N . MET A 1 14 ? -7.701 -1.763 9.821 1.00 0.30 14 MET A N 8
ATOM 13349 C CA . MET A 1 14 ? -7.057 -2.676 8.889 1.00 0.27 14 MET A CA 8
ATOM 13350 C C . MET A 1 14 ? -8.105 -3.661 8.371 1.00 0.30 14 MET A C 8
ATOM 13351 O O . MET A 1 14 ? -8.486 -3.596 7.211 1.00 0.33 14 MET A O 8
ATOM 13365 N N . ASN A 1 15 ? -8.612 -4.523 9.248 1.00 0.32 15 ASN A N 8
ATOM 13366 C CA . ASN A 1 15 ? -9.644 -5.511 8.885 1.00 0.38 15 ASN A CA 8
ATOM 13367 C C . ASN A 1 15 ? -9.312 -6.251 7.585 1.00 0.41 15 ASN A C 8
ATOM 13368 O O . ASN A 1 15 ? -10.204 -6.717 6.877 1.00 0.51 15 ASN A O 8
ATOM 13379 N N . THR A 1 16 ? -8.023 -6.319 7.284 1.00 0.34 16 THR A N 8
ATOM 13380 C CA . THR A 1 16 ? -7.496 -7.047 6.140 1.00 0.33 16 THR A CA 8
ATOM 13381 C C . THR A 1 16 ? -7.558 -6.168 4.908 1.00 0.27 16 THR A C 8
ATOM 13382 O O . THR A 1 16 ? -8.009 -6.567 3.833 1.00 0.25 16 THR A O 8
ATOM 13393 N N . LEU A 1 17 ? -7.069 -4.952 5.095 1.00 0.26 17 LEU A N 8
ATOM 13394 C CA . LEU A 1 17 ? -6.877 -4.006 4.017 1.00 0.20 17 LEU A CA 8
ATOM 13395 C C . LEU A 1 17 ? -5.918 -4.594 2.984 1.00 0.17 17 LEU A C 8
ATOM 13396 O O . LEU A 1 17 ? -5.904 -4.200 1.818 1.00 0.18 17 LEU A O 8
ATOM 13412 N N . MET A 1 18 ? -5.126 -5.555 3.443 1.00 0.18 18 MET A N 8
ATOM 13413 C CA . MET A 1 18 ? -4.243 -6.328 2.586 1.00 0.19 18 MET A CA 8
ATOM 13414 C C . MET A 1 18 ? -5.017 -6.979 1.451 1.00 0.19 18 MET A C 8
ATOM 13415 O O . MET A 1 18 ? -4.617 -6.916 0.290 1.00 0.29 18 MET A O 8
ATOM 13429 N N . GLU A 1 19 ? -6.140 -7.586 1.798 1.00 0.16 19 GLU A N 8
ATOM 13430 C CA . GLU A 1 19 ? -6.939 -8.328 0.839 1.0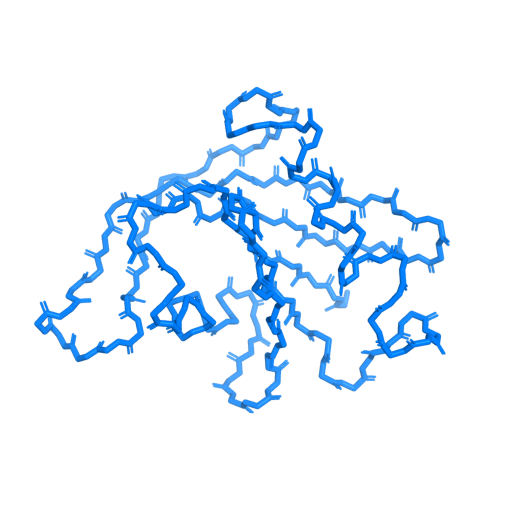0 0.18 19 GLU A CA 8
ATOM 13431 C C . GLU A 1 19 ? -7.831 -7.408 0.017 1.00 0.17 19 GLU A C 8
ATOM 13432 O O . GLU A 1 19 ? -8.437 -7.834 -0.965 1.00 0.23 19 GLU A O 8
ATOM 13444 N N . ALA A 1 20 ? -7.926 -6.154 0.431 1.00 0.17 20 ALA A N 8
ATOM 13445 C CA . ALA A 1 20 ? -8.662 -5.159 -0.332 1.00 0.20 20 ALA A CA 8
ATOM 13446 C C . ALA A 1 20 ? -8.026 -4.977 -1.694 1.00 0.22 20 ALA A C 8
ATOM 13447 O O . ALA A 1 20 ? -8.646 -5.226 -2.725 1.00 0.25 20 ALA A O 8
ATOM 13454 N N . PHE A 1 21 ? -6.773 -4.569 -1.692 1.00 0.25 21 PHE A N 8
ATOM 13455 C CA . PHE A 1 21 ? -6.050 -4.382 -2.934 1.00 0.31 21 PHE A CA 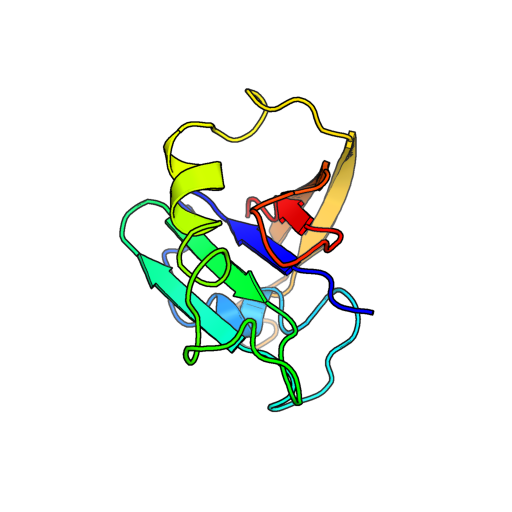8
ATOM 13456 C C . PHE A 1 21 ? -5.532 -5.730 -3.410 1.00 0.33 21 PHE A C 8
ATOM 13457 O O . PHE A 1 21 ? -5.595 -6.038 -4.598 1.00 0.41 21 PHE A O 8
ATOM 13474 N N . GLN A 1 22 ? -5.080 -6.547 -2.453 1.00 0.29 22 GLN A N 8
ATOM 13475 C CA . GLN A 1 22 ? -4.521 -7.879 -2.720 1.00 0.34 22 GLN A CA 8
ATOM 13476 C C . GLN A 1 22 ? -3.662 -7.883 -3.974 1.00 0.43 22 GLN A C 8
ATOM 13477 O O . GLN A 1 22 ? -3.920 -8.622 -4.922 1.00 0.59 22 GLN A O 8
ATOM 13491 N N . GLY A 1 23 ? -2.650 -7.033 -3.978 1.00 0.41 23 GLY A N 8
ATOM 13492 C CA . GLY A 1 23 ? -1.751 -6.982 -5.099 1.00 0.51 23 GLY A CA 8
ATOM 13493 C C . GLY A 1 23 ? -2.398 -6.460 -6.348 1.00 0.42 23 GLY A C 8
ATOM 13494 O O . GLY A 1 23 ? -2.125 -6.957 -7.440 1.00 0.55 23 GLY A O 8
ATOM 13498 N N . PHE A 1 24 ? -3.297 -5.504 -6.175 1.00 0.30 24 PHE A N 8
ATOM 13499 C CA . PHE A 1 24 ? -3.912 -4.799 -7.292 1.00 0.37 24 PHE A CA 8
ATOM 13500 C C . PHE A 1 24 ? -2.846 -3.958 -7.975 1.00 0.35 24 PHE A C 8
ATOM 13501 O O . PHE A 1 24 ? -2.818 -2.729 -7.871 1.00 0.40 24 PHE A O 8
ATOM 13518 N N . LEU A 1 25 ? -1.974 -4.667 -8.670 1.00 0.35 25 LEU A N 8
ATOM 13519 C CA . LEU A 1 25 ? -0.732 -4.141 -9.191 1.00 0.34 25 LEU A CA 8
ATOM 13520 C C . LEU A 1 25 ? 0.049 -5.282 -9.814 1.00 0.36 25 LEU A C 8
ATOM 13521 O O . LEU A 1 25 ? 0.831 -5.096 -10.744 1.00 0.41 25 LEU A O 8
ATOM 13537 N N . GLY A 1 26 ? -0.177 -6.471 -9.276 1.00 0.37 26 GLY A N 8
ATOM 13538 C CA . GLY A 1 26 ? 0.377 -7.666 -9.879 1.00 0.44 26 GLY A CA 8
ATOM 13539 C C . GLY A 1 26 ? 0.764 -8.755 -8.891 1.00 0.42 26 GLY A C 8
ATOM 13540 O O . GLY A 1 26 ? 1.862 -9.298 -8.980 1.00 0.48 26 GLY A O 8
ATOM 13544 N N . LEU A 1 27 ? -0.110 -9.077 -7.941 1.00 0.36 27 LEU A N 8
ATOM 13545 C CA . LEU A 1 27 ? 0.097 -10.228 -7.085 1.00 0.35 27 LEU A CA 8
ATOM 13546 C C . LEU A 1 27 ? -1.134 -11.119 -7.099 1.00 0.34 27 LEU A C 8
ATOM 13547 O O . LEU A 1 27 ? -2.257 -10.643 -6.931 1.00 0.46 27 LEU A O 8
ATOM 13563 N N . ASP A 1 28 ? -0.914 -12.408 -7.287 1.00 0.36 28 ASP A N 8
ATOM 13564 C CA . ASP A 1 28 ? -2.009 -13.353 -7.418 1.00 0.43 28 ASP A CA 8
ATOM 13565 C C . ASP A 1 28 ? -2.437 -13.851 -6.060 1.00 0.47 28 ASP A C 8
ATOM 13566 O O . ASP A 1 28 ? -3.584 -13.697 -5.659 1.00 0.81 28 ASP A O 8
ATOM 13575 N N . LEU A 1 29 ? -1.501 -14.464 -5.368 1.00 0.40 29 LEU A N 8
ATOM 13576 C CA . LEU A 1 29 ? -1.728 -14.917 -4.006 1.00 0.45 29 LEU A CA 8
ATOM 13577 C C . LEU A 1 29 ? -0.406 -15.297 -3.366 1.00 0.47 29 LEU A C 8
ATOM 13578 O O . LEU A 1 29 ? 0.463 -15.870 -4.023 1.00 0.49 29 LEU A O 8
ATOM 13594 N N . GLY A 1 30 ? -0.246 -14.942 -2.097 1.00 0.51 30 GLY A N 8
ATOM 13595 C CA . GLY A 1 30 ? 1.009 -15.181 -1.405 1.00 0.59 30 GLY A CA 8
ATOM 13596 C C . GLY A 1 30 ? 2.080 -14.189 -1.776 1.00 0.53 30 GLY A C 8
ATOM 13597 O O . GLY A 1 30 ? 2.913 -13.817 -0.950 1.00 0.59 30 GLY A O 8
ATOM 13601 N N . GLU A 1 31 ? 2.056 -13.768 -3.026 1.00 0.48 31 GLU A N 8
ATOM 13602 C CA . GLU A 1 31 ? 2.987 -12.780 -3.536 1.00 0.50 31 GLU A CA 8
ATOM 13603 C C . GLU A 1 31 ? 2.869 -11.457 -2.796 1.00 0.42 31 GLU A C 8
ATOM 13604 O O . GLU A 1 31 ? 3.759 -10.614 -2.874 1.00 0.45 31 GLU A O 8
ATOM 13616 N N . PHE A 1 32 ? 1.777 -11.271 -2.076 1.00 0.34 32 PHE A N 8
ATOM 13617 C CA . PHE A 1 32 ? 1.511 -9.982 -1.471 1.00 0.26 32 PHE A CA 8
ATOM 13618 C C . PHE A 1 32 ? 1.879 -9.943 -0.001 1.00 0.25 32 PHE A C 8
ATOM 13619 O O . PHE A 1 32 ? 1.762 -10.929 0.727 1.00 0.33 32 PHE A O 8
ATOM 13636 N N . THR A 1 33 ? 2.345 -8.776 0.402 1.00 0.23 33 THR A N 8
ATOM 13637 C CA . THR A 1 33 ? 2.833 -8.532 1.743 1.00 0.21 33 THR A CA 8
ATOM 13638 C C . THR A 1 33 ? 2.249 -7.217 2.254 1.00 0.19 33 THR A C 8
ATOM 13639 O O . THR A 1 33 ? 2.094 -6.279 1.481 1.00 0.25 33 THR A O 8
ATOM 13650 N N . PHE A 1 34 ? 1.918 -7.135 3.532 1.00 0.18 34 PHE A N 8
ATOM 13651 C CA . PHE A 1 34 ? 1.241 -5.952 4.050 1.00 0.16 34 PHE A CA 8
ATOM 13652 C C . PHE A 1 34 ? 1.599 -5.730 5.515 1.00 0.13 34 PHE A C 8
ATOM 13653 O O . PHE A 1 34 ? 1.598 -6.663 6.319 1.00 0.14 34 PHE A O 8
ATOM 13670 N N . LYS A 1 35 ? 1.909 -4.491 5.843 1.00 0.15 35 LYS A N 8
ATOM 13671 C CA . LYS A 1 35 ? 2.274 -4.118 7.190 1.00 0.16 35 LYS A CA 8
ATOM 13672 C C . LYS A 1 35 ? 1.190 -3.246 7.799 1.00 0.19 35 LYS A C 8
ATOM 13673 O O . LYS A 1 35 ? 0.783 -2.242 7.210 1.00 0.20 35 LYS A O 8
ATOM 13692 N N . VAL A 1 36 ? 0.722 -3.632 8.973 1.00 0.27 36 VAL A N 8
ATOM 13693 C CA . VAL A 1 36 ? -0.313 -2.878 9.650 1.00 0.31 36 VAL A CA 8
ATOM 13694 C C . VAL A 1 36 ? 0.284 -1.996 10.730 1.00 0.27 36 VAL A C 8
ATOM 13695 O O . VAL A 1 36 ? 0.937 -2.476 11.659 1.00 0.31 36 VAL A O 8
ATOM 13708 N N . LYS A 1 37 ? 0.064 -0.708 10.588 1.00 0.23 37 LYS A N 8
ATOM 13709 C CA . LYS A 1 37 ? 0.557 0.278 11.525 1.00 0.23 37 LYS A CA 8
ATOM 13710 C C . LYS A 1 37 ? -0.531 1.341 11.701 1.00 0.23 37 LYS A C 8
ATOM 13711 O O . LYS A 1 37 ? -1.060 1.842 10.716 1.00 0.32 37 LYS A O 8
ATOM 13730 N N . PRO A 1 38 ? -0.945 1.654 12.943 1.00 0.29 38 PRO A N 8
ATOM 13731 C CA . PRO A 1 38 ? -2.033 2.613 13.174 1.00 0.32 38 PRO A CA 8
ATOM 13732 C C . PRO A 1 38 ? -1.823 3.925 12.425 1.00 0.26 38 PRO A C 8
ATOM 13733 O O . PRO A 1 38 ? -0.812 4.601 12.608 1.00 0.32 38 PRO A O 8
ATOM 13744 N N . GLY A 1 39 ? -2.772 4.253 11.559 1.00 0.24 39 GLY A N 8
ATOM 13745 C CA . GLY A 1 39 ? -2.712 5.488 10.802 1.00 0.27 39 GLY A CA 8
ATOM 13746 C C . GLY A 1 39 ? -1.864 5.392 9.544 1.00 0.25 39 GLY A C 8
ATOM 13747 O O . GLY A 1 39 ? -1.755 6.362 8.795 1.00 0.33 39 GLY A O 8
ATOM 13751 N N . VAL A 1 40 ? -1.254 4.238 9.310 1.00 0.18 40 VAL A N 8
ATOM 13752 C CA . VAL A 1 40 ? -0.494 4.014 8.086 1.00 0.16 40 VAL A CA 8
ATOM 13753 C C . VAL A 1 40 ? -0.395 2.522 7.758 1.00 0.15 40 VAL A C 8
ATOM 13754 O O . VAL A 1 40 ? 0.202 1.740 8.489 1.00 0.20 40 VAL A O 8
ATOM 13767 N N . PHE A 1 41 ? -0.957 2.145 6.629 1.00 0.15 41 PHE A N 8
ATOM 13768 C CA . PHE A 1 41 ? -1.065 0.747 6.269 1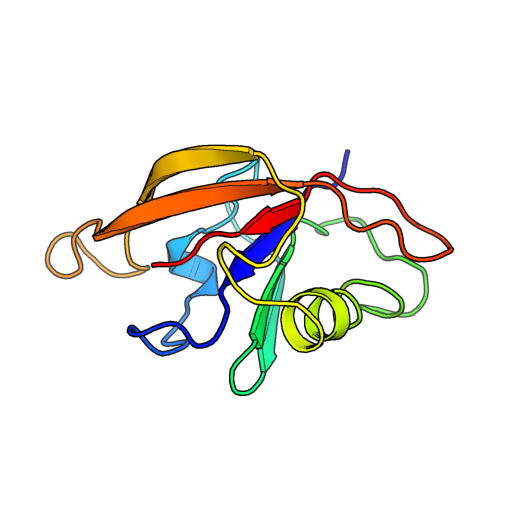.00 0.16 41 PHE A CA 8
ATOM 13769 C C . PHE A 1 41 ? -0.383 0.500 4.925 1.00 0.18 41 PHE A C 8
ATOM 13770 O O . PHE A 1 41 ? -0.690 1.159 3.928 1.00 0.23 41 PHE A O 8
ATOM 13787 N N . LEU A 1 42 ? 0.544 -0.447 4.914 1.00 0.17 42 LEU A N 8
ATOM 13788 C CA . LEU A 1 42 ? 1.384 -0.709 3.746 1.00 0.16 42 LEU A CA 8
ATOM 13789 C C . LEU A 1 42 ? 1.039 -2.026 3.078 1.00 0.16 42 LEU A C 8
ATOM 13790 O O . LEU A 1 42 ? 1.072 -3.066 3.714 1.00 0.19 42 LEU A O 8
ATOM 13806 N N . LEU A 1 43 ? 0.719 -1.972 1.798 1.00 0.15 43 LEU A N 8
ATOM 13807 C CA . LEU A 1 43 ? 0.553 -3.187 1.000 1.00 0.15 43 LEU A CA 8
ATOM 13808 C C . LEU A 1 43 ? 1.624 -3.214 -0.091 1.00 0.15 43 LEU A C 8
ATOM 13809 O O . LEU A 1 43 ? 1.635 -2.372 -0.985 1.00 0.18 43 LEU A O 8
ATOM 13825 N N . THR A 1 44 ? 2.529 -4.164 -0.024 1.00 0.17 44 THR A N 8
ATOM 13826 C CA . THR A 1 44 ? 3.602 -4.232 -0.995 1.00 0.18 44 THR A CA 8
ATOM 13827 C C . THR A 1 44 ? 3.589 -5.543 -1.757 1.00 0.19 44 THR A C 8
A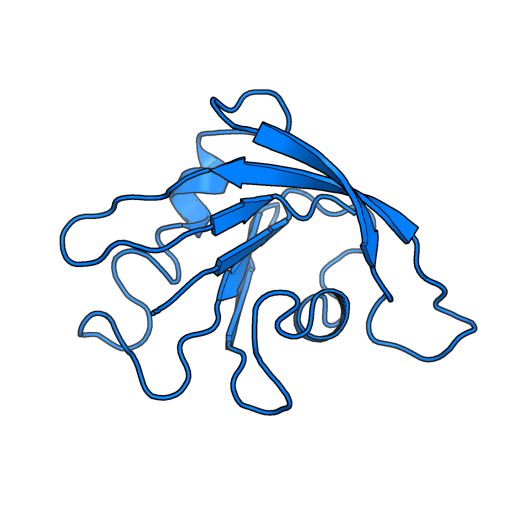TOM 13828 O O . THR A 1 44 ? 3.013 -6.542 -1.315 1.00 0.30 44 THR A O 8
ATOM 13839 N N . ASP A 1 45 ? 4.240 -5.528 -2.903 1.00 0.20 45 ASP A N 8
ATOM 13840 C CA . ASP A 1 45 ? 4.265 -6.675 -3.787 1.00 0.24 45 ASP A CA 8
ATOM 13841 C C . ASP A 1 45 ? 5.581 -7.446 -3.638 1.00 0.23 45 ASP A C 8
ATOM 13842 O O . ASP A 1 45 ? 5.908 -8.330 -4.426 1.00 0.31 45 ASP A O 8
ATOM 13851 N N . VAL A 1 46 ? 6.293 -7.146 -2.556 1.00 0.24 46 VAL A N 8
ATOM 13852 C CA . VAL A 1 46 ? 7.585 -7.763 -2.274 1.00 0.24 46 VAL A CA 8
ATOM 13853 C C . VAL A 1 46 ? 7.456 -9.231 -1.868 1.00 0.37 46 VAL A C 8
ATOM 13854 O O . VAL A 1 46 ? 7.515 -9.583 -0.693 1.00 0.94 46 VAL A O 8
ATOM 13867 N N . LYS A 1 47 ? 7.299 -10.091 -2.857 1.00 0.49 47 LYS A N 8
ATOM 13868 C CA . LYS A 1 47 ? 7.191 -11.518 -2.604 1.00 0.54 47 LYS A CA 8
ATOM 13869 C C . LYS A 1 47 ? 8.520 -12.057 -2.147 1.00 0.71 47 LYS A C 8
ATOM 13870 O O . LYS A 1 47 ? 8.747 -12.350 -0.974 1.00 0.86 47 LYS A O 8
ATOM 13889 N N . SER A 1 48 ? 9.388 -12.176 -3.122 1.00 0.81 48 SER A N 8
ATOM 13890 C CA . SER A 1 48 ? 10.694 -12.739 -2.938 1.00 1.03 48 SER A CA 8
ATOM 13891 C C . SER A 1 48 ? 11.725 -11.628 -2.847 1.00 0.97 48 SER A C 8
ATOM 13892 O O . SER A 1 48 ? 12.906 -11.813 -3.147 1.00 1.23 48 SER A O 8
ATOM 13900 N N . TYR A 1 49 ? 11.258 -10.464 -2.432 1.00 0.66 49 TYR A N 8
ATOM 13901 C CA . TYR A 1 49 ? 12.070 -9.263 -2.474 1.00 0.58 49 TYR A CA 8
ATOM 13902 C C . TYR A 1 49 ? 12.135 -8.576 -1.116 1.00 0.51 49 TYR A C 8
ATOM 13903 O O . TYR A 1 49 ? 11.111 -8.186 -0.561 1.00 0.53 49 TYR A O 8
ATOM 13921 N N . LEU A 1 50 ? 13.345 -8.429 -0.591 1.00 0.50 50 LEU A N 8
ATOM 13922 C CA . LEU A 1 50 ? 13.577 -7.594 0.581 1.00 0.47 50 LEU A CA 8
ATOM 13923 C C . LEU A 1 50 ? 14.727 -6.645 0.269 1.00 0.39 50 LEU A C 8
ATOM 13924 O O . LEU A 1 50 ? 15.674 -7.050 -0.403 1.00 0.46 50 LEU A O 8
ATOM 13940 N N . ILE A 1 51 ? 14.642 -5.394 0.708 1.00 0.35 51 ILE A N 8
ATOM 13941 C CA . ILE A 1 51 ? 15.738 -4.448 0.532 1.00 0.32 51 ILE A CA 8
ATOM 13942 C C . ILE A 1 51 ? 17.061 -5.040 1.017 1.00 0.39 51 ILE A C 8
ATOM 13943 O O . ILE A 1 51 ? 17.939 -5.366 0.216 1.00 0.62 51 ILE A O 8
ATOM 13959 N N . GLY A 1 52 ? 17.187 -5.180 2.331 1.00 0.64 52 GLY A N 8
ATOM 13960 C CA . GLY A 1 52 ? 18.398 -5.729 2.900 1.00 0.75 52 GLY A CA 8
ATOM 13961 C C . GLY A 1 52 ? 18.137 -6.584 4.123 1.00 0.68 52 GLY A C 8
ATOM 13962 O O . GLY A 1 52 ? 18.812 -7.588 4.338 1.00 0.82 52 GLY A O 8
ATOM 13966 N N . ASP A 1 53 ? 17.146 -6.202 4.924 1.00 0.60 53 ASP A N 8
ATOM 13967 C CA . ASP A 1 53 ? 16.871 -6.900 6.180 1.00 0.68 53 ASP A CA 8
ATOM 13968 C C . ASP A 1 53 ? 15.377 -7.064 6.422 1.00 0.65 53 ASP A C 8
ATOM 13969 O O . ASP A 1 53 ? 14.815 -6.433 7.317 1.00 0.72 53 ASP A O 8
ATOM 13978 N N . LYS A 1 54 ? 14.741 -7.905 5.613 1.00 0.61 54 LYS A N 8
ATOM 13979 C CA . LYS A 1 54 ? 13.341 -8.291 5.817 1.00 0.67 54 LYS A CA 8
ATOM 13980 C C . LYS A 1 54 ? 12.405 -7.086 5.962 1.00 0.71 54 LYS A C 8
ATOM 13981 O O . LYS A 1 54 ? 11.879 -6.831 7.047 1.00 1.23 54 LYS A O 8
ATOM 14000 N N . TYR A 1 55 ? 12.251 -6.339 4.855 1.00 0.37 55 TYR A N 8
ATOM 14001 C CA . TYR A 1 55 ? 11.325 -5.189 4.747 1.00 0.33 55 TYR A CA 8
ATOM 14002 C C . TYR A 1 55 ? 12.025 -3.894 5.128 1.00 0.42 55 TYR A C 8
ATOM 14003 O O . TYR A 1 55 ? 11.543 -2.800 4.835 1.00 0.93 55 TYR A O 8
ATOM 14021 N N . ASP A 1 56 ? 13.179 -4.031 5.749 1.00 0.27 56 ASP A N 8
ATOM 14022 C CA . ASP A 1 56 ? 13.960 -2.898 6.231 1.00 0.29 56 ASP A CA 8
ATOM 14023 C C . ASP A 1 56 ? 14.331 -1.941 5.100 1.00 0.26 56 ASP A C 8
ATOM 14024 O O . ASP A 1 56 ? 14.915 -2.370 4.114 1.00 0.31 56 ASP A O 8
ATOM 14033 N N . ASP A 1 57 ? 13.977 -0.656 5.274 1.00 0.22 57 ASP A N 8
ATOM 14034 C CA . ASP A 1 57 ? 14.291 0.443 4.326 1.00 0.20 57 ASP A CA 8
ATOM 14035 C C . ASP A 1 57 ? 13.169 0.737 3.350 1.00 0.17 57 ASP A C 8
ATOM 14036 O O . ASP A 1 57 ? 13.334 1.577 2.478 1.00 0.21 57 ASP A O 8
ATOM 14045 N N . ALA A 1 58 ? 12.028 0.087 3.478 1.00 0.17 58 ALA A N 8
ATOM 14046 C CA . ALA A 1 58 ? 10.907 0.423 2.602 1.00 0.19 58 ALA A CA 8
ATOM 14047 C C . ALA A 1 58 ? 9.614 -0.156 3.102 1.00 0.16 58 ALA A C 8
ATOM 14048 O O . ALA A 1 58 ? 8.610 0.511 3.225 1.00 0.17 58 ALA A O 8
ATOM 14055 N N . PHE A 1 59 ? 9.670 -1.390 3.441 1.00 0.16 59 PHE A N 8
ATOM 14056 C CA . PHE A 1 59 ? 8.491 -2.182 3.682 1.00 0.15 59 PHE A CA 8
ATOM 14057 C C . PHE A 1 59 ? 8.123 -2.139 5.160 1.00 0.16 59 PHE A C 8
ATOM 14058 O O . PHE A 1 59 ? 7.880 -3.157 5.797 1.00 0.20 59 PHE A O 8
ATOM 14075 N N . ASN A 1 60 ? 8.006 -0.880 5.630 1.00 0.18 60 ASN A N 8
ATOM 14076 C CA . ASN A 1 60 ? 8.048 -0.441 7.040 1.00 0.28 60 ASN A CA 8
ATOM 14077 C C . ASN A 1 60 ? 8.946 0.795 7.159 1.00 0.35 60 ASN A C 8
ATOM 14078 O O . ASN A 1 60 ? 9.239 1.267 8.252 1.00 0.75 60 ASN A O 8
ATOM 14089 N N . ALA A 1 61 ? 9.373 1.303 6.007 1.00 0.17 61 ALA A N 8
ATOM 14090 C CA . ALA A 1 61 ? 9.938 2.647 5.912 1.00 0.17 61 ALA A CA 8
ATOM 14091 C C . ALA A 1 61 ? 8.959 3.514 5.144 1.00 0.16 61 ALA A C 8
ATOM 14092 O O . ALA A 1 61 ? 8.820 4.708 5.378 1.00 0.17 61 ALA A O 8
ATOM 14099 N N . LEU A 1 62 ? 8.291 2.862 4.203 1.00 0.16 62 LEU A N 8
ATOM 14100 C CA . LEU A 1 62 ? 7.195 3.438 3.455 1.00 0.17 62 LEU A CA 8
ATOM 14101 C C . LEU A 1 62 ? 6.072 3.791 4.428 1.00 0.15 62 LEU A C 8
ATOM 14102 O O . LEU A 1 62 ? 5.302 4.728 4.217 1.00 0.15 62 LEU A O 8
ATOM 14118 N N . ILE A 1 63 ? 6.004 3.013 5.499 1.00 0.17 63 ILE A N 8
ATOM 14119 C CA . ILE A 1 63 ? 5.103 3.275 6.605 1.00 0.19 63 ILE A CA 8
ATOM 14120 C C . ILE A 1 63 ? 5.349 4.683 7.149 1.00 0.19 63 ILE A C 8
ATOM 14121 O O . ILE A 1 63 ? 4.422 5.410 7.484 1.00 0.23 63 ILE A O 8
ATOM 14137 N N . ASP A 1 64 ? 6.617 5.055 7.201 1.00 0.19 64 ASP A N 8
ATOM 14138 C CA . ASP A 1 64 ? 7.023 6.369 7.654 1.00 0.20 64 ASP A CA 8
ATOM 14139 C C . ASP A 1 64 ? 6.645 7.399 6.616 1.00 0.20 64 ASP A C 8
ATOM 14140 O O . ASP A 1 64 ? 6.109 8.447 6.937 1.00 0.25 64 ASP A O 8
ATOM 14149 N N . PHE A 1 65 ? 6.940 7.071 5.370 1.00 0.17 65 PHE A N 8
ATOM 14150 C CA . PHE A 1 65 ? 6.535 7.894 4.228 1.00 0.16 65 PHE A CA 8
ATOM 14151 C C . PHE A 1 65 ? 5.045 8.271 4.314 1.00 0.17 65 PHE A C 8
ATOM 14152 O O . PHE A 1 65 ? 4.714 9.447 4.401 1.00 0.21 65 PHE A O 8
ATOM 14169 N N . VAL A 1 66 ? 4.146 7.290 4.341 1.00 0.18 66 VAL A N 8
ATOM 14170 C CA . VAL A 1 66 ? 2.721 7.575 4.450 1.00 0.21 66 VAL A CA 8
ATOM 14171 C C . VAL A 1 66 ? 2.416 8.308 5.765 1.00 0.26 66 VAL A C 8
ATOM 14172 O O . VAL A 1 66 ? 1.442 9.049 5.883 1.00 0.33 66 VAL A O 8
ATOM 14185 N N . LEU A 1 67 ? 3.269 8.108 6.746 1.00 0.26 67 LEU A N 8
ATOM 14186 C CA . LEU A 1 67 ? 3.079 8.701 8.060 1.00 0.34 67 LEU A CA 8
ATOM 14187 C C . LEU A 1 67 ? 3.559 10.147 8.108 1.00 0.35 67 LEU A C 8
ATOM 14188 O O . LEU A 1 67 ? 3.069 10.942 8.908 1.00 0.42 67 LEU A O 8
ATOM 14204 N N . ARG A 1 68 ? 4.508 10.490 7.256 1.00 0.32 68 ARG A N 8
ATOM 14205 C CA . ARG A 1 68 ? 5.009 11.855 7.199 1.00 0.36 68 ARG A CA 8
ATOM 14206 C C . ARG A 1 68 ? 4.222 12.633 6.164 1.00 0.35 68 ARG A C 8
ATOM 14207 O O . ARG A 1 68 ? 4.113 13.855 6.227 1.00 0.43 68 ARG A O 8
ATOM 14228 N N . ASN A 1 69 ? 3.664 11.905 5.218 1.00 0.27 69 ASN A N 8
ATOM 14229 C CA . ASN A 1 69 ? 2.760 12.461 4.251 1.00 0.26 69 ASN A CA 8
ATOM 14230 C C . ASN A 1 69 ? 1.329 12.187 4.664 1.00 0.29 69 ASN A C 8
ATOM 14231 O O . ASN A 1 69 ? 1.063 11.768 5.790 1.00 0.35 69 ASN A O 8
ATOM 14242 N N . ASP A 1 70 ? 0.420 12.454 3.751 1.00 0.26 70 ASP A N 8
ATOM 14243 C CA . ASP A 1 70 ? -0.987 12.164 3.946 1.00 0.29 70 ASP A CA 8
ATOM 14244 C C . ASP A 1 70 ? -1.654 12.183 2.586 1.00 0.26 70 ASP A C 8
ATOM 14245 O O . ASP A 1 70 ? -1.115 12.769 1.646 1.00 0.22 70 ASP A O 8
ATOM 14254 N N . ARG A 1 71 ? -2.798 11.539 2.460 1.00 0.34 71 ARG A N 8
ATOM 14255 C CA . ARG A 1 71 ? -3.522 11.569 1.204 1.00 0.35 71 ARG A CA 8
ATOM 14256 C C . ARG A 1 71 ? -3.933 13.011 0.933 1.00 0.29 71 ARG A C 8
ATOM 14257 O O . ARG A 1 71 ? -4.259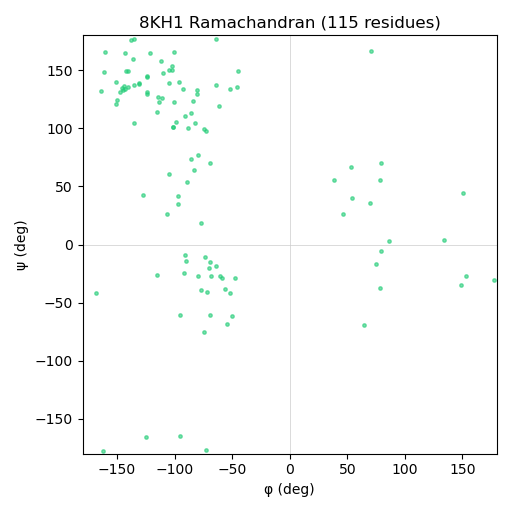 13.734 1.876 1.00 0.30 71 ARG A O 8
ATOM 14278 N N . ASP A 1 72 ? -3.887 13.422 -0.342 1.00 0.31 72 ASP A N 8
ATOM 14279 C CA . ASP A 1 72 ? -4.045 14.842 -0.735 1.00 0.34 72 ASP A CA 8
ATOM 14280 C C . ASP A 1 72 ? -2.780 15.641 -0.446 1.00 0.31 72 ASP A C 8
ATOM 14281 O O . ASP A 1 72 ? -2.331 16.437 -1.267 1.00 0.40 72 ASP A O 8
ATOM 14290 N N . ALA A 1 73 ? -2.217 15.415 0.730 1.00 0.24 73 ALA A N 8
ATOM 14291 C CA . ALA A 1 73 ? -1.011 16.109 1.166 1.00 0.27 73 ALA A CA 8
ATOM 14292 C C . ALA A 1 73 ? 0.192 15.707 0.314 1.00 0.23 73 ALA A C 8
ATOM 14293 O O . ALA A 1 73 ? 1.212 16.397 0.289 1.00 0.33 73 ALA A O 8
ATOM 14300 N N . VAL A 1 74 ? 0.061 14.588 -0.384 1.00 0.28 74 VAL A N 8
ATOM 14301 C CA . VAL A 1 74 ? 1.104 14.100 -1.274 1.00 0.24 74 VAL A CA 8
ATOM 14302 C C . VAL A 1 74 ? 1.089 14.823 -2.607 1.00 0.23 74 VAL A C 8
ATOM 14303 O O . VAL A 1 74 ? 0.085 15.422 -2.993 1.00 0.27 74 VAL A O 8
ATOM 14316 N N . GLU A 1 75 ? 2.206 14.764 -3.302 1.00 0.25 75 GLU A N 8
ATOM 14317 C CA . GLU A 1 75 ? 2.338 15.402 -4.598 1.00 0.30 75 GLU A CA 8
ATOM 14318 C C . GLU A 1 75 ? 2.484 14.348 -5.693 1.00 0.25 75 GLU A C 8
ATOM 14319 O O . GLU A 1 75 ? 3.583 14.094 -6.186 1.00 0.34 75 GLU A O 8
ATOM 14331 N N . GLY A 1 76 ? 1.367 13.730 -6.049 1.00 0.20 76 GLY A N 8
ATOM 14332 C CA . GLY A 1 76 ? 1.371 12.680 -7.047 1.00 0.24 76 GLY A CA 8
ATOM 14333 C C . GLY A 1 76 ? 0.264 12.843 -8.060 1.00 0.25 76 GLY A C 8
ATOM 14334 O O . GLY A 1 76 ? -0.058 13.957 -8.472 1.00 0.31 76 GLY A O 8
ATOM 14338 N N . THR A 1 77 ? -0.329 11.728 -8.446 1.00 0.25 77 THR A N 8
ATOM 14339 C CA . THR A 1 77 ? -1.416 11.728 -9.419 1.00 0.30 77 THR A CA 8
ATOM 14340 C C . THR A 1 77 ? -2.639 11.089 -8.782 1.00 0.31 77 THR A C 8
ATOM 14341 O O . THR A 1 77 ? -2.488 10.276 -7.883 1.00 0.47 77 THR A O 8
ATOM 14352 N N . GLU A 1 78 ? -3.840 11.488 -9.168 1.00 0.32 78 GLU A N 8
ATOM 14353 C CA . GLU A 1 78 ? -5.031 10.931 -8.548 1.00 0.31 78 GLU A CA 8
ATOM 14354 C C . GLU A 1 78 ? -6.054 10.443 -9.574 1.00 0.34 78 GLU A C 8
ATOM 14355 O O . GLU A 1 78 ? -6.333 11.121 -10.564 1.00 0.35 78 GLU A O 8
ATOM 14367 N N . THR A 1 79 ? -6.603 9.258 -9.324 1.00 0.35 79 THR A N 8
ATOM 14368 C CA . THR A 1 79 ? -7.650 8.685 -10.162 1.00 0.39 79 THR A CA 8
ATOM 14369 C C . THR A 1 79 ? -8.796 8.139 -9.303 1.00 0.39 79 THR A C 8
ATOM 14370 O O . THR A 1 79 ? -8.562 7.389 -8.360 1.00 0.39 79 THR A O 8
ATOM 14381 N N . ASP A 1 80 ? -10.025 8.515 -9.622 1.00 0.43 80 ASP A N 8
ATOM 14382 C CA . ASP A 1 80 ? -11.190 8.036 -8.875 1.00 0.46 80 ASP A CA 8
ATOM 14383 C C . ASP A 1 80 ? -11.457 6.561 -9.171 1.00 0.46 80 ASP A C 8
ATOM 14384 O O . ASP A 1 80 ? -11.831 6.202 -10.290 1.00 0.48 80 ASP A O 8
ATOM 14393 N N . VAL A 1 81 ? -11.247 5.708 -8.173 1.00 0.48 81 VAL A N 8
ATOM 14394 C CA . VAL A 1 81 ? -11.427 4.270 -8.334 1.00 0.48 81 VAL A CA 8
ATOM 14395 C C . VAL A 1 81 ? -12.128 3.643 -7.141 1.00 0.43 81 VAL A C 8
ATOM 14396 O O . VAL A 1 81 ? -12.434 4.309 -6.157 1.00 0.43 81 VAL A O 8
ATOM 14409 N N . SER A 1 82 ? -12.395 2.358 -7.247 1.00 0.41 82 SER A N 8
ATOM 14410 C CA . SER A 1 82 ? -13.085 1.636 -6.204 1.00 0.37 82 SER A CA 8
ATOM 14411 C C . SER A 1 82 ? -12.490 0.239 -6.013 1.00 0.32 82 SER A C 8
ATOM 14412 O O . SER A 1 82 ? -12.149 -0.436 -6.983 1.00 0.38 82 SER A O 8
ATOM 14420 N N . ILE A 1 83 ? -12.325 -0.161 -4.759 1.00 0.28 83 ILE A N 8
ATOM 14421 C CA . ILE A 1 83 ? -11.701 -1.439 -4.421 1.00 0.26 83 ILE A CA 8
ATOM 14422 C C . ILE A 1 83 ? -12.600 -2.265 -3.498 1.00 0.27 83 ILE A C 8
ATOM 14423 O O . ILE A 1 83 ? -13.340 -1.707 -2.683 1.00 0.32 83 ILE A O 8
ATOM 14439 N N . ARG A 1 84 ? -12.531 -3.590 -3.635 1.00 0.27 84 ARG A N 8
ATOM 14440 C CA . ARG A 1 84 ? -13.249 -4.491 -2.748 1.00 0.30 84 ARG A CA 8
ATOM 14441 C C . ARG A 1 84 ? -12.491 -4.671 -1.453 1.00 0.27 84 ARG A C 8
ATOM 14442 O O . ARG A 1 84 ? -11.286 -4.897 -1.446 1.00 0.28 84 ARG A O 8
ATOM 14463 N N . LEU A 1 85 ? -13.209 -4.556 -0.363 1.00 0.31 85 LEU A N 8
ATOM 14464 C CA . LEU A 1 85 ? -12.649 -4.781 0.944 1.00 0.33 85 LEU A CA 8
ATOM 14465 C C . LEU A 1 85 ? -12.491 -6.270 1.179 1.00 0.35 85 LEU A C 8
ATOM 14466 O O . LEU A 1 85 ? -13.466 -6.994 1.232 1.00 0.69 85 LEU A O 8
ATOM 14482 N N . GLY A 1 86 ? -11.258 -6.727 1.235 1.00 0.52 86 GLY A N 8
ATOM 14483 C CA . GLY A 1 86 ? -10.989 -8.101 1.613 1.00 0.57 86 GLY A CA 8
ATOM 14484 C C . GLY A 1 86 ? -11.406 -8.376 3.037 1.00 1.35 86 GLY A C 8
ATOM 14485 O O . GLY A 1 86 ? -10.590 -8.372 3.957 1.00 2.40 86 GLY A O 8
ATOM 14489 N N . LEU A 1 87 ? -12.682 -8.625 3.195 1.00 1.38 87 LEU A N 8
ATOM 14490 C CA . LEU A 1 87 ? -13.314 -8.690 4.493 1.00 2.15 87 LEU A CA 8
ATOM 14491 C C . LEU A 1 87 ? -14.515 -9.639 4.443 1.00 2.02 87 LEU A C 8
ATOM 14492 O O . LEU A 1 87 ? -14.830 -10.208 3.392 1.00 2.17 87 LEU A O 8
ATOM 14508 N N . SER A 1 88 ? -15.147 -9.818 5.585 1.00 2.57 88 SER A N 8
ATOM 14509 C CA . SER A 1 88 ? -16.318 -10.678 5.737 1.00 3.04 88 SER A CA 8
ATOM 14510 C C . SER A 1 88 ? -17.489 -10.137 4.888 1.00 2.92 88 SER A C 8
ATOM 14511 O O . SER A 1 88 ? -17.336 -9.097 4.276 1.00 2.48 88 SER A O 8
ATOM 14519 N N . PRO A 1 89 ? -18.660 -10.826 4.825 1.00 3.56 89 PRO A N 8
ATOM 14520 C CA . PRO A 1 89 ? -19.784 -10.448 3.933 1.00 3.66 89 PRO A CA 8
ATOM 14521 C C . PRO A 1 89 ? -20.081 -8.945 3.832 1.00 3.22 89 PRO A C 8
ATOM 14522 O O . PRO A 1 89 ? -20.562 -8.479 2.800 1.00 2.98 89 PRO A O 8
ATOM 14533 N N . SER A 1 90 ? -19.807 -8.192 4.888 1.00 3.32 90 SER A N 8
ATOM 14534 C CA . SER A 1 90 ? -19.998 -6.743 4.867 1.00 3.19 90 SER A CA 8
ATOM 14535 C C . SER A 1 90 ? -18.779 -6.031 4.273 1.00 2.61 90 SER A C 8
ATOM 14536 O O . SER A 1 90 ? -18.470 -4.894 4.632 1.00 2.84 90 SER A O 8
ATOM 14544 N N . ASP A 1 91 ? -18.098 -6.706 3.360 1.00 2.01 91 ASP A N 8
ATOM 14545 C CA . ASP A 1 91 ? -16.850 -6.219 2.783 1.00 1.72 91 ASP A CA 8
ATOM 14546 C C . ASP A 1 91 ? -17.105 -5.281 1.600 1.00 1.27 91 ASP A C 8
ATOM 14547 O O . ASP A 1 91 ? -16.341 -5.258 0.633 1.00 1.41 91 ASP A O 8
ATOM 14556 N N . MET A 1 92 ? -18.171 -4.492 1.709 1.00 1.26 92 MET A N 8
ATOM 14557 C CA . MET A 1 92 ? -18.608 -3.591 0.644 1.00 0.99 92 MET A CA 8
ATOM 14558 C C . MET A 1 92 ? -17.452 -2.791 0.051 1.00 0.94 92 MET A C 8
ATOM 14559 O O . MET A 1 92 ? -16.655 -2.190 0.780 1.00 1.35 92 MET A O 8
ATOM 14573 N N . VAL A 1 93 ? -17.372 -2.811 -1.282 1.00 0.68 93 VAL A N 8
ATOM 14574 C CA . VAL A 1 93 ? -16.379 -2.041 -2.020 1.00 0.62 93 VAL A CA 8
ATOM 14575 C C . VAL A 1 93 ? -16.439 -0.576 -1.613 1.00 0.65 93 VAL A C 8
ATOM 14576 O O . VAL A 1 93 ? -17.512 -0.050 -1.301 1.00 0.87 93 VAL A O 8
ATOM 14589 N N . VAL A 1 94 ? -15.299 0.080 -1.611 1.00 0.52 94 VAL A N 8
ATOM 14590 C CA . VAL A 1 94 ? -15.241 1.464 -1.193 1.00 0.56 94 VAL A CA 8
ATOM 14591 C C . VAL A 1 94 ? -14.755 2.346 -2.335 1.00 0.53 94 VAL A C 8
ATOM 14592 O O . VAL A 1 94 ? -13.992 1.901 -3.201 1.00 0.52 94 VAL A O 8
ATOM 14605 N N . LYS A 1 95 ? -15.226 3.581 -2.350 1.00 0.58 95 LYS A N 8
ATOM 14606 C CA . LYS A 1 95 ? -14.741 4.563 -3.297 1.00 0.60 95 LYS A CA 8
ATOM 14607 C C . LYS A 1 95 ? -13.476 5.196 -2.755 1.00 0.56 95 LYS A C 8
ATOM 14608 O O . LYS A 1 95 ? -13.443 5.681 -1.624 1.00 0.66 95 LYS A O 8
ATOM 14627 N N . ARG A 1 96 ? -12.450 5.191 -3.570 1.00 0.49 96 ARG A N 8
ATOM 14628 C CA . ARG A 1 96 ? -11.130 5.630 -3.150 1.00 0.46 96 ARG A CA 8
ATOM 14629 C C . ARG A 1 96 ? -10.456 6.420 -4.257 1.00 0.38 96 ARG A C 8
ATOM 14630 O O . ARG A 1 96 ? -10.807 6.295 -5.430 1.00 0.44 96 ARG A O 8
ATOM 14651 N N . GLN A 1 97 ? -9.489 7.229 -3.888 1.00 0.32 97 GLN A N 8
ATOM 14652 C CA . GLN A 1 97 ? -8.733 7.988 -4.856 1.00 0.31 97 GLN A CA 8
ATOM 14653 C C . GLN A 1 97 ? -7.368 7.369 -5.065 1.00 0.31 97 GLN A C 8
ATOM 14654 O O . GLN A 1 97 ? -6.546 7.347 -4.158 1.00 0.51 97 GLN A O 8
ATOM 14668 N N . ASP A 1 98 ? -7.129 6.882 -6.256 1.00 0.24 98 ASP A N 8
ATOM 14669 C CA . ASP A 1 98 ? -5.868 6.232 -6.573 1.00 0.25 98 ASP A CA 8
ATOM 14670 C C . ASP A 1 98 ? -4.787 7.270 -6.768 1.00 0.24 98 ASP A C 8
ATOM 14671 O O . ASP A 1 98 ? -4.699 7.901 -7.820 1.00 0.30 98 ASP A O 8
ATOM 14680 N N . LYS A 1 99 ? -3.983 7.474 -5.750 1.00 0.21 99 LYS A N 8
ATOM 14681 C CA . LYS A 1 99 ? -2.881 8.399 -5.867 1.00 0.21 99 LYS A CA 8
ATOM 14682 C C . LYS A 1 99 ? -1.652 7.652 -6.375 1.00 0.26 99 LYS A C 8
ATOM 14683 O O . LYS A 1 99 ? -1.370 6.548 -5.926 1.00 0.46 99 LYS A O 8
ATOM 14702 N N . THR A 1 100 ? -0.934 8.243 -7.299 1.00 0.21 100 THR A N 8
ATOM 14703 C CA . THR A 1 100 ? 0.274 7.634 -7.832 1.00 0.24 100 THR A CA 8
ATOM 14704 C C . THR A 1 100 ? 1.491 8.492 -7.525 1.00 0.22 100 THR A C 8
ATOM 14705 O O . THR A 1 100 ? 1.451 9.710 -7.690 1.00 0.25 100 THR A O 8
ATOM 14716 N N . PHE A 1 101 ? 2.552 7.851 -7.062 1.00 0.20 101 PHE A N 8
ATOM 14717 C CA . PHE A 1 101 ? 3.808 8.518 -6.770 1.00 0.18 101 PHE A CA 8
ATOM 14718 C C . PHE A 1 101 ? 4.883 7.469 -6.550 1.00 0.17 101 PHE A C 8
ATOM 14719 O O . PHE A 1 101 ? 4.638 6.274 -6.688 1.00 0.19 101 PHE A O 8
ATOM 14736 N N . THR A 1 102 ? 6.071 7.910 -6.239 1.00 0.18 102 THR A N 8
ATOM 14737 C CA . THR A 1 102 ? 7.175 6.984 -6.040 1.00 0.18 102 THR A CA 8
ATOM 14738 C C . THR A 1 102 ? 7.867 7.218 -4.711 1.00 0.17 102 THR A C 8
ATOM 14739 O O . THR A 1 102 ? 8.158 8.355 -4.331 1.00 0.21 102 THR A O 8
ATOM 14750 N N . PHE A 1 103 ? 8.119 6.132 -4.010 1.00 0.16 103 PHE A N 8
ATOM 14751 C CA . PHE A 1 103 ? 8.888 6.174 -2.786 1.00 0.17 103 PHE A CA 8
ATOM 14752 C C . PHE A 1 103 ? 10.281 5.635 -3.056 1.00 0.16 103 PHE A C 8
ATOM 14753 O O . PHE A 1 103 ? 10.455 4.452 -3.324 1.00 0.19 103 PHE A O 8
ATOM 14770 N N . THR A 1 104 ? 11.270 6.499 -3.019 1.00 0.17 104 THR A N 8
ATOM 14771 C CA . THR A 1 104 ? 12.627 6.060 -3.235 1.00 0.19 104 THR A CA 8
ATOM 14772 C C . THR A 1 104 ? 13.418 6.151 -1.937 1.00 0.19 104 THR A C 8
ATOM 14773 O O . THR A 1 104 ? 13.890 7.221 -1.550 1.00 0.24 104 THR A O 8
ATOM 14784 N N . HIS A 1 105 ? 13.549 5.017 -1.267 1.00 0.17 105 HIS A N 8
ATOM 14785 C CA . HIS A 1 105 ? 14.374 4.920 -0.079 1.00 0.18 105 HIS A CA 8
ATOM 14786 C C . HIS A 1 105 ? 15.666 4.233 -0.499 1.00 0.22 105 HIS A C 8
ATOM 14787 O O . HIS A 1 105 ? 15.650 3.410 -1.414 1.00 0.23 105 HIS A O 8
ATOM 14802 N N . GLY A 1 106 ? 16.775 4.570 0.136 1.00 0.29 106 GLY A N 8
ATOM 14803 C CA . GLY A 1 106 ? 18.065 4.318 -0.477 1.00 0.37 106 GLY A CA 8
ATOM 14804 C C . GLY A 1 106 ? 18.473 2.864 -0.513 1.00 0.43 106 GLY A C 8
ATOM 14805 O O . GLY A 1 106 ? 18.990 2.333 0.476 1.00 0.74 106 GLY A O 8
ATOM 14809 N N . ASP A 1 107 ? 18.241 2.265 -1.684 1.00 0.38 107 ASP A N 8
ATOM 14810 C CA . ASP A 1 107 ? 18.621 0.890 -2.036 1.00 0.39 107 ASP A CA 8
ATOM 14811 C C . ASP A 1 107 ? 17.599 0.357 -3.025 1.00 0.32 107 ASP A C 8
ATOM 14812 O O . ASP A 1 107 ? 17.906 -0.461 -3.890 1.00 0.47 107 ASP A O 8
ATOM 14821 N N . LEU A 1 108 ? 16.382 0.864 -2.900 1.00 0.23 108 LEU A N 8
ATOM 14822 C CA . LEU A 1 108 ? 15.248 0.333 -3.644 1.00 0.20 108 LEU A CA 8
ATOM 14823 C C . LEU A 1 108 ? 14.542 1.426 -4.444 1.00 0.19 108 LEU A C 8
ATOM 14824 O O . LEU A 1 108 ? 14.647 2.611 -4.121 1.00 0.21 108 LEU A O 8
ATOM 14840 N N . GLU A 1 109 ? 13.822 1.021 -5.480 1.00 0.20 109 GLU A N 8
ATOM 14841 C CA . GLU A 1 109 ? 13.009 1.943 -6.263 1.00 0.24 109 GLU A CA 8
ATOM 14842 C C . GLU A 1 109 ? 11.756 1.230 -6.757 1.00 0.26 109 GLU A C 8
ATOM 14843 O O . GLU A 1 109 ? 11.846 0.183 -7.400 1.00 0.29 109 GLU A O 8
ATOM 14855 N N . PHE A 1 110 ? 10.593 1.793 -6.472 1.00 0.25 110 PHE A N 8
ATOM 14856 C CA . PHE A 1 110 ? 9.333 1.124 -6.789 1.00 0.26 110 PHE A CA 8
ATOM 14857 C C . PHE A 1 110 ? 8.161 2.103 -6.835 1.00 0.25 110 PHE A C 8
ATOM 14858 O O . PHE A 1 110 ? 8.167 3.136 -6.164 1.00 0.26 110 PHE A O 8
ATOM 14875 N N . GLU A 1 111 ? 7.157 1.759 -7.632 1.00 0.25 111 GLU A N 8
ATOM 14876 C CA . GLU A 1 111 ? 5.974 2.588 -7.797 1.00 0.25 111 GLU A CA 8
ATOM 14877 C C . GLU A 1 111 ? 4.984 2.329 -6.678 1.00 0.23 111 GLU A C 8
ATOM 14878 O O . GLU A 1 111 ? 4.533 1.206 -6.483 1.00 0.31 111 GLU A O 8
ATOM 14890 N N . VAL A 1 112 ? 4.661 3.367 -5.943 1.00 0.24 112 VAL A N 8
ATOM 14891 C CA . VAL A 1 112 ? 3.740 3.259 -4.831 1.00 0.22 112 VAL A CA 8
ATOM 14892 C C . VAL A 1 112 ? 2.503 4.087 -5.083 1.00 0.20 112 VAL A C 8
ATOM 14893 O O . VAL A 1 112 ? 2.514 5.109 -5.764 1.00 0.23 112 VAL A O 8
ATOM 14906 N N . HIS A 1 113 ? 1.428 3.595 -4.550 1.00 0.17 113 HIS A N 8
ATOM 14907 C CA . HIS A 1 113 ? 0.115 4.070 -4.882 1.00 0.19 113 HIS A CA 8
ATOM 14908 C C . HIS A 1 113 ? -0.684 4.277 -3.612 1.00 0.19 113 HIS A C 8
ATOM 14909 O O . HIS A 1 113 ? -0.610 3.464 -2.698 1.00 0.25 113 HIS A O 8
ATOM 14924 N N . TRP A 1 114 ? -1.442 5.350 -3.542 1.00 0.17 114 TRP A N 8
ATOM 14925 C CA . TRP A 1 114 ? -2.268 5.579 -2.376 1.00 0.16 114 TRP A CA 8
ATOM 14926 C C . TRP A 1 114 ? -3.676 5.135 -2.671 1.00 0.19 114 TRP A C 8
ATOM 14927 O O . TRP A 1 114 ? -4.388 5.716 -3.485 1.00 0.32 114 TRP A O 8
ATOM 14948 N N . ILE A 1 115 ? -4.040 4.087 -1.983 1.00 0.22 115 ILE A N 8
ATOM 14949 C CA . ILE A 1 115 ? -5.274 3.379 -2.178 1.00 0.26 115 ILE A CA 8
ATOM 14950 C C . ILE A 1 115 ? -6.146 3.615 -0.963 1.00 0.26 115 ILE A C 8
ATOM 14951 O O . ILE A 1 115 ? -6.552 2.685 -0.268 1.00 0.35 115 ILE A O 8
ATOM 14967 N N . ASN A 1 116 ? -6.378 4.888 -0.710 1.00 0.26 116 ASN A N 8
ATOM 14968 C CA . ASN A 1 116 ? -7.083 5.341 0.474 1.00 0.32 116 ASN A CA 8
ATOM 14969 C C . ASN A 1 116 ? -8.495 4.775 0.532 1.00 0.38 116 ASN A C 8
ATOM 14970 O O . ASN A 1 116 ? -9.401 5.283 -0.124 1.00 0.42 116 ASN A O 8
ATOM 14981 N N . LEU A 1 117 ? -8.673 3.711 1.308 1.00 0.45 117 LEU A N 8
ATOM 14982 C CA . LEU A 1 117 ? -9.991 3.134 1.503 1.00 0.55 117 LEU A CA 8
ATOM 14983 C C . LEU A 1 117 ? -10.764 3.967 2.521 1.00 0.75 117 LEU A C 8
ATOM 14984 O O . LEU A 1 117 ? -11.815 4.530 2.163 1.00 1.74 117 LEU A O 8
ATOM 15001 N N . MET A 1 1 ? 10.515 -4.131 -10.689 1.00 1.46 1 MET A N 9
ATOM 15002 C CA . MET A 1 1 ? 9.650 -5.325 -10.546 1.00 0.53 1 MET A CA 9
ATOM 15003 C C . MET A 1 1 ? 8.680 -5.160 -9.381 1.00 0.43 1 MET A C 9
ATOM 15004 O O . MET A 1 1 ? 7.556 -5.659 -9.425 1.00 0.55 1 MET A O 9
ATOM 15020 N N . ILE A 1 2 ? 9.114 -4.458 -8.345 1.00 0.34 2 ILE A N 9
ATOM 15021 C CA . ILE A 1 2 ? 8.296 -4.248 -7.162 1.00 0.30 2 ILE A CA 9
ATOM 15022 C C . ILE A 1 2 ? 7.585 -2.896 -7.234 1.00 0.30 2 ILE A C 9
ATOM 15023 O O . ILE A 1 2 ? 8.158 -1.902 -7.684 1.00 0.32 2 ILE A O 9
ATOM 15039 N N . LYS A 1 3 ? 6.322 -2.888 -6.831 1.00 0.29 3 LYS A N 9
ATOM 15040 C CA . LYS A 1 3 ? 5.500 -1.694 -6.830 1.00 0.34 3 LYS A CA 9
ATOM 15041 C C . LYS A 1 3 ? 4.458 -1.811 -5.720 1.00 0.42 3 LYS A C 9
ATOM 15042 O O . LYS A 1 3 ? 3.669 -2.752 -5.689 1.00 0.81 3 LYS A O 9
ATOM 15061 N N . ALA A 1 4 ? 4.461 -0.851 -4.813 1.00 0.22 4 ALA A N 9
ATOM 15062 C CA . ALA A 1 4 ? 3.686 -0.960 -3.587 1.00 0.19 4 ALA A CA 9
ATOM 15063 C C . ALA A 1 4 ? 2.375 -0.208 -3.659 1.00 0.17 4 ALA A C 9
ATOM 15064 O O . ALA A 1 4 ? 2.139 0.607 -4.554 1.00 0.19 4 ALA A O 9
ATOM 15071 N N . ALA A 1 5 ? 1.540 -0.506 -2.696 1.00 0.16 5 ALA A N 9
ATOM 15072 C CA . ALA A 1 5 ? 0.328 0.226 -2.447 1.00 0.17 5 ALA A CA 9
ATOM 15073 C C . ALA A 1 5 ? 0.272 0.551 -0.954 1.00 0.27 5 ALA A C 9
ATOM 15074 O O . ALA A 1 5 ? 1.001 -0.046 -0.163 1.00 0.51 5 ALA A O 9
ATOM 15081 N N . VAL A 1 6 ? -0.565 1.493 -0.562 1.00 0.17 6 VAL A N 9
ATOM 15082 C CA . VAL A 1 6 ? -0.593 1.935 0.827 1.00 0.21 6 VAL A CA 9
ATOM 15083 C C . VAL A 1 6 ? -1.907 2.623 1.151 1.00 0.23 6 VAL A C 9
ATOM 15084 O O . VAL A 1 6 ? -2.579 3.133 0.270 1.00 0.33 6 VAL A O 9
ATOM 15097 N N . THR A 1 7 ? -2.267 2.634 2.412 1.00 0.18 7 THR A N 9
ATOM 15098 C CA . THR A 1 7 ? -3.485 3.300 2.842 1.00 0.19 7 THR A CA 9
ATOM 15099 C C . THR A 1 7 ? -3.295 3.929 4.219 1.00 0.17 7 THR A C 9
ATOM 15100 O O . THR A 1 7 ? -2.653 3.355 5.094 1.00 0.18 7 THR A O 9
ATOM 15111 N N . LYS A 1 8 ? -3.808 5.142 4.381 1.00 0.20 8 LYS A N 9
ATOM 15112 C CA . LYS A 1 8 ? -3.582 5.911 5.599 1.00 0.19 8 LYS A CA 9
ATOM 15113 C C . LYS A 1 8 ? -4.875 6.154 6.342 1.00 0.22 8 LYS A C 9
ATOM 15114 O O . LYS A 1 8 ? -5.892 6.483 5.728 1.00 0.28 8 LYS A O 9
ATOM 15133 N N . GLU A 1 9 ? -4.803 6.023 7.670 1.00 0.25 9 GLU A N 9
ATOM 15134 C CA . GLU A 1 9 ? -5.926 6.282 8.554 1.00 0.30 9 GLU A CA 9
ATOM 15135 C C . GLU A 1 9 ? -7.222 5.690 8.008 1.00 0.33 9 GLU A C 9
ATOM 15136 O O . GLU A 1 9 ? -8.289 6.302 8.079 1.00 0.44 9 GLU A O 9
ATOM 15148 N N . SER A 1 10 ? -7.098 4.495 7.448 1.00 0.30 10 SER A N 9
ATOM 15149 C CA . SER A 1 10 ? -8.190 3.803 6.823 1.00 0.35 10 SER A CA 9
ATOM 15150 C C . SER A 1 10 ? -9.301 3.532 7.833 1.00 0.36 10 SER A C 9
ATOM 15151 O O . SER A 1 10 ? -9.091 2.855 8.843 1.00 0.36 10 SER A O 9
ATOM 15159 N N . LEU A 1 11 ? -10.480 4.074 7.551 1.00 0.43 11 LEU A N 9
ATOM 15160 C CA . LEU A 1 11 ? -11.608 4.032 8.484 1.00 0.49 11 LEU A CA 9
ATOM 15161 C C . LEU A 1 11 ? -12.071 2.599 8.714 1.00 0.45 11 LEU A C 9
ATOM 15162 O O . LEU A 1 11 ? -12.749 2.295 9.694 1.00 0.54 11 LEU A O 9
ATOM 15178 N N . TYR A 1 12 ? -11.686 1.732 7.799 1.00 0.37 12 TYR A N 9
ATOM 15179 C CA . TYR A 1 12 ? -12.103 0.348 7.821 1.00 0.43 12 TYR A CA 9
ATOM 15180 C C . TYR A 1 12 ? -11.234 -0.475 8.762 1.00 0.45 12 TYR A C 9
ATOM 15181 O O . TYR A 1 12 ? -11.593 -1.598 9.120 1.00 0.63 12 TYR A O 9
ATOM 15199 N N . ARG A 1 13 ? -10.101 0.111 9.164 1.00 0.39 13 ARG A N 9
ATOM 15200 C CA . ARG A 1 13 ? -9.074 -0.597 9.934 1.00 0.52 13 ARG A CA 9
ATOM 15201 C C . ARG A 1 13 ? -8.452 -1.653 9.028 1.00 0.65 13 ARG A C 9
ATOM 15202 O O . ARG A 1 13 ? -8.938 -1.858 7.919 1.00 1.22 13 ARG A O 9
ATOM 15223 N N . MET A 1 14 ? -7.366 -2.294 9.458 1.00 0.30 14 MET A N 9
ATOM 15224 C CA . MET A 1 14 ? -6.749 -3.324 8.638 1.00 0.27 14 MET A CA 9
ATOM 15225 C C . MET A 1 14 ? -7.787 -4.381 8.246 1.00 0.30 14 MET A C 9
ATOM 15226 O O . MET A 1 14 ? -8.195 -4.420 7.094 1.00 0.33 14 MET A O 9
ATOM 15240 N N . ASN A 1 15 ? -8.273 -5.175 9.207 1.00 0.32 15 ASN A N 9
ATOM 15241 C CA . ASN A 1 15 ? -9.240 -6.257 8.923 1.00 0.38 15 ASN A CA 9
ATOM 15242 C C . ASN A 1 15 ? -8.867 -7.031 7.655 1.00 0.41 15 ASN A C 9
ATOM 15243 O O . ASN A 1 15 ? -9.735 -7.551 6.951 1.00 0.51 15 ASN A O 9
ATOM 15254 N N . THR A 1 16 ? -7.570 -7.066 7.369 1.00 0.34 16 THR A N 9
ATOM 15255 C CA . THR A 1 16 ? -7.028 -7.670 6.174 1.00 0.33 16 THR A CA 9
ATOM 15256 C C . THR A 1 16 ? -7.251 -6.725 5.004 1.00 0.27 16 THR A C 9
ATOM 15257 O O . THR A 1 16 ? -7.853 -7.066 3.984 1.00 0.25 16 THR A O 9
ATOM 15268 N N . LEU A 1 17 ? -6.731 -5.514 5.193 1.00 0.26 17 LEU A N 9
ATOM 15269 C CA . LEU A 1 17 ? -6.756 -4.473 4.182 1.00 0.20 17 LEU A CA 9
ATOM 15270 C C . LEU A 1 17 ? -5.881 -4.899 3.023 1.00 0.17 17 LEU A C 9
ATOM 15271 O O . LEU A 1 17 ? -5.982 -4.377 1.913 1.00 0.18 17 LEU A O 9
ATOM 15287 N N . MET A 1 18 ? -5.015 -5.862 3.301 1.00 0.18 18 MET A N 9
ATOM 15288 C CA . MET A 1 18 ? -4.229 -6.487 2.262 1.00 0.19 18 MET A CA 9
ATOM 15289 C C . MET A 1 18 ? -5.146 -7.109 1.226 1.00 0.19 18 MET A C 9
ATOM 15290 O O . MET A 1 18 ? -4.910 -7.003 0.032 1.00 0.29 18 MET A O 9
ATOM 15304 N N . GLU A 1 19 ? -6.207 -7.745 1.711 1.00 0.16 19 GLU A N 9
ATOM 15305 C CA . GLU A 1 19 ? -7.151 -8.441 0.850 1.00 0.18 19 GLU A CA 9
ATOM 15306 C C . GLU A 1 19 ? -8.129 -7.475 0.199 1.00 0.17 19 GLU A C 9
ATOM 15307 O O . GLU A 1 19 ? -8.894 -7.853 -0.686 1.00 0.23 19 GLU A O 9
ATOM 15319 N N . ALA A 1 20 ? -8.101 -6.229 0.645 1.00 0.17 20 ALA A N 9
ATOM 15320 C CA . ALA A 1 20 ? -8.863 -5.174 -0.001 1.00 0.20 20 ALA A CA 9
ATOM 15321 C C . ALA A 1 20 ? -8.225 -4.846 -1.340 1.00 0.22 20 ALA A C 9
ATOM 15322 O O . ALA A 1 20 ? -8.846 -4.976 -2.391 1.00 0.25 20 ALA A O 9
ATOM 15329 N N . PHE A 1 21 ? -6.968 -4.444 -1.306 1.00 0.25 21 PHE A N 9
ATOM 15330 C CA . PHE A 1 21 ? -6.274 -4.101 -2.531 1.00 0.31 21 PHE A CA 9
ATOM 15331 C C . PHE A 1 21 ? -5.890 -5.386 -3.250 1.00 0.33 21 PHE A C 9
ATOM 15332 O O . PHE A 1 21 ? -5.972 -5.466 -4.473 1.00 0.41 21 PHE A O 9
ATOM 15349 N N . GLN A 1 22 ? -5.490 -6.378 -2.442 1.00 0.29 22 GLN A N 9
ATOM 15350 C CA . GLN A 1 22 ? -5.135 -7.733 -2.884 1.00 0.34 22 GLN A CA 9
ATOM 15351 C C . GLN A 1 22 ? -4.557 -7.753 -4.283 1.00 0.43 22 GLN A C 9
ATOM 15352 O O . GLN A 1 22 ? -5.207 -8.166 -5.241 1.00 0.59 22 GLN A O 9
ATOM 15366 N N . GLY A 1 23 ? -3.348 -7.254 -4.405 1.00 0.41 23 GLY A N 9
ATOM 15367 C CA . GLY A 1 23 ? -2.658 -7.351 -5.658 1.00 0.51 23 GLY A CA 9
ATOM 15368 C C . GLY A 1 23 ? -3.182 -6.403 -6.707 1.00 0.42 23 GLY A C 9
ATOM 15369 O O . GLY A 1 23 ? -3.162 -6.729 -7.894 1.00 0.55 23 GLY A O 9
ATOM 15373 N N . PHE A 1 24 ? -3.658 -5.237 -6.281 1.00 0.30 24 PHE A N 9
ATOM 15374 C CA . PHE A 1 24 ? -4.031 -4.186 -7.217 1.00 0.37 24 PHE A CA 9
ATOM 15375 C C . PHE A 1 24 ? -2.764 -3.567 -7.793 1.00 0.35 24 PHE A C 9
ATOM 15376 O O . PHE A 1 24 ? -2.407 -2.425 -7.496 1.00 0.40 24 PHE A O 9
ATOM 15393 N N . LEU A 1 25 ? -2.102 -4.368 -8.615 1.00 0.35 25 LEU A N 9
ATOM 15394 C CA . LEU A 1 25 ? -0.791 -4.072 -9.171 1.00 0.34 25 LEU A CA 9
ATOM 15395 C C . LEU A 1 25 ? -0.235 -5.343 -9.790 1.00 0.36 25 LEU A C 9
ATOM 15396 O O . LEU A 1 25 ? 0.629 -5.308 -10.664 1.00 0.41 25 LEU A O 9
ATOM 15412 N N . GLY A 1 26 ? -0.740 -6.469 -9.307 1.00 0.37 26 GLY A N 9
ATOM 15413 C CA . GLY A 1 26 ? -0.495 -7.741 -9.968 1.00 0.44 26 GLY A CA 9
ATOM 15414 C C . GLY A 1 26 ? -0.073 -8.851 -9.024 1.00 0.42 26 GLY A C 9
ATOM 15415 O O . GLY A 1 26 ? 1.004 -9.423 -9.183 1.00 0.48 26 GLY A O 9
ATOM 15419 N N . LEU A 1 27 ? -0.908 -9.160 -8.034 1.00 0.36 27 LEU A N 9
ATOM 15420 C CA . LEU A 1 27 ? -0.600 -10.207 -7.084 1.00 0.35 27 LEU A CA 9
ATOM 15421 C C . LEU A 1 27 ? -1.794 -11.128 -6.881 1.00 0.34 27 LEU A C 9
ATOM 15422 O O . LEU A 1 27 ? -2.907 -10.670 -6.633 1.00 0.46 27 LEU A O 9
ATOM 15438 N N . ASP A 1 28 ? -1.549 -12.427 -6.973 1.00 0.36 28 ASP A N 9
ATOM 15439 C CA . ASP A 1 28 ? -2.597 -13.417 -6.764 1.00 0.43 28 ASP A CA 9
ATOM 15440 C C . ASP A 1 28 ? -2.541 -13.960 -5.339 1.00 0.47 28 ASP A C 9
ATOM 15441 O O . ASP A 1 28 ? -3.315 -13.574 -4.481 1.00 0.81 28 ASP A O 9
ATOM 15450 N N . LEU A 1 29 ? -1.612 -14.851 -5.088 1.00 0.40 29 LEU A N 9
ATOM 15451 C CA . LEU A 1 29 ? -1.406 -15.371 -3.742 1.00 0.45 29 LEU A CA 9
ATOM 15452 C C . LEU A 1 29 ? 0.058 -15.622 -3.483 1.00 0.47 29 LEU A C 9
ATOM 15453 O O . LEU A 1 29 ? 0.766 -16.175 -4.322 1.00 0.49 29 LEU A O 9
ATOM 15469 N N . GLY A 1 30 ? 0.515 -15.176 -2.323 1.00 0.51 30 GLY A N 9
ATOM 15470 C CA . GLY A 1 30 ? 1.933 -15.236 -2.017 1.00 0.59 30 GLY A CA 9
ATOM 15471 C C . GLY A 1 30 ? 2.699 -14.107 -2.658 1.00 0.53 30 GLY A C 9
ATOM 15472 O O . GLY A 1 30 ? 3.741 -13.679 -2.169 1.00 0.59 30 GLY A O 9
ATOM 15476 N N . GLU A 1 31 ? 2.164 -13.647 -3.766 1.00 0.48 31 GLU A N 9
ATOM 15477 C CA . GLU A 1 31 ? 2.687 -12.522 -4.496 1.00 0.50 31 GLU A CA 9
ATOM 15478 C C . GLU A 1 31 ? 2.660 -11.264 -3.635 1.00 0.42 31 GLU A C 9
ATOM 15479 O O . GLU A 1 31 ? 3.457 -10.345 -3.809 1.00 0.45 31 GLU A O 9
ATOM 15491 N N . PHE A 1 32 ? 1.730 -11.256 -2.702 1.00 0.34 32 PHE A N 9
ATOM 15492 C CA . PHE A 1 32 ? 1.464 -10.070 -1.891 1.00 0.26 32 PHE A CA 9
ATOM 15493 C C . PHE A 1 32 ? 2.081 -10.137 -0.491 1.00 0.25 32 PHE A C 9
ATOM 15494 O O . PHE A 1 32 ? 2.385 -11.212 0.031 1.00 0.33 32 PHE A O 9
ATOM 15511 N N . THR A 1 33 ? 2.243 -8.949 0.093 1.00 0.23 33 THR A N 9
ATOM 15512 C CA . THR A 1 33 ? 2.811 -8.747 1.426 1.00 0.21 33 THR A CA 9
ATOM 15513 C C . THR A 1 33 ? 2.230 -7.451 2.001 1.00 0.19 33 THR A C 9
ATOM 15514 O O . THR A 1 33 ? 2.045 -6.500 1.258 1.00 0.25 33 THR A O 9
ATOM 15525 N N . PHE A 1 34 ? 1.933 -7.382 3.292 1.00 0.18 34 PHE A N 9
ATOM 15526 C CA . PHE A 1 34 ? 1.265 -6.191 3.825 1.00 0.16 34 PHE A CA 9
ATOM 15527 C C . PHE A 1 34 ? 1.628 -5.945 5.291 1.00 0.13 34 PHE A C 9
ATOM 15528 O O . PHE A 1 34 ? 1.685 -6.872 6.097 1.00 0.14 34 PHE A O 9
ATOM 15545 N N . LYS A 1 35 ? 1.879 -4.679 5.608 1.00 0.15 35 LYS A N 9
ATOM 15546 C CA . LYS A 1 35 ? 2.191 -4.234 6.963 1.00 0.16 35 LYS A CA 9
ATOM 15547 C C . LYS A 1 35 ? 1.131 -3.257 7.452 1.00 0.19 35 LYS A C 9
ATOM 15548 O O . LYS A 1 35 ? 0.927 -2.209 6.851 1.00 0.20 35 LYS A O 9
ATOM 15567 N N . VAL A 1 36 ? 0.462 -3.591 8.533 1.00 0.27 36 VAL A N 9
ATOM 15568 C CA . VAL A 1 36 ? -0.536 -2.710 9.092 1.00 0.31 36 VAL A CA 9
ATOM 15569 C C . VAL A 1 36 ? -0.013 -2.013 10.333 1.00 0.27 36 VAL A C 9
ATOM 15570 O O . VAL A 1 36 ? 0.546 -2.634 11.239 1.00 0.31 36 VAL A O 9
ATOM 15583 N N . LYS A 1 37 ? -0.181 -0.710 10.332 1.00 0.23 37 LYS A N 9
ATOM 15584 C CA . LYS A 1 37 ? 0.268 0.154 11.401 1.00 0.23 37 LYS A CA 9
ATOM 15585 C C . LYS A 1 37 ? -0.823 1.176 11.688 1.00 0.23 37 LYS A C 9
ATOM 15586 O O . LYS A 1 37 ? -1.658 1.446 10.823 1.00 0.32 37 LYS A O 9
ATOM 15605 N N . PRO A 1 38 ? -0.878 1.723 12.903 1.00 0.29 38 PRO A N 9
ATOM 15606 C CA . PRO A 1 38 ? -1.853 2.757 13.230 1.00 0.32 38 PRO A CA 9
ATOM 15607 C C . PRO A 1 38 ? -1.713 3.966 12.316 1.00 0.26 38 PRO A C 9
ATOM 15608 O O . PRO A 1 38 ? -0.656 4.596 12.263 1.00 0.32 38 PRO A O 9
ATOM 15619 N N . GLY A 1 39 ? -2.769 4.267 11.579 1.00 0.24 39 GLY A N 9
ATOM 15620 C CA . GLY A 1 39 ? -2.778 5.440 10.735 1.00 0.27 39 GLY A CA 9
ATOM 15621 C C . GLY A 1 39 ? -2.082 5.234 9.405 1.00 0.25 39 GLY A C 9
ATOM 15622 O O . GLY A 1 39 ? -2.180 6.080 8.521 1.00 0.33 39 GLY A O 9
ATOM 15626 N N . VAL A 1 40 ? -1.389 4.118 9.244 1.00 0.18 40 VAL A N 9
ATOM 15627 C CA . VAL A 1 40 ? -0.677 3.849 8.005 1.00 0.16 40 VAL A CA 9
ATOM 15628 C C . VAL A 1 40 ? -0.556 2.349 7.750 1.00 0.15 40 VAL A C 9
ATOM 15629 O O . VAL A 1 40 ? -0.157 1.588 8.621 1.00 0.20 40 VAL A O 9
ATOM 15642 N N . PHE A 1 41 ? -0.895 1.933 6.546 1.00 0.15 41 PHE A N 9
ATOM 15643 C CA . PHE A 1 41 ? -0.971 0.524 6.212 1.00 0.16 41 PHE A CA 9
ATOM 15644 C C . PHE A 1 41 ? -0.333 0.283 4.842 1.00 0.18 41 PHE A C 9
ATOM 15645 O O . PHE A 1 41 ? -0.692 0.931 3.864 1.00 0.23 41 PHE A O 9
ATOM 15662 N N . LEU A 1 42 ? 0.595 -0.658 4.778 1.00 0.17 42 LEU A N 9
ATOM 15663 C CA . LEU A 1 42 ? 1.395 -0.901 3.578 1.00 0.16 42 LEU A CA 9
ATOM 15664 C C . LEU A 1 42 ? 1.022 -2.212 2.899 1.00 0.16 42 LEU A C 9
ATOM 15665 O O . LEU A 1 42 ? 1.035 -3.255 3.530 1.00 0.19 42 LEU A O 9
ATOM 15681 N N . LEU A 1 43 ? 0.715 -2.153 1.612 1.00 0.15 43 LEU A N 9
ATOM 15682 C CA . LEU A 1 43 ? 0.514 -3.368 0.818 1.00 0.15 43 LEU A CA 9
ATOM 15683 C C . LEU A 1 43 ? 1.583 -3.418 -0.265 1.00 0.15 43 LEU A C 9
ATOM 15684 O O . LEU A 1 43 ? 1.569 -2.623 -1.195 1.00 0.18 43 LEU A O 9
ATOM 15700 N N . THR A 1 44 ? 2.506 -4.341 -0.149 1.00 0.17 44 THR A N 9
ATOM 15701 C CA . THR A 1 44 ? 3.574 -4.448 -1.118 1.00 0.18 44 THR A CA 9
ATOM 15702 C C . THR A 1 44 ? 3.518 -5.769 -1.859 1.00 0.19 44 THR A C 9
ATOM 15703 O O . THR A 1 44 ? 2.765 -6.680 -1.497 1.00 0.30 44 THR A O 9
ATOM 15714 N N . ASP A 1 45 ? 4.314 -5.868 -2.903 1.00 0.20 45 ASP A N 9
ATOM 15715 C CA . ASP A 1 45 ? 4.387 -7.078 -3.696 1.00 0.24 45 ASP A CA 9
ATOM 15716 C C . ASP A 1 45 ? 5.740 -7.751 -3.528 1.00 0.23 45 ASP A C 9
ATOM 15717 O O . ASP A 1 45 ? 6.200 -8.467 -4.414 1.00 0.31 45 ASP A O 9
ATOM 15726 N N . VAL A 1 46 ? 6.352 -7.553 -2.368 1.00 0.24 46 VAL A N 9
ATOM 15727 C CA . VAL A 1 46 ? 7.728 -7.979 -2.129 1.00 0.24 46 VAL A CA 9
ATOM 15728 C C . VAL A 1 46 ? 7.826 -9.459 -1.757 1.00 0.37 46 VAL A C 9
ATOM 15729 O O . VAL A 1 46 ? 8.661 -9.852 -0.946 1.00 0.94 46 VAL A O 9
ATOM 15742 N N . LYS A 1 47 ? 6.960 -10.251 -2.386 1.00 0.49 47 LYS A N 9
ATOM 15743 C CA . LYS A 1 47 ? 6.941 -11.719 -2.278 1.00 0.54 47 LYS A CA 9
ATOM 15744 C C . LYS A 1 47 ? 8.290 -12.333 -1.923 1.00 0.71 47 LYS A C 9
ATOM 15745 O O . LYS A 1 47 ? 8.485 -12.876 -0.839 1.00 0.86 47 LYS A O 9
ATOM 15764 N N . SER A 1 48 ? 9.201 -12.224 -2.858 1.00 0.81 48 SER A N 9
ATOM 15765 C CA . SER A 1 48 ? 10.511 -12.821 -2.763 1.00 1.03 48 SER A CA 9
ATOM 15766 C C . SER A 1 48 ? 11.569 -11.737 -2.718 1.00 0.97 48 SER A C 9
ATOM 15767 O O . SER A 1 48 ? 12.760 -11.986 -2.907 1.00 1.23 48 SER A O 9
ATOM 15775 N N . TYR A 1 49 ? 11.108 -10.529 -2.468 1.00 0.66 49 TYR A N 9
ATOM 15776 C CA . TYR A 1 49 ? 11.958 -9.360 -2.540 1.00 0.58 49 TYR A CA 9
ATOM 15777 C C . TYR A 1 49 ? 12.120 -8.728 -1.170 1.00 0.51 49 TYR A C 9
ATOM 15778 O O . TYR A 1 49 ? 11.137 -8.412 -0.501 1.00 0.53 49 TYR A O 9
ATOM 15796 N N . LEU A 1 50 ? 13.359 -8.553 -0.752 1.00 0.50 50 LEU A N 9
ATOM 15797 C CA . LEU A 1 50 ? 13.647 -7.852 0.480 1.00 0.47 50 LEU A CA 9
ATOM 15798 C C . LEU A 1 50 ? 14.850 -6.950 0.285 1.00 0.39 50 LEU A C 9
ATOM 15799 O O . LEU A 1 50 ? 15.887 -7.362 -0.229 1.00 0.46 50 LEU A O 9
ATOM 15815 N N . ILE A 1 51 ? 14.666 -5.706 0.697 1.00 0.35 51 ILE A N 9
ATOM 15816 C CA . ILE A 1 51 ? 15.666 -4.655 0.585 1.00 0.32 51 ILE A CA 9
ATOM 15817 C C . ILE A 1 51 ? 16.987 -5.045 1.230 1.00 0.39 51 ILE A C 9
ATOM 15818 O O . ILE A 1 51 ? 18.053 -4.815 0.666 1.00 0.62 51 ILE A O 9
ATOM 15834 N N . GLY A 1 52 ? 16.914 -5.620 2.418 1.00 0.64 52 GLY A N 9
ATOM 15835 C CA . GLY A 1 52 ? 18.122 -6.031 3.087 1.00 0.75 52 GLY A CA 9
ATOM 15836 C C . GLY A 1 52 ? 17.860 -6.714 4.408 1.00 0.68 52 GLY A C 9
ATOM 15837 O O . GLY A 1 52 ? 18.484 -7.726 4.721 1.00 0.82 52 GLY A O 9
ATOM 15841 N N . ASP A 1 53 ? 16.941 -6.171 5.190 1.00 0.60 53 ASP A N 9
ATOM 15842 C CA . ASP A 1 53 ? 16.644 -6.739 6.499 1.00 0.68 53 ASP A CA 9
ATOM 15843 C C . ASP A 1 53 ? 15.148 -6.955 6.703 1.00 0.65 53 ASP A C 9
ATOM 15844 O O . ASP A 1 53 ? 14.557 -6.383 7.617 1.00 0.72 53 ASP A O 9
ATOM 15853 N N . LYS A 1 54 ? 14.537 -7.771 5.843 1.00 0.61 54 LYS A N 9
ATOM 15854 C CA . LYS A 1 54 ? 13.135 -8.171 6.011 1.00 0.67 54 LYS A CA 9
ATOM 15855 C C . LYS A 1 54 ? 12.188 -6.975 6.118 1.00 0.71 54 LYS A C 9
ATOM 15856 O O . LYS A 1 54 ? 11.668 -6.684 7.196 1.00 1.23 54 LYS A O 9
ATOM 15875 N N . TYR A 1 55 ? 12.037 -6.267 4.992 1.00 0.37 55 TYR A N 9
ATOM 15876 C CA . TYR A 1 55 ? 11.102 -5.134 4.844 1.00 0.33 55 TYR A CA 9
ATOM 15877 C C . TYR A 1 55 ? 11.781 -3.815 5.189 1.00 0.42 55 TYR A C 9
ATOM 15878 O O . TYR A 1 55 ? 11.363 -2.749 4.732 1.00 0.93 55 TYR A O 9
ATOM 15896 N N . ASP A 1 56 ? 12.835 -3.910 5.979 1.00 0.27 56 ASP A N 9
ATOM 15897 C CA . ASP A 1 56 ? 13.634 -2.757 6.382 1.00 0.29 56 ASP A CA 9
ATOM 15898 C C . ASP A 1 56 ? 14.002 -1.873 5.186 1.00 0.26 56 ASP A C 9
ATOM 15899 O O . ASP A 1 56 ? 14.487 -2.381 4.179 1.00 0.31 56 ASP A O 9
ATOM 15908 N N . ASP A 1 57 ? 13.734 -0.561 5.328 1.00 0.22 57 ASP A N 9
ATOM 15909 C CA . ASP A 1 57 ? 14.106 0.492 4.354 1.00 0.20 57 ASP A CA 9
ATOM 15910 C C . ASP A 1 57 ? 12.999 0.884 3.375 1.00 0.17 57 ASP A C 9
ATOM 15911 O O . ASP A 1 57 ? 13.196 1.788 2.576 1.00 0.21 57 ASP A O 9
ATOM 15920 N N . ALA A 1 58 ? 11.838 0.254 3.428 1.00 0.17 58 ALA A N 9
ATOM 15921 C CA . ALA A 1 58 ? 10.720 0.694 2.578 1.00 0.19 58 ALA A CA 9
ATOM 15922 C C . ALA A 1 58 ? 9.433 0.069 3.005 1.00 0.16 58 ALA A C 9
ATOM 15923 O O . ALA A 1 58 ? 8.403 0.703 3.088 1.00 0.17 58 ALA A O 9
ATOM 15930 N N . PHE A 1 59 ? 9.521 -1.170 3.325 1.00 0.16 59 PHE A N 9
ATOM 15931 C CA . PHE A 1 59 ? 8.368 -1.984 3.592 1.00 0.15 59 PHE A CA 9
ATOM 15932 C C . PHE A 1 59 ? 7.993 -1.868 5.058 1.00 0.16 59 PHE A C 9
ATOM 15933 O O . PHE A 1 59 ? 7.774 -2.858 5.752 1.00 0.20 59 PHE A O 9
ATOM 15950 N N . ASN A 1 60 ? 7.850 -0.592 5.459 1.00 0.18 60 ASN A N 9
ATOM 15951 C CA . ASN A 1 60 ? 7.857 -0.088 6.845 1.00 0.28 60 ASN A CA 9
ATOM 15952 C C . ASN A 1 60 ? 8.713 1.171 6.955 1.00 0.35 60 ASN A C 9
ATOM 15953 O O . ASN A 1 60 ? 8.874 1.731 8.032 1.00 0.75 60 ASN A O 9
ATOM 15964 N N . ALA A 1 61 ? 9.236 1.621 5.824 1.00 0.17 61 ALA A N 9
ATOM 15965 C CA . ALA A 1 61 ? 9.781 2.967 5.722 1.00 0.17 61 ALA A CA 9
ATOM 15966 C C . ALA A 1 61 ? 8.793 3.799 4.924 1.00 0.16 61 ALA A C 9
ATOM 15967 O O . ALA A 1 61 ? 8.638 4.998 5.127 1.00 0.17 61 ALA A O 9
ATOM 15974 N N . LEU A 1 62 ? 8.124 3.110 4.003 1.00 0.16 62 LEU A N 9
ATOM 15975 C CA . LEU A 1 62 ? 6.970 3.633 3.292 1.00 0.17 62 LEU A CA 9
ATOM 15976 C C . LEU A 1 62 ? 5.892 4.017 4.311 1.00 0.15 62 LEU A C 9
ATOM 15977 O O . LEU A 1 62 ? 5.090 4.927 4.091 1.00 0.15 62 LEU A O 9
ATOM 15993 N N . ILE A 1 63 ? 5.905 3.310 5.436 1.00 0.17 63 ILE A N 9
ATOM 15994 C CA . ILE A 1 63 ? 5.016 3.598 6.547 1.00 0.19 63 ILE A CA 9
ATOM 15995 C C . ILE A 1 63 ? 5.261 5.028 7.041 1.00 0.19 63 ILE A C 9
ATOM 15996 O O . ILE A 1 63 ? 4.328 5.781 7.304 1.00 0.23 63 ILE A O 9
ATOM 16012 N N . ASP A 1 64 ? 6.540 5.384 7.111 1.00 0.19 64 ASP A N 9
ATOM 16013 C CA . ASP A 1 64 ? 6.985 6.706 7.520 1.00 0.20 64 ASP A CA 9
ATOM 16014 C C . ASP A 1 64 ? 6.662 7.722 6.452 1.00 0.20 64 ASP A C 9
ATOM 16015 O O . ASP A 1 64 ? 6.237 8.838 6.742 1.00 0.25 64 ASP A O 9
ATOM 16024 N N . PHE A 1 65 ? 6.911 7.324 5.217 1.00 0.17 65 PHE A N 9
ATOM 16025 C CA . PHE A 1 65 ? 6.486 8.101 4.053 1.00 0.16 65 PHE A CA 9
ATOM 16026 C C . PHE A 1 65 ? 5.051 8.596 4.235 1.00 0.17 65 PHE A C 9
ATOM 16027 O O . PHE A 1 65 ? 4.818 9.789 4.388 1.00 0.21 65 PHE A O 9
ATOM 16044 N N . VAL A 1 66 ? 4.095 7.681 4.264 1.00 0.18 66 VAL A N 9
ATOM 16045 C CA . VAL A 1 66 ? 2.699 8.042 4.431 1.00 0.21 66 VAL A CA 9
ATOM 16046 C C . VAL A 1 66 ? 2.479 8.819 5.730 1.00 0.26 66 VAL A C 9
ATOM 16047 O O . VAL A 1 66 ? 1.606 9.678 5.816 1.00 0.33 66 VAL A O 9
ATOM 16060 N N . LEU A 1 67 ? 3.302 8.527 6.720 1.00 0.26 67 LEU A N 9
ATOM 16061 C CA . LEU A 1 67 ? 3.157 9.104 8.047 1.00 0.34 67 LEU A CA 9
ATOM 16062 C C . LEU A 1 67 ? 3.590 10.567 8.095 1.00 0.35 67 LEU A C 9
ATOM 16063 O O . LEU A 1 67 ? 3.086 11.340 8.913 1.00 0.42 67 LEU A O 9
ATOM 16079 N N . ARG A 1 68 ? 4.503 10.953 7.215 1.00 0.32 68 ARG A N 9
ATOM 16080 C CA . ARG A 1 68 ? 4.959 12.337 7.168 1.00 0.36 68 ARG A CA 9
ATOM 16081 C C . ARG A 1 68 ? 4.100 13.111 6.178 1.00 0.35 68 ARG A C 9
ATOM 16082 O O . ARG A 1 68 ? 3.940 14.331 6.274 1.00 0.43 68 ARG A O 9
ATOM 16103 N N . ASN A 1 69 ? 3.541 12.376 5.230 1.00 0.27 69 ASN A N 9
ATOM 16104 C CA . ASN A 1 69 ? 2.616 12.917 4.271 1.00 0.26 69 ASN A CA 9
ATOM 16105 C C . ASN A 1 69 ? 1.181 12.671 4.708 1.00 0.29 69 ASN A C 9
ATOM 16106 O O . ASN A 1 69 ? 0.911 12.365 5.869 1.00 0.35 69 ASN A O 9
ATOM 16117 N N . ASP A 1 70 ? 0.270 12.843 3.770 1.00 0.26 70 ASP A N 9
ATOM 16118 C CA . ASP A 1 70 ? -1.130 12.511 3.966 1.00 0.29 70 ASP A CA 9
ATOM 16119 C C . ASP A 1 70 ? -1.754 12.397 2.589 1.00 0.26 70 ASP A C 9
ATOM 16120 O O . ASP A 1 70 ? -1.131 12.811 1.606 1.00 0.22 70 ASP A O 9
ATOM 16129 N N . ARG A 1 71 ? -2.953 11.844 2.493 1.00 0.34 71 ARG A N 9
ATOM 16130 C CA . ARG A 1 71 ? -3.616 11.761 1.206 1.00 0.35 71 ARG A CA 9
ATOM 16131 C C . ARG A 1 71 ? -3.800 13.170 0.666 1.00 0.29 71 ARG A C 9
ATOM 16132 O O . ARG A 1 71 ? -4.105 14.084 1.439 1.00 0.30 71 ARG A O 9
ATOM 16153 N N . ASP A 1 72 ? -3.566 13.347 -0.638 1.00 0.31 72 ASP A N 9
ATOM 16154 C CA . ASP A 1 72 ? -3.698 14.657 -1.295 1.00 0.34 72 ASP A CA 9
ATOM 16155 C C . ASP A 1 72 ? -2.510 15.558 -0.998 1.00 0.31 72 ASP A C 9
ATOM 16156 O O . ASP A 1 72 ? -2.003 16.247 -1.880 1.00 0.40 72 ASP A O 9
ATOM 16165 N N . ALA A 1 73 ? -2.076 15.540 0.250 1.00 0.24 73 ALA A N 9
ATOM 16166 C CA . ALA A 1 73 ? -0.941 16.340 0.697 1.00 0.27 73 ALA A CA 9
ATOM 16167 C C . ALA A 1 73 ? 0.357 15.892 0.023 1.00 0.23 73 ALA A C 9
ATOM 16168 O O . ALA A 1 73 ? 1.406 16.519 0.184 1.00 0.33 73 ALA A O 9
ATOM 16175 N N . VAL A 1 74 ? 0.278 14.801 -0.727 1.00 0.28 74 VAL A N 9
ATOM 16176 C CA . VAL A 1 74 ? 1.421 14.273 -1.463 1.00 0.24 74 VAL A CA 9
ATOM 16177 C C . VAL A 1 74 ? 1.511 14.866 -2.862 1.00 0.23 74 VAL A C 9
ATOM 16178 O O . VAL A 1 74 ? 0.512 15.318 -3.425 1.00 0.27 74 VAL A O 9
ATOM 16191 N N . GLU A 1 75 ? 2.709 14.856 -3.421 1.00 0.25 75 GLU A N 9
ATOM 16192 C CA . GLU A 1 75 ? 2.912 15.273 -4.796 1.00 0.30 75 GLU A CA 9
ATOM 16193 C C . GLU A 1 75 ? 2.774 14.070 -5.715 1.00 0.25 75 GLU A C 9
ATOM 16194 O O . GLU A 1 75 ? 3.766 13.525 -6.203 1.00 0.34 75 GLU A O 9
ATOM 16206 N N . GLY A 1 76 ? 1.542 13.651 -5.942 1.00 0.20 76 GLY A N 9
ATOM 16207 C CA . GLY A 1 76 ? 1.310 12.447 -6.701 1.00 0.24 76 GLY A CA 9
ATOM 16208 C C . GLY A 1 76 ? 0.354 12.643 -7.856 1.00 0.25 76 GLY A C 9
ATOM 16209 O O . GLY A 1 76 ? 0.149 13.761 -8.330 1.00 0.31 76 GLY A O 9
ATOM 16213 N N . THR A 1 77 ? -0.234 11.545 -8.297 1.00 0.25 77 THR A N 9
ATOM 16214 C CA . THR A 1 77 ? -1.149 11.556 -9.422 1.00 0.30 77 THR A CA 9
ATOM 16215 C C . THR A 1 77 ? -2.385 10.745 -9.071 1.00 0.31 77 THR A C 9
ATOM 16216 O O . THR A 1 77 ? -2.320 9.525 -8.956 1.00 0.47 77 THR A O 9
ATOM 16227 N N . GLU A 1 78 ? -3.497 11.422 -8.889 1.00 0.32 78 GLU A N 9
ATOM 16228 C CA . GLU A 1 78 ? -4.687 10.795 -8.355 1.00 0.31 78 GLU A CA 9
ATOM 16229 C C . GLU A 1 78 ? -5.630 10.287 -9.444 1.00 0.34 78 GLU A C 9
ATOM 16230 O O . GLU A 1 78 ? -5.875 10.962 -10.443 1.00 0.35 78 GLU A O 9
ATOM 16242 N N . THR A 1 79 ? -6.142 9.086 -9.230 1.00 0.35 79 THR A N 9
ATOM 16243 C CA . THR A 1 79 ? -7.150 8.496 -10.089 1.00 0.39 79 THR A CA 9
ATOM 16244 C C . THR A 1 79 ? -8.373 8.098 -9.256 1.00 0.39 79 THR A C 9
ATOM 16245 O O . THR A 1 79 ? -8.232 7.676 -8.110 1.00 0.39 79 THR A O 9
ATOM 16256 N N . ASP A 1 80 ? -9.568 8.247 -9.817 1.00 0.43 80 ASP A N 9
ATOM 16257 C CA . ASP A 1 80 ? -10.794 7.869 -9.115 1.00 0.46 80 ASP A CA 9
ATOM 16258 C C . ASP A 1 80 ? -11.069 6.381 -9.305 1.00 0.46 80 ASP A C 9
ATOM 16259 O O . ASP A 1 80 ? -11.420 5.942 -10.397 1.00 0.48 80 ASP A O 9
ATOM 16268 N N . VAL A 1 81 ? -10.896 5.613 -8.239 1.00 0.48 81 VAL A N 9
ATOM 16269 C CA . VAL A 1 81 ? -10.972 4.157 -8.314 1.00 0.48 81 VAL A CA 9
ATOM 16270 C C . VAL A 1 81 ? -11.829 3.556 -7.214 1.00 0.43 81 VAL A C 9
ATOM 16271 O O . VAL A 1 81 ? -12.344 4.255 -6.347 1.00 0.43 81 VAL A O 9
ATOM 16284 N N . SER A 1 82 ? -11.983 2.244 -7.266 1.00 0.41 82 SER A N 9
ATOM 16285 C CA . SER A 1 82 ? -12.776 1.537 -6.285 1.00 0.37 82 SER A CA 9
ATOM 16286 C C . SER A 1 82 ? -12.139 0.183 -5.928 1.00 0.32 82 SER A C 9
ATOM 16287 O O . SER A 1 82 ? -11.655 -0.530 -6.808 1.00 0.38 82 SER A O 9
ATOM 16295 N N . ILE A 1 83 ? -12.113 -0.157 -4.641 1.00 0.28 83 ILE A N 9
ATOM 16296 C CA . ILE A 1 83 ? -11.500 -1.407 -4.177 1.00 0.26 83 ILE A CA 9
ATOM 16297 C C . ILE A 1 83 ? -12.496 -2.260 -3.387 1.00 0.27 83 ILE A C 9
ATOM 16298 O O . ILE A 1 83 ? -13.276 -1.739 -2.589 1.00 0.32 83 ILE A O 9
ATOM 16314 N N . ARG A 1 84 ? -12.462 -3.570 -3.621 1.00 0.27 84 ARG A N 9
ATOM 16315 C CA . ARG A 1 84 ? -13.283 -4.512 -2.883 1.00 0.30 84 ARG A CA 9
ATOM 16316 C C . ARG A 1 84 ? -12.586 -4.891 -1.577 1.00 0.27 84 ARG A C 9
ATOM 16317 O O . ARG A 1 84 ? -11.393 -5.152 -1.561 1.00 0.28 84 ARG A O 9
ATOM 16338 N N . LEU A 1 85 ? -13.319 -4.901 -0.476 1.00 0.31 85 LEU A N 9
ATOM 16339 C CA . LEU A 1 85 ? -12.697 -5.086 0.831 1.00 0.33 85 LEU A CA 9
ATOM 16340 C C . LEU A 1 85 ? -12.593 -6.569 1.189 1.00 0.35 85 LEU A C 9
ATOM 16341 O O . LEU A 1 85 ? -13.218 -7.042 2.135 1.00 0.69 85 LEU A O 9
ATOM 16357 N N . GLY A 1 86 ? -11.773 -7.291 0.444 1.00 0.52 86 GLY A N 9
ATOM 16358 C CA . GLY A 1 86 ? -11.663 -8.726 0.640 1.00 0.57 86 GLY A CA 9
ATOM 16359 C C . GLY A 1 86 ? -12.873 -9.433 0.070 1.00 1.35 86 GLY A C 9
ATOM 16360 O O . GLY A 1 86 ? -13.180 -9.269 -1.111 1.00 2.40 86 GLY A O 9
ATOM 16364 N N . LEU A 1 87 ? -13.555 -10.233 0.875 1.00 1.38 87 LEU A N 9
ATOM 16365 C CA . LEU A 1 87 ? -14.868 -10.715 0.484 1.00 2.15 87 LEU A CA 9
ATOM 16366 C C . LEU A 1 87 ? -15.705 -11.059 1.704 1.00 2.02 87 LEU A C 9
ATOM 16367 O O . LEU A 1 87 ? -15.549 -12.117 2.316 1.00 2.17 87 LEU A O 9
ATOM 16383 N N . SER A 1 88 ? -16.583 -10.145 2.053 1.00 2.57 88 SER A N 9
ATOM 16384 C CA . SER A 1 88 ? -17.608 -10.382 3.052 1.00 3.04 88 SER A CA 9
ATOM 16385 C C . SER A 1 88 ? -18.952 -9.914 2.509 1.00 2.92 88 SER A C 9
ATOM 16386 O O . SER A 1 88 ? -18.980 -9.214 1.498 1.00 2.48 88 SER A O 9
ATOM 16394 N N . PRO A 1 89 ? -20.077 -10.266 3.148 1.00 3.56 89 PRO A N 9
ATOM 16395 C CA . PRO A 1 89 ? -21.382 -9.728 2.761 1.00 3.66 89 PRO A CA 9
ATOM 16396 C C . PRO A 1 89 ? -21.405 -8.197 2.792 1.00 3.22 89 PRO A C 9
ATOM 16397 O O . PRO A 1 89 ? -21.962 -7.560 1.899 1.00 2.98 89 PRO A O 9
ATOM 16408 N N . SER A 1 90 ? -20.779 -7.611 3.811 1.00 3.32 90 SER A N 9
ATOM 16409 C CA . SER A 1 90 ? -20.798 -6.164 3.986 1.00 3.19 90 SER A CA 9
ATOM 16410 C C . SER A 1 90 ? -19.412 -5.544 3.777 1.00 2.61 90 SER A C 9
ATOM 16411 O O . SER A 1 90 ? -19.089 -4.510 4.361 1.00 2.84 90 SER A O 9
ATOM 16419 N N . ASP A 1 91 ? -18.589 -6.169 2.947 1.00 2.01 91 ASP A N 9
ATOM 16420 C CA . ASP A 1 91 ? -17.303 -5.597 2.585 1.00 1.72 91 ASP A CA 9
ATOM 16421 C C . ASP A 1 91 ? -17.374 -5.015 1.183 1.00 1.27 91 ASP A C 9
ATOM 16422 O O . ASP A 1 91 ? -16.442 -5.155 0.385 1.00 1.41 91 ASP A O 9
ATOM 16431 N N . MET A 1 92 ? -18.516 -4.399 0.889 1.00 1.26 92 MET A N 9
ATOM 16432 C CA . MET A 1 92 ? -18.792 -3.819 -0.419 1.00 0.99 92 MET A CA 9
ATOM 16433 C C . MET A 1 92 ? -17.668 -2.907 -0.884 1.00 0.94 92 MET A C 9
ATOM 16434 O O . MET A 1 92 ? -17.092 -2.154 -0.093 1.00 1.35 92 MET A O 9
ATOM 16448 N N . VAL A 1 93 ? -17.371 -3.003 -2.175 1.00 0.68 93 VAL A N 9
ATOM 16449 C CA . VAL A 1 93 ? -16.396 -2.150 -2.834 1.00 0.62 93 VAL A CA 9
ATOM 16450 C C . VAL A 1 93 ? -16.552 -0.693 -2.420 1.00 0.65 93 VAL A C 9
ATOM 16451 O O . VAL A 1 93 ? -17.640 -0.116 -2.500 1.00 0.87 93 VAL A O 9
ATOM 16464 N N . VAL A 1 94 ? -15.449 -0.113 -2.000 1.00 0.52 94 VAL A N 9
ATOM 16465 C CA . VAL A 1 94 ? -15.409 1.263 -1.561 1.00 0.56 94 VAL A CA 9
ATOM 16466 C C . VAL A 1 94 ? -14.822 2.116 -2.678 1.00 0.53 94 VAL A C 9
ATOM 16467 O O . VAL A 1 94 ? -14.061 1.616 -3.512 1.00 0.52 94 VAL A O 9
ATOM 16480 N N . LYS A 1 95 ? -15.180 3.381 -2.714 1.00 0.58 95 LYS A N 9
ATOM 16481 C CA . LYS A 1 95 ? -14.623 4.278 -3.698 1.00 0.60 95 LYS A CA 9
ATOM 16482 C C . LYS A 1 95 ? -13.499 5.072 -3.067 1.00 0.56 95 LYS A C 9
ATOM 16483 O O . LYS A 1 95 ? -13.660 5.718 -2.032 1.00 0.66 95 LYS A O 9
ATOM 16502 N N . ARG A 1 96 ? -12.369 5.019 -3.724 1.00 0.49 96 ARG A N 9
ATOM 16503 C CA . ARG A 1 96 ? -11.119 5.499 -3.180 1.00 0.46 96 ARG A CA 9
ATOM 16504 C C . ARG A 1 96 ? -10.377 6.279 -4.248 1.00 0.38 96 ARG A C 9
ATOM 16505 O O . ARG A 1 96 ? -10.669 6.150 -5.433 1.00 0.44 96 ARG A O 9
ATOM 16526 N N . GLN A 1 97 ? -9.427 7.086 -3.837 1.00 0.32 97 GLN A N 9
ATOM 16527 C CA . GLN A 1 97 ? -8.610 7.808 -4.782 1.00 0.31 97 GLN A CA 9
ATOM 16528 C C . GLN A 1 97 ? -7.238 7.180 -4.857 1.00 0.31 97 GLN A C 9
ATOM 16529 O O . GLN A 1 97 ? -6.556 7.033 -3.845 1.00 0.51 97 GLN A O 9
ATOM 16543 N N . ASP A 1 98 ? -6.846 6.797 -6.047 1.00 0.24 98 ASP A N 9
ATOM 16544 C CA . ASP A 1 98 ? -5.554 6.168 -6.252 1.00 0.25 98 ASP A CA 9
ATOM 16545 C C . ASP A 1 98 ? -4.519 7.234 -6.496 1.00 0.24 98 ASP A C 9
ATOM 16546 O O . ASP A 1 98 ? -4.406 7.766 -7.598 1.00 0.30 98 ASP A O 9
ATOM 16555 N N . LYS A 1 99 ? -3.779 7.567 -5.464 1.00 0.21 99 LYS A N 9
ATOM 16556 C CA . LYS A 1 99 ? -2.760 8.584 -5.594 1.00 0.21 99 LYS A CA 9
ATOM 16557 C C . LYS A 1 99 ? -1.438 7.917 -5.963 1.00 0.26 99 LYS A C 9
ATOM 16558 O O . LYS A 1 99 ? -0.825 7.244 -5.139 1.00 0.46 99 LYS A O 9
ATOM 16577 N N . THR A 1 100 ? -1.017 8.083 -7.184 1.00 0.21 100 THR A N 9
ATOM 16578 C CA . THR A 1 100 ? 0.215 7.481 -7.666 1.00 0.24 100 THR A CA 9
ATOM 16579 C C . THR A 1 100 ? 1.419 8.371 -7.362 1.00 0.22 100 THR A C 9
ATOM 16580 O O . THR A 1 100 ? 1.396 9.564 -7.641 1.00 0.25 100 THR A O 9
ATOM 16591 N N . PHE A 1 101 ? 2.460 7.787 -6.795 1.00 0.20 101 PHE A N 9
ATOM 16592 C CA . PHE A 1 101 ? 3.694 8.505 -6.509 1.00 0.18 101 PHE A CA 9
ATOM 16593 C C . PHE A 1 101 ? 4.834 7.525 -6.341 1.00 0.17 101 PHE A C 9
ATOM 16594 O O . PHE A 1 101 ? 4.671 6.320 -6.514 1.00 0.19 101 PHE A O 9
ATOM 16611 N N . THR A 1 102 ? 5.996 8.044 -6.041 1.00 0.18 102 THR A N 9
ATOM 16612 C CA . THR A 1 102 ? 7.159 7.202 -5.864 1.00 0.18 102 THR A CA 9
ATOM 16613 C C . THR A 1 102 ? 7.818 7.446 -4.523 1.00 0.17 102 THR A C 9
ATOM 16614 O O . THR A 1 102 ? 8.127 8.580 -4.155 1.00 0.21 102 THR A O 9
ATOM 16625 N N . PHE A 1 103 ? 8.011 6.364 -3.802 1.00 0.16 103 PHE A N 9
ATOM 16626 C CA . PHE A 1 103 ? 8.780 6.384 -2.583 1.00 0.17 103 PHE A CA 9
ATOM 16627 C C . PHE A 1 103 ? 10.156 5.821 -2.873 1.00 0.16 103 PHE A C 9
ATOM 16628 O O . PHE A 1 103 ? 10.305 4.632 -3.135 1.00 0.19 103 PHE A O 9
ATOM 16645 N N . THR A 1 104 ? 11.155 6.674 -2.869 1.00 0.17 104 THR A N 9
ATOM 16646 C CA . THR A 1 104 ? 12.497 6.216 -3.136 1.00 0.19 104 THR A CA 9
ATOM 16647 C C . THR A 1 104 ? 13.323 6.275 -1.866 1.00 0.19 104 THR A C 9
ATOM 16648 O O . THR A 1 104 ? 13.796 7.339 -1.464 1.00 0.24 104 THR A O 9
ATOM 16659 N N . HIS A 1 105 ? 13.474 5.128 -1.227 1.00 0.17 105 HIS A N 9
ATOM 16660 C CA . HIS A 1 105 ? 14.325 5.020 -0.064 1.00 0.18 105 HIS A CA 9
ATOM 16661 C C . HIS A 1 105 ? 15.573 4.256 -0.490 1.00 0.22 105 HIS A C 9
ATOM 16662 O O . HIS A 1 105 ? 15.495 3.389 -1.362 1.00 0.23 105 HIS A O 9
ATOM 16677 N N . GLY A 1 106 ? 16.711 4.579 0.102 1.00 0.29 106 GLY A N 9
ATOM 16678 C CA . GLY A 1 106 ? 17.983 4.240 -0.512 1.00 0.37 106 GLY A CA 9
ATOM 16679 C C . GLY A 1 106 ? 18.350 2.777 -0.454 1.00 0.43 106 GLY A C 9
ATOM 16680 O O . GLY A 1 106 ? 18.865 2.296 0.557 1.00 0.74 106 GLY A O 9
ATOM 16684 N N . ASP A 1 107 ? 18.089 2.111 -1.581 1.00 0.38 107 ASP A N 9
ATOM 16685 C CA . ASP A 1 107 ? 18.439 0.712 -1.849 1.00 0.39 107 ASP A CA 9
ATOM 16686 C C . ASP A 1 107 ? 17.441 0.181 -2.858 1.00 0.32 107 ASP A C 9
ATOM 16687 O O . ASP A 1 107 ? 17.729 -0.718 -3.648 1.00 0.47 107 ASP A O 9
ATOM 16696 N N . LEU A 1 108 ? 16.262 0.784 -2.835 1.00 0.23 108 LEU A N 9
ATOM 16697 C CA . LEU A 1 108 ? 15.123 0.270 -3.570 1.00 0.20 108 LEU A CA 9
ATOM 16698 C C . LEU A 1 108 ? 14.435 1.361 -4.389 1.00 0.19 108 LEU A C 9
ATOM 16699 O O . LEU A 1 108 ? 14.597 2.554 -4.121 1.00 0.21 108 LEU A O 9
ATOM 16715 N N . GLU A 1 109 ? 13.673 0.943 -5.385 1.00 0.20 109 GLU A N 9
ATOM 16716 C CA . GLU A 1 109 ? 12.801 1.841 -6.126 1.00 0.24 109 GLU A CA 9
ATOM 16717 C C . GLU A 1 109 ? 11.534 1.098 -6.518 1.00 0.26 109 GLU A C 9
ATOM 16718 O O . GLU A 1 109 ? 11.594 -0.035 -6.998 1.00 0.29 109 GLU A O 9
ATOM 16730 N N . PHE A 1 110 ? 10.390 1.721 -6.287 1.00 0.25 110 PHE A N 9
ATOM 16731 C CA . PHE A 1 110 ? 9.109 1.091 -6.577 1.00 0.26 110 PHE A CA 9
ATOM 16732 C C . PHE A 1 110 ? 7.995 2.127 -6.679 1.00 0.25 110 PHE A C 9
ATOM 16733 O O . PHE A 1 110 ? 8.012 3.159 -6.004 1.00 0.26 110 PHE A O 9
ATOM 16750 N N . GLU A 1 111 ? 7.035 1.837 -7.542 1.00 0.25 111 GLU A N 9
ATOM 16751 C CA . GLU A 1 111 ? 5.917 2.733 -7.792 1.00 0.25 111 GLU A CA 9
ATOM 16752 C C . GLU A 1 111 ? 4.807 2.492 -6.779 1.00 0.23 111 GLU A C 9
ATOM 16753 O O . GLU A 1 111 ? 4.033 1.544 -6.898 1.00 0.31 111 GLU A O 9
ATOM 16765 N N . VAL A 1 112 ? 4.737 3.357 -5.784 1.00 0.24 112 VAL A N 9
ATOM 16766 C CA . VAL A 1 112 ? 3.806 3.193 -4.683 1.00 0.22 112 VAL A CA 9
ATOM 16767 C C . VAL A 1 112 ? 2.549 4.002 -4.910 1.00 0.20 112 VAL A C 9
ATOM 16768 O O . VAL A 1 112 ? 2.536 5.008 -5.617 1.00 0.23 112 VAL A O 9
ATOM 16781 N N . HIS A 1 113 ? 1.484 3.514 -4.335 1.00 0.17 113 HIS A N 9
ATOM 16782 C CA . HIS A 1 113 ? 0.165 3.980 -4.665 1.00 0.19 113 HIS A CA 9
ATOM 16783 C C . HIS A 1 113 ? -0.653 4.215 -3.411 1.00 0.19 113 HIS A C 9
ATOM 16784 O O . HIS A 1 113 ? -0.728 3.343 -2.553 1.00 0.25 113 HIS A O 9
ATOM 16799 N N . TRP A 1 114 ? -1.268 5.379 -3.304 1.00 0.17 114 TRP A N 9
ATOM 16800 C CA . TRP A 1 114 ? -2.118 5.661 -2.166 1.00 0.16 114 TRP A CA 9
ATOM 16801 C C . TRP A 1 114 ? -3.512 5.147 -2.435 1.00 0.19 114 TRP A C 9
ATOM 16802 O O . TRP A 1 114 ? -4.212 5.613 -3.332 1.00 0.32 114 TRP A O 9
ATOM 16823 N N . ILE A 1 115 ? -3.891 4.183 -1.638 1.00 0.22 115 ILE A N 9
ATOM 16824 C CA . ILE A 1 115 ? -5.114 3.451 -1.805 1.00 0.26 115 ILE A CA 9
ATOM 16825 C C . ILE A 1 115 ? -6.025 3.730 -0.619 1.00 0.26 115 ILE A C 9
ATOM 16826 O O . ILE A 1 115 ? -6.373 2.840 0.156 1.00 0.35 115 ILE A O 9
ATOM 16842 N N . ASN A 1 116 ? -6.375 4.992 -0.472 1.00 0.26 116 ASN A N 9
ATOM 16843 C CA . ASN A 1 116 ? -7.167 5.444 0.657 1.00 0.32 116 ASN A CA 9
ATOM 16844 C C . ASN A 1 116 ? -8.621 5.037 0.479 1.00 0.38 116 ASN A C 9
ATOM 16845 O O . ASN A 1 116 ? -9.344 5.623 -0.318 1.00 0.42 116 ASN A O 9
ATOM 16856 N N . LEU A 1 117 ? -9.025 4.003 1.199 1.00 0.45 117 LEU A N 9
ATOM 16857 C CA . LEU A 1 117 ? -10.384 3.502 1.115 1.00 0.55 117 LEU A CA 9
ATOM 16858 C C . LEU A 1 117 ? -11.367 4.555 1.620 1.00 0.75 117 LEU A C 9
ATOM 16859 O O . LEU A 1 117 ? -12.035 5.201 0.789 1.00 1.74 117 LEU A O 9
ATOM 16876 N N . MET A 1 1 ? 9.674 -6.560 -11.227 1.00 1.46 1 MET A N 10
ATOM 16877 C CA . MET A 1 1 ? 10.023 -5.454 -10.307 1.00 0.53 1 MET A CA 10
ATOM 16878 C C . MET A 1 1 ? 9.015 -5.392 -9.174 1.00 0.43 1 MET A C 10
ATOM 16879 O O . MET A 1 1 ? 7.936 -5.969 -9.264 1.00 0.55 1 MET A O 10
ATOM 16895 N N . ILE A 1 2 ? 9.370 -4.687 -8.117 1.00 0.34 2 ILE A N 10
ATOM 16896 C CA . ILE A 1 2 ? 8.485 -4.519 -6.981 1.00 0.30 2 ILE A CA 10
ATOM 16897 C C . ILE A 1 2 ? 7.739 -3.202 -7.081 1.00 0.30 2 ILE A C 10
ATOM 16898 O O . ILE A 1 2 ? 8.269 -2.204 -7.565 1.00 0.32 2 ILE A O 10
ATOM 16914 N N . LYS A 1 3 ? 6.476 -3.249 -6.703 1.00 0.29 3 LYS A N 10
ATOM 16915 C CA . LYS A 1 3 ? 5.641 -2.074 -6.593 1.00 0.34 3 LYS A CA 10
ATOM 16916 C C . LYS A 1 3 ? 4.974 -2.094 -5.222 1.00 0.42 3 LYS A C 10
ATOM 16917 O O . LYS A 1 3 ? 5.096 -3.074 -4.490 1.00 0.81 3 LYS A O 10
ATOM 16936 N N . ALA A 1 4 ? 4.283 -1.029 -4.862 1.00 0.22 4 ALA A N 10
ATOM 16937 C CA . ALA A 1 4 ? 3.582 -0.997 -3.589 1.00 0.19 4 ALA A CA 10
ATOM 16938 C C . ALA A 1 4 ? 2.298 -0.191 -3.662 1.00 0.17 4 ALA A C 10
ATOM 16939 O O . ALA A 1 4 ? 2.089 0.614 -4.574 1.00 0.19 4 ALA A O 10
ATOM 16946 N N . ALA A 1 5 ? 1.454 -0.416 -2.683 1.00 0.16 5 ALA A N 10
ATOM 16947 C CA . ALA A 1 5 ? 0.233 0.333 -2.508 1.00 0.17 5 ALA A CA 10
ATOM 16948 C C . ALA A 1 5 ? 0.071 0.638 -1.022 1.00 0.27 5 ALA A C 10
ATOM 16949 O O . ALA A 1 5 ? 0.596 -0.087 -0.184 1.00 0.51 5 ALA A O 10
ATOM 16956 N N . VAL A 1 6 ? -0.631 1.696 -0.683 1.00 0.17 6 VAL A N 10
ATOM 16957 C CA . VAL A 1 6 ? -0.749 2.079 0.715 1.00 0.21 6 VAL A CA 10
ATOM 16958 C C . VAL A 1 6 ? -2.081 2.752 0.992 1.00 0.23 6 VAL A C 10
ATOM 16959 O O . VAL A 1 6 ? -2.687 3.334 0.106 1.00 0.33 6 VAL A O 10
ATOM 16972 N N . THR A 1 7 ? -2.517 2.668 2.225 1.00 0.18 7 THR A N 10
ATOM 16973 C CA . THR A 1 7 ? -3.749 3.312 2.649 1.00 0.19 7 THR A CA 10
ATOM 16974 C C . THR A 1 7 ? -3.543 3.951 4.021 1.00 0.17 7 THR A C 10
ATOM 16975 O O . THR A 1 7 ? -3.045 3.314 4.945 1.00 0.18 7 THR A O 10
ATOM 16986 N N . LYS A 1 8 ? -3.874 5.232 4.131 1.00 0.20 8 LYS A N 10
ATOM 16987 C CA . LYS A 1 8 ? -3.674 5.960 5.379 1.00 0.19 8 LYS A CA 10
ATOM 16988 C C . LYS A 1 8 ? -4.998 6.283 6.026 1.00 0.22 8 LYS A C 10
ATOM 16989 O O . LYS A 1 8 ? -5.921 6.753 5.354 1.00 0.28 8 LYS A O 10
ATOM 17008 N N . GLU A 1 9 ? -5.059 6.063 7.334 1.00 0.25 9 GLU A N 10
ATOM 17009 C CA . GLU A 1 9 ? -6.236 6.353 8.123 1.00 0.30 9 GLU A CA 10
ATOM 17010 C C . GLU A 1 9 ? -7.509 5.826 7.465 1.00 0.33 9 GLU A C 10
ATOM 17011 O O . GLU A 1 9 ? -8.522 6.519 7.402 1.00 0.44 9 GLU A O 10
ATOM 17023 N N . SER A 1 10 ? -7.439 4.597 6.960 1.00 0.30 10 SER A N 10
ATOM 17024 C CA . SER A 1 10 ? -8.586 3.973 6.326 1.00 0.35 10 SER A CA 10
ATOM 17025 C C . SER A 1 10 ? -9.713 3.786 7.337 1.00 0.36 10 SER A C 10
ATOM 17026 O O . SER A 1 10 ? -9.496 3.298 8.450 1.00 0.36 10 SER A O 10
ATOM 17034 N N . LEU A 1 11 ? -10.914 4.183 6.936 1.00 0.43 11 LEU A N 10
ATOM 17035 C CA . LEU A 1 11 ? -12.087 4.157 7.806 1.00 0.49 11 LEU A CA 10
ATOM 17036 C C . LEU A 1 11 ? -12.508 2.728 8.122 1.00 0.45 11 LEU A C 10
ATOM 17037 O O . LEU A 1 11 ? -13.345 2.487 8.994 1.00 0.54 11 LEU A O 10
ATOM 17053 N N . TYR A 1 12 ? -11.931 1.788 7.395 1.00 0.37 12 TYR A N 10
ATOM 17054 C CA . TYR A 1 12 ? -12.321 0.400 7.497 1.00 0.43 12 TYR A CA 10
ATOM 17055 C C . TYR A 1 12 ? -11.558 -0.336 8.583 1.00 0.45 12 TYR A C 10
ATOM 17056 O O . TYR A 1 12 ? -11.963 -1.433 8.968 1.00 0.63 12 TYR A O 10
ATOM 17074 N N . ARG A 1 13 ? -10.455 0.265 9.065 1.00 0.39 13 ARG A N 10
ATOM 17075 C CA . ARG A 1 13 ? -9.517 -0.428 9.958 1.00 0.52 13 ARG A CA 10
ATOM 17076 C C . ARG A 1 13 ? -8.787 -1.462 9.100 1.00 0.65 13 ARG A C 10
ATOM 17077 O O . ARG A 1 13 ? -9.196 -1.675 7.964 1.00 1.22 13 ARG A O 10
ATOM 17098 N N . MET A 1 14 ? -7.692 -2.066 9.577 1.00 0.30 14 MET A N 10
ATOM 17099 C CA . MET A 1 14 ? -7.036 -3.101 8.777 1.00 0.27 14 MET A CA 10
ATOM 17100 C C . MET A 1 14 ? -8.067 -4.142 8.352 1.00 0.30 14 MET A C 10
ATOM 17101 O O . MET A 1 14 ? -8.436 -4.181 7.188 1.00 0.33 14 MET A O 10
ATOM 17115 N N . ASN A 1 15 ? -8.584 -4.925 9.299 1.00 0.32 15 ASN A N 10
ATOM 17116 C CA . ASN A 1 15 ? -9.620 -5.934 9.008 1.00 0.38 15 ASN A CA 10
ATOM 17117 C C . ASN A 1 15 ? -9.326 -6.719 7.726 1.00 0.41 15 ASN A C 10
ATOM 17118 O O . ASN A 1 15 ? -10.239 -7.223 7.070 1.00 0.51 15 ASN A O 10
ATOM 17129 N N . THR A 1 16 ? -8.041 -6.786 7.385 1.00 0.34 16 THR A N 10
ATOM 17130 C CA . THR A 1 16 ? -7.540 -7.472 6.211 1.00 0.33 16 THR A CA 10
ATOM 17131 C C . THR A 1 16 ? -7.627 -6.557 4.990 1.00 0.27 16 THR A C 10
ATOM 17132 O O . THR A 1 16 ? -8.050 -6.962 3.907 1.00 0.25 16 THR A O 10
ATOM 17143 N N . LEU A 1 17 ? -7.197 -5.306 5.188 1.00 0.26 17 LEU A N 10
ATOM 17144 C CA . LEU A 1 17 ? -7.047 -4.341 4.103 1.00 0.20 17 LEU A CA 10
ATOM 17145 C C . LEU A 1 17 ? -6.076 -4.893 3.070 1.00 0.17 17 LEU A C 10
ATOM 17146 O O . LEU A 1 17 ? -6.076 -4.493 1.908 1.00 0.18 17 LEU A O 10
ATOM 17162 N N . MET A 1 18 ? -5.250 -5.826 3.519 1.00 0.18 18 MET A N 10
ATOM 17163 C CA . MET A 1 18 ? -4.312 -6.502 2.652 1.00 0.19 18 MET A CA 10
ATOM 17164 C C . MET A 1 18 ? -5.045 -7.234 1.536 1.00 0.19 18 MET A C 10
ATOM 17165 O O . MET A 1 18 ? -4.597 -7.241 0.397 1.00 0.29 18 MET A O 10
ATOM 17179 N N . GLU A 1 19 ? -6.183 -7.835 1.872 1.00 0.16 19 GLU A N 10
ATOM 17180 C CA . GLU A 1 19 ? -6.952 -8.609 0.906 1.00 0.18 19 GLU A CA 10
ATOM 17181 C C . GLU A 1 19 ? -7.869 -7.710 0.089 1.00 0.17 19 GLU A C 10
ATOM 17182 O O . GLU A 1 19 ? -8.452 -8.145 -0.902 1.00 0.23 19 GLU A O 10
ATOM 17194 N N . ALA A 1 20 ? -7.998 -6.456 0.515 1.00 0.17 20 ALA A N 10
ATOM 17195 C CA . ALA A 1 20 ? -8.741 -5.465 -0.258 1.00 0.20 20 ALA A CA 10
ATOM 17196 C C . ALA A 1 20 ? -8.082 -5.295 -1.609 1.00 0.22 20 ALA A C 10
ATOM 17197 O O . ALA A 1 20 ? -8.698 -5.518 -2.649 1.00 0.25 20 ALA A O 10
ATOM 17204 N N . PHE A 1 21 ? -6.819 -4.913 -1.591 1.00 0.25 21 PHE A N 10
ATOM 17205 C CA . PHE A 1 21 ? -6.058 -4.813 -2.820 1.00 0.31 21 PHE A CA 10
ATOM 17206 C C . PHE A 1 21 ? -5.587 -6.196 -3.226 1.00 0.33 21 PHE A C 10
ATOM 17207 O O . PHE A 1 21 ? -5.639 -6.549 -4.401 1.00 0.41 21 PHE A O 10
ATOM 17224 N N . GLN A 1 22 ? -5.175 -6.976 -2.228 1.00 0.29 22 GLN A N 10
ATOM 17225 C CA . GLN A 1 22 ? -4.563 -8.289 -2.430 1.00 0.34 22 GLN A CA 10
ATOM 17226 C C . GLN A 1 22 ? -3.656 -8.283 -3.663 1.00 0.43 22 GLN A C 10
ATOM 17227 O O . GLN A 1 22 ? -3.768 -9.132 -4.543 1.00 0.59 22 GLN A O 10
ATOM 17241 N N . GLY A 1 23 ? -2.773 -7.299 -3.738 1.00 0.41 23 GLY A N 10
ATOM 17242 C CA . GLY A 1 23 ? -1.878 -7.224 -4.867 1.00 0.51 23 GLY A CA 10
ATOM 17243 C C . GLY A 1 23 ? -2.516 -6.604 -6.083 1.00 0.42 23 GLY A C 10
ATOM 17244 O O . GLY A 1 23 ? -2.271 -7.056 -7.200 1.00 0.55 23 GLY A O 10
ATOM 17248 N N . PHE A 1 24 ? -3.373 -5.611 -5.859 1.00 0.30 24 PHE A N 10
ATOM 17249 C CA . PHE A 1 24 ? -3.950 -4.817 -6.942 1.00 0.37 24 PHE A CA 10
ATOM 17250 C C . PHE A 1 24 ? -2.836 -4.005 -7.598 1.00 0.35 24 PHE A C 10
ATOM 17251 O O . PHE A 1 24 ? -2.758 -2.780 -7.455 1.00 0.40 24 PHE A O 10
ATOM 17268 N N . LEU A 1 25 ? -1.978 -4.726 -8.307 1.00 0.35 25 LEU A N 10
ATOM 17269 C CA . LEU A 1 25 ? -0.706 -4.221 -8.804 1.00 0.34 25 LEU A CA 10
ATOM 17270 C C . LEU A 1 25 ? 0.114 -5.384 -9.352 1.00 0.36 25 LEU A C 10
ATOM 17271 O O . LEU A 1 25 ? 0.984 -5.196 -10.201 1.00 0.41 25 LEU A O 10
ATOM 17287 N N . GLY A 1 26 ? -0.161 -6.587 -8.847 1.00 0.37 26 GLY A N 10
ATOM 17288 C CA . GLY A 1 26 ? 0.424 -7.777 -9.444 1.00 0.44 26 GLY A CA 10
ATOM 17289 C C . GLY A 1 26 ? 0.768 -8.903 -8.471 1.00 0.42 26 GLY A C 10
ATOM 17290 O O . GLY A 1 26 ? 1.897 -9.394 -8.485 1.00 0.48 26 GLY A O 10
ATOM 17294 N N . LEU A 1 27 ? -0.174 -9.316 -7.619 1.00 0.36 27 LEU A N 10
ATOM 17295 C CA . LEU A 1 27 ? 0.012 -10.499 -6.790 1.00 0.35 27 LEU A CA 10
ATOM 17296 C C . LEU A 1 27 ? -1.246 -11.370 -6.801 1.00 0.34 27 LEU A C 10
ATOM 17297 O O . LEU A 1 27 ? -2.363 -10.857 -6.719 1.00 0.46 27 LEU A O 10
ATOM 17313 N N . ASP A 1 28 ? -1.053 -12.684 -6.890 1.00 0.36 28 ASP A N 10
ATOM 17314 C CA . ASP A 1 28 ? -2.164 -13.636 -6.981 1.00 0.43 28 ASP A CA 10
ATOM 17315 C C . ASP A 1 28 ? -2.527 -14.187 -5.618 1.00 0.47 28 ASP A C 10
ATOM 17316 O O . ASP A 1 28 ? -3.677 -14.127 -5.191 1.00 0.81 28 ASP A O 10
ATOM 17325 N N . LEU A 1 29 ? -1.539 -14.769 -4.964 1.00 0.40 29 LEU A N 10
ATOM 17326 C CA . LEU A 1 29 ? -1.706 -15.295 -3.611 1.00 0.45 29 LEU A CA 10
ATOM 17327 C C . LEU A 1 29 ? -0.349 -15.630 -3.003 1.00 0.47 29 LEU A C 10
ATOM 17328 O O . LEU A 1 29 ? 0.500 -16.215 -3.673 1.00 0.49 29 LEU A O 10
ATOM 17344 N N . GLY A 1 30 ? -0.136 -15.237 -1.749 1.00 0.51 30 GLY A N 10
ATOM 17345 C CA . GLY A 1 30 ? 1.141 -15.485 -1.090 1.00 0.59 30 GLY A CA 10
ATOM 17346 C C . GLY A 1 30 ? 2.215 -14.514 -1.523 1.00 0.53 30 GLY A C 10
ATOM 17347 O O . GLY A 1 30 ? 3.089 -14.132 -0.743 1.00 0.59 30 GLY A O 10
ATOM 17351 N N . GLU A 1 31 ? 2.144 -14.137 -2.785 1.00 0.48 31 GLU A N 10
ATOM 17352 C CA . GLU A 1 31 ? 2.996 -13.129 -3.373 1.00 0.50 31 GLU A CA 10
ATOM 17353 C C . GLU A 1 31 ? 2.940 -11.814 -2.612 1.00 0.42 31 GLU A C 10
ATOM 17354 O O . GLU A 1 31 ? 3.852 -11.001 -2.693 1.00 0.45 31 GLU A O 10
ATOM 17366 N N . PHE A 1 32 ? 1.875 -11.613 -1.865 1.00 0.34 32 PHE A N 10
ATOM 17367 C CA . PHE A 1 32 ? 1.638 -10.312 -1.261 1.00 0.26 32 PHE A CA 10
ATOM 17368 C C . PHE A 1 32 ? 2.075 -10.229 0.192 1.00 0.25 32 PHE A C 10
ATOM 17369 O O . PHE A 1 32 ? 1.956 -11.177 0.968 1.00 0.33 32 PHE A O 10
ATOM 17386 N N . THR A 1 33 ? 2.589 -9.057 0.516 1.00 0.23 33 THR A N 10
ATOM 17387 C CA . THR A 1 33 ? 3.055 -8.714 1.842 1.00 0.21 33 THR A CA 10
ATOM 17388 C C . THR A 1 33 ? 2.398 -7.401 2.257 1.00 0.19 33 THR A C 10
ATOM 17389 O O . THR A 1 33 ? 2.151 -6.546 1.411 1.00 0.25 33 THR A O 10
ATOM 17400 N N . PHE A 1 34 ? 2.088 -7.238 3.534 1.00 0.18 34 PHE A N 10
ATOM 17401 C CA . PHE A 1 34 ? 1.356 -6.057 3.975 1.00 0.16 34 PHE A CA 10
ATOM 17402 C C . PHE A 1 34 ? 1.628 -5.781 5.435 1.00 0.13 34 PHE A C 10
ATOM 17403 O O . PHE A 1 34 ? 1.611 -6.684 6.274 1.00 0.14 34 PHE A O 10
ATOM 17420 N N . LYS A 1 35 ? 1.882 -4.525 5.711 1.00 0.15 35 LYS A N 10
ATOM 17421 C CA . LYS A 1 35 ? 2.175 -4.063 7.042 1.00 0.16 35 LYS A CA 10
ATOM 17422 C C . LYS A 1 35 ? 1.066 -3.148 7.519 1.00 0.19 35 LYS A C 10
ATOM 17423 O O . LYS A 1 35 ? 0.860 -2.074 6.960 1.00 0.20 35 LYS A O 10
ATOM 17442 N N . VAL A 1 36 ? 0.348 -3.566 8.535 1.00 0.27 36 VAL A N 10
ATOM 17443 C CA . VAL A 1 36 ? -0.699 -2.737 9.077 1.00 0.31 36 VAL A CA 10
ATOM 17444 C C . VAL A 1 36 ? -0.211 -1.982 10.301 1.00 0.27 36 VAL A C 10
ATOM 17445 O O . VAL A 1 36 ? 0.273 -2.572 11.272 1.00 0.31 36 VAL A O 10
ATOM 17458 N N . LYS A 1 37 ? -0.302 -0.672 10.219 1.00 0.23 37 LYS A N 10
ATOM 17459 C CA . LYS A 1 37 ? 0.039 0.202 11.324 1.00 0.23 37 LYS A CA 10
ATOM 17460 C C . LYS A 1 37 ? -1.071 1.216 11.532 1.00 0.23 37 LYS A C 10
ATOM 17461 O O . LYS A 1 37 ? -1.823 1.514 10.602 1.00 0.32 37 LYS A O 10
ATOM 17480 N N . PRO A 1 38 ? -1.217 1.749 12.754 1.00 0.29 38 PRO A N 10
ATOM 17481 C CA . PRO A 1 38 ? -2.259 2.727 13.035 1.00 0.32 38 PRO A CA 10
ATOM 17482 C C . PRO A 1 38 ? -2.148 3.934 12.121 1.00 0.26 38 PRO A C 10
ATOM 17483 O O . PRO A 1 38 ? -1.130 4.625 12.109 1.00 0.32 38 PRO A O 10
ATOM 17494 N N . GLY A 1 39 ? -3.188 4.165 11.343 1.00 0.24 39 GLY A N 10
ATOM 17495 C CA . GLY A 1 39 ? -3.217 5.309 10.467 1.00 0.27 39 GLY A CA 10
ATOM 17496 C C . GLY A 1 39 ? -2.413 5.121 9.194 1.00 0.25 39 GLY A C 10
ATOM 17497 O O . GLY A 1 39 ? -2.468 5.967 8.310 1.00 0.33 39 GLY A O 10
ATOM 17501 N N . VAL A 1 40 ? -1.677 4.028 9.079 1.00 0.18 40 VAL A N 10
ATOM 17502 C CA . VAL A 1 40 ? -0.872 3.790 7.888 1.00 0.16 40 VAL A CA 10
ATOM 17503 C C . VAL A 1 40 ? -0.721 2.305 7.602 1.00 0.15 40 VAL A C 10
ATOM 17504 O O . VAL A 1 40 ? -0.201 1.539 8.411 1.00 0.20 40 VAL A O 10
ATOM 17517 N N . PHE A 1 41 ? -1.160 1.906 6.434 1.00 0.15 41 PHE A N 10
ATOM 17518 C CA . PHE A 1 41 ? -1.201 0.512 6.082 1.00 0.16 41 PHE A CA 10
ATOM 17519 C C . PHE A 1 41 ? -0.503 0.291 4.750 1.00 0.18 41 PHE A C 10
ATOM 17520 O O . PHE A 1 41 ? -0.852 0.905 3.742 1.00 0.23 41 PHE A O 10
ATOM 17537 N N . LEU A 1 42 ? 0.464 -0.600 4.757 1.00 0.17 42 LEU A N 10
ATOM 17538 C CA . LEU A 1 42 ? 1.321 -0.846 3.617 1.00 0.16 42 LEU A CA 10
ATOM 17539 C C . LEU A 1 42 ? 0.963 -2.156 2.929 1.00 0.16 42 LEU A C 10
ATOM 17540 O O . LEU A 1 42 ? 1.119 -3.212 3.523 1.00 0.19 42 LEU A O 10
ATOM 17556 N N . LEU A 1 43 ? 0.508 -2.100 1.687 1.00 0.15 43 LEU A N 10
ATOM 17557 C CA . LEU A 1 43 ? 0.303 -3.324 0.912 1.00 0.15 43 LEU A CA 10
ATOM 17558 C C . LEU A 1 43 ? 1.358 -3.379 -0.172 1.00 0.15 43 LEU A C 10
ATOM 17559 O O . LEU A 1 43 ? 1.351 -2.580 -1.104 1.00 0.18 43 LEU A O 10
ATOM 17575 N N . THR A 1 44 ? 2.264 -4.313 -0.054 1.00 0.17 44 THR A N 10
ATOM 17576 C CA . THR A 1 44 ? 3.331 -4.417 -1.014 1.00 0.18 44 THR A CA 10
ATOM 17577 C C . THR A 1 44 ? 3.220 -5.697 -1.803 1.00 0.19 44 THR A C 10
ATOM 17578 O O . THR A 1 44 ? 2.289 -6.480 -1.615 1.00 0.30 44 THR A O 10
ATOM 17589 N N . ASP A 1 45 ? 4.185 -5.902 -2.670 1.00 0.20 45 ASP A N 10
ATOM 17590 C CA . ASP A 1 45 ? 4.148 -7.003 -3.601 1.00 0.24 45 ASP A CA 10
ATOM 17591 C C . ASP A 1 45 ? 5.435 -7.801 -3.495 1.00 0.23 45 ASP A C 10
ATOM 17592 O O . ASP A 1 45 ? 5.683 -8.735 -4.257 1.00 0.31 45 ASP A O 10
ATOM 17601 N N . VAL A 1 46 ? 6.236 -7.438 -2.499 1.00 0.24 46 VAL A N 10
ATOM 17602 C CA . VAL A 1 46 ? 7.478 -8.131 -2.217 1.00 0.24 46 VAL A CA 10
ATOM 17603 C C . VAL A 1 46 ? 7.175 -9.569 -1.823 1.00 0.37 46 VAL A C 10
ATOM 17604 O O . VAL A 1 46 ? 6.274 -9.834 -1.026 1.00 0.94 46 VAL A O 10
ATOM 17617 N N . LYS A 1 47 ? 7.873 -10.499 -2.434 1.00 0.49 47 LYS A N 10
ATOM 17618 C CA . LYS A 1 47 ? 7.707 -11.895 -2.093 1.00 0.54 47 LYS A CA 10
ATOM 17619 C C . LYS A 1 47 ? 9.041 -12.482 -1.711 1.00 0.71 47 LYS A C 10
ATOM 17620 O O . LYS A 1 47 ? 9.362 -12.646 -0.536 1.00 0.86 47 LYS A O 10
ATOM 17639 N N . SER A 1 48 ? 9.828 -12.755 -2.728 1.00 0.81 48 SER A N 10
ATOM 17640 C CA . SER A 1 48 ? 11.158 -13.282 -2.543 1.00 1.03 48 SER A CA 10
ATOM 17641 C C . SER A 1 48 ? 12.157 -12.141 -2.658 1.00 0.97 48 SER A C 10
ATOM 17642 O O . SER A 1 48 ? 13.355 -12.343 -2.861 1.00 1.23 48 SER A O 10
ATOM 17650 N N . TYR A 1 49 ? 11.633 -10.938 -2.499 1.00 0.66 49 TYR A N 10
ATOM 17651 C CA . TYR A 1 49 ? 12.400 -9.722 -2.667 1.00 0.58 49 TYR A CA 10
ATOM 17652 C C . TYR A 1 49 ? 12.556 -9.009 -1.337 1.00 0.51 49 TYR A C 10
ATOM 17653 O O . TYR A 1 49 ? 11.569 -8.578 -0.736 1.00 0.53 49 TYR A O 10
ATOM 17671 N N . LEU A 1 50 ? 13.786 -8.900 -0.870 1.00 0.50 50 LEU A N 10
ATOM 17672 C CA . LEU A 1 50 ? 14.070 -8.105 0.307 1.00 0.47 50 LEU A CA 10
ATOM 17673 C C . LEU A 1 50 ? 15.119 -7.068 -0.031 1.00 0.39 50 LEU A C 10
ATOM 17674 O O . LEU A 1 50 ? 16.149 -7.401 -0.614 1.00 0.46 50 LEU A O 10
ATOM 17690 N N . ILE A 1 51 ? 14.834 -5.827 0.310 1.00 0.35 51 ILE A N 10
ATOM 17691 C CA . ILE A 1 51 ? 15.761 -4.724 0.113 1.00 0.32 51 ILE A CA 10
ATOM 17692 C C . ILE A 1 51 ? 17.155 -5.066 0.642 1.00 0.39 51 ILE A C 10
ATOM 17693 O O . ILE A 1 51 ? 18.066 -5.364 -0.133 1.00 0.62 51 ILE A O 10
ATOM 17709 N N . GLY A 1 52 ? 17.305 -5.044 1.956 1.00 0.64 52 GLY A N 10
ATOM 17710 C CA . GLY A 1 52 ? 18.577 -5.373 2.564 1.00 0.75 52 GLY A CA 10
ATOM 17711 C C . GLY A 1 52 ? 18.414 -6.200 3.821 1.00 0.68 52 GLY A C 10
ATOM 17712 O O . GLY A 1 52 ? 19.131 -7.178 4.021 1.00 0.82 52 GLY A O 10
ATOM 17716 N N . ASP A 1 53 ? 17.467 -5.814 4.674 1.00 0.60 53 ASP A N 10
ATOM 17717 C CA . ASP A 1 53 ? 17.238 -6.529 5.923 1.00 0.68 53 ASP A CA 10
ATOM 17718 C C . ASP A 1 53 ? 15.767 -6.891 6.118 1.00 0.65 53 ASP A C 10
ATOM 17719 O O . ASP A 1 53 ? 15.169 -6.523 7.129 1.00 0.72 53 ASP A O 10
ATOM 17728 N N . LYS A 1 54 ? 15.192 -7.613 5.153 1.00 0.61 54 LYS A N 10
ATOM 17729 C CA . LYS A 1 54 ? 13.820 -8.126 5.273 1.00 0.67 54 LYS A CA 10
ATOM 17730 C C . LYS A 1 54 ? 12.798 -7.027 5.563 1.00 0.71 54 LYS A C 10
ATOM 17731 O O . LYS A 1 54 ? 12.321 -6.908 6.692 1.00 1.23 54 LYS A O 10
ATOM 17750 N N . TYR A 1 55 ? 12.534 -6.194 4.545 1.00 0.37 55 TYR A N 10
ATOM 17751 C CA . TYR A 1 55 ? 11.492 -5.151 4.569 1.00 0.33 55 TYR A CA 10
ATOM 17752 C C . TYR A 1 55 ? 12.074 -3.800 4.934 1.00 0.42 55 TYR A C 10
ATOM 17753 O O . TYR A 1 55 ? 11.575 -2.762 4.489 1.00 0.93 55 TYR A O 10
ATOM 17771 N N . ASP A 1 56 ? 13.132 -3.825 5.728 1.00 0.27 56 ASP A N 10
ATOM 17772 C CA . ASP A 1 56 ? 13.836 -2.615 6.133 1.00 0.29 56 ASP A CA 10
ATOM 17773 C C . ASP A 1 56 ? 14.106 -1.704 4.932 1.00 0.26 56 ASP A C 10
ATOM 17774 O O . ASP A 1 56 ? 14.547 -2.177 3.886 1.00 0.31 56 ASP A O 10
ATOM 17783 N N . ASP A 1 57 ? 13.792 -0.417 5.096 1.00 0.22 57 ASP A N 10
ATOM 17784 C CA . ASP A 1 57 ? 14.078 0.637 4.107 1.00 0.20 57 ASP A CA 10
ATOM 17785 C C . ASP A 1 57 ? 12.961 0.867 3.089 1.00 0.17 57 ASP A C 10
ATOM 17786 O O . ASP A 1 57 ? 13.091 1.733 2.239 1.00 0.21 57 ASP A O 10
ATOM 17795 N N . ALA A 1 58 ? 11.853 0.144 3.172 1.00 0.17 58 ALA A N 10
ATOM 17796 C CA . ALA A 1 58 ? 10.676 0.489 2.353 1.00 0.19 58 ALA A CA 10
ATOM 17797 C C . ALA A 1 58 ? 9.422 -0.146 2.889 1.00 0.16 58 ALA A C 10
ATOM 17798 O O . ALA A 1 58 ? 8.392 0.487 3.055 1.00 0.17 58 ALA A O 10
ATOM 17805 N N . PHE A 1 59 ? 9.552 -1.390 3.205 1.00 0.16 59 PHE A N 10
ATOM 17806 C CA . PHE A 1 59 ? 8.433 -2.249 3.509 1.00 0.15 59 PHE A CA 10
ATOM 17807 C C . PHE A 1 59 ? 8.074 -2.153 4.993 1.00 0.16 59 PHE A C 10
ATOM 17808 O O . PHE A 1 59 ? 7.960 -3.156 5.691 1.00 0.20 59 PHE A O 10
ATOM 17825 N N . ASN A 1 60 ? 7.860 -0.889 5.417 1.00 0.18 60 ASN A N 10
ATOM 17826 C CA . ASN A 1 60 ? 7.810 -0.411 6.819 1.00 0.28 60 ASN A CA 10
ATOM 17827 C C . ASN A 1 60 ? 8.659 0.864 6.941 1.00 0.35 60 ASN A C 10
ATOM 17828 O O . ASN A 1 60 ? 8.789 1.439 8.017 1.00 0.75 60 ASN A O 10
ATOM 17839 N N . ALA A 1 61 ? 9.199 1.312 5.805 1.00 0.17 61 ALA A N 10
ATOM 17840 C CA . ALA A 1 61 ? 9.756 2.661 5.688 1.00 0.17 61 ALA A CA 10
ATOM 17841 C C . ALA A 1 61 ? 8.732 3.519 4.979 1.00 0.16 61 ALA A C 10
ATOM 17842 O O . ALA A 1 61 ? 8.624 4.724 5.195 1.00 0.17 61 ALA A O 10
ATOM 17849 N N . LEU A 1 62 ? 7.990 2.844 4.112 1.00 0.16 62 LEU A N 10
ATOM 17850 C CA . LEU A 1 62 ? 6.836 3.399 3.433 1.00 0.17 62 LEU A CA 10
ATOM 17851 C C . LEU A 1 62 ? 5.866 3.962 4.466 1.00 0.15 62 LEU A C 10
ATOM 17852 O O . LEU A 1 62 ? 5.189 4.960 4.239 1.00 0.15 62 LEU A O 10
ATOM 17868 N N . ILE A 1 63 ? 5.812 3.279 5.601 1.00 0.17 63 ILE A N 10
ATOM 17869 C CA . ILE A 1 63 ? 4.993 3.686 6.726 1.00 0.19 63 ILE A CA 10
ATOM 17870 C C . ILE A 1 63 ? 5.361 5.110 7.146 1.00 0.19 63 ILE A C 10
ATOM 17871 O O . ILE A 1 63 ? 4.499 5.963 7.355 1.00 0.23 63 ILE A O 10
ATOM 17887 N N . ASP A 1 64 ? 6.661 5.344 7.223 1.00 0.19 64 ASP A N 10
ATOM 17888 C CA . ASP A 1 64 ? 7.225 6.619 7.610 1.00 0.20 64 ASP A CA 10
ATOM 17889 C C . ASP A 1 64 ? 7.020 7.638 6.513 1.00 0.20 64 ASP A C 10
ATOM 17890 O O . ASP A 1 64 ? 6.751 8.811 6.773 1.00 0.25 64 ASP A O 10
ATOM 17899 N N . PHE A 1 65 ? 7.182 7.174 5.287 1.00 0.17 65 PHE A N 10
ATOM 17900 C CA . PHE A 1 65 ? 6.798 7.954 4.113 1.00 0.16 65 PHE A CA 10
ATOM 17901 C C . PHE A 1 65 ? 5.402 8.532 4.301 1.00 0.17 65 PHE A C 10
ATOM 17902 O O . PHE A 1 65 ? 5.227 9.745 4.326 1.00 0.21 65 PHE A O 10
ATOM 17919 N N . VAL A 1 66 ? 4.417 7.663 4.466 1.00 0.18 66 VAL A N 10
ATOM 17920 C CA . VAL A 1 66 ? 3.0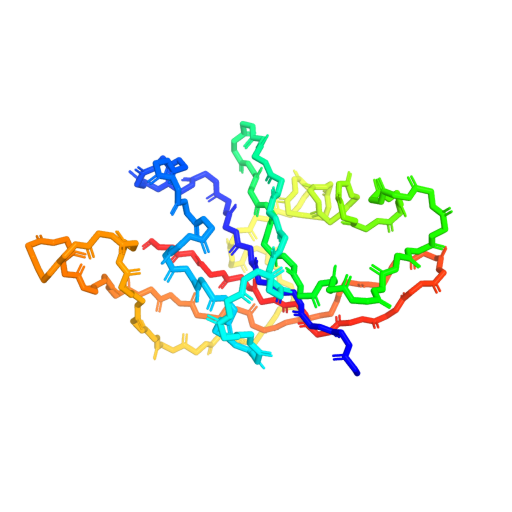53 8.089 4.675 1.00 0.21 66 VAL A CA 10
ATOM 17921 C C . VAL A 1 66 ? 2.949 9.004 5.897 1.00 0.26 66 VAL A C 10
ATOM 17922 O O . VAL A 1 66 ? 2.187 9.966 5.903 1.00 0.33 66 VAL A O 10
ATOM 17935 N N . LEU A 1 67 ? 3.738 8.699 6.918 1.00 0.26 67 LEU A N 10
ATOM 17936 C CA . LEU A 1 67 ? 3.733 9.459 8.161 1.00 0.34 67 LEU A CA 10
ATOM 17937 C C . LEU A 1 67 ? 4.332 10.858 8.011 1.00 0.35 67 LEU A C 10
ATOM 17938 O O . LEU A 1 67 ? 4.049 11.733 8.827 1.00 0.42 67 LEU A O 10
ATOM 17954 N N . ARG A 1 68 ? 5.160 11.093 6.996 1.00 0.32 68 ARG A N 10
ATOM 17955 C CA . ARG A 1 68 ? 5.729 12.423 6.830 1.00 0.36 68 ARG A CA 10
ATOM 17956 C C . ARG A 1 68 ? 4.800 13.243 5.951 1.00 0.35 68 ARG A C 10
ATOM 17957 O O . ARG A 1 68 ? 4.795 14.473 5.991 1.00 0.43 68 ARG A O 10
ATOM 17978 N N . ASN A 1 69 ? 4.014 12.537 5.152 1.00 0.27 69 ASN A N 10
ATOM 17979 C CA . ASN A 1 69 ? 2.998 13.141 4.331 1.00 0.26 69 ASN A CA 10
ATOM 17980 C C . ASN A 1 69 ? 1.632 12.941 4.956 1.00 0.29 69 ASN A C 10
ATOM 17981 O O . ASN A 1 69 ? 1.510 12.661 6.147 1.00 0.35 69 ASN A O 10
ATOM 17992 N N . ASP A 1 70 ? 0.615 13.096 4.135 1.00 0.26 70 ASP A N 10
ATOM 17993 C CA . ASP A 1 70 ? -0.737 12.706 4.476 1.00 0.29 70 ASP A CA 10
ATOM 17994 C C . ASP A 1 70 ? -1.477 12.496 3.167 1.00 0.26 70 ASP A C 10
ATOM 17995 O O . ASP A 1 70 ? -0.965 12.868 2.111 1.00 0.22 70 ASP A O 10
ATOM 18004 N N . ARG A 1 71 ? -2.655 11.915 3.214 1.00 0.34 71 ARG A N 10
ATOM 18005 C CA . ARG A 1 71 ? -3.408 11.670 1.995 1.00 0.35 71 ARG A CA 10
ATOM 18006 C C . ARG A 1 71 ? -3.810 13.014 1.384 1.00 0.29 71 ARG A C 10
ATOM 18007 O O . ARG A 1 71 ? -4.219 13.913 2.116 1.00 0.30 71 ARG A O 10
ATOM 18028 N N . ASP A 1 72 ? -3.648 13.153 0.057 1.00 0.31 72 ASP A N 10
ATOM 18029 C CA . ASP A 1 72 ? -3.960 14.407 -0.672 1.00 0.34 72 ASP A CA 10
ATOM 18030 C C . ASP A 1 72 ? -2.902 15.470 -0.446 1.00 0.31 72 ASP A C 10
ATOM 18031 O O . ASP A 1 72 ? -2.697 16.350 -1.278 1.00 0.40 72 ASP A O 10
ATOM 18040 N N . ALA A 1 73 ? -2.248 15.386 0.692 1.00 0.24 73 ALA A N 10
ATOM 18041 C CA . ALA A 1 73 ? -1.200 16.327 1.051 1.00 0.27 73 ALA A CA 10
ATOM 18042 C C . ALA A 1 73 ? 0.132 15.891 0.449 1.00 0.23 73 ALA A C 10
ATOM 18043 O O . ALA A 1 73 ? 1.205 16.251 0.937 1.00 0.33 73 ALA A O 10
ATOM 18050 N N . VAL A 1 74 ? 0.041 15.099 -0.609 1.00 0.28 74 VAL A N 10
ATOM 18051 C CA . VAL A 1 74 ? 1.212 14.551 -1.284 1.00 0.24 74 VAL A CA 10
ATOM 18052 C C . VAL A 1 74 ? 1.381 15.090 -2.696 1.00 0.23 74 VAL A C 10
ATOM 18053 O O . VAL A 1 74 ? 0.426 15.554 -3.324 1.00 0.27 74 VAL A O 10
ATOM 18066 N N . GLU A 1 75 ? 2.614 15.018 -3.184 1.00 0.25 75 GLU A N 10
ATOM 18067 C CA . GLU A 1 75 ? 2.933 15.381 -4.554 1.00 0.30 75 GLU A CA 10
ATOM 18068 C C . GLU A 1 75 ? 2.758 14.170 -5.464 1.00 0.25 75 GLU A C 10
ATOM 18069 O O . GLU A 1 75 ? 3.734 13.578 -5.933 1.00 0.34 75 GLU A O 10
ATOM 18081 N N . GLY A 1 76 ? 1.513 13.805 -5.704 1.00 0.20 76 GLY A N 10
ATOM 18082 C CA . GLY A 1 76 ? 1.220 12.663 -6.537 1.00 0.24 76 GLY A CA 10
ATOM 18083 C C . GLY A 1 76 ? 0.208 12.982 -7.610 1.00 0.25 76 GLY A C 10
ATOM 18084 O O . GLY A 1 76 ? 0.060 14.137 -8.011 1.00 0.31 76 GLY A O 10
ATOM 18088 N N . THR A 1 77 ? -0.492 11.960 -8.063 1.00 0.25 77 THR A N 10
ATOM 18089 C CA . THR A 1 77 ? -1.484 12.114 -9.113 1.00 0.30 77 THR A CA 10
ATOM 18090 C C . THR A 1 77 ? -2.706 11.273 -8.786 1.00 0.31 77 THR A C 10
ATOM 18091 O O . THR A 1 77 ? -2.609 10.061 -8.664 1.00 0.47 77 THR A O 10
ATOM 18102 N N . GLU A 1 78 ? -3.848 11.916 -8.650 1.00 0.32 78 GLU A N 10
ATOM 18103 C CA . GLU A 1 78 ? -5.017 11.262 -8.096 1.00 0.31 78 GLU A CA 10
ATOM 18104 C C . GLU A 1 78 ? -6.015 10.794 -9.159 1.00 0.34 78 GLU A C 10
ATOM 18105 O O . GLU A 1 78 ? -6.291 11.495 -10.134 1.00 0.35 78 GLU A O 10
ATOM 18117 N N . THR A 1 79 ? -6.537 9.591 -8.949 1.00 0.35 79 THR A N 10
ATOM 18118 C CA . THR A 1 79 ? -7.563 9.009 -9.803 1.00 0.39 79 THR A CA 10
ATOM 18119 C C . THR A 1 79 ? -8.658 8.357 -8.948 1.00 0.39 79 THR A C 10
ATOM 18120 O O . THR A 1 79 ? -8.359 7.690 -7.962 1.00 0.39 79 THR A O 10
ATOM 18131 N N . ASP A 1 80 ? -9.921 8.555 -9.314 1.00 0.43 80 ASP A N 10
ATOM 18132 C CA . ASP A 1 80 ? -11.028 7.921 -8.593 1.00 0.46 80 ASP A CA 10
ATOM 18133 C C . ASP A 1 80 ? -11.090 6.427 -8.892 1.00 0.46 80 ASP A C 10
ATOM 18134 O O . ASP A 1 80 ? -11.433 6.017 -10.004 1.00 0.48 80 ASP A O 10
ATOM 18143 N N . VAL A 1 81 ? -10.759 5.625 -7.894 1.00 0.48 81 VAL A N 10
ATOM 18144 C CA . VAL A 1 81 ? -10.730 4.179 -8.036 1.00 0.48 81 VAL A CA 10
ATOM 18145 C C . VAL A 1 81 ? -11.620 3.488 -7.017 1.00 0.43 81 VAL A C 10
ATOM 18146 O O . VAL A 1 81 ? -12.159 4.121 -6.114 1.00 0.43 81 VAL A O 10
ATOM 18159 N N . SER A 1 82 ? -11.782 2.189 -7.178 1.00 0.41 82 SER A N 10
ATOM 18160 C CA . SER A 1 82 ? -12.617 1.416 -6.286 1.00 0.37 82 SER A CA 10
ATOM 18161 C C . SER A 1 82 ? -11.988 0.050 -6.004 1.00 0.32 82 SER A C 10
ATOM 18162 O O . SER A 1 82 ? -11.395 -0.558 -6.894 1.00 0.38 82 SER A O 10
ATOM 18170 N N . ILE A 1 83 ? -12.041 -0.389 -4.755 1.00 0.28 83 ILE A N 10
ATOM 18171 C CA . ILE A 1 83 ? -11.503 -1.695 -4.377 1.00 0.26 83 ILE A CA 10
ATOM 18172 C C . ILE A 1 83 ? -12.539 -2.516 -3.615 1.00 0.27 83 ILE A C 10
ATOM 18173 O O . ILE A 1 83 ? -13.351 -1.966 -2.868 1.00 0.32 83 ILE A O 10
ATOM 18189 N N . ARG A 1 84 ? -12.498 -3.830 -3.821 1.00 0.27 84 ARG A N 10
ATOM 18190 C CA . ARG A 1 84 ? -13.300 -4.759 -3.053 1.00 0.30 84 ARG A CA 10
ATOM 18191 C C . ARG A 1 84 ? -12.601 -5.051 -1.737 1.00 0.27 84 ARG A C 10
ATOM 18192 O O . ARG A 1 84 ? -11.426 -5.410 -1.713 1.00 0.28 84 ARG A O 10
ATOM 18213 N N . LEU A 1 85 ? -13.328 -4.904 -0.655 1.00 0.31 85 LEU A N 10
ATOM 18214 C CA . LEU A 1 85 ? -12.767 -5.087 0.670 1.00 0.33 85 LEU A CA 10
ATOM 18215 C C . LEU A 1 85 ? -12.591 -6.568 0.972 1.00 0.35 85 LEU A C 10
ATOM 18216 O O . LEU A 1 85 ? -13.507 -7.356 0.782 1.00 0.69 85 LEU A O 10
ATOM 18232 N N . GLY A 1 86 ? -11.392 -6.942 1.399 1.00 0.52 86 GLY A N 10
ATOM 18233 C CA . GLY A 1 86 ? -11.136 -8.306 1.836 1.00 0.57 86 GLY A CA 10
ATOM 18234 C C . GLY A 1 86 ? -11.798 -8.581 3.158 1.00 1.35 86 GLY A C 10
ATOM 18235 O O . GLY A 1 86 ? -11.150 -8.649 4.201 1.00 2.40 86 GLY A O 10
ATOM 18239 N N . LEU A 1 87 ? -13.091 -8.744 3.092 1.00 1.38 87 LEU A N 10
ATOM 18240 C CA . LEU A 1 87 ? -13.937 -8.749 4.262 1.00 2.15 87 LEU A CA 10
ATOM 18241 C C . LEU A 1 87 ? -15.085 -9.744 4.074 1.00 2.02 87 LEU A C 10
ATOM 18242 O O . LEU A 1 87 ? -15.174 -10.411 3.042 1.00 2.17 87 LEU A O 10
ATOM 18258 N N . SER A 1 88 ? -15.926 -9.848 5.086 1.00 2.57 88 SER A N 10
ATOM 18259 C CA . SER A 1 88 ? -17.080 -10.746 5.107 1.00 3.04 88 SER A CA 10
ATOM 18260 C C . SER A 1 88 ? -18.071 -10.395 3.979 1.00 2.92 88 SER A C 10
ATOM 18261 O O . SER A 1 88 ? -17.820 -9.460 3.244 1.00 2.48 88 SER A O 10
ATOM 18269 N N . PRO A 1 89 ? -19.190 -11.137 3.794 1.00 3.56 89 PRO A N 10
ATOM 18270 C CA . PRO A 1 89 ? -20.145 -10.881 2.690 1.00 3.66 89 PRO A CA 10
ATOM 18271 C C . PRO A 1 89 ? -20.498 -9.398 2.469 1.00 3.22 89 PRO A C 10
ATOM 18272 O O . PRO A 1 89 ? -20.851 -8.997 1.358 1.00 2.98 89 PRO A O 10
ATOM 18283 N N . SER A 1 90 ? -20.403 -8.589 3.518 1.00 3.32 90 SER A N 10
ATOM 18284 C CA . SER A 1 90 ? -20.652 -7.153 3.416 1.00 3.19 90 SER A CA 10
ATOM 18285 C C . SER A 1 90 ? -19.374 -6.388 3.024 1.00 2.61 90 SER A C 10
ATOM 18286 O O . SER A 1 90 ? -19.194 -5.219 3.377 1.00 2.84 90 SER A O 10
ATOM 18294 N N . ASP A 1 91 ? -18.511 -7.062 2.275 1.00 2.01 91 ASP A N 10
ATOM 18295 C CA . ASP A 1 91 ? -17.191 -6.556 1.884 1.00 1.72 91 ASP A CA 10
ATOM 18296 C C . ASP A 1 91 ? -17.275 -5.612 0.676 1.00 1.27 91 ASP A C 10
ATOM 18297 O O . ASP A 1 91 ? -16.411 -5.622 -0.205 1.00 1.41 91 ASP A O 10
ATOM 18306 N N . MET A 1 92 ? -18.316 -4.791 0.663 1.00 1.26 92 MET A N 10
ATOM 18307 C CA . MET A 1 92 ? -18.652 -3.947 -0.484 1.00 0.99 92 MET A CA 10
ATOM 18308 C C . MET A 1 92 ? -17.496 -3.037 -0.886 1.00 0.94 92 MET A C 10
ATOM 18309 O O . MET A 1 92 ? -16.812 -2.461 -0.036 1.00 1.35 92 MET A O 10
ATOM 18323 N N . VAL A 1 93 ? -17.288 -2.940 -2.196 1.00 0.68 93 VAL A N 10
ATOM 18324 C CA . VAL A 1 93 ? -16.279 -2.064 -2.779 1.00 0.62 93 VAL A CA 10
ATOM 18325 C C . VAL A 1 93 ? -16.439 -0.625 -2.286 1.00 0.65 93 VAL A C 10
ATOM 18326 O O . VAL A 1 93 ? -17.554 -0.120 -2.127 1.00 0.87 93 VAL A O 10
ATOM 18339 N N . VAL A 1 94 ? -15.317 0.021 -2.042 1.00 0.52 94 VAL A N 10
ATOM 18340 C CA . VAL A 1 94 ? -15.316 1.383 -1.541 1.00 0.56 94 VAL A CA 10
ATOM 18341 C C . VAL A 1 94 ? -14.732 2.321 -2.585 1.00 0.53 94 VAL A C 10
ATOM 18342 O O . VAL A 1 94 ? -13.981 1.891 -3.470 1.00 0.52 94 VAL A O 10
ATOM 18355 N N . LYS A 1 95 ? -15.094 3.588 -2.496 1.00 0.58 95 LYS A N 10
ATOM 18356 C CA . LYS A 1 95 ? -14.487 4.595 -3.335 1.00 0.60 95 LYS A CA 10
ATOM 18357 C C . LYS A 1 95 ? -13.213 5.097 -2.690 1.00 0.56 95 LYS A C 10
ATOM 18358 O O . LYS A 1 95 ? -13.204 5.588 -1.562 1.00 0.66 95 LYS A O 10
ATOM 18377 N N . ARG A 1 96 ? -12.154 4.982 -3.441 1.00 0.49 96 ARG A N 10
ATOM 18378 C CA . ARG A 1 96 ? -10.822 5.325 -2.984 1.00 0.46 96 ARG A CA 10
ATOM 18379 C C . ARG A 1 96 ? -10.168 6.210 -4.016 1.00 0.38 96 ARG A C 10
ATOM 18380 O O . ARG A 1 96 ? -10.538 6.182 -5.187 1.00 0.44 96 ARG A O 10
ATOM 18401 N N . GLN A 1 97 ? -9.222 7.004 -3.588 1.00 0.32 97 GLN A N 10
ATOM 18402 C CA . GLN A 1 97 ? -8.473 7.821 -4.505 1.00 0.31 97 GLN A CA 10
ATOM 18403 C C . GLN A 1 97 ? -7.126 7.190 -4.748 1.00 0.31 97 GLN A C 10
ATOM 18404 O O . GLN A 1 97 ? -6.459 6.783 -3.812 1.00 0.51 97 GLN A O 10
ATOM 18418 N N . ASP A 1 98 ? -6.753 7.073 -5.997 1.00 0.24 98 ASP A N 10
ATOM 18419 C CA . ASP A 1 98 ? -5.450 6.546 -6.346 1.00 0.25 98 ASP A CA 10
ATOM 18420 C C . ASP A 1 98 ? -4.480 7.692 -6.504 1.00 0.24 98 ASP A C 10
ATOM 18421 O O . ASP A 1 98 ? -4.508 8.392 -7.506 1.00 0.30 98 ASP A O 10
ATOM 18430 N N . LYS A 1 99 ? -3.663 7.914 -5.502 1.00 0.21 99 LYS A N 10
ATOM 18431 C CA . LYS A 1 99 ? -2.683 8.973 -5.578 1.00 0.21 99 LYS A CA 10
ATOM 18432 C C . LYS A 1 99 ? -1.347 8.383 -6.038 1.00 0.26 99 LYS A C 10
ATOM 18433 O O . LYS A 1 99 ? -0.645 7.750 -5.251 1.00 0.46 99 LYS A O 10
ATOM 18452 N N . THR A 1 100 ? -1.006 8.560 -7.298 1.00 0.21 100 THR A N 10
ATOM 18453 C CA . THR A 1 100 ? 0.196 7.941 -7.854 1.00 0.24 100 THR A CA 10
ATOM 18454 C C . THR A 1 100 ? 1.453 8.777 -7.604 1.00 0.22 100 THR A C 10
ATOM 18455 O O . THR A 1 100 ? 1.467 9.983 -7.831 1.00 0.25 100 THR A O 10
ATOM 18466 N N . PHE A 1 101 ? 2.502 8.107 -7.138 1.00 0.20 101 PHE A N 10
ATOM 18467 C CA . PHE A 1 101 ? 3.802 8.724 -6.881 1.00 0.18 101 PHE A CA 10
ATOM 18468 C C . PHE A 1 101 ? 4.844 7.635 -6.725 1.00 0.17 101 PHE A C 10
ATOM 18469 O O . PHE A 1 101 ? 4.564 6.460 -6.940 1.00 0.19 101 PHE A O 10
ATOM 18486 N N . THR A 1 102 ? 6.051 8.029 -6.412 1.00 0.18 102 THR A N 10
ATOM 18487 C CA . THR A 1 102 ? 7.102 7.061 -6.140 1.00 0.18 102 THR A CA 10
ATOM 18488 C C . THR A 1 102 ? 7.724 7.309 -4.778 1.00 0.17 102 THR A C 10
ATOM 18489 O O . THR A 1 102 ? 8.103 8.431 -4.455 1.00 0.21 102 THR A O 10
ATOM 18500 N N . PHE A 1 103 ? 7.810 6.264 -3.981 1.00 0.16 103 PHE A N 10
ATOM 18501 C CA . PHE A 1 103 ? 8.563 6.316 -2.745 1.00 0.17 103 PHE A CA 10
ATOM 18502 C C . PHE A 1 103 ? 9.952 5.779 -3.008 1.00 0.16 103 PHE A C 10
ATOM 18503 O O . PHE A 1 103 ? 10.138 4.580 -3.201 1.00 0.19 103 PHE A O 10
ATOM 18520 N N . THR A 1 104 ? 10.919 6.655 -3.050 1.00 0.17 104 THR A N 10
ATOM 18521 C CA . THR A 1 104 ? 12.268 6.237 -3.318 1.00 0.19 104 THR A CA 10
ATOM 18522 C C . THR A 1 104 ? 13.087 6.288 -2.041 1.00 0.19 104 THR A C 10
ATOM 18523 O O . THR A 1 104 ? 13.534 7.355 -1.621 1.00 0.24 104 THR A O 10
ATOM 18534 N N . HIS A 1 105 ? 13.277 5.140 -1.418 1.00 0.17 105 HIS A N 10
ATOM 18535 C CA . HIS A 1 105 ? 14.119 5.070 -0.246 1.00 0.18 105 HIS A CA 10
ATOM 18536 C C . HIS A 1 105 ? 15.421 4.410 -0.674 1.00 0.22 105 HIS A C 10
ATOM 18537 O O . HIS A 1 105 ? 15.404 3.496 -1.499 1.00 0.23 105 HIS A O 10
ATOM 18552 N N . GLY A 1 106 ? 16.540 4.870 -0.138 1.00 0.29 106 GLY A N 10
ATOM 18553 C CA . GLY A 1 106 ? 17.815 4.608 -0.777 1.00 0.37 106 GLY A CA 10
ATOM 18554 C C . GLY A 1 106 ? 18.302 3.191 -0.635 1.00 0.43 106 GLY A C 10
ATOM 18555 O O . GLY A 1 106 ? 18.882 2.823 0.386 1.00 0.74 106 GLY A O 10
ATOM 18559 N N . ASP A 1 107 ? 18.060 2.431 -1.704 1.00 0.38 107 ASP A N 10
ATOM 18560 C CA . ASP A 1 107 ? 18.516 1.050 -1.884 1.00 0.39 107 ASP A CA 10
ATOM 18561 C C . ASP A 1 107 ? 17.568 0.371 -2.860 1.00 0.32 107 ASP A C 10
ATOM 18562 O O . ASP A 1 107 ? 17.930 -0.575 -3.565 1.00 0.47 107 ASP A O 10
ATOM 18571 N N . LEU A 1 108 ? 16.356 0.911 -2.921 1.00 0.23 108 LEU A N 10
ATOM 18572 C CA . LEU A 1 108 ? 15.255 0.279 -3.639 1.00 0.20 108 LEU A CA 10
ATOM 18573 C C . LEU A 1 108 ? 14.452 1.302 -4.442 1.00 0.19 108 LEU A C 10
ATOM 18574 O O . LEU A 1 108 ? 14.527 2.506 -4.183 1.00 0.21 108 LEU A O 10
ATOM 18590 N N . GLU A 1 109 ? 13.691 0.820 -5.416 1.00 0.20 109 GLU A N 10
ATOM 18591 C CA . GLU A 1 109 ? 12.774 1.662 -6.173 1.00 0.24 109 GLU A CA 10
ATOM 18592 C C . GLU A 1 109 ? 11.542 0.857 -6.565 1.00 0.26 109 GLU A C 10
ATOM 18593 O O . GLU A 1 109 ? 11.663 -0.266 -7.059 1.00 0.29 109 GLU A O 10
ATOM 18605 N N . PHE A 1 110 ? 10.367 1.427 -6.349 1.00 0.25 110 PHE A N 10
ATOM 18606 C CA . PHE A 1 110 ? 9.116 0.727 -6.617 1.00 0.26 110 PHE A CA 10
ATOM 18607 C C . PHE A 1 110 ? 7.966 1.711 -6.803 1.00 0.25 110 PHE A C 10
ATOM 18608 O O . PHE A 1 110 ? 7.974 2.807 -6.234 1.00 0.26 110 PHE A O 10
ATOM 18625 N N . GLU A 1 111 ? 6.985 1.318 -7.606 1.00 0.25 111 GLU A N 10
ATOM 18626 C CA . GLU A 1 111 ? 5.861 2.186 -7.924 1.00 0.25 111 GLU A CA 10
ATOM 18627 C C . GLU A 1 111 ? 4.814 2.103 -6.824 1.00 0.23 111 GLU A C 10
ATOM 18628 O O . GLU A 1 111 ? 4.126 1.095 -6.682 1.00 0.31 111 GLU A O 10
ATOM 18640 N N . VAL A 1 112 ? 4.707 3.163 -6.047 1.00 0.24 112 VAL A N 10
ATOM 18641 C CA . VAL A 1 112 ? 3.821 3.178 -4.899 1.00 0.22 112 VAL A CA 10
ATOM 18642 C C . VAL A 1 112 ? 2.630 4.065 -5.145 1.00 0.20 112 VAL A C 10
ATOM 18643 O O . VAL A 1 112 ? 2.681 5.056 -5.867 1.00 0.23 112 VAL A O 10
ATOM 18656 N N . HIS A 1 113 ? 1.541 3.658 -4.572 1.00 0.17 113 HIS A N 10
ATOM 18657 C CA . HIS A 1 113 ? 0.275 4.270 -4.834 1.00 0.19 113 HIS A CA 10
ATOM 18658 C C . HIS A 1 113 ? -0.468 4.512 -3.534 1.00 0.19 113 HIS A C 10
ATOM 18659 O O . HIS A 1 113 ? -0.503 3.630 -2.678 1.00 0.25 113 HIS A O 10
ATOM 18674 N N . TRP A 1 114 ? -1.056 5.689 -3.368 1.00 0.17 114 TRP A N 10
ATOM 18675 C CA . TRP A 1 114 ? -1.926 5.910 -2.226 1.00 0.16 114 TRP A CA 10
ATOM 18676 C C . TRP A 1 114 ? -3.304 5.423 -2.584 1.00 0.19 114 TRP A C 10
ATOM 18677 O O . TRP A 1 114 ? -4.045 6.086 -3.297 1.00 0.32 114 TRP A O 10
ATOM 18698 N N . ILE A 1 115 ? -3.605 4.254 -2.091 1.00 0.22 115 ILE A N 10
ATOM 18699 C CA . ILE A 1 115 ? -4.843 3.566 -2.358 1.00 0.26 115 ILE A CA 10
ATOM 18700 C C . ILE A 1 115 ? -5.745 3.689 -1.141 1.00 0.26 115 ILE A C 10
ATOM 18701 O O . ILE A 1 115 ? -6.013 2.718 -0.434 1.00 0.35 115 ILE A O 10
ATOM 18717 N N . ASN A 1 116 ? -6.190 4.904 -0.898 1.00 0.26 116 ASN A N 10
ATOM 18718 C CA . ASN A 1 116 ? -6.874 5.239 0.341 1.00 0.32 116 ASN A CA 10
ATOM 18719 C C . ASN A 1 116 ? -8.315 4.759 0.343 1.00 0.38 116 ASN A C 10
ATOM 18720 O O . ASN A 1 116 ? -9.198 5.396 -0.232 1.00 0.42 116 ASN A O 10
ATOM 18731 N N . LEU A 1 117 ? -8.532 3.622 0.998 1.00 0.45 117 LEU A N 10
ATOM 18732 C CA . LEU A 1 117 ? -9.864 3.053 1.154 1.00 0.55 117 LEU A CA 10
ATOM 18733 C C . LEU A 1 117 ? -10.660 3.870 2.172 1.00 0.75 117 LEU A C 10
ATOM 18734 O O . LEU A 1 117 ? -10.386 3.728 3.383 1.00 1.74 117 LEU A O 10
#

Solvent-accessible surface area: 6151 Å² total; per-residue (Å²): 163,3,45,0,0,0,0,23,109,14,124,78,156,26,87,53,2,50,71,2,4,34,5,109,46,47,14,113,132,60,60,24,19,27,63,74,84,113,23,2,17,3,0,0,0,3,84,109,41,83,16,51,107,141,93,61,56,0,1,44,12,0,14,51,31,0,99,181,40,54,93,89,77,20,182,34,90,88,67,83,30,53,9,93,22,13,111,72,119,106,49,137,75,28,131,4,41,12,16,44,18,66,14,95,65,71,106,13,123,1,78,0,42,0,1,3,10

Secondary structure (DSSP, 8-state):
----EEEES-TT--SSTHHHHSSTTT--SS--EEEEETTEEEEE--SS--SSSSS-SSTTTHHHHHHHS-SSSSS-EEEEEEE--SS-GGG--EEEEEEEEEEEETTEEEEEEEEE-